Protein 9KYB (pdb70)

Solvent-accessible surface area: 28658 Å² total; per-residue (Å²): 90,69,45,0,30,3,3,2,13,10,62,15,116,24,0,19,104,50,1,4,40,40,44,12,172,33,66,9,0,31,56,0,4,6,0,44,0,2,28,31,37,67,45,53,0,58,4,0,3,0,0,32,51,54,31,5,0,10,3,1,0,23,8,1,21,28,66,66,115,15,160,48,95,0,34,15,0,32,0,1,0,31,96,47,3,16,24,2,72,35,0,2,77,98,1,59,104,100,71,9,66,7,6,16,0,18,56,0,1,17,66,5,2,48,7,32,0,1,17,103,47,4,98,12,59,14,0,46,50,0,9,16,3,81,54,43,85,100,53,24,6,2,52,73,30,102,62,55,110,8,131,69,43,82,74,105,100,31,87,5,25,115,27,55,3,56,163,25,47,142,26,132,90,54,105,33,97,86,0,2,0,0,25,15,0,0,0,0,1,3,2,2,24,3,3,35,6,67,10,195,68,134,90,30,153,22,58,123,10,66,31,10,14,0,4,2,0,0,16,4,6,2,18,7,60,76,17,0,4,48,103,149,87,6,15,46,84,19,35,4,27,3,35,6,0,0,0,0,0,5,80,31,0,5,0,0,0,1,31,0,36,56,44,93,58,115,160,75,112,52,11,27,0,0,3,3,23,87,62,4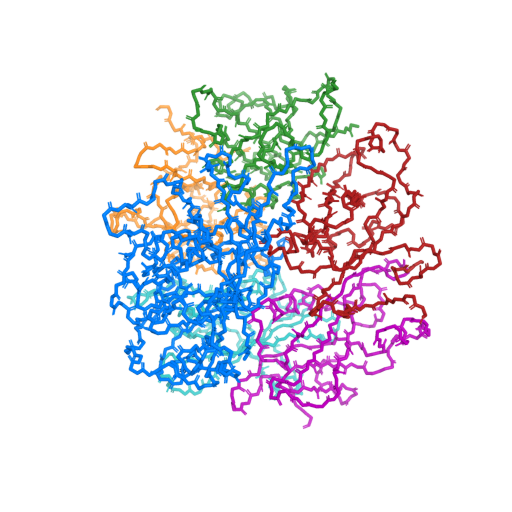7,78,10,23,69,0,3,111,4,0,7,31,2,0,24,9,3,35,2,32,80,42,29,0,25,0,2,33,26,101,109,30,8,111,52,106,74,3,28,110,44,11,17,28,16,0,0,0,0,0,0,0,6,45,77,100,111,82,27,8,16,6,34,125,139,76,20,1,8,58,106,148,102,7,22,46,86,19,32,6,23,1,32,8,0,0,0,0,0,5,80,32,1,2,0,0,0,0,52,0,56,53,45,79,64,63,228,57,121,51,15,27,0,0,2,3,39,86,65,45,80,9,23,72,0,3,92,15,1,1,19,1,0,3,4,0,29,15,9,86,43,24,0,20,0,2,33,25,103,104,30,9,112,52,108,73,3,26,116,44,10,16,29,16,0,0,0,0,0,0,0,1,32,7,59,112,94,11,9,17,5,33,142,152,80,16,1,5,41,83,130,101,6,25,33,56,23,40,0,0,0,20,9,0,0,0,1,0,9,94,29,1,3,0,0,0,0,46,0,10,42,8,47,16,76,75,61,86,48,8,24,0,0,2,6,40,83,78,38,77,7,21,47,0,13,104,8,0,6,16,1,0,8,1,0,11,2,1,16,44,13,0,27,0,2,30,25,105,108,29,11,105,60,108,69,3,27,123,42,12,17,26,16,0,0,0,0,0,0,4,8,52,73,93,132,83,18,12,14,3,35,123,143,30,13,1,22,57,84,66,3,62,62,75,24,60,5,26,3,35,9,0,0,0,0,0,17,76,122,3,2,0,0,0,0,49,0,56,85,110,99,68,134,60,113,50,21,26,0,0,3,4,14,123,56,36,102,7,69,40,1,5,83,6,0,5,46,2,0,3,6,0,8,0,9,15,52,17,0,19,0,2,1,28,46,127,36,13,99,68,126,62,2,39,121,33,10,14,21,29,0,1,0,0,0,0,0,4,45,152,95,80,16,6,9,5,98,162,60,13,1,14,50,104,63,3,63,56,68,25,67,0,24,4,42,8,0,0,0,0,0,22,68,139,2,6,0,0,0,0,35,0,46,60,98,107,59,106,43,111,67,23,27,0,0,5,5,13,116,67,33,106,7,74,56,1,11,90,7,0,4,61,0,0,12,4,1,34,1,7,7,38,14,0,15,0,1,0,31,38,127,33,13,108,60,141,44,2,40,117,34,8,15,24,29,0,2,0,0,0,0,0,1,46,134,112,88,12,9,11,3,88,143

Nearest PDB structures (foldseek):
  7ee6-assembly1_G  TM=9.850E-01  e=2.402E-37  Salmonella enterica subsp. enterica serovar Typhi str. CT18
  6vx4-assembly1_G  TM=9.833E-01  e=5.098E-36  Salmonella enterica subsp. enterica serovar Typhi str. CT18
  4z9c-assembly1_A  TM=9.598E-01  e=5.619E-28  Escherichia coli
  4z9d-assembly3_C  TM=9.283E-01  e=1.571E-20  Escherichia coli
  1bcp-assembly1_A  TM=7.762E-01  e=1.509E-15  Bordetella pertussis

Sequence (812 aa):
IDFVYRVDPNPPDVIFRDGFSLLGYNRDLQQLISGRSCAGGSSDSRYIVTTSDINKTYAIARAYYSHSKFKGNLYRYKIRADNNFYSLTPSVNYLESQGGHFNAYEKSMIRLQSEYVSTLSILPENIQKAVALVYDSSTGQIKDGTSTINTDYVSISSVSNPGVIPFLPEPQANTQQRIDAFGSLISSCCFSIYSVCQTHRGQKTEVYKMPFYDARPVIQFIISGNEWTGDYENIGYFSHEVISEFHVGQIDGGAYFCIKAVKADGSRSTPLIACSVSNESVWAPSFKVLLEQARYFYVTEQSVRIYYDHNVWTNQPFVNTFSTNALVGLSSCSAATDCFGPGKPEWTGDYENIGYFSHEVISEFHVGQIDGGAYFCIKAVKADGSRSTPLIACSVSNESVWAPSFKVLLEQARYFYVTEQSVRIYYDHNVWTNQPFVNTFSTNALVGLSSCSAATDCFGPGKPEWTGDYENIGYFSHEVISEFHVGQIDGGAYFCIKAVKADGSRSTPLIACSVSNESVWAPSFKVLLEQARYFYVTEQSVRIYYDHNVWTNQPFVNTFSTNALVGLSSCSAATDCFGPGKPEWTGDSSINYYSDEVISDFHVGQFNRSAYFCIKTVKKSGEGTPIIACALSHDSKWIPSFNIMLEQARNFYITGHSIRVYVQPNVWSNKSFIEALSSNALVGLSSCSTSECFGPVKEWTGDSSINYYSDEVISDFHVGQFNRSAYFCIKTVKKSGEGTPIIACALSHDSKWIPSFNIMLEQARNFYITGHSIRVYVQPNVWSNKSFIEALSSNALVGLSSCSTSECFGPVK

InterPro domains:
  IPR003898 Bordetella pertussis toxin A [PF02917] (20-179)

Foldseek 3Di:
DWFFKAKAQDDPVLCLVFNFFFQADDQALVCVLLVQCFPQHVRHYLKQKTARDVVLVQQQVLQQLPVVQWDGWMKMWTFTAAAQKEQSVQQVVVLVVLVADDDVLSVVLSVVANIIIGSGGRHSQGTAWIWIFDQDPPVRGTDTHDIGGRPNHDPPVHHYNHHHNPPHDRHDDDDPDFRWATRPSHGSCSDHSRIPQQRVNPRDDTDDTHTDGSVVVVVCVVDVD/DALQPVVQKDKDWQWFFDDKAWDDDPRWTKIKTWIARNPPNPDDIAIAMATCPFDPQNVCRVVVVVVNVVSNVVRATKMWIWGAQCDDPVVVCVPTHRIHGRDIWGQPDPDDTDDHDDD/DDLQPVVFKPKDFQKAFADKDWDDDPHWIKIKTWIDHNVPDDDHTAIAMATCPFDPLNVCRVVVVVVNVVSNVVRFGKMWIWGAQGDDPVVVCVVTHSIHTRDIWGDDDDRDTDDHDDD/DDLQPCVQKPKDWQKAQADKDWDDDPRWIKIKTWIGHPDCDPVDTAIAMATCPDFPLNVCRVVVVVVSVVSHVPRFTKMWIWGAQCDDPVVVCVVTHSIHGRDIWGDDDPPDTDDHDDD/DDLQDPLKDKDFQKWFADKDWDDDDHWTKIKTWIAHVVGDDHTDIAMATCPFDPLNVCRVVLVVVNVVRNVVRFGKMWIWRAQRDDDVVVPVVTHRIHGRDIWGADPVGIDDHDD/DALQDPLKDKDFQWFFDDKDWDDDPNWTKIKTWIAHPVGPDDIDIAMATCPFDPLNVCRVVLVVVNVVRNVVRATKMWIWRAQRDDDPVVPVVTHRIHGRDMWGQDVVGTDDHDD

B-factor: mean 41.01, std 17.2, range [4.61, 98.91]

Organism: Salmonella diarizonae (NCBI:txid59204)

Secondary structure (DSSP, 8-state):
---EEEEESS-HHHHHHH-B--S-SB--HHHHHHTTTSTTTT--BS-EEEES-HHHHHHHHHHHHHSSS--S-EEEEEE---TTEEEHHHHHHHHHHTT----HHHHHHHHHHTEEEESS-B-GGGEEEEEEEEEETTTTEEEEEEEEEPTT--------B-S--TTPPPPPPP-----EEETTTEEGGGSGGGS---STT----------EEHHHHHHHHHS--/-BTT-TTT-EEEEEEEEEEEEEEEETTEEEEEEEEEESSTT-SPPEEEEEESSSSTTGGGHHHHHHHHHHHHHH---EEEEEESS----HHHHHHT-S-EEEEEEE--SSS--SS----/-BTT-TTTEEEEEEEEEEEEEEEEETTEEEEEEEEEETT--S-PPEEEEEETTSSTTGGGHHHHHHHHHHHHHTT--EEEEEESS----HHHHHHT-S-EEEEEEEB-STT-BSS----/-BTT-TTT-EEEEEEEEEEEEEEEETTEEEEEEEEEESSSSS-S-EEEEEETTSSTTGGGHHHHHHHHHHHHHH---EEEEEESS----HHHHHHT-S-EEEEEEE--TTT--SS----/-BTTSTT-EEEEEEEEEEEEEEEETTEEEEEEEEEETTS-SPPEEEEEETTSSTT-TTHHHHHHHHHHHHHHT--EEEEEESS----HHHHHHT-S-EEEEEEEB-SS-B-S---/-BTTSTT-EEEEEEEEEEEEEEEETTEEEEEEEEEETT--S--EEEEEETTSSTT-TTHHHHHHHHHHHHHHT--EEEEEESS----HHHHHHT-S-EEEEEEE--TTS--S---

Structure (mmCIF, N/CA/C/O backbone):
data_9KYB
#
_entry.id   9KYB
#
_cell.length_a   1.00
_cell.length_b   1.00
_cell.length_c   1.00
_cell.angle_alpha   90.00
_cell.angle_beta   90.00
_cell.angle_gamma   90.00
#
_symmetry.space_group_name_H-M   'P 1'
#
loop_
_entity.id
_entity.type
_entity.pdbx_description
1 polymer 'Pertussis toxin-like subunit ArtA'
2 polymer 'Subtilase cytotoxin subunit B'
3 polymer 'Subtilase cytotoxin subunit B'
4 water water
#
loop_
_atom_site.group_PDB
_atom_site.id
_atom_site.type_symbol
_atom_site.label_atom_id
_atom_site.label_alt_id
_atom_site.label_comp_id
_atom_site.label_asym_id
_atom_site.label_entity_id
_atom_site.label_seq_id
_atom_site.pdbx_PDB_ins_code
_atom_site.Cartn_x
_atom_site.Cartn_y
_atom_site.Cartn_z
_atom_site.occupancy
_atom_site.B_iso_or_equiv
_atom_site.auth_seq_id
_atom_site.auth_comp_id
_atom_site.auth_asym_id
_atom_site.auth_atom_id
_atom_site.pdbx_PDB_model_num
ATOM 1 N N . ILE A 1 1 ? 87.958 75.399 115.151 1.00 58.99 6 ILE B N 1
ATOM 2 C CA . ILE A 1 1 ? 88.621 76.438 115.928 1.00 60.02 6 ILE B CA 1
ATOM 3 C C . ILE A 1 1 ? 87.915 76.627 117.263 1.00 60.51 6 ILE B C 1
ATOM 4 O O . ILE A 1 1 ? 86.805 76.140 117.466 1.00 62.70 6 ILE B O 1
ATOM 9 N N . ASP A 1 2 ? 88.574 77.331 118.177 1.00 64.56 7 ASP B N 1
ATOM 10 C CA . ASP A 1 2 ? 87.961 77.756 119.423 1.00 64.72 7 ASP B CA 1
ATOM 11 C C . ASP A 1 2 ? 88.314 79.213 119.691 1.00 65.98 7 ASP B C 1
ATOM 12 O O . ASP A 1 2 ? 89.322 79.731 119.202 1.00 66.90 7 ASP B O 1
ATOM 17 N N . PHE A 1 3 ? 87.450 79.876 120.460 1.00 60.32 8 PHE B N 1
ATOM 18 C CA . PHE A 1 3 ? 87.678 81.237 120.943 1.00 58.71 8 PHE B CA 1
ATOM 19 C C . PHE A 1 3 ? 87.842 82.226 119.783 1.00 59.29 8 PHE B C 1
ATOM 20 O O . PHE A 1 3 ? 88.903 82.806 119.552 1.00 64.88 8 PHE B O 1
ATOM 28 N N . VAL A 1 4 ? 86.743 82.390 119.052 1.00 47.60 9 VAL B N 1
ATOM 29 C CA . VAL A 1 4 ? 86.621 83.429 118.036 1.00 44.66 9 VAL B CA 1
ATOM 30 C C . VAL A 1 4 ? 86.534 84.789 118.719 1.00 46.46 9 VAL B C 1
ATOM 31 O O . VAL A 1 4 ? 86.406 84.873 119.944 1.00 47.02 9 VAL B O 1
ATOM 35 N N . TYR A 1 5 ? 86.622 85.863 117.938 1.00 45.72 10 TYR B N 1
ATOM 36 C CA . TYR A 1 5 ? 86.640 87.215 118.478 1.00 42.40 10 TYR B CA 1
ATOM 37 C C . TYR A 1 5 ? 85.573 88.062 117.802 1.00 42.24 10 TYR B C 1
ATOM 38 O O . TYR A 1 5 ? 85.208 87.823 116.648 1.00 47.38 10 TYR B O 1
ATOM 47 N N . ARG A 1 6 ? 85.073 89.056 118.533 1.00 39.38 11 ARG B N 1
ATOM 48 C CA . ARG A 1 6 ? 84.097 89.982 117.966 1.00 39.62 11 ARG B CA 1
ATOM 49 C C . ARG A 1 6 ? 84.324 91.376 118.532 1.00 40.43 11 ARG B C 1
ATOM 50 O O . ARG A 1 6 ? 84.514 91.528 119.738 1.00 42.78 11 ARG B O 1
ATOM 58 N N . VAL A 1 7 ? 84.292 92.390 117.672 1.00 40.75 12 VAL B N 1
ATOM 59 C CA . VAL A 1 7 ? 84.489 93.775 118.088 1.00 41.66 12 VAL B CA 1
ATOM 60 C C . VAL A 1 7 ? 83.128 94.432 118.264 1.00 44.75 12 VAL B C 1
ATOM 61 O O . VAL A 1 7 ? 82.305 94.430 117.341 1.00 49.97 12 VAL B O 1
ATOM 65 N N . ASP A 1 8 ? 82.891 94.996 119.449 1.00 51.34 13 ASP B N 1
ATOM 66 C CA . ASP A 1 8 ? 81.612 95.609 119.778 1.00 52.88 13 ASP B CA 1
ATOM 67 C C . ASP A 1 8 ? 81.841 96.926 120.509 1.00 57.36 13 ASP B C 1
ATOM 68 O O . ASP A 1 8 ? 82.775 97.034 121.315 1.00 59.47 13 ASP B O 1
ATOM 73 N N . PRO A 1 9 ? 81.019 97.947 120.245 1.00 59.12 14 PRO B N 1
ATOM 74 C CA . PRO A 1 9 ? 81.169 99.211 120.983 1.00 58.80 14 PRO B CA 1
ATOM 75 C C . PRO A 1 9 ? 80.567 99.191 122.376 1.00 58.79 14 PRO B C 1
ATOM 76 O O . PRO A 1 9 ? 80.956 100.024 123.205 1.00 60.43 14 PRO B O 1
ATOM 80 N N . ASN A 1 10 ? 79.637 98.283 122.661 1.00 62.01 15 ASN B N 1
ATOM 81 C CA . ASN A 1 10 ? 79.009 98.255 123.971 1.00 64.03 15 ASN B CA 1
ATOM 82 C C . ASN A 1 10 ? 80.011 97.821 125.040 1.00 64.57 15 ASN B C 1
ATOM 83 O O . ASN A 1 10 ? 80.883 96.986 124.786 1.00 64.25 15 ASN B O 1
ATOM 88 N N . PRO A 1 11 ? 79.904 98.375 126.245 1.00 64.32 16 PRO B N 1
ATOM 89 C CA . PRO A 1 11 ? 80.841 98.026 127.315 1.00 61.50 16 PRO B CA 1
ATOM 90 C C . PRO A 1 11 ? 80.653 96.587 127.757 1.00 62.49 16 PRO B C 1
ATOM 91 O O . PRO A 1 11 ? 79.615 95.972 127.469 1.00 63.47 16 PRO B O 1
ATOM 95 N N . PRO A 1 12 ? 81.643 96.010 128.444 1.00 62.35 17 PRO B N 1
ATOM 96 C CA . PRO A 1 12 ? 81.525 94.602 128.857 1.00 62.36 17 PRO B CA 1
ATOM 97 C C . PRO A 1 12 ? 80.297 94.306 129.696 1.00 63.50 17 PRO B C 1
ATOM 98 O O . PRO A 1 12 ? 79.820 93.168 129.677 1.00 66.12 17 PRO B O 1
ATOM 102 N N . ASP A 1 13 ? 79.770 95.280 130.439 1.00 68.81 18 ASP B N 1
ATOM 103 C CA . ASP A 1 13 ? 78.559 95.035 131.218 1.00 70.75 18 ASP B CA 1
ATOM 104 C C . ASP A 1 13 ? 77.390 94.659 130.313 1.00 72.50 18 ASP B C 1
ATOM 105 O O . ASP A 1 13 ? 76.720 93.641 130.530 1.00 73.69 18 ASP B O 1
ATOM 110 N N . VAL A 1 14 ? 77.150 95.461 129.274 1.00 69.82 19 VAL B N 1
ATOM 111 C CA . VAL A 1 14 ? 76.003 95.237 128.397 1.00 69.66 19 VAL B CA 1
ATOM 112 C C . VAL A 1 14 ? 76.123 93.892 127.691 1.00 70.46 19 VAL B C 1
ATOM 113 O O . VAL A 1 14 ? 75.163 93.116 127.627 1.00 72.08 19 VAL B O 1
ATOM 117 N N . ILE A 1 15 ? 77.305 93.597 127.148 1.00 62.06 20 ILE B N 1
ATOM 118 C CA . ILE A 1 15 ? 77.482 92.367 126.383 1.00 62.28 20 ILE B CA 1
ATOM 119 C C . ILE A 1 15 ? 77.457 91.150 127.301 1.00 62.35 20 ILE B C 1
ATOM 120 O O . ILE A 1 15 ? 76.871 90.115 126.963 1.00 63.90 20 ILE B O 1
ATOM 125 N N . PHE A 1 16 ? 78.084 91.248 128.474 1.00 65.84 21 PHE B N 1
ATOM 126 C CA . PHE A 1 16 ? 78.041 90.153 129.433 1.00 65.42 21 PHE B CA 1
ATOM 127 C C . PHE A 1 16 ? 76.639 89.928 129.977 1.00 66.20 21 PHE B C 1
ATOM 128 O O . PHE A 1 16 ? 76.352 88.839 130.485 1.00 67.62 21 PHE B O 1
ATOM 136 N N . ARG A 1 17 ? 75.766 90.934 129.897 1.00 72.52 22 ARG B N 1
ATOM 137 C CA . ARG A 1 17 ? 74.376 90.727 130.283 1.00 73.91 22 ARG B CA 1
ATOM 138 C C . ARG A 1 17 ? 73.549 90.148 129.139 1.00 74.65 22 ARG B C 1
ATOM 139 O O . ARG A 1 17 ? 72.664 89.317 129.370 1.00 75.37 22 ARG B O 1
ATOM 147 N N . ASP A 1 18 ? 73.826 90.564 127.902 1.00 72.62 23 ASP B N 1
ATOM 148 C CA . ASP A 1 18 ? 72.981 90.223 126.764 1.00 72.73 23 ASP B CA 1
ATOM 149 C C . ASP A 1 18 ? 73.665 89.381 125.699 1.00 73.18 23 ASP B C 1
ATOM 150 O O . ASP A 1 18 ? 72.982 88.636 124.994 1.00 72.32 23 ASP B O 1
ATOM 155 N N . GLY A 1 19 ? 74.986 89.474 125.558 1.00 64.45 24 GLY B N 1
ATOM 156 C CA . GLY A 1 19 ? 75.635 88.754 124.480 1.00 62.95 24 GLY B CA 1
ATOM 157 C C . GLY A 1 19 ? 75.369 89.404 123.132 1.00 61.95 24 GLY B C 1
ATOM 158 O O . GLY A 1 19 ? 75.158 90.615 123.021 1.00 64.54 24 GLY B O 1
ATOM 159 N N . PHE A 1 20 ? 75.380 88.580 122.090 1.00 55.94 25 PHE B N 1
ATOM 160 C CA . PHE A 1 20 ? 75.123 89.027 120.729 1.00 54.87 25 PHE B CA 1
ATOM 161 C C . PHE A 1 20 ? 73.890 88.317 120.189 1.00 56.99 25 PHE B C 1
ATOM 162 O O . PHE A 1 20 ? 73.725 87.109 120.382 1.00 60.37 25 PHE B O 1
ATOM 170 N N . SER A 1 21 ? 73.026 89.071 119.515 1.00 57.07 26 SER B N 1
ATOM 171 C CA . SER A 1 21 ? 71.770 88.553 118.996 1.00 58.34 26 SER B CA 1
ATOM 172 C C . SER A 1 21 ? 71.729 88.685 117.479 1.00 60.23 26 SER B C 1
ATOM 173 O O . SER A 1 21 ? 72.353 89.578 116.898 1.00 59.08 26 SER B O 1
ATOM 176 N N . LEU A 1 22 ? 70.986 87.780 116.847 1.00 57.51 27 LEU B N 1
ATOM 177 C CA . LEU A 1 22 ? 70.899 87.751 115.393 1.00 56.84 27 LEU B CA 1
ATOM 178 C C . LEU A 1 22 ? 70.150 88.968 114.864 1.00 56.79 27 LEU B C 1
ATOM 179 O O . LEU A 1 22 ? 69.145 89.400 115.435 1.00 57.11 27 LEU B O 1
ATOM 184 N N . LEU A 1 23 ? 70.654 89.523 113.759 1.00 57.93 28 LEU B N 1
ATOM 185 C CA . LEU A 1 23 ? 70.005 90.672 113.137 1.00 57.52 28 LEU B CA 1
ATOM 186 C C . LEU A 1 23 ? 68.626 90.311 112.596 1.00 59.21 28 LEU B C 1
ATOM 187 O O . LEU A 1 23 ? 67.667 91.072 112.769 1.00 60.40 28 LEU B O 1
ATOM 192 N N . GLY A 1 24 ? 68.506 89.160 111.942 1.00 55.62 29 GLY B N 1
ATOM 193 C CA . GLY A 1 24 ? 67.244 88.751 111.359 1.00 55.46 29 GLY B CA 1
ATOM 194 C C . GLY A 1 24 ? 67.162 87.261 111.101 1.00 55.38 29 GLY B C 1
ATOM 195 O O . GLY A 1 24 ? 67.690 86.463 111.880 1.00 56.45 29 GLY B O 1
ATOM 196 N N . TYR A 1 25 ? 66.503 86.873 110.009 1.00 58.01 30 TYR B N 1
ATOM 197 C CA . TYR A 1 25 ? 66.296 85.466 109.684 1.00 57.20 30 TYR B CA 1
ATOM 198 C C . TYR A 1 25 ? 66.857 85.078 108.321 1.00 56.66 30 TYR B C 1
ATOM 199 O O . TYR A 1 25 ? 66.600 83.963 107.854 1.00 60.58 30 TYR B O 1
ATOM 208 N N . ASN A 1 26 ? 67.620 85.956 107.676 1.00 53.74 31 ASN B N 1
ATOM 209 C CA . ASN A 1 26 ? 68.178 85.673 106.357 1.00 52.50 31 ASN B CA 1
ATOM 210 C C . ASN A 1 26 ? 69.314 84.668 106.503 1.00 54.17 31 ASN B C 1
ATOM 211 O O . ASN A 1 26 ? 70.400 85.010 106.983 1.00 57.97 31 ASN B O 1
ATOM 216 N N . ARG A 1 27 ? 69.068 83.428 106.089 1.00 54.31 32 ARG B N 1
ATOM 217 C CA . ARG A 1 27 ? 70.048 82.357 106.198 1.00 53.38 32 ARG B CA 1
ATOM 218 C C . ARG A 1 27 ? 70.949 82.229 104.976 1.00 55.49 32 ARG B C 1
ATOM 219 O O . ARG A 1 27 ? 71.881 81.420 105.004 1.00 55.74 32 ARG B O 1
ATOM 227 N N . ASP A 1 28 ? 70.699 82.991 103.912 1.00 57.05 33 ASP B N 1
ATOM 228 C CA . ASP A 1 28 ? 71.450 82.815 102.674 1.00 55.96 33 ASP B CA 1
ATOM 229 C C . ASP A 1 28 ? 72.923 83.128 102.897 1.00 55.02 33 ASP B C 1
ATOM 230 O O . ASP A 1 28 ? 73.272 84.195 103.412 1.00 55.95 33 ASP B O 1
ATOM 235 N N . LEU A 1 29 ? 73.788 82.191 102.508 1.00 51.07 34 LEU B N 1
ATOM 236 C CA . LEU A 1 29 ? 75.215 82.347 102.763 1.00 51.88 34 LEU B CA 1
ATOM 237 C C . LEU A 1 29 ? 75.861 83.336 101.803 1.00 51.21 34 LEU B C 1
ATOM 238 O O . LEU A 1 29 ? 76.801 84.042 102.182 1.00 55.69 34 LEU B O 1
ATOM 243 N N . GLN A 1 30 ? 75.392 83.388 100.554 1.00 50.67 35 GLN B N 1
ATOM 244 C CA . GLN A 1 30 ? 75.956 84.337 99.600 1.00 51.68 35 GLN B CA 1
ATOM 245 C C . GLN A 1 30 ? 75.695 85.776 100.026 1.00 52.03 35 GLN B C 1
ATOM 246 O O . GLN A 1 30 ? 76.587 86.628 99.939 1.00 52.57 35 GLN B O 1
ATOM 252 N N . GLN A 1 31 ? 74.476 86.069 100.486 1.00 53.41 36 GLN B N 1
ATOM 253 C CA . GLN A 1 31 ? 74.176 87.416 100.961 1.00 52.42 36 GLN B CA 1
ATOM 254 C C . GLN A 1 31 ? 74.981 87.760 102.206 1.00 50.40 36 GLN B C 1
ATOM 255 O O . GLN A 1 31 ? 75.303 88.931 102.432 1.00 56.21 36 GLN B O 1
ATOM 261 N N . LEU A 1 32 ? 75.306 86.760 103.025 1.00 43.41 37 LEU B N 1
ATOM 262 C CA . LEU A 1 32 ? 76.150 87.002 104.189 1.00 43.53 37 LEU B CA 1
ATOM 263 C C . LEU A 1 32 ? 77.583 87.315 103.774 1.00 45.82 37 LEU B C 1
ATOM 264 O O . LEU A 1 32 ? 78.180 88.286 104.249 1.00 50.00 37 LEU B O 1
ATOM 269 N N . ILE A 1 33 ? 78.147 86.500 102.881 1.00 42.81 38 ILE B N 1
ATOM 270 C CA . ILE A 1 33 ? 79.531 86.690 102.459 1.00 40.84 38 ILE B CA 1
ATOM 271 C C . ILE A 1 33 ? 79.693 88.011 101.718 1.00 43.36 38 ILE B C 1
ATOM 272 O O . ILE A 1 33 ? 80.653 88.756 101.951 1.00 48.63 38 ILE B O 1
ATOM 277 N N . SER A 1 34 ? 78.762 88.328 100.821 1.00 45.92 39 SER B N 1
ATOM 278 C CA . SER A 1 34 ? 78.809 89.591 100.097 1.00 44.75 39 SER B CA 1
ATOM 279 C C . SER A 1 34 ? 78.340 90.773 100.935 1.00 49.37 39 SER B C 1
ATOM 280 O O . SER A 1 34 ? 78.536 91.919 100.520 1.00 50.91 39 SER B O 1
ATOM 283 N N . GLY A 1 35 ? 77.737 90.526 102.093 1.00 48.13 40 GLY B N 1
ATOM 284 C CA . GLY A 1 35 ? 77.311 91.588 102.978 1.00 44.77 40 GLY B CA 1
ATOM 285 C C . GLY A 1 35 ? 75.944 92.170 102.700 1.00 49.35 40 GLY B C 1
ATOM 286 O O . GLY A 1 35 ? 75.575 93.161 103.341 1.00 53.75 40 GLY B O 1
ATOM 287 N N . ARG A 1 36 ? 75.180 91.594 101.768 1.00 50.90 41 ARG B N 1
ATOM 288 C CA . ARG A 1 36 ? 73.851 92.122 101.479 1.00 51.30 41 ARG B CA 1
ATOM 289 C C . ARG A 1 36 ? 72.887 91.897 102.637 1.00 52.05 41 ARG B C 1
ATOM 290 O O . ARG A 1 36 ? 72.020 92.740 102.890 1.00 55.51 41 ARG B O 1
ATOM 298 N N . SER A 1 37 ? 73.010 90.774 103.343 1.00 48.65 42 SER B N 1
ATOM 299 C CA . SER A 1 37 ? 72.141 90.505 104.481 1.00 50.50 42 SER B CA 1
ATOM 300 C C . SER A 1 37 ? 72.619 91.172 105.762 1.00 50.57 42 SER B C 1
ATOM 301 O O . SER A 1 37 ? 71.914 91.108 106.774 1.00 52.75 42 SER B O 1
ATOM 304 N N . CYS A 1 38 ? 73.787 91.801 105.745 1.00 53.25 43 CYS B N 1
ATOM 305 C CA . CYS A 1 38 ? 74.362 92.437 106.916 1.00 53.12 43 CYS B CA 1
ATOM 306 C C . CYS A 1 38 ? 74.057 93.935 106.901 1.00 53.09 43 CYS B C 1
ATOM 307 O O . CYS A 1 38 ? 73.244 94.418 106.107 1.00 54.32 43 CYS B O 1
ATOM 310 N N . ALA A 1 39 ? 74.716 94.680 107.794 1.00 54.28 44 ALA B N 1
ATOM 311 C CA . ALA A 1 39 ? 74.396 96.092 107.991 1.00 55.45 44 ALA B CA 1
ATOM 312 C C . ALA A 1 39 ? 74.526 96.902 106.708 1.00 56.63 44 ALA B C 1
ATOM 313 O O . ALA A 1 39 ? 73.845 97.921 106.549 1.00 56.12 44 ALA B O 1
ATOM 315 N N . GLY A 1 40 ? 75.396 96.478 105.791 1.00 56.57 45 GLY B N 1
ATOM 316 C CA . GLY A 1 40 ? 75.548 97.206 104.543 1.00 51.99 45 GLY B CA 1
ATOM 317 C C . GLY A 1 40 ? 74.304 97.164 103.677 1.00 54.42 45 GLY B C 1
ATOM 318 O O . GLY A 1 40 ? 73.977 98.138 102.995 1.00 54.63 45 GLY B O 1
ATOM 319 N N . GLY A 1 41 ? 73.595 96.039 103.690 1.00 53.46 46 GLY B N 1
ATOM 320 C CA . GLY A 1 41 ? 72.435 95.883 102.837 1.00 53.72 46 GLY B CA 1
ATOM 321 C C . GLY A 1 41 ? 71.124 95.716 103.576 1.00 54.71 46 GLY B C 1
ATOM 322 O O . GLY A 1 41 ? 70.636 96.652 104.216 1.00 57.40 46 GLY B O 1
ATOM 323 N N . SER A 1 42 ? 70.609 94.488 103.529 1.00 57.02 47 SER B N 1
ATOM 324 C CA . SER A 1 42 ? 69.265 94.120 104.051 1.00 58.54 47 SER B CA 1
ATOM 325 C C . SER A 1 42 ? 69.204 94.208 105.554 1.00 59.47 47 SER B C 1
ATOM 326 O O . SER A 1 42 ? 68.109 94.455 106.055 1.00 59.03 47 SER B O 1
ATOM 329 N N . SER A 1 43 ? 70.326 93.910 106.194 1.00 59.46 48 SER B N 1
ATOM 330 C CA . SER A 1 43 ? 70.469 93.983 107.650 1.00 58.38 48 SER B CA 1
ATOM 331 C C . SER A 1 43 ? 69.494 93.051 108.371 1.00 59.43 48 SER B C 1
ATOM 332 O O . SER A 1 43 ? 68.843 93.430 109.347 1.00 61.06 48 SER B O 1
ATOM 335 N N . ASP A 1 44 ? 69.396 91.810 107.883 1.00 58.59 49 ASP B N 1
ATOM 336 C CA . ASP A 1 44 ? 68.567 90.808 108.545 1.00 55.76 49 ASP B CA 1
ATOM 337 C C . ASP A 1 44 ? 69.249 89.445 108.566 1.00 56.19 49 ASP B C 1
ATOM 338 O O . ASP A 1 44 ? 68.575 88.411 108.498 1.00 57.80 49 ASP B O 1
ATOM 343 N N . SER A 1 45 ? 70.575 89.422 108.652 1.00 51.01 50 SER B N 1
ATOM 344 C CA . SER A 1 45 ? 71.304 88.163 108.632 1.00 51.69 50 SER B CA 1
ATOM 345 C C . SER A 1 45 ? 70.985 87.329 109.867 1.00 53.05 50 SER B C 1
ATOM 346 O O . SER A 1 45 ? 70.887 87.850 110.981 1.00 54.89 50 SER B O 1
ATOM 349 N N . ARG A 1 46 ? 70.823 86.020 109.661 1.00 48.39 51 ARG B N 1
ATOM 350 C CA . ARG A 1 46 ? 70.597 85.076 110.748 1.00 49.05 51 ARG B CA 1
ATOM 351 C C . ARG A 1 46 ? 71.892 84.466 111.262 1.00 50.90 51 ARG B C 1
ATOM 352 O O . ARG A 1 46 ? 71.890 83.338 111.772 1.00 53.29 51 ARG B O 1
ATOM 360 N N . TYR A 1 47 ? 73.002 85.185 111.132 1.00 47.99 52 TYR B N 1
ATOM 361 C CA . TYR A 1 47 ? 74.297 84.740 111.612 1.00 46.08 52 TYR B CA 1
ATOM 362 C C . TYR A 1 47 ? 74.942 85.860 112.409 1.00 46.11 52 TYR B C 1
ATOM 363 O O . TYR A 1 47 ? 74.721 87.042 112.137 1.00 49.35 52 TYR B O 1
ATOM 372 N N . ILE A 1 48 ? 75.742 85.482 113.400 1.00 45.95 53 ILE B N 1
ATOM 373 C CA . ILE A 1 48 ? 76.655 86.409 114.055 1.00 43.23 53 ILE B CA 1
ATOM 374 C C . ILE A 1 48 ? 78.053 86.079 113.563 1.00 41.35 53 ILE B C 1
ATOM 375 O O . ILE A 1 48 ? 78.553 84.972 113.789 1.00 47.18 53 ILE B O 1
ATOM 380 N N . VAL A 1 49 ? 78.672 87.027 112.882 1.00 38.54 54 VAL B N 1
ATOM 381 C CA . VAL A 1 49 ? 79.969 86.811 112.260 1.00 39.01 54 VAL B CA 1
ATOM 382 C C . VAL A 1 49 ? 81.065 87.170 113.251 1.00 37.72 54 VAL B C 1
ATOM 383 O O . VAL A 1 49 ? 81.047 88.250 113.853 1.00 43.19 54 VAL B O 1
ATOM 387 N N . THR A 1 50 ? 82.015 86.257 113.427 1.00 37.48 55 THR B N 1
ATOM 388 C CA . THR A 1 50 ? 83.168 86.435 114.288 1.00 38.00 55 THR B CA 1
ATOM 389 C C . THR A 1 50 ? 84.407 86.014 113.513 1.00 40.01 55 THR B C 1
ATOM 390 O O . THR A 1 50 ? 84.320 85.395 112.450 1.00 44.72 55 THR B O 1
ATOM 394 N N . THR A 1 51 ? 85.572 86.351 114.050 1.00 41.41 56 THR B N 1
ATOM 395 C CA . THR A 1 51 ? 86.831 85.959 113.439 1.00 36.98 56 THR B CA 1
ATOM 396 C C . THR A 1 51 ? 87.691 85.242 114.467 1.00 41.00 56 THR B C 1
ATOM 397 O O . THR A 1 51 ? 87.692 85.595 115.649 1.00 43.44 56 THR B O 1
ATOM 401 N N . SER A 1 52 ? 88.402 84.212 114.011 1.00 44.34 57 SER B N 1
ATOM 402 C CA . SER A 1 52 ? 89.370 83.523 114.850 1.00 44.67 57 SER B CA 1
ATOM 403 C C . SER A 1 52 ? 90.724 84.215 114.865 1.00 46.90 57 SER B C 1
ATOM 404 O O . SER A 1 52 ? 91.602 83.808 115.633 1.00 50.37 57 SER B O 1
ATOM 407 N N . ASP A 1 53 ? 90.908 85.246 114.046 1.00 44.55 58 ASP B N 1
ATOM 408 C CA . ASP A 1 53 ? 92.179 85.944 113.923 1.00 43.30 58 ASP B CA 1
ATOM 409 C C . ASP A 1 53 ? 92.135 87.220 114.754 1.00 49.53 58 ASP B C 1
ATOM 410 O O . ASP A 1 53 ? 91.247 88.059 114.567 1.00 46.70 58 ASP B O 1
ATOM 415 N N . ILE A 1 54 ? 93.092 87.359 115.674 1.00 50.47 59 ILE B N 1
ATOM 416 C CA . ILE A 1 54 ? 93.195 88.573 116.475 1.00 46.54 59 ILE B CA 1
ATOM 417 C C . ILE A 1 54 ? 93.559 89.763 115.591 1.00 46.76 59 ILE B C 1
ATOM 418 O O . ILE A 1 54 ? 93.146 90.903 115.857 1.00 51.55 59 ILE B O 1
ATOM 423 N N . ASN A 1 55 ? 94.314 89.514 114.517 1.00 43.48 60 ASN B N 1
ATOM 424 C CA . ASN A 1 55 ? 94.722 90.583 113.616 1.00 41.95 60 ASN B CA 1
ATOM 425 C C . ASN A 1 55 ? 93.526 91.205 112.910 1.00 45.37 60 ASN B C 1
ATOM 426 O O . ASN A 1 55 ? 93.525 92.411 112.643 1.00 47.61 60 ASN B O 1
ATOM 431 N N . LYS A 1 56 ? 92.507 90.404 112.594 1.00 39.82 61 LYS B N 1
ATOM 432 C CA . LYS A 1 56 ? 91.296 90.960 112.002 1.00 36.93 61 LYS B CA 1
ATOM 433 C C . LYS A 1 56 ? 90.585 91.887 112.979 1.00 37.22 61 LYS B C 1
ATOM 434 O O . LYS A 1 56 ? 90.039 92.921 112.578 1.00 43.56 61 LYS B O 1
ATOM 440 N N . THR A 1 57 ? 90.581 91.533 114.266 1.00 36.03 62 THR B N 1
ATOM 441 C CA . THR A 1 57 ? 90.042 92.433 115.280 1.00 38.11 62 THR B CA 1
ATOM 442 C C . THR A 1 57 ? 90.821 93.741 115.322 1.00 35.46 62 THR B C 1
ATOM 443 O O . THR A 1 57 ? 90.229 94.827 115.410 1.00 35.63 62 THR B O 1
ATOM 447 N N . TYR A 1 58 ? 92.152 93.657 115.257 1.00 45.84 63 TYR B N 1
ATOM 448 C CA . TYR A 1 58 ? 92.955 94.875 115.221 1.00 41.34 63 TYR B CA 1
ATOM 449 C C . TYR A 1 58 ? 92.629 95.713 113.991 1.00 39.44 63 TYR B C 1
ATOM 450 O O . TYR A 1 58 ? 92.569 96.943 114.070 1.00 42.81 63 TYR B O 1
ATOM 459 N N . ALA A 1 59 ? 92.412 95.064 112.845 1.00 37.58 64 ALA B N 1
ATOM 460 C CA . ALA A 1 59 ? 92.058 95.791 111.628 1.00 37.22 64 ALA B CA 1
ATOM 461 C C . ALA A 1 59 ? 90.702 96.478 111.756 1.00 36.51 64 ALA B C 1
ATOM 462 O O . ALA A 1 59 ? 90.530 97.614 111.298 1.00 40.21 64 ALA B O 1
ATOM 464 N N . ILE A 1 60 ? 89.723 95.799 112.361 1.00 33.94 65 ILE B N 1
ATOM 465 C CA . ILE A 1 60 ? 88.405 96.401 112.560 1.00 31.39 65 ILE B CA 1
ATOM 466 C C . ILE A 1 60 ? 88.516 97.627 113.457 1.00 35.52 65 ILE B C 1
ATOM 467 O O . ILE A 1 60 ? 87.945 98.691 113.171 1.00 38.55 65 ILE B O 1
ATOM 472 N N . ALA A 1 61 ? 89.251 97.489 114.564 1.00 44.25 66 ALA B N 1
ATOM 473 C CA . ALA A 1 61 ? 89.452 98.621 115.462 1.00 41.70 66 ALA B CA 1
ATOM 474 C C . ALA A 1 61 ? 90.172 99.757 114.752 1.00 41.80 66 ALA B C 1
ATOM 475 O O . ALA A 1 61 ? 89.832 100.930 114.938 1.00 46.40 66 ALA B O 1
ATOM 477 N N . ARG A 1 62 ? 91.170 99.424 113.931 1.00 41.50 67 ARG B N 1
ATOM 478 C CA . ARG A 1 62 ? 91.897 100.435 113.173 1.00 39.76 67 ARG B CA 1
ATOM 479 C C . ARG A 1 62 ? 90.961 101.204 112.255 1.00 41.59 67 ARG B C 1
ATOM 480 O O . ARG A 1 62 ? 90.996 102.437 112.206 1.00 48.69 67 ARG B O 1
ATOM 488 N N . ALA A 1 63 ? 90.105 100.488 111.524 1.00 43.30 68 ALA B N 1
ATOM 489 C CA . ALA A 1 63 ? 89.190 101.147 110.598 1.00 42.13 68 ALA B CA 1
ATOM 490 C C . ALA A 1 63 ? 88.229 102.069 111.337 1.00 44.66 68 ALA B C 1
ATOM 491 O O . ALA A 1 63 ? 88.038 103.231 110.951 1.00 47.08 68 ALA B O 1
ATOM 493 N N . TYR A 1 64 ? 87.623 101.571 112.419 1.00 43.67 69 TYR B N 1
ATOM 494 C CA . TYR A 1 64 ? 86.644 102.386 113.133 1.00 43.91 69 TYR B CA 1
ATOM 495 C C . TYR A 1 64 ? 87.293 103.593 113.799 1.00 48.23 69 TYR B C 1
ATOM 496 O O . TYR A 1 64 ? 86.728 104.692 113.781 1.00 49.77 69 TYR B O 1
ATOM 505 N N . TYR A 1 65 ? 88.479 103.421 114.382 1.00 51.43 70 TYR B N 1
ATOM 506 C CA . TYR A 1 65 ? 89.167 104.532 115.021 1.00 47.18 70 TYR B CA 1
ATOM 507 C C . TYR A 1 65 ? 89.836 105.469 114.025 1.00 52.12 70 TYR B C 1
ATOM 508 O O . TYR A 1 65 ? 90.223 106.57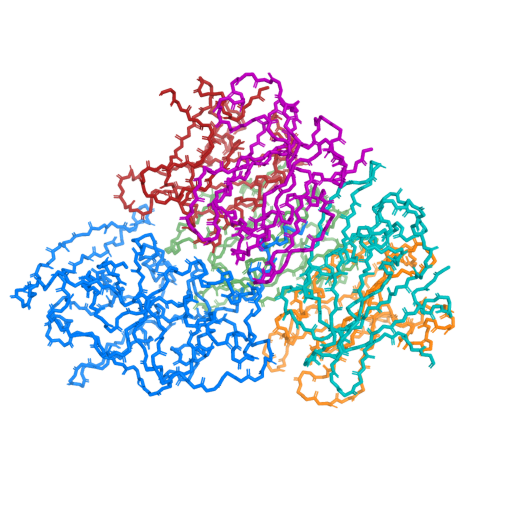7 114.409 1.00 57.46 70 TYR B O 1
ATOM 517 N N . SER A 1 66 ? 89.983 105.057 112.765 1.00 55.37 71 SER B N 1
ATOM 518 C CA . SER A 1 66 ? 90.581 105.906 111.747 1.00 55.69 71 SER B CA 1
ATOM 519 C C . SER A 1 66 ? 89.560 106.639 110.893 1.00 57.81 71 SER B C 1
ATOM 520 O O . SER A 1 66 ? 89.925 107.617 110.232 1.00 60.32 71 SER B O 1
ATOM 523 N N . HIS A 1 67 ? 88.302 106.194 110.873 1.00 64.45 72 HIS B N 1
ATOM 524 C CA . HIS A 1 67 ? 87.306 106.938 110.109 1.00 66.32 72 HIS B CA 1
ATOM 525 C C . HIS A 1 67 ? 87.034 108.318 110.697 1.00 67.71 72 HIS B C 1
ATOM 526 O O . HIS A 1 67 ? 86.519 109.187 109.984 1.00 67.81 72 HIS B O 1
ATOM 533 N N . SER A 1 68 ? 87.336 108.522 111.982 1.00 68.54 73 SER B N 1
ATOM 534 C CA . SER A 1 68 ? 87.386 109.833 112.627 1.00 69.84 73 SER B CA 1
ATOM 535 C C . SER A 1 68 ? 86.005 110.446 112.832 1.00 71.56 73 SER B C 1
ATOM 536 O O . SER A 1 68 ? 85.876 111.484 113.488 1.00 72.01 73 SER B O 1
ATOM 539 N N . LYS A 1 69 ? 84.969 109.817 112.281 1.00 73.56 74 LYS B N 1
ATOM 540 C CA . LYS A 1 69 ? 83.598 110.156 112.637 1.00 72.25 74 LYS B CA 1
ATOM 541 C C . LYS A 1 69 ? 83.059 109.256 113.736 1.00 73.18 74 LYS B C 1
ATOM 542 O O . LYS A 1 69 ? 81.984 109.532 114.280 1.00 72.71 74 LYS B O 1
ATOM 548 N N . PHE A 1 70 ? 83.786 108.193 114.065 1.00 62.72 75 PHE B N 1
ATOM 549 C CA . PHE A 1 70 ? 83.360 107.257 115.094 1.00 61.20 75 PHE B CA 1
ATOM 550 C C . PHE A 1 70 ? 83.830 107.729 116.463 1.00 62.04 75 PHE B C 1
ATOM 551 O O . PHE A 1 70 ? 85.017 108.004 116.665 1.00 61.54 75 PHE B O 1
ATOM 559 N N . LYS A 1 71 ? 82.896 107.825 117.403 1.00 65.75 76 LYS B N 1
ATOM 560 C CA . LYS A 1 71 ? 83.197 108.212 118.772 1.00 65.70 76 LYS B CA 1
ATOM 561 C C . LYS A 1 71 ? 82.731 107.114 119.714 1.00 67.24 76 LYS B C 1
ATOM 562 O O . LYS A 1 71 ? 81.671 106.517 119.510 1.00 67.27 76 LYS B O 1
ATOM 568 N N . GLY A 1 72 ? 83.529 106.850 120.737 1.00 66.41 77 GLY B N 1
ATOM 569 C CA . GLY A 1 72 ? 83.239 105.819 121.710 1.00 66.23 77 GLY B CA 1
ATOM 570 C C . GLY A 1 72 ? 84.363 104.806 121.807 1.00 63.67 77 GLY B C 1
ATOM 571 O O . GLY A 1 72 ? 85.385 104.897 121.129 1.00 62.89 77 GLY B O 1
ATOM 572 N N . ASN A 1 73 ? 84.148 103.826 122.676 1.00 60.45 78 ASN B N 1
ATOM 573 C CA . ASN A 1 73 ? 85.128 102.785 122.934 1.00 59.57 78 ASN B CA 1
ATOM 574 C C . ASN A 1 73 ? 84.756 101.507 122.195 1.00 58.96 78 ASN B C 1
ATOM 575 O O . ASN A 1 73 ? 83.583 101.241 121.923 1.00 60.85 78 ASN B O 1
ATOM 580 N N . LEU A 1 74 ? 85.774 100.718 121.871 1.00 50.37 79 LEU B N 1
ATOM 581 C CA . LEU A 1 74 ? 85.596 99.418 121.248 1.00 46.12 79 LEU B CA 1
ATOM 582 C C . LEU A 1 74 ? 86.167 98.343 122.160 1.00 48.06 79 LEU B C 1
ATOM 583 O O . LEU A 1 74 ? 87.154 98.566 122.869 1.00 50.73 79 LEU B O 1
ATOM 588 N N . TYR A 1 75 ? 85.535 97.176 122.146 1.00 50.25 80 TYR B N 1
ATOM 589 C CA . TYR A 1 75 ? 85.967 96.052 122.954 1.00 47.17 80 TYR B CA 1
ATOM 590 C C . TYR A 1 75 ? 86.021 94.807 122.087 1.00 49.70 80 TYR B C 1
ATOM 591 O O . TYR A 1 75 ? 85.106 94.544 121.301 1.00 52.08 80 TYR B O 1
ATOM 600 N N . ARG A 1 76 ? 87.102 94.051 122.231 1.00 44.56 81 ARG B N 1
ATOM 601 C CA . ARG A 1 76 ? 87.199 92.728 121.636 1.00 38.92 81 ARG B CA 1
ATOM 602 C C . ARG A 1 76 ? 86.694 91.706 122.644 1.00 45.08 81 ARG B C 1
ATOM 603 O O . ARG A 1 76 ? 87.275 91.551 123.723 1.00 47.69 81 ARG B O 1
ATOM 611 N N . TYR A 1 77 ? 85.610 91.026 122.297 1.00 49.42 82 TYR B N 1
ATOM 612 C CA . TYR A 1 77 ? 85.033 89.977 123.118 1.00 44.22 82 TYR B CA 1
ATOM 613 C C . TYR A 1 77 ? 85.526 88.632 122.609 1.00 45.59 82 TYR B C 1
ATOM 614 O O . TYR A 1 77 ? 85.482 88.362 121.401 1.00 50.73 82 TYR B O 1
ATOM 623 N N . LYS A 1 78 ? 86.014 87.811 123.535 1.00 52.81 83 LYS B N 1
ATOM 624 C CA . LYS A 1 78 ? 86.615 86.519 123.232 1.00 50.41 83 LYS B CA 1
ATOM 625 C C . LYS A 1 78 ? 85.567 85.449 123.516 1.00 52.51 83 LYS B C 1
ATOM 626 O O . LYS A 1 78 ? 85.286 85.141 124.678 1.00 52.57 83 LYS B O 1
ATOM 632 N N . ILE A 1 79 ? 84.985 84.890 122.459 1.00 54.38 84 ILE B N 1
ATOM 633 C CA . ILE A 1 79 ? 83.853 83.981 122.572 1.00 53.61 84 ILE B CA 1
ATOM 634 C C . ILE A 1 79 ? 84.336 82.556 122.359 1.00 52.46 84 ILE B C 1
ATOM 635 O O . ILE A 1 79 ? 85.037 82.269 121.381 1.00 50.53 84 ILE B O 1
ATOM 640 N N . ARG A 1 80 ? 83.969 81.665 123.275 1.00 60.16 85 ARG B N 1
ATOM 641 C CA . ARG A 1 80 ? 84.197 80.244 123.060 1.00 59.90 85 ARG B CA 1
ATOM 642 C C . ARG A 1 80 ? 83.303 79.752 121.930 1.00 61.14 85 ARG B C 1
ATOM 643 O O . ARG A 1 80 ? 82.107 80.053 121.895 1.00 62.46 85 ARG B O 1
ATOM 651 N N . ALA A 1 81 ? 83.884 79.000 121.000 1.00 59.85 86 ALA B N 1
ATOM 652 C CA . ALA A 1 81 ? 83.156 78.509 119.836 1.00 59.42 86 ALA B CA 1
ATOM 653 C C . ALA A 1 81 ? 82.553 77.150 120.170 1.00 59.60 86 ALA B C 1
ATOM 654 O O . ALA A 1 81 ? 83.280 76.171 120.368 1.00 62.91 86 ALA B O 1
ATOM 656 N N . ASP A 1 82 ? 81.228 77.094 120.241 1.00 59.66 87 ASP B N 1
ATOM 657 C CA . ASP A 1 82 ? 80.508 75.858 120.505 1.00 57.85 87 ASP B CA 1
ATOM 658 C C . ASP A 1 82 ? 80.128 75.183 119.185 1.00 60.10 87 ASP B C 1
ATOM 659 O O . ASP A 1 82 ? 80.630 75.533 118.114 1.00 60.29 87 ASP B O 1
ATOM 664 N N . ASN A 1 83 ? 79.234 74.195 119.255 1.00 62.18 88 ASN B N 1
ATOM 665 C CA . ASN A 1 83 ? 78.824 73.448 118.072 1.00 60.06 88 ASN B CA 1
ATOM 666 C C . ASN A 1 83 ? 77.971 74.268 117.112 1.00 59.70 88 ASN B C 1
ATOM 667 O O . ASN A 1 83 ? 77.699 73.799 116.003 1.00 60.45 88 ASN B O 1
ATOM 672 N N . ASN A 1 84 ? 77.536 75.461 117.504 1.00 56.80 89 ASN B N 1
ATOM 673 C CA . ASN A 1 84 ? 76.772 76.330 116.620 1.00 55.25 89 ASN B CA 1
ATOM 674 C C . ASN A 1 84 ? 77.654 77.280 115.821 1.00 54.95 89 ASN B C 1
ATOM 675 O O . ASN A 1 84 ? 77.127 78.116 115.080 1.00 58.50 89 ASN B O 1
ATOM 680 N N . PHE A 1 85 ? 78.974 77.176 115.953 1.00 48.45 90 PHE B N 1
ATOM 681 C CA . PHE A 1 85 ? 79.912 78.006 115.210 1.00 49.43 90 PHE B CA 1
ATOM 682 C C . PHE A 1 85 ? 80.445 77.202 114.030 1.00 51.43 90 PHE B C 1
ATOM 683 O O . PHE A 1 85 ? 81.009 76.119 114.216 1.00 56.08 90 PHE B O 1
ATOM 691 N N . TYR A 1 86 ? 80.272 77.735 112.825 1.00 46.77 91 TYR B N 1
ATOM 692 C CA . TYR A 1 86 ? 80.632 77.047 111.595 1.00 47.62 91 TYR B CA 1
ATOM 693 C C . TYR A 1 86 ? 81.623 77.882 110.800 1.00 46.52 91 TYR B C 1
ATOM 694 O O . TYR A 1 86 ? 81.486 79.105 110.709 1.00 47.87 91 TYR B O 1
ATOM 703 N N . SER A 1 87 ? 82.618 77.217 110.225 1.00 47.43 92 SER B N 1
ATOM 704 C CA . SER A 1 87 ? 83.482 77.859 109.249 1.00 44.38 92 SER B CA 1
ATOM 705 C C . SER A 1 87 ? 82.732 78.046 107.936 1.00 44.05 92 SER B C 1
ATOM 706 O O . SER A 1 87 ? 81.852 77.258 107.580 1.00 52.10 92 SER B O 1
ATOM 709 N N . LEU A 1 88 ? 83.083 79.112 107.216 1.00 43.67 93 LEU B N 1
ATOM 710 C CA . LEU A 1 88 ? 82.401 79.402 105.960 1.00 46.49 93 LEU B CA 1
ATOM 711 C C . LEU A 1 88 ? 82.767 78.395 104.877 1.00 47.67 93 LEU B C 1
ATOM 712 O O . LEU A 1 88 ? 81.927 78.053 104.038 1.00 50.11 93 LEU B O 1
ATOM 717 N N . THR A 1 89 ? 84.011 77.916 104.878 1.00 49.91 94 THR B N 1
ATOM 718 C CA . THR A 1 89 ? 84.512 77.119 103.759 1.00 51.98 94 THR B CA 1
ATOM 719 C C . THR A 1 89 ? 83.744 75.820 103.527 1.00 51.69 94 THR B C 1
ATOM 720 O O . THR A 1 89 ? 83.432 75.522 102.361 1.00 52.55 94 THR B O 1
ATOM 724 N N . PRO A 1 90 ? 83.450 74.987 104.538 1.00 51.50 95 PRO B N 1
ATOM 725 C CA . PRO A 1 90 ? 82.679 73.763 104.239 1.00 52.17 95 PRO B CA 1
ATOM 726 C C . PRO A 1 90 ? 81.306 74.048 103.656 1.00 52.84 95 PRO B C 1
ATOM 727 O O . PRO A 1 90 ? 80.871 73.357 102.726 1.00 56.68 95 PRO B O 1
ATOM 731 N N . SER A 1 91 ? 80.615 75.070 104.165 1.00 53.40 96 SER B N 1
ATOM 732 C CA . SER A 1 91 ? 79.299 75.405 103.636 1.00 52.06 96 SER B CA 1
ATOM 733 C C . SER A 1 91 ? 79.391 75.979 102.229 1.00 54.32 96 SER B C 1
ATOM 734 O O . SER A 1 91 ? 78.513 75.723 101.399 1.00 57.40 96 SER B O 1
ATOM 737 N N . VAL A 1 92 ? 80.441 76.748 101.942 1.00 52.09 97 VAL B N 1
ATOM 738 C CA . VAL A 1 92 ? 80.642 77.256 100.589 1.00 52.20 97 VAL B CA 1
ATOM 739 C C . VAL A 1 92 ? 80.909 76.108 99.624 1.00 52.20 97 VAL B C 1
ATOM 740 O O . VAL A 1 92 ? 80.389 76.088 98.503 1.00 54.23 97 VAL B O 1
ATOM 744 N N . ASN A 1 93 ? 81.718 75.132 100.044 1.00 54.16 98 ASN B N 1
ATOM 745 C CA . ASN A 1 93 ? 81.958 73.962 99.205 1.00 54.63 98 ASN B CA 1
ATOM 746 C C . ASN A 1 93 ? 80.671 73.180 98.971 1.00 56.84 98 ASN B C 1
ATOM 747 O O . ASN A 1 93 ? 80.413 72.713 97.855 1.00 59.19 98 ASN B O 1
ATOM 752 N N . TYR A 1 94 ? 79.851 73.029 100.014 1.00 58.79 99 TYR B N 1
ATOM 753 C CA . TYR A 1 94 ? 78.576 72.336 99.858 1.00 57.57 99 TYR B CA 1
ATOM 754 C C . TYR A 1 94 ? 77.658 73.074 98.890 1.00 57.35 99 TYR B C 1
ATOM 755 O O . TYR A 1 94 ? 77.014 72.452 98.039 1.00 62.11 99 TYR B O 1
ATOM 764 N N . LEU A 1 95 ? 77.582 74.402 99.009 1.00 55.70 100 LEU B N 1
ATOM 765 C CA . LEU A 1 95 ? 76.733 75.178 98.110 1.00 55.92 100 LEU B CA 1
ATOM 766 C C . LEU A 1 95 ? 77.237 75.105 96.675 1.00 57.17 100 LEU B C 1
ATOM 767 O O . LEU A 1 95 ? 76.441 75.052 95.731 1.00 56.86 100 LEU B O 1
ATOM 772 N N . GLU A 1 96 ? 78.559 75.111 96.490 1.00 59.32 101 GLU B N 1
ATOM 773 C CA . GLU A 1 96 ? 79.120 74.938 95.154 1.00 61.04 101 GLU B CA 1
ATOM 774 C C . GLU A 1 96 ? 78.765 73.570 94.586 1.00 61.34 101 GLU B C 1
ATOM 775 O O . GLU A 1 96 ? 78.441 73.447 93.399 1.00 61.73 101 GLU B O 1
ATOM 781 N N . SER A 1 97 ? 78.822 72.530 95.421 1.00 63.96 102 SER B N 1
ATOM 782 C CA . SER A 1 97 ? 78.418 71.200 94.978 1.00 62.82 102 SER B CA 1
ATOM 783 C C . SER A 1 97 ? 76.931 71.144 94.645 1.00 62.08 102 SER B C 1
ATOM 784 O O . SER A 1 97 ? 76.512 70.315 93.831 1.00 65.45 102 SER B O 1
ATOM 787 N N . GLN A 1 98 ? 76.124 72.012 95.259 1.00 61.24 103 GLN B N 1
ATOM 788 C CA . GLN A 1 98 ? 74.684 72.047 95.031 1.00 63.25 103 GLN B CA 1
ATOM 789 C C . GLN A 1 98 ? 74.289 72.995 93.905 1.00 64.47 103 GLN B C 1
ATOM 790 O O . GLN A 1 98 ? 73.144 73.467 93.869 1.00 63.07 103 GLN B O 1
ATOM 796 N N . GLY A 1 99 ? 75.205 73.289 92.984 1.00 62.43 104 GLY B N 1
ATOM 797 C CA . GLY A 1 99 ? 74.920 74.155 91.863 1.00 61.84 104 GLY B CA 1
ATOM 798 C C . GLY A 1 99 ? 75.231 75.620 92.079 1.00 62.39 104 GLY B C 1
ATOM 799 O O . GLY A 1 99 ? 75.142 76.402 91.123 1.00 62.83 104 GLY B O 1
ATOM 800 N N . GLY A 1 100 ? 75.590 76.022 93.297 1.00 61.89 105 GLY B N 1
ATOM 801 C CA . GLY A 1 100 ? 75.941 77.402 93.541 1.00 60.73 105 GLY B CA 1
ATOM 802 C C . GLY A 1 100 ? 77.295 77.769 92.967 1.00 61.43 105 GLY B C 1
ATOM 803 O O . GLY A 1 100 ? 78.159 76.925 92.738 1.00 62.66 105 GLY B O 1
ATOM 804 N N . HIS A 1 101 ? 77.476 79.065 92.727 1.00 55.76 106 HIS B N 1
ATOM 805 C CA . HIS A 1 101 ? 78.720 79.588 92.176 1.00 54.06 106 HIS B CA 1
ATOM 806 C C . HIS A 1 101 ? 79.248 80.682 93.090 1.00 55.48 106 HIS B C 1
ATOM 807 O O . HIS A 1 101 ? 78.544 81.658 93.367 1.00 56.36 106 HIS B O 1
ATOM 814 N N . PHE A 1 102 ? 80.482 80.516 93.552 1.00 50.64 107 PHE B N 1
ATOM 815 C CA . PHE A 1 102 ? 81.195 81.538 94.309 1.00 47.41 107 PHE B CA 1
ATOM 816 C C . PHE A 1 102 ? 82.395 81.963 93.477 1.00 49.42 107 PHE B C 1
ATOM 817 O O . PHE A 1 102 ? 83.328 81.178 93.280 1.00 54.82 107 PHE B O 1
ATOM 825 N N . ASN A 1 103 ? 82.371 83.199 92.987 1.00 43.69 108 ASN B N 1
ATOM 826 C CA . ASN A 1 103 ? 83.459 83.675 92.150 1.00 38.29 108 ASN B CA 1
ATOM 827 C C . ASN A 1 103 ? 84.723 83.878 92.987 1.00 35.91 108 ASN B C 1
ATOM 828 O O . ASN A 1 103 ? 84.721 83.741 94.213 1.00 39.26 108 ASN B O 1
ATOM 833 N N . ALA A 1 104 ? 85.821 84.200 92.301 1.00 37.84 109 ALA B N 1
ATOM 834 C CA . ALA A 1 104 ? 87.097 84.358 92.989 1.00 34.18 109 ALA B CA 1
ATOM 835 C C . ALA A 1 104 ? 87.080 85.539 93.950 1.00 37.83 109 ALA B C 1
ATOM 836 O O . ALA A 1 104 ? 87.849 85.559 94.916 1.00 40.64 109 ALA B O 1
ATOM 838 N N . TYR A 1 105 ? 86.220 86.529 93.704 1.00 36.11 110 TYR B N 1
ATOM 839 C CA . TYR A 1 105 ? 86.085 87.640 94.641 1.00 31.11 110 TYR B CA 1
ATOM 840 C C . TYR A 1 105 ? 85.613 87.147 96.003 1.00 35.82 110 TYR B C 1
ATOM 841 O O . TYR A 1 105 ? 86.201 87.482 97.039 1.00 42.89 110 TYR B O 1
ATOM 850 N N . GLU A 1 106 ? 84.556 86.331 96.016 1.00 40.48 111 GLU B N 1
ATOM 851 C CA . GLU A 1 106 ? 84.054 85.784 97.271 1.00 38.97 111 GLU B CA 1
ATOM 852 C C . GLU A 1 106 ? 85.071 84.856 97.920 1.00 36.99 111 GLU B C 1
ATOM 853 O O . GLU A 1 106 ? 85.229 84.866 99.144 1.00 43.54 111 GLU B O 1
ATOM 859 N N . LYS A 1 107 ? 85.765 84.043 97.120 1.00 36.62 112 LYS B N 1
ATOM 860 C CA . LYS A 1 107 ? 86.783 83.151 97.669 1.00 36.46 112 LYS B CA 1
ATOM 861 C C . LYS A 1 107 ? 87.885 83.942 98.361 1.00 33.99 112 LYS B C 1
ATOM 862 O O . LYS A 1 107 ? 88.283 83.625 99.489 1.00 38.99 112 LYS B O 1
ATOM 868 N N . SER A 1 108 ? 88.383 84.986 97.695 1.00 30.84 113 SER B N 1
ATOM 869 C CA . SER A 1 108 ? 89.432 85.815 98.275 1.00 29.84 113 SER B CA 1
ATOM 870 C C . SER A 1 108 ? 88.947 86.507 99.539 1.00 32.50 113 SER B C 1
ATOM 871 O O . SER A 1 108 ? 89.672 86.569 100.541 1.00 34.36 113 SER B O 1
ATOM 874 N N . MET A 1 109 ? 87.722 87.033 99.514 1.00 29.07 114 MET B N 1
ATOM 875 C CA . MET A 1 109 ? 87.204 87.727 100.685 1.00 30.47 114 MET B CA 1
ATOM 876 C C . MET A 1 109 ? 87.050 86.774 101.864 1.00 33.07 114 MET B C 1
ATOM 877 O O . MET A 1 109 ? 87.422 87.110 102.994 1.00 40.10 114 MET B O 1
ATOM 882 N N . ILE A 1 110 ? 86.528 85.571 101.613 1.00 27.81 115 ILE B N 1
ATOM 883 C CA . ILE A 1 110 ? 86.391 84.573 102.670 1.00 32.27 115 ILE B CA 1
ATOM 884 C C . ILE A 1 110 ? 87.754 84.209 103.238 1.00 32.71 115 ILE B C 1
ATOM 885 O O . ILE A 1 110 ? 87.927 84.106 104.459 1.00 40.72 115 ILE B O 1
ATOM 890 N N . ARG A 1 111 ? 88.743 84.007 102.364 1.00 30.61 116 ARG B N 1
ATOM 891 C CA . ARG A 1 111 ? 90.086 83.691 102.835 1.00 32.69 116 ARG B CA 1
ATOM 892 C C . ARG A 1 111 ? 90.646 84.816 103.696 1.00 31.19 116 ARG B C 1
ATOM 893 O O . ARG A 1 111 ? 91.355 84.565 104.678 1.00 34.73 116 ARG B O 1
ATOM 901 N N . LEU A 1 112 ? 90.331 86.065 103.350 1.00 28.86 117 LEU B N 1
ATOM 902 C CA . LEU A 1 112 ? 90.834 87.190 104.130 1.00 27.41 117 LEU B CA 1
ATOM 903 C C . LEU A 1 112 ? 90.131 87.322 105.477 1.00 31.36 117 LEU B C 1
ATOM 904 O O . LEU A 1 112 ? 90.752 87.753 106.454 1.00 34.67 117 LEU B O 1
ATOM 909 N N . GLN A 1 113 ? 88.845 86.967 105.554 1.00 37.93 118 GLN B N 1
ATOM 910 C CA . GLN A 1 113 ? 88.091 87.241 106.775 1.00 33.01 118 GLN B CA 1
ATOM 911 C C . GLN A 1 113 ? 88.462 86.304 107.919 1.00 33.25 118 GLN B C 1
ATOM 912 O O . GLN A 1 113 ? 88.422 86.720 109.083 1.00 37.74 118 GLN B O 1
ATOM 918 N N . SER A 1 114 ? 88.822 85.055 107.620 1.00 42.30 119 SER B N 1
ATOM 919 C CA . SER A 1 114 ? 88.973 84.012 108.639 1.00 43.13 119 SER B CA 1
ATOM 920 C C . SER A 1 114 ? 87.696 83.900 109.468 1.00 44.12 119 SER B C 1
ATOM 921 O O . SER A 1 114 ? 87.708 83.958 110.699 1.00 46.27 119 SER B O 1
ATOM 924 N N . GLU A 1 115 ? 86.580 83.728 108.766 1.00 41.97 120 GLU B N 1
ATOM 925 C CA . GLU A 1 115 ? 85.256 83.955 109.324 1.00 41.24 120 GLU B CA 1
ATOM 926 C C . GLU A 1 115 ? 84.677 82.693 109.951 1.00 44.60 120 GLU B C 1
ATOM 927 O O . GLU A 1 115 ? 84.845 81.587 109.430 1.00 48.43 120 GLU B O 1
ATOM 933 N N . TYR A 1 116 ? 83.991 82.874 111.077 1.00 39.72 121 TYR B N 1
ATOM 934 C CA . TYR A 1 116 ?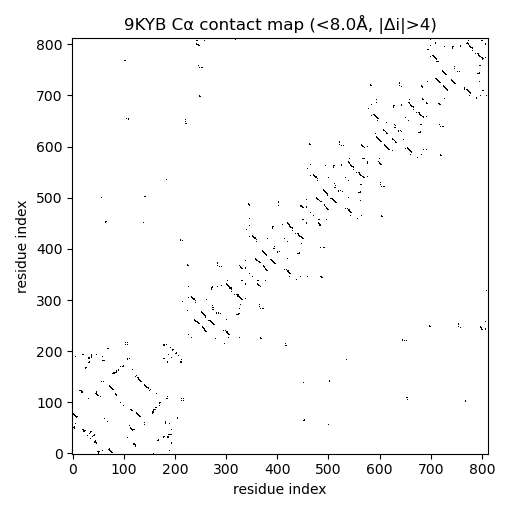 83.199 81.831 111.711 1.00 41.22 121 TYR B CA 1
ATOM 935 C C . TYR A 1 116 ? 81.843 82.423 112.059 1.00 41.68 121 TYR B C 1
ATOM 936 O O . TYR A 1 116 ? 81.767 83.484 112.683 1.00 46.92 121 TYR B O 1
ATOM 945 N N . VAL A 1 117 ? 80.775 81.744 111.661 1.00 41.18 122 VAL B N 1
ATOM 946 C CA . VAL A 1 117 ? 79.422 82.256 111.825 1.00 43.94 122 VAL B CA 1
ATOM 947 C C . VAL A 1 117 ? 78.713 81.441 112.895 1.00 42.33 122 VAL B C 1
ATOM 948 O O . VAL A 1 117 ? 78.789 80.207 112.902 1.00 46.22 122 VAL B O 1
ATOM 952 N N . SER A 1 118 ? 78.056 82.133 113.816 1.00 47.73 123 SER B N 1
ATOM 953 C CA . SER A 1 118 ? 77.179 81.508 114.793 1.00 48.76 123 SER B CA 1
ATOM 954 C C . SER A 1 118 ? 75.755 81.580 114.259 1.00 49.09 123 SER B C 1
ATOM 955 O O . SER A 1 118 ? 75.223 82.675 114.045 1.00 51.98 123 SER B O 1
ATOM 958 N N . THR A 1 119 ? 75.152 80.413 114.022 1.00 51.11 124 THR B N 1
ATOM 959 C CA . THR A 1 119 ? 73.775 80.366 113.549 1.00 51.59 124 THR B CA 1
ATOM 960 C C . THR A 1 119 ? 72.786 80.791 114.623 1.00 51.17 124 THR B C 1
ATOM 961 O O . THR A 1 119 ? 71.673 81.214 114.293 1.00 54.44 124 THR B O 1
ATOM 965 N N . LEU A 1 120 ? 73.163 80.684 115.890 1.00 55.38 125 LEU B N 1
ATOM 966 C CA . LEU A 1 120 ? 72.340 81.111 117.008 1.00 54.53 125 LEU B CA 1
ATOM 967 C C . LEU A 1 120 ? 72.911 82.385 117.612 1.00 56.11 125 LEU B C 1
ATOM 968 O O . LEU A 1 120 ? 74.026 82.810 117.296 1.00 57.14 125 LEU B O 1
ATOM 973 N N . SER A 1 121 ? 72.124 83.001 118.488 1.00 59.79 126 SER B N 1
ATOM 974 C CA . SER A 1 121 ? 72.610 84.147 119.239 1.00 57.96 126 SER B CA 1
ATOM 975 C C . SER A 1 121 ? 73.734 83.716 120.171 1.00 60.36 126 SER B C 1
ATOM 976 O O . SER A 1 121 ? 73.679 82.646 120.783 1.00 59.86 126 SER B O 1
ATOM 979 N N . ILE A 1 122 ? 74.764 84.550 120.273 1.00 57.07 127 ILE B N 1
ATOM 980 C CA . ILE A 1 122 ? 75.899 84.251 121.139 1.00 57.34 127 ILE B CA 1
ATOM 981 C C . ILE A 1 122 ? 75.492 84.567 122.573 1.00 57.51 127 ILE B C 1
ATOM 982 O O . ILE A 1 122 ? 75.304 85.730 122.937 1.00 59.82 127 ILE B O 1
ATOM 987 N N . LEU A 1 123 ? 75.345 83.527 123.385 1.00 64.23 128 LEU B N 1
ATOM 988 C CA . LEU A 1 123 ? 74.941 83.710 124.765 1.00 65.76 128 LEU B CA 1
ATOM 989 C C . LEU A 1 123 ? 76.094 84.288 125.585 1.00 66.89 128 LEU B C 1
ATOM 990 O O . LEU A 1 123 ? 77.265 84.092 125.247 1.00 69.09 128 LEU B O 1
ATOM 995 N N . PRO A 1 124 ? 75.789 85.012 126.665 1.00 66.04 129 PRO B N 1
ATOM 996 C CA . PRO A 1 124 ? 76.864 85.545 127.516 1.00 64.88 129 PRO B CA 1
ATOM 997 C C . PRO A 1 124 ? 77.738 84.469 128.133 1.00 65.30 129 PRO B C 1
ATOM 998 O O . PRO A 1 124 ? 78.889 84.753 128.488 1.00 66.99 129 PRO B O 1
ATOM 1002 N N . GLU A 1 125 ? 77.228 83.244 128.274 1.00 65.53 130 GLU B N 1
ATOM 1003 C CA . GLU A 1 125 ? 78.016 82.155 128.835 1.00 65.14 130 GLU B CA 1
ATOM 1004 C C . GLU A 1 125 ? 79.171 81.741 127.931 1.00 64.86 130 GLU B C 1
ATOM 1005 O O . GLU A 1 125 ? 80.102 81.082 128.404 1.00 65.99 130 GLU B O 1
ATOM 1011 N N . ASN A 1 126 ? 79.133 82.101 126.652 1.00 60.98 131 ASN B N 1
ATOM 1012 C CA . ASN A 1 126 ? 80.183 81.732 125.711 1.00 61.09 131 ASN B CA 1
ATOM 1013 C C . ASN A 1 126 ? 81.297 82.765 125.616 1.00 61.41 131 ASN B C 1
ATOM 1014 O O . ASN A 1 126 ? 82.294 82.514 124.933 1.00 60.17 131 ASN B O 1
ATOM 1019 N N . ILE A 1 127 ? 81.165 83.904 126.287 1.00 59.45 132 ILE B N 1
ATOM 1020 C CA . ILE A 1 127 ? 82.103 85.012 126.153 1.00 59.19 132 ILE B CA 1
ATOM 1021 C C . ILE A 1 127 ? 83.068 84.982 127.331 1.00 61.62 132 ILE B C 1
ATOM 1022 O O . ILE A 1 127 ? 82.659 85.160 128.484 1.00 62.02 132 ILE B O 1
ATOM 1027 N N . GLN A 1 128 ? 84.353 84.763 127.040 1.00 62.93 133 GLN B N 1
ATOM 1028 C CA . GLN A 1 128 ? 85.365 84.749 128.093 1.00 61.75 133 GLN B CA 1
ATOM 1029 C C . GLN A 1 128 ? 85.583 86.138 128.676 1.00 62.31 133 GLN B C 1
ATOM 1030 O O . GLN A 1 128 ? 85.335 86.374 129.864 1.00 62.74 133 GLN B O 1
ATOM 1036 N N . LYS A 1 129 ? 86.053 87.073 127.854 1.00 60.11 134 LYS B N 1
ATOM 1037 C CA . LYS A 1 129 ? 86.509 88.350 128.376 1.00 58.71 134 LYS B CA 1
ATOM 1038 C C . LYS A 1 129 ? 86.367 89.431 127.318 1.00 59.43 134 LYS B C 1
ATOM 1039 O O . LYS A 1 129 ? 86.236 89.158 126.121 1.00 58.26 134 LYS B O 1
ATOM 1045 N N . ALA A 1 130 ? 86.396 90.672 127.792 1.00 57.89 135 ALA B N 1
ATOM 1046 C CA . ALA A 1 130 ? 86.379 91.856 126.946 1.00 56.66 135 ALA B CA 1
ATOM 1047 C C . ALA A 1 130 ? 87.679 92.618 127.135 1.00 58.55 135 ALA B C 1
ATOM 1048 O O . ALA A 1 130 ? 88.029 92.985 128.259 1.00 61.60 135 ALA B O 1
ATOM 1050 N N . VAL A 1 131 ? 88.386 92.866 126.039 1.00 51.81 136 VAL B N 1
ATOM 1051 C CA . VAL A 1 131 ? 89.612 93.652 126.056 1.00 49.96 136 VAL B CA 1
ATOM 1052 C C . VAL A 1 131 ? 89.307 94.997 125.416 1.00 51.38 136 VAL B C 1
ATOM 1053 O O . VAL A 1 131 ? 88.912 95.058 124.245 1.00 54.38 136 VAL B O 1
ATOM 1057 N N . ALA A 1 132 ? 89.471 96.069 126.184 1.00 51.67 137 ALA B N 1
ATOM 1058 C CA . ALA A 1 132 ? 89.276 97.406 125.643 1.00 53.14 137 ALA B CA 1
ATOM 1059 C C . ALA A 1 132 ? 90.361 97.720 124.623 1.00 52.74 137 ALA B C 1
ATOM 1060 O O . ALA A 1 132 ? 91.526 97.352 124.798 1.00 56.99 137 ALA B O 1
ATOM 1062 N N . LEU A 1 133 ? 89.977 98.398 123.548 1.00 50.36 138 LEU B N 1
ATOM 1063 C CA . LEU A 1 133 ? 90.896 98.763 122.477 1.00 51.79 138 LEU B CA 1
ATOM 1064 C C . LEU A 1 133 ? 91.099 100.273 122.553 1.00 56.19 138 LEU B C 1
ATOM 1065 O O . LEU A 1 133 ? 90.329 101.049 121.986 1.00 59.21 138 LEU B O 1
ATOM 1070 N N . VAL A 1 134 ? 92.143 100.682 123.266 1.00 59.67 139 VAL B N 1
ATOM 1071 C CA . VAL A 1 134 ? 92.424 102.097 123.476 1.00 60.18 139 VAL B CA 1
ATOM 1072 C C . VAL A 1 134 ? 93.069 102.667 122.222 1.00 60.59 139 VAL B C 1
ATOM 1073 O O . VAL A 1 134 ? 94.021 102.093 121.681 1.00 61.13 139 VAL B O 1
ATOM 1077 N N . TYR A 1 135 ? 92.551 103.796 121.754 1.00 65.64 140 TYR B N 1
ATOM 1078 C CA . TYR A 1 135 ? 93.063 104.471 120.564 1.00 66.30 140 TYR B CA 1
ATOM 1079 C C . TYR A 1 135 ? 93.763 105.753 121.007 1.00 69.65 140 TYR B C 1
ATOM 1080 O O . TYR A 1 135 ? 93.149 106.818 121.088 1.00 70.25 140 TYR B O 1
ATOM 1089 N N . ASP A 1 136 ? 95.057 105.645 121.295 1.00 80.66 141 ASP B N 1
ATOM 1090 C CA . ASP A 1 136 ? 95.840 106.830 121.605 1.00 82.55 141 ASP B CA 1
ATOM 1091 C C . ASP A 1 136 ? 96.119 107.618 120.330 1.00 83.78 141 ASP B C 1
ATOM 1092 O O . ASP A 1 136 ? 96.446 107.048 119.285 1.00 82.81 141 ASP B O 1
ATOM 1097 N N . SER A 1 137 ? 95.962 108.938 120.414 1.00 89.17 142 SER B N 1
ATOM 1098 C CA . SER A 1 137 ? 96.160 109.798 119.256 1.00 90.39 142 SER B CA 1
ATOM 1099 C C . SER A 1 137 ? 97.621 110.158 119.025 1.00 90.86 142 SER B C 1
ATOM 1100 O O . SER A 1 137 ? 97.932 110.781 118.003 1.00 90.18 142 SER B O 1
ATOM 1103 N N . SER A 1 138 ? 98.517 109.792 119.943 1.00 92.04 143 SER B N 1
ATOM 1104 C CA . SER A 1 138 ? 99.932 110.109 119.778 1.00 92.20 143 SER B CA 1
ATOM 1105 C C . SER A 1 138 ? 100.510 109.416 118.549 1.00 92.94 143 SER B C 1
ATOM 1106 O O . SER A 1 138 ? 100.944 110.071 117.595 1.00 93.92 143 SER B O 1
ATOM 1109 N N . THR A 1 139 ? 100.522 108.084 118.554 1.00 90.20 144 THR B N 1
ATOM 1110 C CA . THR A 1 139 ? 101.027 107.308 117.430 1.00 90.85 144 THR B CA 1
ATOM 1111 C C . THR A 1 139 ? 99.917 106.714 116.573 1.00 90.39 144 THR B C 1
ATOM 1112 O O . THR A 1 139 ? 100.213 106.067 115.564 1.00 90.67 144 THR B O 1
ATOM 1116 N N . GLY A 1 140 ? 98.657 106.921 116.943 1.00 85.20 145 GLY B N 1
ATOM 1117 C CA . GLY A 1 140 ? 97.547 106.407 116.156 1.00 84.48 145 GLY B CA 1
ATOM 1118 C C . GLY A 1 140 ? 97.519 104.899 116.039 1.00 86.33 145 GLY B C 1
ATOM 1119 O O . GLY A 1 140 ? 97.238 104.367 114.958 1.00 86.73 145 GLY B O 1
ATOM 1120 N N . GLN A 1 141 ? 97.807 104.195 117.131 1.00 76.23 146 GLN B N 1
ATOM 1121 C CA . GLN A 1 141 ? 97.805 102.741 117.146 1.00 75.01 146 GLN B CA 1
ATOM 1122 C C . GLN A 1 141 ? 96.884 102.248 118.251 1.00 74.84 146 GLN B C 1
ATOM 1123 O O . GLN A 1 141 ? 96.725 102.899 119.287 1.00 73.65 146 GLN B O 1
ATOM 1129 N N . ILE A 1 142 ? 96.278 101.088 118.021 1.00 69.07 147 ILE B N 1
ATOM 1130 C CA . ILE A 1 142 ? 95.309 100.520 118.950 1.00 66.83 147 ILE B CA 1
ATOM 1131 C C . ILE A 1 142 ? 96.054 99.637 119.942 1.00 66.01 147 ILE B C 1
ATOM 1132 O O . ILE A 1 142 ? 96.783 98.720 119.548 1.00 65.84 147 ILE B O 1
ATOM 1137 N N . LYS A 1 143 ? 95.873 99.916 121.227 1.00 68.16 148 LYS B N 1
ATOM 1138 C CA . LYS A 1 143 ? 96.503 99.168 122.304 1.00 68.35 148 LYS B CA 1
ATOM 1139 C C . LYS A 1 143 ? 95.451 98.324 123.005 1.00 66.53 148 LYS B C 1
ATOM 1140 O O . LYS A 1 143 ? 94.350 98.808 123.288 1.00 64.65 148 LYS B O 1
ATOM 1146 N N . ASP A 1 144 ? 95.781 97.065 123.276 1.00 66.76 149 ASP B N 1
ATOM 1147 C CA . ASP A 1 144 ? 94.913 96.253 124.114 1.00 66.34 149 ASP B CA 1
ATOM 1148 C C . ASP A 1 144 ? 94.915 96.802 125.535 1.00 66.37 149 ASP B C 1
ATOM 1149 O O . ASP A 1 144 ? 95.970 97.002 126.143 1.00 69.06 149 ASP B O 1
ATOM 1154 N N . GLY A 1 145 ? 93.721 97.065 126.060 1.00 62.42 150 GLY B N 1
ATOM 1155 C CA . GLY A 1 145 ? 93.600 97.757 127.326 1.00 60.42 150 GLY B CA 1
ATOM 1156 C C . GLY A 1 145 ? 93.106 96.895 128.467 1.00 62.12 150 GLY B C 1
ATOM 1157 O O . GLY A 1 145 ? 93.590 95.776 128.663 1.00 60.91 150 GLY B O 1
ATOM 1158 N N . THR A 1 146 ? 92.148 97.414 129.232 1.00 66.86 151 THR B N 1
ATOM 1159 C CA . THR A 1 146 ? 91.629 96.688 130.383 1.00 68.47 151 THR B CA 1
ATOM 1160 C C . THR A 1 146 ? 90.947 95.401 129.941 1.00 68.20 151 THR B C 1
ATOM 1161 O O . THR A 1 146 ? 90.141 95.397 129.006 1.00 67.10 151 THR B O 1
ATOM 1165 N N . SER A 1 147 ? 91.274 94.305 130.619 1.00 68.48 152 SER B N 1
ATOM 1166 C CA . SER A 1 147 ? 90.694 92.998 130.335 1.00 65.60 152 SER B CA 1
ATOM 1167 C C . SER A 1 147 ? 89.692 92.670 131.436 1.00 66.84 152 SER B C 1
ATOM 1168 O O . SER A 1 147 ? 90.076 92.441 132.588 1.00 70.53 152 SER B O 1
ATOM 1171 N N . THR A 1 148 ? 88.413 92.652 131.080 1.00 65.68 153 THR B N 1
ATOM 1172 C CA . THR A 1 148 ? 87.332 92.343 132.004 1.00 66.27 153 THR B CA 1
ATOM 1173 C C . THR A 1 148 ? 86.923 90.891 131.802 1.00 66.64 153 THR B C 1
ATOM 1174 O O . THR A 1 148 ? 86.553 90.497 130.690 1.00 67.07 153 THR B O 1
ATOM 1178 N N . ILE A 1 149 ? 86.987 90.105 132.870 1.00 70.13 154 ILE B N 1
ATOM 1179 C CA . ILE A 1 149 ? 86.676 88.682 132.817 1.00 69.67 154 ILE B CA 1
ATOM 1180 C C . ILE A 1 149 ? 85.203 88.491 133.147 1.00 69.04 154 ILE B C 1
ATOM 1181 O O . ILE A 1 149 ? 84.721 88.969 134.180 1.00 70.72 154 ILE B O 1
ATOM 1186 N N . ASN A 1 150 ? 84.485 87.795 132.270 1.00 70.62 155 ASN B N 1
ATOM 1187 C CA . ASN A 1 150 ? 83.084 87.496 132.527 1.00 71.49 155 ASN B CA 1
ATOM 1188 C C . ASN A 1 150 ? 82.967 86.457 133.635 1.00 72.69 155 ASN B C 1
ATOM 1189 O O . ASN A 1 150 ? 83.630 85.417 133.599 1.00 72.62 155 ASN B O 1
ATOM 1194 N N . THR A 1 151 ? 82.121 86.741 134.622 1.00 76.97 156 THR B N 1
ATOM 1195 C CA . THR A 1 151 ? 81.878 85.805 135.711 1.00 76.59 156 THR B CA 1
ATOM 1196 C C . THR A 1 151 ? 80.817 84.769 135.373 1.00 76.39 156 THR B C 1
ATOM 1197 O O . THR A 1 151 ? 80.599 83.847 136.166 1.00 77.21 156 THR B O 1
ATOM 1201 N N . ASP A 1 152 ? 80.157 84.898 134.225 1.00 74.42 157 ASP B N 1
ATOM 1202 C CA . ASP A 1 152 ? 79.165 83.936 133.770 1.00 73.59 157 ASP B CA 1
ATOM 1203 C C . ASP A 1 152 ? 79.720 82.950 132.752 1.00 73.94 157 ASP B C 1
ATOM 1204 O O . ASP A 1 152 ? 78.956 82.147 132.208 1.00 74.82 157 ASP B O 1
ATOM 1209 N N . TYR A 1 153 ? 81.020 82.995 132.474 1.00 69.76 158 TYR B N 1
ATOM 1210 C CA . TYR A 1 153 ? 81.619 82.057 131.536 1.00 68.10 158 TYR B CA 1
ATOM 1211 C C . TYR A 1 153 ? 81.647 80.657 132.140 1.00 67.94 158 TYR B C 1
ATOM 1212 O O . TYR A 1 153 ? 81.838 80.488 133.347 1.00 67.74 158 TYR B O 1
ATOM 1221 N N . VAL A 1 154 ? 81.455 79.647 131.291 1.00 72.09 159 VAL B N 1
ATOM 1222 C CA . VAL A 1 154 ? 81.221 78.284 131.761 1.00 74.74 159 VAL B CA 1
ATOM 1223 C C . VAL A 1 154 ? 82.452 77.408 131.555 1.00 74.21 159 VAL B C 1
ATOM 1224 O O . VAL A 1 154 ? 82.711 76.495 132.348 1.00 76.27 159 VAL B O 1
ATOM 1228 N N . SER A 1 155 ? 83.218 77.682 130.498 1.00 69.76 160 SER B N 1
ATOM 1229 C CA . SER A 1 155 ? 84.375 76.870 130.112 1.00 71.82 160 SER B CA 1
ATOM 1230 C C . SER A 1 155 ? 83.947 75.440 129.775 1.00 71.69 160 SER B C 1
ATOM 1231 O O . SER A 1 155 ? 84.384 74.465 130.390 1.00 73.04 160 SER B O 1
ATOM 1234 N N . ILE A 1 156 ? 83.073 75.332 128.771 1.00 73.44 161 ILE B N 1
ATOM 1235 C CA . ILE A 1 156 ? 82.593 74.026 128.336 1.00 73.32 161 ILE B CA 1
ATOM 1236 C C . ILE A 1 156 ? 83.652 73.279 127.534 1.00 73.70 161 ILE B C 1
ATOM 1237 O O . ILE A 1 156 ? 83.510 72.072 127.298 1.00 73.28 161 ILE B O 1
ATOM 1242 N N . SER A 1 157 ? 84.717 73.965 127.115 1.00 72.76 162 SER B N 1
ATOM 1243 C CA . SER A 1 157 ? 85.804 73.396 126.322 1.00 73.50 162 SER B CA 1
ATOM 1244 C C . SER A 1 157 ? 85.336 72.879 124.967 1.00 74.53 162 SER B C 1
ATOM 1245 O O . SER A 1 157 ? 85.914 71.928 124.430 1.00 73.81 162 SER B O 1
ATOM 1248 N N . SER A 1 158 ? 84.301 73.488 124.396 1.00 67.66 163 SER B N 1
ATOM 1249 C CA . SER A 1 158 ? 83.783 73.070 123.105 1.00 63.76 163 SER B CA 1
ATOM 1250 C C . SER A 1 158 ? 84.668 73.590 121.974 1.00 65.21 163 SER B C 1
ATOM 1251 O O . SER A 1 158 ? 85.561 74.418 122.169 1.00 66.81 163 SER B O 1
ATOM 1254 N N . VAL A 1 159 ? 84.406 73.083 120.769 1.00 61.71 164 VAL B N 1
ATOM 1255 C CA . VAL A 1 159 ? 85.104 73.499 119.562 1.00 59.95 164 VAL B CA 1
ATOM 1256 C C . VAL A 1 159 ? 84.060 73.849 118.507 1.00 60.13 164 VAL B C 1
ATOM 1257 O O . VAL A 1 159 ? 82.906 73.425 118.578 1.00 60.17 164 VAL B O 1
ATOM 1261 N N . SER A 1 160 ? 84.478 74.649 117.530 1.00 55.92 165 SER B N 1
ATOM 1262 C CA . SER A 1 160 ? 83.574 75.058 116.465 1.00 54.19 165 SER B CA 1
ATOM 1263 C C . SER A 1 160 ? 83.186 73.864 115.601 1.00 55.96 165 SER B C 1
ATOM 1264 O O . SER A 1 160 ? 83.952 72.911 115.435 1.00 56.80 165 SER B O 1
ATOM 1267 N N . ASN A 1 161 ? 81.982 73.923 115.053 1.00 55.85 166 ASN B N 1
ATOM 1268 C CA . ASN A 1 161 ? 81.477 72.838 114.220 1.00 55.35 166 ASN B CA 1
ATOM 1269 C C . ASN A 1 161 ? 82.255 72.786 112.912 1.00 57.99 166 ASN B C 1
ATOM 1270 O O . ASN A 1 161 ? 82.274 73.779 112.173 1.00 56.23 166 ASN B O 1
ATOM 1275 N N . PRO A 1 162 ? 82.905 71.668 112.585 1.00 61.68 167 PRO B N 1
ATOM 1276 C CA . PRO A 1 162 ? 83.630 71.560 111.316 1.00 59.94 167 PRO B CA 1
ATOM 1277 C C . PRO A 1 162 ? 82.774 71.140 110.132 1.00 57.61 167 PRO B C 1
ATOM 1278 O O . PRO A 1 162 ? 83.326 70.849 109.068 1.00 60.04 167 PRO B O 1
ATOM 1282 N N . GLY A 1 163 ? 81.458 71.099 110.283 1.00 53.89 168 GLY B N 1
ATOM 1283 C CA . GLY A 1 163 ? 80.556 70.634 109.254 1.00 54.32 168 GLY B CA 1
ATOM 1284 C C . GLY A 1 163 ? 80.004 71.757 108.403 1.00 54.05 168 GLY B C 1
ATOM 1285 O O . GLY A 1 163 ? 80.634 72.805 108.224 1.00 57.77 168 GLY B O 1
ATOM 1286 N N . VAL A 1 164 ? 78.804 71.536 107.875 1.00 53.34 169 VAL B N 1
ATOM 1287 C CA . VAL A 1 164 ? 78.144 72.465 106.967 1.00 50.80 169 VAL B CA 1
ATOM 1288 C C . VAL A 1 164 ? 76.956 73.080 107.692 1.00 51.64 169 VAL B C 1
ATOM 1289 O O . VAL A 1 164 ? 76.248 72.390 108.435 1.00 55.33 169 VAL B O 1
ATOM 1293 N N . ILE A 1 165 ? 76.754 74.379 107.491 1.00 48.68 170 ILE B N 1
ATOM 1294 C CA . ILE A 1 165 ? 75.640 75.077 108.144 1.00 49.32 170 ILE B CA 1
ATOM 1295 C C . ILE A 1 165 ? 74.329 74.404 107.756 1.00 51.67 170 ILE B C 1
ATOM 1296 O O . ILE A 1 165 ? 74.042 74.250 106.552 1.00 56.52 170 ILE B O 1
ATOM 1301 N N . PRO A 1 166 ? 73.506 73.983 108.711 1.00 54.06 171 PRO B N 1
ATOM 1302 C CA . PRO A 1 166 ? 72.258 73.301 108.361 1.00 56.33 171 PRO B CA 1
ATOM 1303 C C . PRO A 1 166 ? 71.215 74.274 107.836 1.00 56.68 171 PRO B C 1
ATOM 1304 O O . PRO A 1 166 ? 71.243 75.476 108.111 1.00 57.31 171 PRO B O 1
ATOM 1308 N N . PHE A 1 167 ? 70.279 73.721 107.062 1.00 61.21 172 PHE B N 1
ATOM 1309 C CA . PHE A 1 167 ? 69.146 74.471 106.518 1.00 62.35 172 PHE B CA 1
ATOM 1310 C C . PHE A 1 167 ? 69.608 75.666 105.688 1.00 62.92 172 PHE B C 1
ATOM 1311 O O . PHE A 1 167 ? 69.006 76.740 105.724 1.00 64.11 172 PHE B O 1
ATOM 1319 N N . LEU A 1 168 ? 70.685 75.478 104.938 1.00 56.27 173 LEU B N 1
ATOM 1320 C CA . LEU A 1 168 ? 71.163 76.532 104.053 1.00 56.03 173 LEU B CA 1
ATOM 1321 C C . LEU A 1 168 ? 70.162 76.749 102.924 1.00 56.90 173 LEU B C 1
ATOM 1322 O O . LEU A 1 168 ? 69.700 75.775 102.317 1.00 59.70 173 LEU B O 1
ATOM 1327 N N . PRO A 1 169 ? 69.795 77.993 102.620 1.00 61.46 174 PRO B N 1
ATOM 1328 C CA . PRO A 1 169 ? 68.875 78.236 101.505 1.00 62.73 174 PRO B CA 1
ATOM 1329 C C . PRO A 1 169 ? 69.489 77.813 100.181 1.00 63.74 174 PRO B C 1
ATOM 1330 O O . PRO A 1 169 ? 70.710 77.725 100.036 1.00 64.32 174 PRO B O 1
ATOM 1334 N N . GLU A 1 170 ? 68.621 77.537 99.216 1.00 74.88 175 GLU B N 1
ATOM 1335 C CA . GLU A 1 170 ? 69.077 77.089 97.909 1.00 75.05 175 GLU B CA 1
ATOM 1336 C C . GLU A 1 170 ? 69.949 78.165 97.268 1.00 75.43 175 GLU B C 1
ATOM 1337 O O . GLU A 1 170 ? 69.560 79.341 97.249 1.00 76.11 175 GLU B O 1
ATOM 1343 N N . PRO A 1 171 ? 71.124 77.814 96.749 1.00 74.00 176 PRO B N 1
ATOM 1344 C CA . PRO A 1 171 ? 72.009 78.832 96.167 1.00 74.14 176 PRO B CA 1
ATOM 1345 C C . PRO A 1 171 ? 71.394 79.448 94.919 1.00 75.33 176 PRO B C 1
ATOM 1346 O O . PRO A 1 171 ? 71.002 78.744 93.987 1.00 75.29 176 PRO B O 1
ATOM 1350 N N . GLN A 1 172 ? 71.314 80.775 94.911 1.00 83.16 177 GLN B N 1
ATOM 1351 C CA . GLN A 1 172 ? 70.733 81.501 93.796 1.00 82.40 177 GLN B CA 1
ATOM 1352 C C . GLN A 1 172 ? 71.714 81.569 92.630 1.00 82.06 177 GLN B C 1
ATOM 1353 O O . GLN A 1 172 ? 72.929 81.425 92.794 1.00 80.86 177 GLN B O 1
ATOM 1359 N N . ALA A 1 173 ? 71.166 81.785 91.436 1.00 84.23 178 ALA B N 1
ATOM 1360 C CA . ALA A 1 173 ? 71.997 81.948 90.252 1.00 83.82 178 ALA B CA 1
ATOM 1361 C C . ALA A 1 173 ? 72.905 83.161 90.411 1.00 84.68 178 ALA B C 1
ATOM 1362 O O . ALA A 1 173 ? 72.484 84.213 90.901 1.00 83.62 178 ALA B O 1
ATOM 1364 N N . ASN A 1 174 ? 74.161 83.005 90.000 1.00 83.25 179 ASN B N 1
ATOM 1365 C CA . ASN A 1 174 ? 75.148 84.058 90.197 1.00 83.47 179 ASN B CA 1
ATOM 1366 C C . ASN A 1 174 ? 74.780 85.298 89.390 1.00 82.73 179 ASN B C 1
ATOM 1367 O O . ASN A 1 174 ? 74.311 85.200 88.252 1.00 83.21 179 ASN B O 1
ATOM 1372 N N . THR A 1 175 ? 74.977 86.470 89.996 1.00 75.67 180 THR B N 1
ATOM 1373 C CA . THR A 1 175 ? 74.712 87.740 89.334 1.00 77.85 180 THR B CA 1
ATOM 1374 C C . THR A 1 175 ? 75.887 88.703 89.443 1.00 76.77 180 THR B C 1
ATOM 1375 O O . THR A 1 175 ? 75.757 89.865 89.038 1.00 74.90 180 THR B O 1
ATOM 1379 N N . GLN A 1 176 ? 77.024 88.251 89.976 1.00 64.61 181 GLN B N 1
ATOM 1380 C CA . GLN A 1 176 ? 78.218 89.078 90.147 1.00 62.32 181 GLN B CA 1
ATOM 1381 C C . GLN A 1 176 ? 77.889 90.332 90.961 1.00 63.15 181 GLN B C 1
ATOM 1382 O O . GLN A 1 176 ? 78.036 91.467 90.502 1.00 63.71 181 GLN B O 1
ATOM 1388 N N . GLN A 1 177 ? 77.434 90.102 92.188 1.00 58.89 182 GLN B N 1
ATOM 1389 C CA . GLN A 1 177 ? 76.929 91.163 93.044 1.00 56.06 182 GLN B CA 1
ATOM 1390 C C . GLN A 1 177 ? 78.059 91.856 93.802 1.00 54.04 182 GLN B C 1
ATOM 1391 O O . GLN A 1 177 ? 79.178 91.353 93.916 1.00 51.55 182 GLN B O 1
ATOM 1397 N N . ARG A 1 178 ? 77.736 93.032 94.333 1.00 47.00 183 ARG B N 1
ATOM 1398 C CA . ARG A 1 178 ? 78.688 93.815 95.106 1.00 41.79 183 ARG B CA 1
ATOM 1399 C C . ARG A 1 178 ? 78.997 93.136 96.436 1.00 46.25 183 ARG B C 1
ATOM 1400 O O . ARG A 1 178 ? 78.106 92.603 97.102 1.00 48.15 183 ARG B O 1
ATOM 1408 N N . ILE A 1 179 ? 80.271 93.156 96.820 1.00 39.55 184 ILE B N 1
ATOM 1409 C CA . ILE A 1 179 ? 80.725 92.622 98.098 1.00 37.36 184 ILE B CA 1
ATOM 1410 C C . ILE A 1 179 ? 81.067 93.799 99.000 1.00 37.02 184 ILE B C 1
ATOM 1411 O O . ILE A 1 179 ? 81.996 94.564 98.712 1.00 44.13 184 ILE B O 1
ATOM 1416 N N . ASP A 1 180 ? 80.320 93.941 100.090 1.00 39.72 185 ASP B N 1
ATOM 1417 C CA . ASP A 1 180 ? 80.475 95.083 100.980 1.00 42.07 185 ASP B CA 1
ATOM 1418 C C . ASP A 1 180 ? 81.702 94.905 101.865 1.00 40.65 185 ASP B C 1
ATOM 1419 O O . ASP A 1 180 ? 81.841 93.891 102.555 1.00 44.90 185 ASP B O 1
ATOM 1424 N N . ALA A 1 181 ? 82.589 95.896 101.845 1.00 36.65 186 ALA B N 1
ATOM 1425 C CA . ALA A 1 181 ? 83.810 95.855 102.631 1.00 29.76 186 ALA B CA 1
ATOM 1426 C C . ALA A 1 181 ? 84.085 97.232 103.212 1.00 29.30 186 ALA B C 1
ATOM 1427 O O . ALA A 1 181 ? 83.683 98.256 102.658 1.00 34.33 186 ALA B O 1
ATOM 1429 N N . PHE A 1 182 ? 84.785 97.242 104.340 1.00 30.94 187 PHE B N 1
ATOM 1430 C CA . PHE A 1 182 ? 85.214 98.479 104.969 1.00 27.49 187 PHE B CA 1
ATOM 1431 C C . PHE A 1 182 ? 86.621 98.290 105.507 1.00 31.32 187 PHE B C 1
ATOM 1432 O O . PHE A 1 182 ? 87.107 97.165 105.647 1.00 32.66 187 PHE B O 1
ATOM 1440 N N . GLY A 1 183 ? 87.270 99.408 105.808 1.00 38.35 188 GLY B N 1
ATOM 1441 C CA . GLY A 1 183 ? 88.646 99.345 106.265 1.00 28.48 188 GLY B CA 1
ATOM 1442 C C . GLY A 1 183 ? 89.520 98.710 105.207 1.00 32.94 188 GLY B C 1
ATOM 1443 O O . GLY A 1 183 ? 89.469 99.071 104.026 1.00 43.98 188 GLY B O 1
ATOM 1444 N N . SER A 1 184 ? 90.337 97.747 105.625 1.00 29.46 189 SER B N 1
ATOM 1445 C CA . SER A 1 184 ? 91.218 97.031 104.709 1.00 30.46 189 SER B CA 1
ATOM 1446 C C . SER A 1 184 ? 90.605 95.671 104.389 1.00 28.57 189 SER B C 1
ATOM 1447 O O . SER A 1 184 ? 91.000 94.635 104.923 1.00 30.93 189 SER B O 1
ATOM 1450 N N . LEU A 1 185 ? 89.626 95.692 103.484 1.00 34.42 190 LEU B N 1
ATOM 1451 C CA . LEU A 1 185 ? 88.952 94.484 103.005 1.00 32.27 190 LEU B CA 1
ATOM 1452 C C . LEU A 1 185 ? 88.370 93.672 104.158 1.00 27.81 190 LEU B C 1
ATOM 1453 O O . LEU A 1 185 ? 88.406 92.440 104.162 1.00 34.43 190 LEU B O 1
ATOM 1458 N N . ILE A 1 186 ? 87.830 94.368 105.147 1.00 26.45 191 ILE B N 1
ATOM 1459 C CA . ILE A 1 186 ? 87.085 93.731 106.223 1.00 33.44 191 ILE B CA 1
ATOM 1460 C C . ILE A 1 186 ? 85.638 93.599 105.781 1.00 26.83 191 ILE B C 1
ATOM 1461 O O . ILE A 1 186 ? 85.017 94.582 105.361 1.00 37.05 191 ILE B O 1
ATOM 1466 N N . SER A 1 187 ? 85.103 92.386 105.865 1.00 29.95 192 SER B N 1
ATOM 1467 C CA . SER A 1 187 ? 83.728 92.155 105.452 1.00 32.02 192 SER B CA 1
ATOM 1468 C C . SER A 1 187 ? 82.774 92.986 106.299 1.00 29.68 192 SER B C 1
ATOM 1469 O O . SER A 1 187 ? 82.972 93.154 107.505 1.00 31.69 192 SER B O 1
ATOM 1472 N N . SER A 1 188 ? 81.728 93.509 105.654 1.00 34.40 193 SER B N 1
ATOM 1473 C CA . SER A 1 188 ? 80.785 94.391 106.332 1.00 34.32 193 SER B CA 1
ATOM 1474 C C . SER A 1 188 ? 80.073 93.702 107.487 1.00 36.27 193 SER B C 1
ATOM 1475 O O . SER A 1 188 ? 79.531 94.383 108.361 1.00 41.07 193 SER B O 1
ATOM 1478 N N A CYS A 1 189 ? 80.057 92.371 107.515 0.37 38.54 194 CYS B N 1
ATOM 1479 N N B CYS A 1 189 ? 80.063 92.366 107.501 0.63 37.92 194 CYS B N 1
ATOM 1480 C CA A CYS A 1 189 ? 79.430 91.675 108.628 0.37 37.76 194 CYS B CA 1
ATOM 1481 C CA B CYS A 1 189 ? 79.480 91.610 108.603 0.63 36.21 194 CYS B CA 1
ATOM 1482 C C A CYS A 1 189 ? 80.255 91.752 109.907 0.37 38.58 194 CYS B C 1
ATOM 1483 C C B CYS A 1 189 ? 80.244 91.791 109.906 0.63 37.84 194 CYS B C 1
ATOM 1484 O O A CYS A 1 189 ? 79.776 91.313 110.957 0.37 40.61 194 CYS B O 1
ATOM 1485 O O B CYS A 1 189 ? 79.716 91.456 110.971 0.63 41.42 194 CYS B O 1
ATOM 1490 N N . PHE A 1 190 ? 81.471 92.293 109.848 1.00 37.85 195 PHE B N 1
ATOM 1491 C CA . PHE A 1 190 ? 82.247 92.585 111.043 1.00 33.54 195 PHE B CA 1
ATOM 1492 C C . PHE A 1 190 ? 81.971 93.979 111.589 1.00 33.36 195 PHE B C 1
ATOM 1493 O O . PHE A 1 190 ? 82.546 94.352 112.615 1.00 38.38 195 PHE B O 1
ATOM 1501 N N . SER A 1 191 ? 81.110 94.750 110.931 1.00 43.13 196 SER B N 1
ATOM 1502 C CA . SER A 1 191 ? 80.805 96.097 111.380 1.00 42.80 196 SER B CA 1
ATOM 1503 C C . SER A 1 191 ? 79.938 96.059 112.637 1.00 42.06 196 SER B C 1
ATOM 1504 O O . SER A 1 191 ? 79.425 95.014 113.047 1.00 45.77 196 SER B O 1
ATOM 1507 N N . ILE A 1 192 ? 79.784 97.232 113.252 1.00 51.02 197 ILE B N 1
ATOM 1508 C CA . ILE A 1 192 ? 79.084 97.330 114.531 1.00 52.70 197 ILE B CA 1
ATOM 1509 C C . ILE A 1 192 ? 77.625 96.917 114.381 1.00 54.19 197 ILE B C 1
ATOM 1510 O O . ILE A 1 192 ? 77.091 96.149 115.190 1.00 54.64 197 ILE B O 1
ATOM 1515 N N . TYR A 1 193 ? 76.963 97.409 113.339 1.00 61.24 198 TYR B N 1
ATOM 1516 C CA . TYR A 1 193 ? 75.527 97.232 113.179 1.00 63.20 198 TYR B CA 1
ATOM 1517 C C . TYR A 1 193 ? 75.161 95.964 112.420 1.00 63.24 198 TYR B C 1
ATOM 1518 O O . TYR A 1 193 ? 73.982 95.759 112.113 1.00 65.89 198 TYR B O 1
ATOM 1527 N N . SER A 1 194 ? 76.138 95.116 112.105 1.00 56.71 199 SER B N 1
ATOM 1528 C CA . SER A 1 194 ? 75.835 93.810 111.538 1.00 54.40 199 SER B CA 1
ATOM 1529 C C . SER A 1 194 ? 75.286 92.845 112.578 1.00 54.95 199 SER B C 1
ATOM 1530 O O . SER A 1 194 ? 74.724 91.808 112.210 1.00 57.76 199 SER B O 1
ATOM 1533 N N . VAL A 1 195 ? 75.447 93.155 113.857 1.00 58.23 200 VAL B N 1
ATOM 1534 C CA . VAL A 1 195 ? 74.774 92.443 114.919 1.00 58.25 200 VAL B CA 1
ATOM 1535 C C . VAL A 1 195 ? 73.685 93.347 115.484 1.00 60.28 200 VAL B C 1
ATOM 1536 O O . VAL A 1 195 ? 73.631 94.542 115.203 1.00 61.38 200 VAL B O 1
ATOM 1540 N N . CYS A 1 196 ? 72.796 92.771 116.289 1.00 69.92 201 CYS B N 1
ATOM 1541 C CA . CYS A 1 196 ? 71.715 93.552 116.873 1.00 70.54 201 CYS B CA 1
ATOM 1542 C C . CYS A 1 196 ? 72.262 94.495 117.936 1.00 72.15 201 CYS B C 1
ATOM 1543 O O . CYS A 1 196 ? 72.807 94.055 118.953 1.00 71.96 201 CYS B O 1
ATOM 1546 N N . GLN A 1 197 ? 72.117 95.797 117.699 1.00 75.65 202 GLN B N 1
ATOM 1547 C CA . GLN A 1 197 ? 72.614 96.814 118.615 1.00 75.83 202 GLN B CA 1
ATOM 1548 C C . GLN A 1 197 ? 71.560 97.288 119.606 1.00 76.76 202 GLN B C 1
ATOM 1549 O O . GLN A 1 197 ? 71.866 98.127 120.459 1.00 78.32 202 GLN B O 1
ATOM 1555 N N . THR A 1 198 ? 70.335 96.780 119.515 1.00 84.96 203 THR B N 1
ATOM 1556 C CA . THR A 1 198 ? 69.309 97.121 120.490 1.00 86.68 203 THR B CA 1
ATOM 1557 C C . THR A 1 198 ? 69.506 96.298 121.757 1.00 86.66 203 THR B C 1
ATOM 1558 O O . THR A 1 198 ? 69.661 95.074 121.697 1.00 86.19 203 THR B O 1
ATOM 1562 N N . HIS A 1 199 ? 69.501 96.971 122.907 1.00 88.48 204 HIS B N 1
ATOM 1563 C CA . HIS A 1 199 ? 69.704 96.329 124.207 1.00 88.90 204 HIS B CA 1
ATOM 1564 C C . HIS A 1 199 ? 68.626 96.841 125.159 1.00 89.82 204 HIS B C 1
ATOM 1565 O O . HIS A 1 199 ? 68.821 97.853 125.839 1.00 89.54 204 HIS B O 1
ATOM 1572 N N . ARG A 1 200 ? 67.495 96.131 125.205 1.00 95.30 205 ARG B N 1
ATOM 1573 C CA . ARG A 1 200 ? 66.362 96.489 126.063 1.00 95.67 205 ARG B CA 1
ATOM 1574 C C . ARG A 1 200 ? 65.892 97.917 125.796 1.00 95.59 205 ARG B C 1
ATOM 1575 O O . ARG A 1 200 ? 65.561 98.666 126.718 1.00 94.97 205 ARG B O 1
ATOM 1583 N N . GLY A 1 201 ? 65.863 98.298 124.520 1.00 98.53 206 GLY B N 1
ATOM 1584 C CA . GLY A 1 201 ? 65.493 99.634 124.120 1.00 98.32 206 GLY B CA 1
ATOM 1585 C C . GLY A 1 201 ? 66.638 100.622 124.082 1.00 98.48 206 GLY B C 1
ATOM 1586 O O . GLY A 1 201 ? 66.491 101.699 123.493 1.00 98.70 206 GLY B O 1
ATOM 1587 N N . GLN A 1 202 ? 67.776 100.286 124.690 1.00 97.90 207 GLN B N 1
ATOM 1588 C CA . GLN A 1 202 ? 68.956 101.148 124.677 1.00 98.22 207 GLN B CA 1
ATOM 1589 C C . GLN A 1 202 ? 69.799 100.753 123.467 1.00 98.40 207 GLN B C 1
ATOM 1590 O O . GLN A 1 202 ? 70.728 99.948 123.545 1.00 98.26 207 GLN B O 1
ATOM 1596 N N . LYS A 1 203 ? 69.436 101.317 122.319 1.00 94.79 208 LYS B N 1
ATOM 1597 C CA . LYS A 1 203 ? 70.193 101.073 121.100 1.00 94.88 208 LYS B CA 1
ATOM 1598 C C . LYS A 1 203 ? 71.383 102.019 121.036 1.00 94.85 208 LYS B C 1
ATOM 1599 O O . LYS A 1 203 ? 71.220 103.241 121.097 1.00 95.46 208 LYS B O 1
ATOM 1605 N N . THR A 1 204 ? 72.582 101.453 120.920 1.00 87.86 209 THR B N 1
ATOM 1606 C CA . THR A 1 204 ? 73.777 102.278 120.829 1.00 88.65 209 THR B CA 1
ATOM 1607 C C . THR A 1 204 ? 73.743 103.101 119.546 1.00 88.97 209 THR B C 1
ATOM 1608 O O . THR A 1 204 ? 73.293 102.629 118.496 1.00 87.53 209 THR B O 1
ATOM 1612 N N . GLU A 1 205 ? 74.169 104.353 119.647 1.00 88.69 210 GLU B N 1
ATOM 1613 C CA . GLU A 1 205 ? 74.178 105.280 118.519 1.00 88.74 210 GLU B CA 1
ATOM 1614 C C . GLU A 1 205 ? 75.632 105.606 118.205 1.00 88.41 210 GLU B C 1
ATOM 1615 O O . GLU A 1 205 ? 76.239 106.467 118.847 1.00 88.64 210 GLU B O 1
ATOM 1621 N N . VAL A 1 206 ? 76.188 104.909 117.215 1.00 76.41 211 VAL B N 1
ATOM 1622 C CA . VAL A 1 206 ? 77.566 105.103 116.795 1.00 75.30 211 VAL B CA 1
ATOM 1623 C C . VAL A 1 206 ? 77.581 105.378 115.297 1.00 74.85 211 VAL B C 1
ATOM 1624 O O . VAL A 1 206 ? 76.545 105.391 114.631 1.00 73.59 211 VAL B O 1
ATOM 1628 N N . TYR A 1 207 ? 78.782 105.603 114.776 1.00 70.20 212 TYR B N 1
ATOM 1629 C CA . TYR A 1 207 ? 78.939 106.013 113.389 1.00 67.84 212 TYR B CA 1
ATOM 1630 C C . TYR A 1 207 ? 78.621 104.854 112.450 1.00 68.70 212 TYR B C 1
ATOM 1631 O O . TYR A 1 207 ? 79.142 103.747 112.615 1.00 70.62 212 TYR B O 1
ATOM 1640 N N . LYS A 1 208 ? 77.760 105.110 111.467 1.00 63.43 213 LYS B N 1
ATOM 1641 C CA . LYS A 1 208 ? 77.492 104.125 110.426 1.00 61.17 213 LYS B CA 1
ATOM 1642 C C . LYS A 1 208 ? 78.713 104.002 109.525 1.00 62.55 213 LYS B C 1
ATOM 1643 O O . LYS A 1 208 ? 79.069 104.950 108.818 1.00 63.87 213 LYS B O 1
ATOM 1649 N N . MET A 1 209 ? 79.349 102.843 109.546 1.00 49.54 214 MET B N 1
ATOM 1650 C CA . MET A 1 209 ? 80.550 102.637 108.748 1.00 46.55 214 MET B CA 1
ATOM 1651 C C . MET A 1 209 ? 80.193 102.556 107.270 1.00 49.43 214 MET B C 1
ATOM 1652 O O . MET A 1 209 ? 79.384 101.704 106.883 1.00 48.41 214 MET B O 1
ATOM 1657 N N . PRO A 1 210 ? 80.756 103.410 106.417 1.00 50.05 215 PRO B N 1
ATOM 1658 C CA . PRO A 1 210 ? 80.493 103.298 104.979 1.00 44.50 215 PRO B CA 1
ATOM 1659 C C . PRO A 1 210 ? 81.277 102.148 104.370 1.00 43.68 215 PRO B C 1
ATOM 1660 O O . PRO A 1 210 ? 82.443 101.917 104.700 1.00 47.81 215 PRO B O 1
ATOM 1664 N N . PHE A 1 211 ? 80.624 101.425 103.469 1.00 41.20 216 PHE B N 1
ATOM 1665 C CA . PHE A 1 211 ? 81.191 100.231 102.862 1.00 35.71 216 PHE B CA 1
ATOM 1666 C C . PHE A 1 211 ? 81.462 100.478 101.386 1.00 37.06 216 PHE B C 1
ATOM 1667 O O . PHE A 1 211 ? 80.596 100.986 100.666 1.00 42.67 216 PHE B O 1
ATOM 1675 N N . TYR A 1 212 ? 82.660 100.121 100.944 1.00 31.36 217 TYR B N 1
ATOM 1676 C CA . TYR A 1 212 ? 83.008 100.138 99.534 1.00 29.62 217 TYR B CA 1
ATOM 1677 C C . TYR A 1 212 ? 82.840 98.743 98.946 1.00 32.08 217 TYR B C 1
ATOM 1678 O O . TYR A 1 212 ? 82.764 97.745 99.665 1.00 35.53 217 TYR B O 1
ATOM 1687 N N . ASP A 1 213 ? 82.777 98.685 97.621 1.00 35.42 218 ASP B N 1
ATOM 1688 C CA . ASP A 1 213 ? 82.674 97.408 96.932 1.00 34.46 218 ASP B CA 1
ATOM 1689 C C . ASP A 1 213 ? 84.036 96.724 96.940 1.00 30.63 218 ASP B C 1
ATOM 1690 O O . ASP A 1 213 ? 85.035 97.303 96.504 1.00 35.72 218 ASP B O 1
ATOM 1695 N N . ALA A 1 214 ? 84.075 95.494 97.453 1.00 31.33 219 ALA B N 1
ATOM 1696 C CA . ALA A 1 214 ? 85.336 94.778 97.597 1.00 32.71 219 ALA B CA 1
ATOM 1697 C C . ALA A 1 214 ? 85.853 94.208 96.284 1.00 34.37 219 ALA B C 1
ATOM 1698 O O . ALA A 1 214 ? 87.051 93.922 96.185 1.00 35.89 219 ALA B O 1
ATOM 1700 N N . ARG A 1 215 ? 84.985 94.027 95.288 1.00 36.19 220 ARG B N 1
ATOM 1701 C CA . ARG A 1 215 ? 85.418 93.432 94.025 1.00 32.64 220 ARG B CA 1
ATOM 1702 C C . ARG A 1 215 ? 86.511 94.235 93.333 1.00 32.91 220 ARG B C 1
ATOM 1703 O O . ARG A 1 215 ? 87.492 93.623 92.875 1.00 37.31 220 ARG B O 1
ATOM 1711 N N . PRO A 1 216 ? 86.410 95.562 93.180 1.00 31.64 221 PRO B N 1
ATOM 1712 C CA . PRO A 1 216 ? 87.537 96.298 92.585 1.00 22.38 221 PRO B CA 1
ATOM 1713 C C . PRO A 1 216 ? 88.823 96.198 93.386 1.00 29.03 221 PRO B C 1
ATOM 1714 O O . PRO A 1 216 ? 89.898 96.142 92.785 1.00 33.20 221 PRO B O 1
ATOM 1718 N N . VAL A 1 217 ? 88.755 96.154 94.720 1.00 32.38 222 VAL B N 1
ATOM 1719 C CA . VAL A 1 217 ? 89.971 96.016 95.521 1.00 25.39 222 VAL B CA 1
ATOM 1720 C C . VAL A 1 217 ? 90.613 94.656 95.280 1.00 28.35 222 VAL B C 1
ATOM 1721 O O . VAL A 1 217 ? 91.835 94.542 95.114 1.00 37.38 222 VAL B O 1
ATOM 1725 N N . ILE A 1 218 ? 89.794 93.601 95.280 1.00 26.80 223 ILE B N 1
ATOM 1726 C CA . ILE A 1 218 ? 90.311 92.254 95.069 1.00 29.92 223 ILE B CA 1
ATOM 1727 C C . ILE A 1 218 ? 90.900 92.129 93.671 1.00 29.17 223 ILE B C 1
ATOM 1728 O O . ILE A 1 218 ? 91.947 91.505 93.479 1.00 40.40 223 ILE B O 1
ATOM 1733 N N . GLN A 1 219 ? 90.242 92.727 92.676 1.00 26.22 224 GLN B N 1
ATOM 1734 C CA . GLN A 1 219 ? 90.798 92.750 91.328 1.00 31.42 224 GLN B CA 1
ATOM 1735 C C . GLN A 1 219 ? 92.112 93.521 91.287 1.00 32.20 224 GLN B C 1
ATOM 1736 O O . GLN A 1 219 ? 93.060 93.117 90.604 1.00 40.75 224 GLN B O 1
ATOM 1742 N N . PHE A 1 220 ? 92.184 94.634 92.019 1.00 35.37 225 PHE B N 1
ATOM 1743 C CA . PHE A 1 220 ? 93.383 95.463 92.035 1.00 35.13 225 PHE B CA 1
ATOM 1744 C C . PHE A 1 220 ? 94.573 94.709 92.612 1.00 38.06 225 PHE B C 1
ATOM 1745 O O . PHE A 1 220 ? 95.699 94.840 92.118 1.00 45.64 225 PHE B O 1
ATOM 1753 N N . ILE A 1 221 ? 94.352 93.924 93.662 1.00 34.59 226 ILE B N 1
ATOM 1754 C CA . ILE A 1 221 ? 95.469 93.198 94.259 1.00 37.93 226 ILE B CA 1
ATOM 1755 C C . ILE A 1 221 ? 95.752 91.874 93.554 1.00 38.51 226 ILE B C 1
ATOM 1756 O O . ILE A 1 221 ? 96.888 91.392 93.585 1.00 45.51 226 ILE B O 1
ATOM 1761 N N . ILE A 1 222 ? 94.746 91.268 92.923 1.00 39.46 227 ILE B N 1
ATOM 1762 C CA . ILE A 1 222 ? 94.977 90.048 92.157 1.00 39.49 227 ILE B CA 1
ATOM 1763 C C . ILE A 1 222 ? 95.868 90.339 90.957 1.00 43.78 227 ILE B C 1
ATOM 1764 O O . ILE A 1 222 ? 96.823 89.604 90.677 1.00 47.46 227 ILE B O 1
ATOM 1769 N N . SER A 1 223 ? 95.576 91.418 90.238 1.00 49.60 228 SER B N 1
ATOM 1770 C CA . SER A 1 223 ? 96.346 91.841 89.074 1.00 51.63 228 SER B CA 1
ATOM 1771 C C . SER A 1 223 ? 96.991 93.180 89.403 1.00 52.31 228 SER B C 1
ATOM 1772 O O . SER A 1 223 ? 96.296 94.194 89.521 1.00 58.87 228 SER B O 1
ATOM 1775 N N . GLY A 1 224 ? 98.319 93.186 89.531 1.00 57.30 229 GLY B N 1
ATOM 1776 C CA . GLY A 1 224 ? 99.024 94.381 89.959 1.00 55.43 229 GLY B CA 1
ATOM 1777 C C . GLY A 1 224 ? 98.930 95.542 88.991 1.00 57.37 229 GLY B C 1
ATOM 1778 O O . GLY A 1 224 ? 99.301 96.665 89.351 1.00 58.20 229 GLY B O 1
ATOM 1779 N N . ASN A 1 225 ? 98.454 95.295 87.772 1.00 64.00 230 ASN B N 1
ATOM 1780 C CA . ASN A 1 225 ? 98.281 96.332 86.756 1.00 62.14 230 ASN B CA 1
ATOM 1781 C C . ASN A 1 225 ? 99.603 97.021 86.432 1.00 63.29 230 ASN B C 1
ATOM 1782 O O . ASN A 1 225 ? 100.510 96.407 85.870 1.00 62.12 230 ASN B O 1
ATOM 1787 N N . GLU B 2 1 ? 95.714 116.398 69.875 1.00 40.91 1 GLU C N 1
ATOM 1788 C CA . GLU B 2 1 ? 94.406 115.814 70.146 1.00 39.29 1 GLU C CA 1
ATOM 1789 C C . GLU B 2 1 ? 94.180 115.663 71.647 1.00 39.08 1 GLU C C 1
ATOM 1790 O O . GLU B 2 1 ? 95.125 115.482 72.414 1.00 42.86 1 GLU C O 1
ATOM 1796 N N . TRP B 2 2 ? 92.921 115.757 72.066 1.00 30.92 2 TRP C N 1
ATOM 1797 C CA . TRP B 2 2 ? 92.570 115.675 73.474 1.00 24.54 2 TRP C CA 1
ATOM 1798 C C . TRP B 2 2 ? 91.224 114.985 73.619 1.00 29.50 2 TRP C C 1
ATOM 1799 O O . TRP B 2 2 ? 90.327 115.176 72.794 1.00 34.23 2 TRP C O 1
ATOM 1810 N N . THR B 2 3 ? 91.097 114.174 74.673 1.00 25.36 3 THR C N 1
ATOM 1811 C CA . THR B 2 3 ? 89.818 113.554 74.998 1.00 20.79 3 THR C CA 1
ATOM 1812 C C . THR B 2 3 ? 88.728 114.600 75.194 1.00 25.95 3 THR C C 1
ATOM 1813 O O . THR B 2 3 ? 87.568 114.365 74.836 1.00 31.83 3 THR C O 1
ATOM 1817 N N . GLY B 2 4 ? 89.084 115.764 75.720 1.00 32.41 4 GLY C N 1
ATOM 1818 C CA . GLY B 2 4 ? 88.141 116.816 76.021 1.00 27.47 4 GLY C CA 1
ATOM 1819 C C . GLY B 2 4 ? 87.810 117.765 74.896 1.00 33.00 4 GLY C C 1
ATOM 1820 O O . GLY B 2 4 ? 87.081 118.735 75.123 1.00 40.90 4 GLY C O 1
ATOM 1821 N N . ASP B 2 5 ? 88.315 117.527 73.688 1.00 38.95 5 ASP C N 1
ATOM 1822 C CA . ASP B 2 5 ? 87.967 118.392 72.572 1.00 42.05 5 ASP C CA 1
ATOM 1823 C C . ASP B 2 5 ? 86.540 118.087 72.136 1.00 46.29 5 ASP C C 1
ATOM 1824 O O . ASP B 2 5 ? 86.320 117.289 71.220 1.00 48.80 5 ASP C O 1
ATOM 1829 N N . TYR B 2 6 ? 85.567 118.724 72.792 1.00 55.38 6 TYR C N 1
ATOM 1830 C CA . TYR B 2 6 ? 84.161 118.429 72.540 1.00 57.08 6 TYR C CA 1
ATOM 1831 C C . TYR B 2 6 ? 83.740 118.768 71.117 1.00 59.93 6 TYR C C 1
ATOM 1832 O O . TYR B 2 6 ? 82.683 118.308 70.671 1.00 60.09 6 TYR C O 1
ATOM 1841 N N . GLU B 2 7 ? 84.533 119.567 70.400 1.00 60.32 7 GLU C N 1
ATOM 1842 C CA . GLU B 2 7 ? 84.227 119.849 69.002 1.00 60.06 7 GLU C CA 1
ATOM 1843 C C . GLU B 2 7 ? 84.283 118.581 68.159 1.00 60.92 7 GLU C C 1
ATOM 1844 O O . GLU B 2 7 ? 83.442 118.378 67.275 1.00 62.24 7 GLU C O 1
AT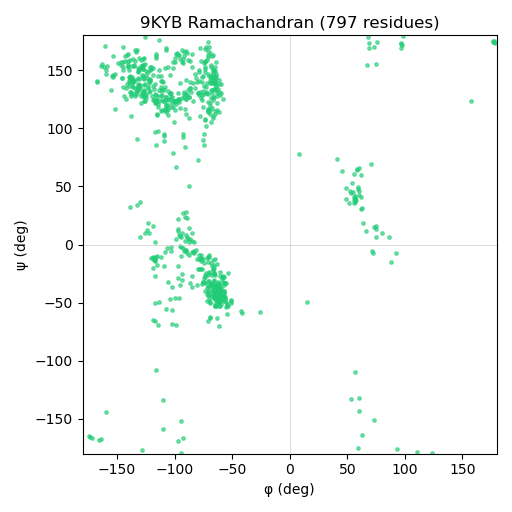OM 1850 N N . ASN B 2 8 ? 85.264 117.714 68.415 1.00 50.58 8 ASN C N 1
ATOM 1851 C CA . ASN B 2 8 ? 85.429 116.491 67.646 1.00 50.86 8 ASN C CA 1
ATOM 1852 C C . ASN B 2 8 ? 85.220 115.214 68.447 1.00 48.81 8 ASN C C 1
ATOM 1853 O O . ASN B 2 8 ? 85.146 114.138 67.844 1.00 52.58 8 ASN C O 1
ATOM 1858 N N . ILE B 2 9 ? 85.120 115.292 69.770 1.00 35.66 9 ILE C N 1
ATOM 1859 C CA . ILE B 2 9 ? 84.948 114.120 70.620 1.00 31.54 9 ILE C CA 1
ATOM 1860 C C . ILE B 2 9 ? 83.544 114.158 71.202 1.00 30.45 9 ILE C C 1
ATOM 1861 O O . ILE B 2 9 ? 83.154 115.146 71.835 1.00 36.86 9 ILE C O 1
ATOM 1866 N N . GLY B 2 10 ? 82.784 113.084 70.990 1.00 30.52 10 GLY C N 1
ATOM 1867 C CA . GLY B 2 10 ? 81.489 112.963 71.620 1.00 29.56 10 GLY C CA 1
ATOM 1868 C C . GLY B 2 10 ? 81.589 112.237 72.942 1.00 29.62 10 GLY C C 1
ATOM 1869 O O . GLY B 2 10 ? 82.595 111.611 73.257 1.00 33.94 10 GLY C O 1
ATOM 1870 N N . TYR B 2 11 ? 80.524 112.328 73.731 1.00 31.83 11 TYR C N 1
ATOM 1871 C CA . TYR B 2 11 ? 80.489 111.583 74.978 1.00 32.87 11 TYR C CA 1
ATOM 1872 C C . TYR B 2 11 ? 79.050 111.292 75.364 1.00 32.42 11 TYR C C 1
ATOM 1873 O O . TYR B 2 11 ? 78.148 112.099 75.130 1.00 39.92 11 TYR C O 1
ATOM 1882 N N . PHE B 2 12 ? 78.851 110.118 75.952 1.00 38.21 12 PHE C N 1
ATOM 1883 C CA . PHE B 2 12 ? 77.604 109.774 76.623 1.00 35.65 12 PHE C CA 1
ATOM 1884 C C . PHE B 2 12 ? 77.862 109.604 78.111 1.00 36.40 12 PHE C C 1
ATOM 1885 O O . PHE B 2 12 ? 78.754 108.851 78.509 1.00 38.97 12 PHE C O 1
ATOM 1893 N N . SER B 2 13 ? 77.076 110.298 78.923 1.00 37.59 13 SER C N 1
ATOM 1894 C CA . SER B 2 13 ? 77.208 110.261 80.370 1.00 37.30 13 SER C CA 1
ATOM 1895 C C . SER B 2 13 ? 76.228 109.263 80.974 1.00 38.74 13 SER C C 1
ATOM 1896 O O . SER B 2 13 ? 75.260 108.840 80.338 1.00 42.44 13 SER C O 1
ATOM 1899 N N . HIS B 2 14 ? 76.503 108.890 82.224 1.00 44.09 14 HIS C N 1
ATOM 1900 C CA . HIS B 2 14 ? 75.639 108.004 83.004 1.00 41.18 14 HIS C CA 1
ATOM 1901 C C . HIS B 2 14 ? 75.409 106.670 82.298 1.00 44.76 14 HIS C C 1
ATOM 1902 O O . HIS B 2 14 ? 74.306 106.123 82.305 1.00 48.85 14 HIS C O 1
ATOM 1909 N N . GLU B 2 15 ? 76.460 106.147 81.681 1.00 41.39 15 GLU C N 1
ATOM 1910 C CA . GLU B 2 15 ? 76.440 104.819 81.092 1.00 36.52 15 GLU C CA 1
ATOM 1911 C C . GLU B 2 15 ? 77.132 103.819 82.007 1.00 38.47 15 GLU C C 1
ATOM 1912 O O . GLU B 2 15 ? 77.947 104.176 82.860 1.00 45.11 15 GLU C O 1
ATOM 1918 N N . VAL B 2 16 ? 76.778 102.553 81.826 1.00 34.49 16 VAL C N 1
ATOM 1919 C CA . VAL B 2 16 ? 77.425 101.443 82.509 1.00 39.06 16 VAL C CA 1
ATOM 1920 C C . VAL B 2 16 ? 77.904 100.469 81.445 1.00 35.76 16 VAL C C 1
ATOM 1921 O O . VAL B 2 16 ? 77.130 100.081 80.563 1.00 41.54 16 VAL C O 1
ATOM 1925 N N . ILE B 2 17 ? 79.179 100.095 81.511 1.00 30.83 17 ILE C N 1
ATOM 1926 C CA . ILE B 2 17 ? 79.739 99.155 80.546 1.00 29.22 17 ILE C CA 1
ATOM 1927 C C . ILE B 2 17 ? 79.040 97.813 80.738 1.00 30.13 17 ILE C C 1
ATOM 1928 O O . ILE B 2 17 ? 79.202 97.157 81.770 1.00 36.92 17 ILE C O 1
ATOM 1933 N N . SER B 2 18 ? 78.252 97.407 79.745 1.00 31.11 18 SER C N 1
ATOM 1934 C CA . SER B 2 18 ? 77.487 96.173 79.839 1.00 28.66 18 SER C CA 1
ATOM 1935 C C . SER B 2 18 ? 78.196 94.991 79.199 1.00 33.55 18 SER C C 1
ATOM 1936 O O . SER B 2 18 ? 78.074 93.865 79.693 1.00 42.19 18 SER C O 1
ATOM 1939 N N . GLU B 2 19 ? 78.935 95.216 78.117 1.00 35.11 19 GLU C N 1
ATOM 1940 C CA . GLU B 2 19 ? 79.609 94.141 77.404 1.00 31.58 19 GLU C CA 1
ATOM 1941 C C . GLU B 2 19 ? 81.065 94.505 77.164 1.00 30.54 19 GLU C C 1
ATOM 1942 O O . GLU B 2 19 ? 81.387 95.660 76.873 1.00 33.74 19 GLU C O 1
ATOM 1948 N N . PHE B 2 20 ? 81.936 93.507 77.272 1.00 26.87 20 PHE C N 1
ATOM 1949 C CA . PHE B 2 20 ? 83.368 93.671 77.070 1.00 23.11 20 PHE C CA 1
ATOM 1950 C C . PHE B 2 20 ? 83.838 92.655 76.043 1.00 16.74 20 PHE C C 1
ATOM 1951 O O . PHE B 2 20 ? 83.427 91.493 76.086 1.00 24.80 20 PHE C O 1
ATOM 1959 N N . HIS B 2 21 ? 84.690 93.092 75.120 1.00 16.62 21 HIS C N 1
ATOM 1960 C CA . HIS B 2 21 ? 85.282 92.204 74.134 1.00 13.07 21 HIS C CA 1
ATOM 1961 C C . HIS B 2 21 ? 86.741 92.581 73.949 1.00 16.45 21 HIS C C 1
ATOM 1962 O O . HIS B 2 21 ? 87.078 93.764 73.931 1.00 28.51 21 HIS C O 1
ATOM 1969 N N . VAL B 2 22 ? 87.605 91.579 73.823 1.00 16.76 22 VAL C N 1
ATOM 1970 C CA . VAL B 2 22 ? 89.009 91.809 73.511 1.00 13.16 22 VAL C CA 1
ATOM 1971 C C . VAL B 2 22 ? 89.398 90.918 72.343 1.00 22.01 22 VAL C C 1
ATOM 1972 O O . VAL B 2 22 ? 88.820 89.849 72.128 1.00 19.85 22 VAL C O 1
ATOM 1976 N N . GLY B 2 23 ? 90.384 91.370 71.583 1.00 28.68 23 GLY C N 1
ATOM 1977 C CA . GLY B 2 23 ? 90.863 90.584 70.468 1.00 11.71 23 GLY C CA 1
ATOM 1978 C C . GLY B 2 23 ? 92.074 91.225 69.834 1.00 21.34 23 GLY C C 1
ATOM 1979 O O . GLY B 2 23 ? 92.699 92.118 70.404 1.00 30.03 23 GLY C O 1
ATOM 1980 N N . GLN B 2 24 ? 92.394 90.755 68.634 1.00 22.45 24 GLN C N 1
ATOM 1981 C CA . GLN B 2 24 ? 93.505 91.284 67.858 1.00 23.41 24 GLN C CA 1
ATOM 1982 C C . GLN B 2 24 ? 93.033 91.563 66.441 1.00 27.47 24 GLN C C 1
ATOM 1983 O O . GLN B 2 24 ? 92.337 90.737 65.844 1.00 31.37 24 GLN C O 1
ATOM 1989 N N . ILE B 2 25 ? 93.399 92.726 65.911 1.00 26.92 25 ILE C N 1
ATOM 1990 C CA . ILE B 2 25 ? 93.135 93.069 64.520 1.00 28.78 25 ILE C CA 1
ATOM 1991 C C . ILE B 2 25 ? 94.397 93.678 63.922 1.00 32.42 25 ILE C C 1
ATOM 1992 O O . ILE B 2 25 ? 94.976 94.607 64.495 1.00 34.66 25 ILE C O 1
ATOM 1997 N N . ASP B 2 26 ? 94.830 93.133 62.785 1.00 37.00 26 ASP C N 1
ATOM 1998 C CA . ASP B 2 26 ? 95.932 93.685 61.995 1.00 35.97 26 ASP C CA 1
ATOM 1999 C C . ASP B 2 26 ? 97.181 93.908 62.844 1.00 42.48 26 ASP C C 1
ATOM 2000 O O . ASP B 2 26 ? 97.823 94.959 62.791 1.00 45.27 26 ASP C O 1
ATOM 2005 N N . GLY B 2 27 ? 97.522 92.900 63.644 1.00 31.12 27 GLY C N 1
ATOM 2006 C CA . GLY B 2 27 ? 98.716 92.978 64.458 1.00 25.94 27 GLY C CA 1
ATOM 2007 C C . GLY B 2 27 ? 98.613 93.873 65.669 1.00 31.37 27 GLY C C 1
ATOM 2008 O O . GLY B 2 27 ? 99.641 94.205 66.264 1.00 39.23 27 GLY C O 1
ATOM 2009 N N . GLY B 2 28 ? 97.409 94.285 66.049 1.00 30.06 28 GLY C N 1
ATOM 2010 C CA . GLY B 2 28 ? 97.243 95.125 67.215 1.00 26.69 28 GLY C CA 1
ATOM 2011 C C . GLY B 2 28 ? 96.158 94.635 68.148 1.00 31.19 28 GLY C C 1
ATOM 2012 O O . GLY B 2 28 ? 95.062 94.284 67.703 1.00 34.57 28 GLY C O 1
ATOM 2013 N N . ALA B 2 29 ? 96.456 94.592 69.442 1.00 21.45 29 ALA C N 1
ATOM 2014 C CA . ALA B 2 29 ? 95.438 94.259 70.426 1.00 22.53 29 ALA C CA 1
ATOM 2015 C C . ALA B 2 29 ? 94.389 95.359 70.483 1.00 24.86 29 ALA C C 1
ATOM 2016 O O . ALA B 2 29 ? 94.707 96.549 70.417 1.00 32.80 29 ALA C O 1
ATOM 2018 N N . TYR B 2 30 ? 93.129 94.958 70.595 1.00 16.79 30 TYR C N 1
ATOM 2019 C CA . TYR B 2 30 ? 92.032 95.904 70.681 1.00 14.45 30 TYR C CA 1
ATOM 2020 C C . TYR B 2 30 ? 91.020 95.398 71.693 1.00 15.02 30 TYR C C 1
ATOM 2021 O O . TYR B 2 30 ? 90.938 94.202 71.983 1.00 16.93 30 TYR C O 1
ATOM 2030 N N . PHE B 2 31 ? 90.266 96.295 72.252 1.00 21.19 31 PHE C N 1
ATOM 2031 C CA . PHE B 2 31 ? 89.125 95.943 73.091 1.00 10.77 31 PHE C CA 1
ATOM 2032 C C . PHE B 2 31 ? 87.977 96.847 72.674 1.00 17.03 31 PHE C C 1
ATOM 2033 O O . PHE B 2 31 ? 88.151 97.855 72.169 1.00 21.59 31 PHE C O 1
ATOM 2041 N N . CYS B 2 32 ? 86.754 96.361 72.895 1.00 22.64 32 CYS C N 1
ATOM 2042 C CA . CYS B 2 32 ? 85.531 97.130 72.538 1.00 23.40 32 CYS C CA 1
ATOM 2043 C C . CYS B 2 32 ? 84.510 96.977 73.668 1.00 20.95 32 CYS C C 1
ATOM 2044 O O . CYS B 2 32 ? 84.219 95.823 74.043 1.00 30.30 32 CYS C O 1
ATOM 2047 N N . ILE B 2 33 ? 83.988 98.093 74.187 1.00 26.52 33 ILE C N 1
ATOM 2048 C CA . ILE B 2 33 ? 83.023 97.998 75.297 1.00 23.05 33 ILE C CA 1
ATOM 2049 C C . ILE B 2 33 ? 81.656 98.297 74.729 1.00 28.26 33 ILE C C 1
ATOM 2050 O O . ILE B 2 33 ? 81.541 98.908 73.744 1.00 33.14 33 ILE C O 1
ATOM 2055 N N . LYS B 2 34 ? 80.648 97.752 75.342 1.00 30.98 34 LYS C N 1
ATOM 2056 C CA . LYS B 2 34 ? 79.305 98.162 74.932 1.00 33.52 34 LYS C CA 1
ATOM 2057 C C . LYS B 2 34 ? 78.728 98.858 76.152 1.00 35.57 34 LYS C C 1
ATOM 2058 O O . LYS B 2 34 ? 78.820 98.320 77.156 1.00 38.97 34 LYS C O 1
ATOM 2064 N N . ALA B 2 35 ? 78.284 100.084 76.049 1.00 34.08 35 ALA C N 1
ATOM 2065 C CA . ALA B 2 35 ? 77.730 100.740 77.243 1.00 37.55 35 ALA C CA 1
ATOM 2066 C C . ALA B 2 35 ? 76.264 101.049 77.006 1.00 41.96 35 ALA C C 1
ATOM 2067 O O . ALA B 2 35 ? 75.933 101.428 75.936 1.00 46.72 35 ALA C O 1
ATOM 2069 N N . VAL B 2 36 ? 75.439 100.825 78.005 1.00 45.35 36 VAL C N 1
ATOM 2070 C CA . VAL B 2 36 ? 74.003 101.217 77.937 1.00 45.54 36 VAL C CA 1
ATOM 2071 C C . VAL B 2 36 ? 73.754 102.276 79.004 1.00 46.02 36 VAL C C 1
ATOM 2072 O O . VAL B 2 36 ? 74.509 102.360 79.918 1.00 47.25 36 VAL C O 1
ATOM 2076 N N . LYS B 2 37 ? 72.640 102.987 78.911 1.00 55.53 37 LYS C N 1
ATOM 2077 C CA . LYS B 2 37 ? 72.261 104.043 79.879 1.00 53.27 37 LYS C CA 1
ATOM 2078 C C . LYS B 2 37 ? 72.133 103.422 81.245 1.00 56.80 37 LYS C C 1
ATOM 2079 O O . LYS B 2 37 ? 71.426 102.460 81.378 1.00 60.93 37 LYS C O 1
ATOM 2085 N N . ALA B 2 38 ? 72.789 103.999 82.231 1.00 63.46 38 ALA C N 1
ATOM 2086 C CA . ALA B 2 38 ? 72.824 103.358 83.572 1.00 62.70 38 ALA C CA 1
ATOM 2087 C C . ALA B 2 38 ? 71.446 103.015 84.162 1.00 66.40 38 ALA C C 1
ATOM 2088 O O . ALA B 2 38 ? 71.412 102.230 85.081 1.00 68.44 38 ALA C O 1
ATOM 2090 N N . ASP B 2 39 ? 70.373 103.694 83.752 1.00 76.18 39 ASP C N 1
ATOM 2091 C CA . ASP B 2 39 ? 68.984 103.343 84.115 1.00 75.38 39 ASP C CA 1
ATOM 2092 C C . ASP B 2 39 ? 68.412 102.423 83.022 1.00 77.11 39 ASP C C 1
ATOM 2093 O O . ASP B 2 39 ? 67.944 102.934 82.006 1.00 77.48 39 ASP C O 1
ATOM 2098 N N . GLY B 2 40 ? 68.536 101.105 83.203 1.00 80.17 40 GLY C N 1
ATOM 2099 C CA . GLY B 2 40 ? 67.965 100.060 82.320 1.00 81.47 40 GLY C CA 1
ATOM 2100 C C . GLY B 2 40 ? 68.416 100.029 80.861 1.00 83.31 40 GLY C C 1
ATOM 2101 O O . GLY B 2 40 ? 69.626 100.233 80.599 1.00 81.99 40 GLY C O 1
ATOM 2102 N N . SER B 2 41 ? 67.480 99.693 79.946 1.00 93.05 41 SER C N 1
ATOM 2103 C CA . SER B 2 41 ? 67.721 99.592 78.472 1.00 94.12 41 SER C CA 1
ATOM 2104 C C . SER B 2 41 ? 67.470 100.932 77.754 1.00 93.98 41 SER C C 1
ATOM 2105 O O . SER B 2 41 ? 67.136 100.904 76.552 1.00 93.16 41 SER C O 1
ATOM 2108 N N . ARG B 2 42 ? 67.645 102.060 78.451 1.00 89.51 42 ARG C N 1
ATOM 2109 C CA . ARG B 2 42 ? 67.427 103.396 77.839 1.00 88.71 42 ARG C CA 1
ATOM 2110 C C . ARG B 2 42 ? 68.460 103.675 76.734 1.00 88.91 42 ARG C C 1
ATOM 2111 O O . ARG B 2 42 ? 69.600 103.130 76.789 1.00 87.60 42 ARG C O 1
ATOM 2119 N N . SER B 2 43 ? 68.039 104.460 75.740 1.00 81.15 43 SER C N 1
ATOM 2120 C CA . SER B 2 43 ? 68.826 104.899 74.554 1.00 80.18 43 SER C CA 1
ATOM 2121 C C . SER B 2 43 ? 69.251 103.725 73.664 1.00 80.03 43 SER C C 1
ATOM 2122 O O . SER B 2 43 ? 68.634 102.659 73.719 1.00 79.88 43 SER C O 1
ATOM 2125 N N . THR B 2 44 ? 70.219 103.972 72.789 1.00 70.80 44 THR C N 1
ATOM 2126 C CA . THR B 2 44 ? 70.856 102.901 71.976 1.00 70.57 44 THR C CA 1
ATOM 2127 C C . THR B 2 44 ? 72.216 102.629 72.608 1.00 69.66 44 THR C C 1
ATOM 2128 O O . THR B 2 44 ? 72.794 103.595 73.131 1.00 69.82 44 THR C O 1
ATOM 2132 N N . PRO B 2 45 ? 72.749 101.394 72.628 1.00 57.32 45 PRO C N 1
ATOM 2133 C CA . PRO B 2 45 ? 74.052 101.147 73.234 1.00 53.29 45 PRO C CA 1
ATOM 2134 C C . PRO B 2 45 ? 75.192 101.855 72.507 1.00 49.71 45 PRO C C 1
ATOM 2135 O O . PRO B 2 45 ? 75.225 101.814 71.359 1.00 53.75 45 PRO C O 1
ATOM 2139 N N . LEU B 2 46 ? 76.080 102.504 73.225 1.00 36.68 46 LEU C N 1
ATOM 2140 C CA . LEU B 2 46 ? 77.243 103.053 72.515 1.00 34.83 46 LEU C CA 1
ATOM 2141 C C . LEU B 2 46 ? 78.293 101.945 72.461 1.00 35.38 46 LEU C C 1
ATOM 2142 O O . LEU B 2 46 ? 78.419 101.262 73.381 1.00 45.56 46 LEU C O 1
ATOM 2147 N N . ILE B 2 47 ? 78.911 101.731 71.324 1.00 32.84 47 ILE C N 1
ATOM 2148 C CA . ILE B 2 47 ? 80.024 100.768 71.206 1.00 32.97 47 ILE C CA 1
ATOM 2149 C C . ILE B 2 47 ? 81.266 101.601 70.958 1.00 31.41 47 ILE C C 1
ATOM 2150 O O . ILE B 2 47 ? 81.223 102.424 70.123 1.00 36.35 47 ILE C O 1
ATOM 2155 N N . ALA B 2 48 ? 82.325 101.417 71.710 1.00 26.74 48 ALA C N 1
ATOM 2156 C CA . ALA B 2 48 ? 83.545 102.208 71.470 1.00 27.87 48 ALA C CA 1
ATOM 2157 C C . ALA B 2 48 ? 84.706 101.247 71.574 1.00 25.44 48 ALA C C 1
ATOM 2158 O O . ALA B 2 48 ? 84.678 100.419 72.379 1.00 31.82 48 ALA C O 1
ATOM 2160 N N . CYS B 2 49 ? 85.667 101.378 70.707 1.00 28.45 49 CYS C N 1
ATOM 2161 C CA . CYS B 2 49 ? 86.806 100.462 70.677 1.00 24.02 49 CYS C CA 1
ATOM 2162 C C . CYS B 2 49 ? 88.082 101.236 70.722 1.00 26.41 49 CYS C C 1
ATOM 2163 O O . CYS B 2 49 ? 88.123 102.323 70.377 1.00 29.95 49 CYS C O 1
ATOM 2166 N N . SER B 2 50 ? 89.100 100.550 71.109 1.00 31.41 50 SER C N 1
ATOM 2167 C CA . SER B 2 50 ? 90.433 101.102 71.247 1.00 20.02 50 SER C CA 1
ATOM 2168 C C . SER B 2 50 ? 91.354 100.046 70.676 1.00 21.99 50 SER C C 1
ATOM 2169 O O . SER B 2 50 ? 91.189 98.957 70.975 1.00 27.79 50 SER C O 1
ATOM 2172 N N . VAL B 2 51 ? 92.230 100.413 69.781 1.00 21.14 51 VAL C N 1
ATOM 2173 C CA . VAL B 2 51 ? 93.232 99.551 69.165 1.00 24.32 51 VAL C CA 1
ATOM 2174 C C . VAL B 2 51 ? 94.603 100.005 69.645 1.00 28.03 51 VAL C C 1
ATOM 2175 O O . VAL B 2 51 ? 94.889 101.207 69.680 1.00 41.93 51 VAL C O 1
ATOM 2179 N N . SER B 2 52 ? 95.448 99.042 70.022 1.00 24.63 52 SER C N 1
ATOM 2180 C CA . SER B 2 52 ? 96.723 99.374 70.648 1.00 24.12 52 SER C CA 1
ATOM 2181 C C . SER B 2 52 ? 97.729 99.953 69.658 1.00 31.74 52 SER C C 1
ATOM 2182 O O . SER B 2 52 ? 98.646 100.673 70.068 1.00 34.11 52 SER C O 1
ATOM 2185 N N . ASN B 2 53 ? 97.588 99.657 68.365 1.00 35.88 53 ASN C N 1
ATOM 2186 C CA . ASN B 2 53 ? 98.610 100.028 67.393 1.00 35.12 53 ASN C CA 1
ATOM 2187 C C . ASN B 2 53 ? 98.076 100.846 66.222 1.00 33.21 53 ASN C C 1
ATOM 2188 O O . ASN B 2 53 ? 98.812 101.064 65.253 1.00 38.03 53 ASN C O 1
ATOM 2193 N N . GLU B 2 54 ? 96.831 101.308 66.278 1.00 38.60 54 GLU C N 1
ATOM 2194 C CA . GLU B 2 54 ? 96.236 102.043 65.173 1.00 38.50 54 GLU C CA 1
ATOM 2195 C C . GLU B 2 54 ? 95.567 103.306 65.700 1.00 40.00 54 GLU C C 1
ATOM 2196 O O . GLU B 2 54 ? 95.098 103.346 66.841 1.00 43.67 54 GLU C O 1
ATOM 2202 N N . SER B 2 55 ? 95.575 104.348 64.861 1.00 38.78 55 SER C N 1
ATOM 2203 C CA . SER B 2 55 ? 94.947 105.644 65.113 1.00 37.63 55 SER C CA 1
ATOM 2204 C C . SER B 2 55 ? 95.754 106.484 66.094 1.00 36.23 55 SER C C 1
ATOM 2205 O O . SER B 2 55 ? 96.754 106.021 66.651 1.00 35.25 55 SER C O 1
ATOM 2208 N N . VAL B 2 56 ? 95.322 107.731 66.304 1.00 33.86 56 VAL C N 1
ATOM 2209 C CA . VAL B 2 56 ? 96.048 108.660 67.166 1.00 30.05 56 VAL C CA 1
ATOM 2210 C C . VAL B 2 56 ? 95.830 108.372 68.643 1.00 29.35 56 VAL C C 1
ATOM 2211 O O . VAL B 2 56 ? 96.576 108.885 69.486 1.00 37.70 56 VAL C O 1
ATOM 2215 N N . TRP B 2 57 ? 94.853 107.534 68.978 1.00 32.63 57 TRP C N 1
ATOM 2216 C CA . TRP B 2 57 ? 94.499 107.239 70.358 1.00 27.32 57 TRP C CA 1
ATOM 2217 C C . TRP B 2 57 ? 95.206 106.004 70.902 1.00 32.83 57 TRP C C 1
ATOM 2218 O O . TRP B 2 57 ? 94.862 105.536 71.992 1.00 38.65 57 TRP C O 1
ATOM 2229 N N . ALA B 2 58 ? 96.177 105.468 70.165 1.00 36.25 58 ALA C N 1
ATOM 2230 C CA . ALA B 2 58 ? 96.959 104.339 70.661 1.00 34.75 58 ALA C CA 1
ATOM 2231 C C . ALA B 2 58 ? 97.673 104.599 71.987 1.00 40.50 58 ALA C C 1
ATOM 2232 O O . ALA B 2 58 ? 97.721 103.670 72.812 1.00 41.80 58 ALA C O 1
ATOM 2234 N N . PRO B 2 59 ? 98.263 105.774 72.253 1.00 31.48 59 PRO C N 1
ATOM 2235 C CA . PRO B 2 59 ? 99.003 105.938 73.519 1.00 29.67 59 PRO C CA 1
ATOM 2236 C C . PRO B 2 59 ? 98.172 105.714 74.773 1.00 30.87 59 PRO C C 1
ATOM 2237 O O . PRO B 2 59 ? 98.731 105.322 75.804 1.00 35.24 59 PRO C O 1
ATOM 2241 N N . SER B 2 60 ? 96.865 105.958 74.730 1.00 24.47 60 SER C N 1
ATOM 2242 C CA . SER B 2 60 ? 96.022 105.772 75.904 1.00 26.25 60 SER C CA 1
ATOM 2243 C C . SER B 2 60 ? 95.433 104.371 76.006 1.00 28.25 60 SER C C 1
ATOM 2244 O O . SER B 2 60 ? 94.813 104.053 77.030 1.00 31.10 60 SER C O 1
ATOM 2247 N N . PHE B 2 61 ? 95.664 103.521 74.999 1.00 19.56 61 PHE C N 1
ATOM 2248 C CA . PHE B 2 61 ? 94.971 102.239 74.891 1.00 19.39 61 PHE C CA 1
ATOM 2249 C C . PHE B 2 61 ? 95.046 101.441 76.184 1.00 20.08 61 PHE C C 1
ATOM 2250 O O . PHE B 2 61 ? 94.034 100.924 76.667 1.00 27.22 61 PHE C O 1
ATOM 2258 N N . LYS B 2 62 ? 96.246 101.316 76.751 1.00 25.91 62 LYS C N 1
ATOM 2259 C CA . LYS B 2 62 ? 96.396 100.547 77.979 1.00 24.37 62 LYS C CA 1
ATOM 2260 C C . LYS B 2 62 ? 95.582 101.161 79.108 1.00 28.18 62 LYS C C 1
ATOM 2261 O O . LYS B 2 62 ? 94.743 100.486 79.719 1.00 35.66 62 LYS C O 1
ATOM 2267 N N . VAL B 2 63 ? 95.770 102.460 79.357 1.00 27.56 63 VAL C N 1
ATOM 2268 C CA . VAL B 2 63 ? 95.154 103.078 80.527 1.00 21.39 63 VAL C CA 1
ATOM 2269 C C . VAL B 2 63 ? 93.642 102.951 80.445 1.00 23.36 63 VAL C C 1
ATOM 2270 O O . VAL B 2 63 ? 92.996 102.401 81.348 1.00 28.41 63 VAL C O 1
ATOM 2274 N N . LEU B 2 64 ? 93.070 103.379 79.317 1.00 27.12 64 LEU C N 1
ATOM 2275 C CA . LEU B 2 64 ? 91.638 103.228 79.094 1.00 18.46 64 LEU C CA 1
ATOM 2276 C C . LEU B 2 64 ? 91.208 101.792 79.340 1.00 16.73 64 LEU C C 1
ATOM 2277 O O . LEU B 2 64 ? 90.262 101.536 80.095 1.00 28.61 64 LEU C O 1
ATOM 2282 N N . LEU B 2 65 ? 91.946 100.836 78.764 1.00 17.76 65 LEU C N 1
ATOM 2283 C CA . LEU B 2 65 ? 91.603 99.433 78.949 1.00 15.04 65 LEU C CA 1
ATOM 2284 C C . LEU B 2 65 ? 91.501 99.105 80.427 1.00 24.92 65 LEU C C 1
ATOM 2285 O O . LEU B 2 65 ? 90.457 98.637 80.900 1.00 26.47 65 LEU C O 1
ATOM 2290 N N . GLU B 2 66 ? 92.548 99.436 81.188 1.00 20.40 66 GLU C N 1
ATOM 2291 C CA . GLU B 2 66 ? 92.511 99.184 82.622 1.00 25.67 66 GLU C CA 1
ATOM 2292 C C . GLU B 2 66 ? 91.281 99.831 83.232 1.00 26.48 66 GLU C C 1
ATOM 2293 O O . GLU B 2 66 ? 90.462 99.158 83.873 1.00 37.14 66 GLU C O 1
ATOM 2299 N N . GLN B 2 67 ? 91.080 101.120 82.946 1.00 20.89 67 GLN C N 1
ATOM 2300 C CA . GLN B 2 67 ? 89.934 101.815 83.509 1.00 18.61 67 GLN C CA 1
ATOM 2301 C C . GLN B 2 67 ? 88.645 101.130 83.094 1.00 24.10 67 GLN C C 1
ATOM 2302 O O . GLN B 2 67 ? 87.779 100.859 83.937 1.00 26.70 67 GLN C O 1
ATOM 2308 N N . ALA B 2 68 ? 88.539 100.767 81.812 1.00 25.79 68 ALA C N 1
ATOM 2309 C CA . ALA B 2 68 ? 87.334 100.099 81.341 1.00 19.19 68 ALA C CA 1
ATOM 2310 C C . ALA B 2 68 ? 87.073 98.850 82.162 1.00 21.94 68 ALA C C 1
ATOM 2311 O O . ALA B 2 68 ? 85.968 98.656 82.685 1.00 33.30 68 ALA C O 1
ATOM 2313 N N . ARG B 2 69 ? 88.115 98.038 82.368 1.00 21.85 69 ARG C N 1
ATOM 2314 C CA . ARG B 2 69 ? 87.940 96.815 83.137 1.00 20.40 69 ARG C CA 1
ATOM 2315 C C . ARG B 2 69 ? 87.423 97.130 84.529 1.00 24.79 69 ARG C C 1
ATOM 2316 O O . ARG B 2 69 ? 86.469 96.500 85.002 1.00 27.47 69 ARG C O 1
ATOM 2324 N N . TYR B 2 70 ? 88.000 98.143 85.178 1.00 27.19 70 TYR C N 1
ATOM 2325 C CA . TYR B 2 70 ? 87.521 98.507 86.503 1.00 29.59 70 TYR C CA 1
ATOM 2326 C C . TYR B 2 70 ? 86.083 98.990 86.435 1.00 25.25 70 TYR C C 1
ATOM 2327 O O . TYR B 2 70 ? 85.241 98.574 87.241 1.00 31.86 70 TYR C O 1
ATOM 2336 N N . PHE B 2 71 ? 85.765 99.817 85.436 1.00 29.81 71 PHE C N 1
ATOM 2337 C CA . PHE B 2 71 ? 84.387 100.250 85.271 1.00 29.95 71 PHE C CA 1
ATOM 2338 C C . PHE B 2 71 ? 83.478 99.089 84.905 1.00 31.67 71 PHE C C 1
ATOM 2339 O O . PHE B 2 71 ? 82.273 99.153 85.164 1.00 36.87 71 PHE C O 1
ATOM 2347 N N . TYR B 2 72 ? 84.033 98.029 84.315 1.00 30.60 72 TYR C N 1
ATOM 2348 C CA . TYR B 2 72 ? 83.249 96.827 84.077 1.00 27.66 72 TYR C CA 1
ATOM 2349 C C . TYR B 2 72 ? 83.043 96.032 85.358 1.00 30.40 72 TYR C C 1
ATOM 2350 O O . TYR B 2 72 ? 82.001 95.389 85.521 1.00 42.05 72 TYR C O 1
ATOM 2359 N N . VAL B 2 73 ? 84.013 96.067 86.274 1.00 31.83 73 VAL C N 1
ATOM 2360 C CA . VAL B 2 73 ? 83.897 95.286 87.501 1.00 32.46 73 VAL C CA 1
ATOM 2361 C C . VAL B 2 73 ? 82.855 95.901 88.425 1.00 37.18 73 VAL C C 1
ATOM 2362 O O . VAL B 2 73 ? 81.963 95.211 88.931 1.00 38.02 73 VAL C O 1
ATOM 2366 N N . THR B 2 74 ? 82.945 97.212 88.647 1.00 39.64 74 THR C N 1
ATOM 2367 C CA . THR B 2 74 ? 82.044 97.893 89.566 1.00 38.69 74 THR C CA 1
ATOM 2368 C C . THR B 2 74 ? 80.655 98.111 88.985 1.00 41.45 74 THR C C 1
ATOM 2369 O O . THR B 2 74 ? 79.706 98.309 89.751 1.00 47.40 74 THR C O 1
ATOM 2373 N N . GLU B 2 75 ? 80.518 98.080 87.657 1.00 41.57 75 GLU C N 1
ATOM 2374 C CA . GLU B 2 75 ? 79.254 98.365 86.977 1.00 40.73 75 GLU C CA 1
ATOM 2375 C C . GLU B 2 75 ? 78.704 99.735 87.362 1.00 37.61 75 GLU C C 1
ATOM 2376 O O . GLU B 2 75 ? 77.491 99.918 87.478 1.00 44.85 75 GLU C O 1
ATOM 2382 N N . GLN B 2 76 ? 79.587 100.708 87.560 1.00 36.97 76 GLN C N 1
ATOM 2383 C CA . GLN B 2 76 ? 79.174 102.018 88.034 1.00 38.98 76 GLN C CA 1
ATOM 2384 C C . GLN B 2 76 ? 78.882 102.954 86.866 1.00 37.60 76 GLN C C 1
ATOM 2385 O O . GLN B 2 76 ? 79.292 102.721 85.727 1.00 35.11 76 GLN C O 1
ATOM 2391 N N . SER B 2 77 ? 78.153 104.023 87.171 1.00 41.67 77 SER C N 1
ATOM 2392 C CA . SER B 2 77 ? 77.794 105.011 86.165 1.00 34.67 77 SER C CA 1
ATOM 2393 C C . SER B 2 77 ? 79.031 105.777 85.714 1.00 37.73 77 SER C C 1
ATOM 2394 O O . SER B 2 77 ? 79.758 106.341 86.536 1.00 46.84 77 SER C O 1
ATOM 2397 N N . VAL B 2 78 ? 79.272 105.798 84.402 1.00 29.06 78 VAL C N 1
ATOM 2398 C CA . VAL B 2 78 ? 80.460 106.426 83.840 1.00 30.32 78 VAL C CA 1
ATOM 2399 C C . VAL B 2 78 ? 80.080 107.252 82.620 1.00 28.22 78 VAL C C 1
ATOM 2400 O O . VAL B 2 78 ? 79.033 107.055 82.002 1.00 34.74 78 VAL C O 1
ATOM 2404 N N . ARG B 2 79 ? 80.958 108.189 82.284 1.00 25.27 79 ARG C N 1
ATOM 2405 C CA . ARG B 2 79 ? 80.886 108.934 81.037 1.00 28.23 79 ARG C CA 1
ATOM 2406 C C . ARG B 2 79 ? 81.934 108.391 80.078 1.00 26.99 79 ARG C C 1
ATOM 2407 O O . ARG B 2 79 ? 83.105 108.239 80.447 1.00 31.88 79 ARG C O 1
ATOM 2415 N N . ILE B 2 80 ? 81.506 108.104 78.853 1.00 27.99 80 ILE C N 1
ATOM 2416 C CA . ILE B 2 80 ? 82.344 107.521 77.814 1.00 26.14 80 ILE C CA 1
ATOM 2417 C C . ILE B 2 80 ? 82.583 108.586 76.754 1.00 23.05 80 ILE C C 1
ATOM 2418 O O . ILE B 2 80 ? 81.627 109.132 76.188 1.00 30.59 80 ILE C O 1
ATOM 2423 N N . TYR B 2 81 ? 83.857 108.879 76.492 1.00 21.69 81 TYR C N 1
ATOM 2424 C CA . TYR B 2 81 ? 84.282 109.793 75.442 1.00 23.88 81 TYR C CA 1
ATOM 2425 C C . TYR B 2 81 ? 84.762 108.973 74.255 1.00 23.77 81 TYR C C 1
ATOM 2426 O O . TYR B 2 81 ? 85.701 108.179 74.390 1.00 28.08 81 TYR C O 1
ATOM 2435 N N . TYR B 2 82 ? 84.159 109.210 73.096 1.00 22.44 82 TYR C N 1
ATOM 2436 C CA . TYR B 2 82 ? 84.456 108.475 71.880 1.00 31.29 82 TYR C CA 1
ATOM 2437 C C . TYR B 2 82 ? 84.773 109.444 70.749 1.00 28.32 82 TYR C C 1
ATOM 2438 O O . TYR B 2 82 ? 84.352 110.606 70.758 1.00 29.58 82 TYR C O 1
ATOM 2447 N N . ASP B 2 83 ? 85.540 108.952 69.782 1.00 30.50 83 ASP C N 1
ATOM 2448 C CA . ASP B 2 83 ? 85.811 109.664 68.541 1.00 33.46 83 ASP C CA 1
ATOM 2449 C C . ASP B 2 83 ? 85.179 108.882 67.398 1.00 31.71 83 ASP C C 1
ATOM 2450 O O . ASP B 2 83 ? 85.509 107.710 67.187 1.00 38.49 83 ASP C O 1
ATOM 2455 N N . HIS B 2 84 ? 84.276 109.528 66.670 1.00 42.90 84 HIS C N 1
ATOM 2456 C CA . HIS B 2 84 ? 83.526 108.866 65.615 1.00 42.22 84 HIS C CA 1
ATOM 2457 C C . HIS B 2 84 ? 84.331 108.866 64.317 1.00 42.29 84 HIS C C 1
ATOM 2458 O O . HIS B 2 84 ? 85.176 109.736 64.087 1.00 47.85 84 HIS C O 1
ATOM 2465 N N . ASN B 2 85 ? 84.070 107.863 63.473 1.00 38.99 85 ASN C N 1
ATOM 2466 C CA . ASN B 2 85 ? 84.759 107.681 62.188 1.00 44.50 85 ASN C CA 1
ATOM 2467 C C . ASN B 2 85 ? 86.265 107.501 62.351 1.00 42.70 85 ASN C C 1
ATOM 2468 O O . ASN B 2 85 ? 87.052 108.067 61.588 1.00 47.68 85 ASN C O 1
ATOM 2473 N N . VAL B 2 86 ? 86.687 106.716 63.335 1.00 37.17 86 VAL C N 1
ATOM 2474 C CA . VAL B 2 86 ? 88.106 106.428 63.509 1.00 36.71 86 VAL C CA 1
ATOM 2475 C C . VAL B 2 86 ? 88.487 105.110 62.852 1.00 37.32 86 VAL C C 1
ATOM 2476 O O . VAL B 2 86 ? 89.495 105.022 62.148 1.00 41.74 86 VAL C O 1
ATOM 2480 N N . TRP B 2 87 ? 87.687 104.071 63.065 1.00 31.50 87 TRP C N 1
ATOM 2481 C CA . TRP B 2 87 ? 87.978 102.765 62.495 1.00 30.38 87 TRP C CA 1
ATOM 2482 C C . TRP B 2 87 ? 87.394 102.669 61.093 1.00 39.25 87 TRP C C 1
ATOM 2483 O O . TRP B 2 87 ? 86.246 103.059 60.859 1.00 42.00 87 TRP C O 1
ATOM 2494 N N . THR B 2 88 ? 88.195 102.158 60.158 1.00 49.59 88 THR C N 1
ATOM 2495 C CA . THR B 2 88 ? 87.802 102.066 58.762 1.00 45.67 88 THR C CA 1
ATOM 2496 C C . THR B 2 88 ? 87.701 100.640 58.246 1.00 49.19 88 THR C C 1
ATOM 2497 O O . THR B 2 88 ? 87.195 100.441 57.136 1.00 54.45 88 THR C O 1
ATOM 2501 N N . ASN B 2 89 ? 88.170 99.650 59.002 1.00 49.37 89 ASN C N 1
ATOM 2502 C CA . ASN B 2 89 ? 88.020 98.260 58.594 1.00 48.49 89 ASN C CA 1
ATOM 2503 C C . ASN B 2 89 ? 86.540 97.906 58.538 1.00 50.62 89 ASN C C 1
ATOM 2504 O O . ASN B 2 89 ? 85.849 97.933 59.560 1.00 50.88 89 ASN C O 1
ATOM 2509 N N . GLN B 2 90 ? 86.054 97.590 57.337 1.00 50.27 90 GLN C N 1
ATOM 2510 C CA . GLN B 2 90 ? 84.613 97.434 57.143 1.00 47.68 90 GLN C CA 1
ATOM 2511 C C . GLN B 2 90 ? 84.013 96.296 57.961 1.00 47.24 90 GLN C C 1
ATOM 2512 O O . GLN B 2 90 ? 82.976 96.520 58.607 1.00 46.81 90 GLN C O 1
ATOM 2518 N N . PRO B 2 91 ? 84.566 95.074 57.973 1.00 45.49 91 PRO C N 1
ATOM 2519 C CA . PRO B 2 91 ? 84.012 94.056 58.885 1.00 43.71 91 PRO C CA 1
ATOM 2520 C C . PRO B 2 91 ? 84.069 94.469 60.345 1.00 39.60 91 PRO C C 1
ATOM 2521 O O . PRO B 2 91 ? 83.125 94.206 61.102 1.00 42.12 91 PRO C O 1
ATOM 2525 N N . PHE B 2 92 ? 85.156 95.127 60.758 1.00 34.71 92 PHE C N 1
ATOM 2526 C CA . PHE B 2 92 ? 85.265 95.599 62.134 1.00 36.30 92 PHE C CA 1
ATOM 2527 C C . PHE B 2 92 ? 84.198 96.642 62.439 1.00 37.53 92 PHE C C 1
ATOM 2528 O O . PHE B 2 92 ? 83.592 96.626 63.517 1.00 39.26 92 PHE C O 1
ATOM 2536 N N . VAL B 2 93 ? 83.959 97.560 61.501 1.00 40.76 93 VAL C N 1
ATOM 2537 C CA . VAL B 2 93 ? 82.946 98.593 61.698 1.00 41.93 93 VAL C CA 1
ATOM 2538 C C . VAL B 2 93 ? 81.558 97.969 61.779 1.00 43.21 93 VAL C C 1
ATOM 2539 O O . VAL B 2 93 ? 80.759 98.302 62.663 1.00 47.38 93 VAL C O 1
ATOM 2543 N N . ASN B 2 94 ? 81.253 97.051 60.858 1.00 42.24 94 ASN C N 1
ATOM 2544 C CA . ASN B 2 94 ? 79.956 96.383 60.878 1.00 44.22 94 ASN C CA 1
ATOM 2545 C C . ASN B 2 94 ? 79.757 95.591 62.161 1.00 44.20 94 ASN C C 1
ATOM 2546 O O . ASN B 2 94 ? 78.628 95.475 62.649 1.00 44.54 94 ASN C O 1
ATOM 2551 N N . THR B 2 95 ? 80.832 95.037 62.717 1.00 41.45 95 THR C N 1
ATOM 2552 C CA . THR B 2 95 ? 80.722 94.341 63.990 1.00 36.84 95 THR C CA 1
ATOM 2553 C C . THR B 2 95 ? 80.486 95.301 65.147 1.00 40.37 95 THR C C 1
ATOM 2554 O O . THR B 2 95 ? 79.423 95.272 65.774 1.00 45.75 95 THR C O 1
ATOM 2558 N N . PHE B 2 96 ? 81.467 96.150 65.449 1.00 37.89 96 PHE C N 1
ATOM 2559 C CA . PHE B 2 96 ? 81.337 96.988 66.632 1.00 37.63 96 PHE C CA 1
ATOM 2560 C C . PHE B 2 96 ? 80.866 98.404 66.328 1.00 36.01 96 PHE C C 1
ATOM 2561 O O . PHE B 2 96 ? 79.724 98.761 66.633 1.00 42.94 96 PHE C O 1
ATOM 2569 N N . SER B 2 97 ? 81.729 99.193 65.684 1.00 37.59 97 SER C N 1
ATOM 2570 C CA . SER B 2 97 ? 81.473 100.605 65.418 1.00 39.72 97 SER C CA 1
ATOM 2571 C C . SER B 2 97 ? 82.671 101.241 64.727 1.00 38.23 97 SER C C 1
ATOM 2572 O O . SER B 2 97 ? 83.712 100.599 64.558 1.00 40.71 97 SER C O 1
ATOM 2575 N N . THR B 2 98 ? 82.532 102.503 64.329 1.00 37.39 98 THR C N 1
ATOM 2576 C CA . THR B 2 98 ? 83.680 103.333 63.995 1.00 33.81 98 THR C CA 1
ATOM 2577 C C . THR B 2 98 ? 84.226 104.080 65.203 1.00 31.75 98 THR C C 1
ATOM 2578 O O . THR B 2 98 ? 85.281 104.713 65.097 1.00 31.78 98 THR C O 1
ATOM 2582 N N . ASN B 2 99 ? 83.540 104.013 66.341 1.00 31.17 99 ASN C N 1
ATOM 2583 C CA . ASN B 2 99 ? 83.884 104.841 67.489 1.00 28.01 99 ASN C CA 1
ATOM 2584 C C . ASN B 2 99 ? 85.168 104.361 68.147 1.00 31.27 99 ASN C C 1
ATOM 2585 O O . ASN B 2 99 ? 85.330 103.171 68.431 1.00 34.63 99 ASN C O 1
ATOM 2590 N N . ALA B 2 100 ? 86.077 105.295 68.396 1.00 28.21 100 ALA C N 1
ATOM 2591 C CA . ALA B 2 100 ? 87.285 105.030 69.161 1.00 23.25 100 ALA C CA 1
ATOM 2592 C C . ALA B 2 100 ? 87.048 105.464 70.600 1.00 23.91 100 ALA C C 1
ATOM 2593 O O . ALA B 2 100 ? 86.676 106.613 70.847 1.00 23.74 100 ALA C O 1
ATOM 2595 N N . LEU B 2 101 ? 87.250 104.548 71.542 1.00 20.78 101 LEU C N 1
ATOM 2596 C CA . LEU B 2 101 ? 87.171 104.909 72.950 1.00 15.84 101 LEU C CA 1
ATOM 2597 C C . LEU B 2 101 ? 88.372 105.772 73.310 1.00 23.18 101 LEU C C 1
ATOM 2598 O O . LEU B 2 101 ? 89.516 105.310 73.253 1.00 35.58 101 LEU C O 1
ATOM 2603 N N . VAL B 2 102 ? 88.117 107.028 73.664 1.00 20.68 102 VAL C N 1
ATOM 2604 C CA . VAL B 2 102 ? 89.185 107.981 73.942 1.00 18.87 102 VAL C CA 1
ATOM 2605 C C . VAL B 2 102 ? 89.165 108.500 75.369 1.00 13.45 102 VAL C C 1
ATOM 2606 O O . VAL B 2 102 ? 90.153 109.117 75.795 1.00 25.05 102 VAL C O 1
ATOM 2610 N N . GLY B 2 103 ? 88.096 108.286 76.126 1.00 17.67 103 GLY C N 1
ATOM 2611 C CA . GLY B 2 103 ? 88.068 108.777 77.490 1.00 15.95 103 GLY C CA 1
ATOM 2612 C C . GLY B 2 103 ? 87.056 108.052 78.341 1.00 13.15 103 GLY C C 1
ATOM 2613 O O . GLY B 2 103 ? 86.019 107.597 77.852 1.00 19.22 103 GLY C O 1
ATOM 2614 N N . LEU B 2 104 ? 87.352 107.967 79.634 1.00 20.32 104 LEU C N 1
ATOM 2615 C CA . LEU B 2 104 ? 86.433 107.405 80.612 1.00 16.73 104 LEU C CA 1
ATOM 2616 C C . LEU B 2 104 ? 86.472 108.267 81.860 1.00 15.45 104 LEU C C 1
ATOM 2617 O O . LEU B 2 104 ? 87.555 108.584 82.359 1.00 33.42 104 LEU C O 1
ATOM 2622 N N . SER B 2 105 ? 85.303 108.649 82.360 1.00 14.47 105 SER C N 1
ATOM 2623 C CA . SER B 2 105 ? 85.222 109.378 83.616 1.00 23.49 105 SER C CA 1
ATOM 2624 C C . SER B 2 105 ? 84.177 108.734 84.509 1.00 23.32 105 SER C C 1
ATOM 2625 O O . SER B 2 105 ? 83.215 108.134 84.032 1.00 33.96 105 SER C O 1
ATOM 2628 N N . SER B 2 106 ? 84.379 108.857 85.814 1.00 34.96 106 SER C N 1
ATOM 2629 C CA . SER B 2 106 ? 83.389 108.390 86.770 1.00 33.03 106 SER C CA 1
ATOM 2630 C C . SER B 2 106 ? 82.255 109.399 86.874 1.00 35.97 106 SER C C 1
ATOM 2631 O O . SER B 2 106 ? 82.478 110.611 86.842 1.00 42.09 106 SER C O 1
ATOM 2634 N N . CYS B 2 107 ? 81.031 108.893 86.986 1.00 46.20 107 CYS C N 1
ATOM 2635 C CA . CYS B 2 107 ? 79.842 109.729 87.137 1.00 47.23 107 CYS C CA 1
ATOM 2636 C C . CYS B 2 107 ? 79.207 109.413 88.487 1.00 48.76 107 CYS C C 1
ATOM 2637 O O . CYS B 2 107 ? 78.472 108.431 88.623 1.00 52.91 107 CYS C O 1
ATOM 2640 N N . SER B 2 108 ? 79.539 110.243 89.455 1.00 58.16 108 SER C N 1
ATOM 2641 C CA . SER B 2 108 ? 78.995 110.110 90.822 1.00 60.26 108 SER C CA 1
ATOM 2642 C C . SER B 2 108 ? 77.750 110.961 90.934 1.00 61.82 108 SER C C 1
ATOM 2643 O O . SER B 2 108 ? 77.752 112.059 90.399 1.00 63.22 108 SER C O 1
ATOM 2646 N N . ALA B 2 109 ? 76.698 110.343 91.467 1.00 67.01 109 ALA C N 1
ATOM 2647 C CA . ALA B 2 109 ? 75.350 110.905 91.720 1.00 67.76 109 ALA C CA 1
ATOM 2648 C C . ALA B 2 109 ? 74.498 111.063 90.456 1.00 67.94 109 ALA C C 1
ATOM 2649 O O . ALA B 2 109 ? 75.031 111.221 89.336 1.00 66.33 109 ALA C O 1
ATOM 2651 N N . ALA B 2 110 ? 73.183 111.063 90.696 1.00 73.67 110 ALA C N 1
ATOM 2652 C CA . ALA B 2 110 ? 72.061 111.196 89.739 1.00 75.22 110 ALA C CA 1
ATOM 2653 C C . ALA B 2 110 ? 72.455 111.958 88.466 1.00 74.93 110 ALA C C 1
ATOM 2654 O O . ALA B 2 110 ? 72.331 111.395 87.358 1.00 72.21 110 ALA C O 1
ATOM 2656 N N . THR B 2 111 ? 72.923 113.193 88.626 1.00 75.30 111 THR C N 1
ATOM 2657 C CA . THR B 2 111 ? 73.337 113.972 87.446 1.00 76.56 111 THR C CA 1
ATOM 2658 C C . THR B 2 111 ? 74.420 114.952 87.876 1.00 76.23 111 THR C C 1
ATOM 2659 O O . THR B 2 111 ? 74.102 115.768 88.740 1.00 75.08 111 THR C O 1
ATOM 2663 N N . ASP B 2 112 ? 75.624 114.767 87.309 1.00 73.13 112 ASP C N 1
ATOM 2664 C CA . ASP B 2 112 ? 76.918 115.512 87.385 1.00 71.75 112 ASP C CA 1
ATOM 2665 C C . ASP B 2 112 ? 78.039 114.548 86.992 1.00 71.66 112 ASP C C 1
ATOM 2666 O O . ASP B 2 112 ? 78.156 113.484 87.587 1.00 70.92 112 ASP C O 1
ATOM 2671 N N . CYS B 2 113 ? 78.823 114.900 85.993 1.00 57.59 113 CYS C N 1
ATOM 2672 C CA . CYS B 2 113 ? 79.880 113.951 85.646 1.00 53.45 113 CYS C CA 1
ATOM 2673 C C . CYS B 2 113 ? 81.201 114.660 85.697 1.00 54.65 113 CYS C C 1
ATOM 2674 O O . CYS B 2 113 ? 81.310 115.855 85.362 1.00 53.92 113 CYS C O 1
ATOM 2677 N N . PHE B 2 114 ? 82.173 113.886 86.112 1.00 42.85 114 PHE C N 1
ATOM 2678 C CA . PHE B 2 114 ? 83.535 114.389 86.055 1.00 34.39 114 PHE C CA 1
ATOM 2679 C C . PHE B 2 114 ? 84.036 114.410 84.615 1.00 37.63 114 PHE C C 1
ATOM 2680 O O . PHE B 2 114 ? 83.528 113.708 83.738 1.00 43.52 114 PHE C O 1
ATOM 2688 N N . GLY B 2 115 ? 85.042 115.243 84.375 1.00 34.51 115 GLY C N 1
ATOM 2689 C CA . GLY B 2 115 ? 85.671 115.314 83.082 1.00 26.55 115 GLY C CA 1
ATOM 2690 C C . GLY B 2 115 ? 85.131 116.434 82.220 1.00 29.15 115 GLY C C 1
ATOM 2691 O O . GLY B 2 115 ? 84.162 117.116 82.569 1.00 40.31 115 GLY C O 1
ATOM 2692 N N . PRO B 2 116 ? 85.768 116.647 81.071 1.00 34.00 116 PRO C N 1
ATOM 2693 C CA . PRO B 2 116 ? 85.336 117.719 80.163 1.00 29.30 116 PRO C CA 1
ATOM 2694 C C . PRO B 2 116 ? 83.936 117.466 79.623 1.00 34.79 116 PRO C C 1
ATOM 2695 O O . PRO B 2 116 ? 83.556 116.326 79.348 1.00 40.16 116 PRO C O 1
ATOM 2699 N N . GLY B 2 117 ? 83.169 118.547 79.472 1.00 45.83 117 GLY C N 1
ATOM 2700 C CA . GLY B 2 117 ? 81.832 118.461 78.933 1.00 46.93 117 GLY C CA 1
ATOM 2701 C C . GLY B 2 117 ? 81.592 119.546 77.899 1.00 50.85 117 GLY C C 1
ATOM 2702 O O . GLY B 2 117 ? 82.372 120.491 77.762 1.00 52.08 117 GLY C O 1
ATOM 2703 N N . LYS B 2 118 ? 80.499 119.382 77.162 1.00 61.80 118 LYS C N 1
ATOM 2704 C CA . LYS B 2 118 ? 80.079 120.411 76.226 1.00 62.92 118 LYS C CA 1
ATOM 2705 C C . LYS B 2 118 ? 79.466 121.585 76.987 1.00 64.05 118 LYS C C 1
ATOM 2706 O O . LYS B 2 118 ? 78.603 121.383 77.848 1.00 64.60 118 LYS C O 1
ATOM 2712 N N . PRO B 2 119 ? 79.905 122.824 76.708 1.00 71.34 119 PRO C N 1
ATOM 2713 C CA . PRO B 2 119 ? 79.409 124.067 77.313 1.00 69.95 119 PRO C CA 1
ATOM 2714 C C . PRO B 2 119 ? 77.887 124.127 77.431 1.00 69.15 119 PRO C C 1
ATOM 2715 O O . PRO B 2 119 ? 77.195 123.668 76.522 1.00 70.96 119 PRO C O 1
ATOM 2719 N N . GLU C 2 1 ? 113.708 117.100 91.715 1.00 38.19 1 GLU D N 1
ATOM 2720 C CA . GLU C 2 1 ? 112.369 117.357 92.231 1.00 33.30 1 GLU D CA 1
ATOM 2721 C C . GLU C 2 1 ? 111.911 116.228 93.148 1.00 33.87 1 GLU D C 1
ATOM 2722 O O . GLU C 2 1 ? 112.335 115.082 93.001 1.00 37.40 1 GLU D O 1
ATOM 2728 N N . TRP C 2 2 ? 111.053 116.560 94.109 1.00 27.63 2 TRP D N 1
ATOM 2729 C CA . TRP C 2 2 ? 110.563 115.588 95.072 1.00 23.03 2 TRP D CA 1
ATOM 2730 C C . TRP C 2 2 ? 109.123 115.914 95.435 1.00 26.66 2 TRP D C 1
ATOM 2731 O O . TRP C 2 2 ? 108.746 117.086 95.529 1.00 37.34 2 TRP D O 1
ATOM 2742 N N . THR C 2 3 ? 108.324 114.863 95.629 1.00 26.25 3 THR D N 1
ATOM 2743 C CA . THR C 2 3 ? 106.957 115.027 96.111 1.00 22.00 3 THR D CA 1
ATOM 2744 C C . THR C 2 3 ? 106.916 115.788 97.430 1.00 24.05 3 THR D C 1
ATOM 2745 O O . THR C 2 3 ? 105.976 116.551 97.680 1.00 31.12 3 THR D O 1
ATOM 2749 N N . GLY C 2 4 ? 107.928 115.616 98.271 1.00 31.48 4 GLY D N 1
ATOM 2750 C CA . GLY C 2 4 ? 107.953 116.216 99.584 1.00 24.83 4 GLY D CA 1
ATOM 2751 C C . GLY C 2 4 ? 108.533 117.601 99.690 1.00 31.28 4 GLY D C 1
ATOM 2752 O O . GLY C 2 4 ? 108.659 118.117 100.804 1.00 37.91 4 GLY D O 1
ATOM 2753 N N . ASP C 2 5 ? 108.895 118.231 98.576 1.00 41.67 5 ASP D N 1
ATOM 2754 C CA . ASP C 2 5 ? 109.410 119.591 98.635 1.00 43.22 5 ASP D CA 1
ATOM 2755 C C . ASP C 2 5 ? 108.258 120.555 98.884 1.00 45.13 5 ASP D C 1
ATOM 2756 O O . ASP C 2 5 ? 107.642 121.057 97.938 1.00 51.87 5 ASP D O 1
ATOM 2761 N N . TYR C 2 6 ? 107.963 120.819 100.159 1.00 54.24 6 TYR D N 1
ATOM 2762 C CA . TYR C 2 6 ? 106.799 121.620 100.521 1.00 55.67 6 TYR D CA 1
ATOM 2763 C C . TYR C 2 6 ? 106.920 123.073 100.080 1.00 56.28 6 TYR D C 1
ATOM 2764 O O . TYR C 2 6 ? 105.921 123.798 100.109 1.00 57.13 6 TYR D O 1
ATOM 2773 N N . GLU C 2 7 ? 108.114 123.518 99.681 1.00 58.63 7 GLU D N 1
ATOM 2774 C CA . GLU C 2 7 ? 108.259 124.884 99.192 1.00 60.77 7 GLU D CA 1
ATOM 2775 C C . GLU C 2 7 ? 107.595 125.070 97.833 1.00 61.69 7 GLU D C 1
ATOM 2776 O O . GLU C 2 7 ? 107.117 126.167 97.526 1.00 63.31 7 GLU D O 1
ATOM 2782 N N . ASN C 2 8 ? 107.559 124.021 97.009 1.00 48.18 8 ASN D N 1
ATOM 2783 C CA . ASN C 2 8 ? 106.928 124.091 95.699 1.00 46.79 8 ASN D CA 1
ATOM 2784 C C . ASN C 2 8 ? 105.766 123.126 95.520 1.00 46.14 8 ASN D C 1
ATOM 2785 O O . ASN C 2 8 ? 104.943 123.343 94.626 1.00 51.22 8 ASN D O 1
ATOM 2790 N N . ILE C 2 9 ? 105.676 122.079 96.332 1.00 34.11 9 ILE D N 1
ATOM 2791 C CA . ILE C 2 9 ? 104.610 121.091 96.224 1.00 33.20 9 ILE D CA 1
ATOM 2792 C C . ILE C 2 9 ? 103.600 121.356 97.329 1.00 31.95 9 ILE D C 1
ATOM 2793 O O . ILE C 2 9 ? 103.961 121.417 98.510 1.00 36.42 9 ILE D O 1
ATOM 2798 N N . GLY C 2 10 ? 102.331 121.514 96.951 1.00 27.07 10 GLY D N 1
ATOM 2799 C CA . GLY C 2 10 ? 101.279 121.638 97.935 1.00 19.68 10 GLY D CA 1
ATOM 2800 C C . GLY C 2 10 ? 100.648 120.299 98.240 1.00 28.65 10 GLY D C 1
ATOM 2801 O O . GLY C 2 10 ? 100.862 119.313 97.543 1.00 35.61 10 GLY D O 1
ATOM 2802 N N . TYR C 2 11 ? 99.858 120.264 99.307 1.00 32.57 11 TYR D N 1
ATOM 2803 C CA . TYR C 2 11 ? 99.148 119.035 99.624 1.00 27.78 11 TYR D CA 1
ATOM 2804 C C . TYR C 2 11 ? 97.894 119.360 100.415 1.00 28.81 11 TYR D C 1
ATOM 2805 O O . TYR C 2 11 ? 97.870 120.298 101.216 1.00 35.01 11 TYR D O 1
ATOM 2814 N N . PHE C 2 12 ? 96.850 118.576 100.169 1.00 33.67 12 PHE D N 1
ATOM 2815 C CA . PHE C 2 12 ? 95.660 118.566 101.010 1.00 31.33 12 PHE D CA 1
ATOM 2816 C C . PHE C 2 12 ? 95.511 117.205 101.666 1.00 31.46 12 PHE D C 1
ATOM 2817 O O . PHE C 2 12 ? 95.544 116.176 100.987 1.00 37.67 12 PHE D O 1
ATOM 2825 N N . SER C 2 13 ? 95.338 117.210 102.981 1.00 32.24 13 SER D N 1
ATOM 2826 C CA . SER C 2 13 ? 95.227 116.001 103.777 1.00 32.11 13 SER D CA 1
ATOM 2827 C C . SER C 2 13 ? 93.765 115.638 104.005 1.00 36.54 13 SER D C 1
ATOM 2828 O O . SER C 2 13 ? 92.866 116.474 103.889 1.00 35.00 13 SER D O 1
ATOM 2831 N N . HIS C 2 14 ? 93.545 114.365 104.335 1.00 38.70 14 HIS D N 1
ATOM 2832 C CA . HIS C 2 14 ? 92.218 113.842 104.656 1.00 36.26 14 HIS D CA 1
ATOM 2833 C C . HIS C 2 14 ? 91.224 114.119 103.533 1.00 38.64 14 HIS D C 1
ATOM 2834 O O . HIS C 2 14 ? 90.096 114.560 103.762 1.00 46.54 14 HIS D O 1
ATOM 2841 N N . GLU C 2 15 ? 91.656 113.871 102.306 1.00 38.44 15 GLU D N 1
ATOM 2842 C CA . GLU C 2 15 ? 90.792 113.957 101.141 1.00 34.76 15 GLU D CA 1
ATOM 2843 C C . GLU C 2 15 ? 90.325 112.567 100.736 1.00 35.30 15 GLU D C 1
ATOM 2844 O O . GLU C 2 15 ? 90.917 111.552 101.109 1.00 38.52 15 GLU D O 1
ATOM 2850 N N . VAL C 2 16 ? 89.241 112.533 99.972 1.00 32.48 16 VAL D N 1
ATOM 2851 C CA . VAL C 2 16 ? 88.742 111.307 99.366 1.00 33.46 16 VAL D CA 1
ATOM 2852 C C . VAL C 2 16 ? 88.628 111.542 97.871 1.00 32.54 16 VAL D C 1
ATOM 2853 O O . VAL C 2 16 ? 87.987 112.506 97.440 1.00 38.22 16 VAL D O 1
ATOM 2857 N N . ILE C 2 17 ? 89.248 110.669 97.082 1.00 29.64 17 ILE D N 1
ATOM 2858 C CA . ILE C 2 17 ? 89.123 110.763 95.632 1.00 26.40 17 ILE D CA 1
ATOM 2859 C C . ILE C 2 17 ? 87.686 110.406 95.272 1.00 26.24 17 ILE D C 1
ATOM 2860 O O . ILE C 2 17 ? 87.292 109.238 95.327 1.00 37.50 17 ILE D O 1
ATOM 2865 N N . SER C 2 18 ? 86.897 111.414 94.916 1.00 26.68 18 SER D N 1
ATOM 2866 C CA . SER C 2 18 ? 85.489 111.216 94.615 1.00 25.94 18 SER D CA 1
ATOM 2867 C C . SER C 2 18 ? 85.219 110.993 93.138 1.00 31.23 18 SER D C 1
ATOM 2868 O O . SER C 2 18 ? 84.268 110.284 92.796 1.00 39.99 18 SER D O 1
ATOM 2871 N N . GLU C 2 19 ? 86.031 111.568 92.256 1.00 34.13 19 GLU D N 1
ATOM 2872 C CA . GLU C 2 19 ? 85.797 111.484 90.822 1.00 29.74 19 GLU D CA 1
ATOM 2873 C C . GLU C 2 19 ? 87.087 111.088 90.122 1.00 30.75 19 GLU D C 1
ATOM 2874 O O . GLU C 2 19 ? 88.155 111.618 90.441 1.00 32.78 19 GLU D O 1
ATOM 2880 N N . PHE C 2 20 ? 86.984 110.171 89.164 1.00 25.66 20 PHE D N 1
ATOM 2881 C CA . PHE C 2 20 ? 88.132 109.667 88.424 1.00 19.52 20 PHE D CA 1
ATOM 2882 C C . PHE C 2 20 ? 87.871 109.817 86.933 1.00 18.23 20 PHE D C 1
ATOM 2883 O O . PHE C 2 20 ? 86.800 109.439 86.450 1.00 32.74 20 PHE D O 1
ATOM 2891 N N . HIS C 2 21 ? 88.841 110.367 86.208 1.00 18.62 21 HIS D N 1
ATOM 2892 C CA . HIS C 2 21 ? 88.746 110.513 84.764 1.00 21.38 21 HIS D CA 1
ATOM 2893 C C . HIS C 2 21 ? 90.054 110.074 84.129 1.00 15.80 21 HIS D C 1
ATOM 2894 O O . HIS C 2 21 ? 91.128 110.331 84.673 1.00 29.03 21 HIS D O 1
ATOM 2901 N N . VAL C 2 22 ? 89.965 109.407 82.982 1.00 16.00 22 VAL D N 1
ATOM 2902 C CA . VAL C 2 22 ? 91.142 109.063 82.196 1.00 21.28 22 VAL D CA 1
ATOM 2903 C C . VAL C 2 22 ? 90.911 109.510 80.762 1.00 20.68 22 VAL D C 1
ATOM 2904 O O . VAL C 2 22 ? 89.773 109.607 80.295 1.00 28.84 22 VAL D O 1
ATOM 2908 N N . GLY C 2 23 ? 92.001 109.787 80.066 1.00 12.23 23 GLY D N 1
ATOM 2909 C CA . GLY C 2 23 ? 91.899 110.209 78.689 1.00 11.05 23 GLY D CA 1
ATOM 2910 C C . GLY C 2 23 ? 93.258 110.324 78.048 1.00 20.14 23 GLY D C 1
ATOM 2911 O O . GLY C 2 23 ? 94.256 109.834 78.575 1.00 23.72 23 GLY D O 1
ATOM 2912 N N . GLN C 2 24 ? 93.287 110.986 76.898 1.00 21.50 24 GLN D N 1
ATOM 2913 C CA . GLN C 2 24 ? 94.525 111.243 76.181 1.00 21.80 24 GLN D CA 1
ATOM 2914 C C . GLN C 2 24 ? 94.588 112.711 75.795 1.00 27.26 24 GLN D C 1
ATOM 2915 O O . GLN C 2 24 ? 93.589 113.290 75.361 1.00 30.69 24 GLN D O 1
ATOM 2921 N N . ILE C 2 25 ? 95.761 113.314 75.970 1.00 27.16 25 ILE D N 1
ATOM 2922 C CA . ILE C 2 25 ? 96.018 114.671 75.503 1.00 27.74 25 ILE D CA 1
ATOM 2923 C C . ILE C 2 25 ? 97.404 114.717 74.874 1.00 32.32 25 ILE D C 1
ATOM 2924 O O . ILE C 2 25 ? 98.373 114.217 75.455 1.00 36.60 25 ILE D O 1
ATOM 2929 N N . ASP C 2 26 ? 97.487 115.292 73.673 1.00 35.58 26 ASP D N 1
ATOM 2930 C CA . ASP C 2 26 ? 98.758 115.558 72.995 1.00 31.60 26 ASP D CA 1
ATOM 2931 C C . ASP C 2 26 ? 99.629 114.308 72.904 1.00 37.82 26 ASP D C 1
ATOM 2932 O O . ASP C 2 26 ? 100.833 114.342 73.165 1.00 42.89 26 ASP D O 1
ATOM 2937 N N . GLY C 2 27 ? 99.013 113.189 72.535 1.00 33.66 27 GLY D N 1
ATOM 2938 C CA . GLY C 2 27 ? 99.744 111.950 72.379 1.00 32.43 27 GLY D CA 1
ATOM 2939 C C . GLY C 2 27 ? 100.144 111.269 73.665 1.00 35.86 27 GLY D C 1
ATOM 2940 O O . GLY C 2 27 ? 101.007 110.386 73.636 1.00 42.44 27 GLY D O 1
ATOM 2941 N N . GLY C 2 28 ? 99.553 111.649 74.794 1.00 28.85 28 GLY D N 1
ATOM 2942 C CA . GLY C 2 28 ? 99.891 111.026 76.056 1.00 27.36 28 GLY D CA 1
ATOM 2943 C C . GLY C 2 28 ? 98.693 110.708 76.923 1.00 28.99 28 GLY D C 1
ATOM 2944 O O . GLY C 2 28 ? 97.775 111.524 77.051 1.00 27.04 28 GLY D O 1
ATOM 2945 N N . ALA C 2 29 ? 98.687 109.517 77.513 1.00 23.32 29 ALA D N 1
ATOM 2946 C CA . ALA C 2 29 ? 97.639 109.153 78.451 1.00 17.85 29 ALA D CA 1
ATOM 2947 C C . ALA C 2 29 ? 97.718 110.024 79.699 1.00 20.21 29 ALA D C 1
ATOM 2948 O O . ALA C 2 29 ? 98.799 110.389 80.164 1.00 29.59 29 ALA D O 1
ATOM 2950 N N . TYR C 2 30 ? 96.552 110.367 80.235 1.00 18.67 30 TYR D N 1
ATOM 2951 C CA . TYR C 2 30 ? 96.483 111.180 81.436 1.00 18.27 30 TYR D CA 1
ATOM 2952 C C . TYR C 2 30 ? 95.297 110.722 82.267 1.00 18.68 30 TYR D C 1
ATOM 2953 O O . TYR C 2 30 ? 94.348 110.121 81.759 1.00 23.75 30 TYR D O 1
ATOM 2962 N N . PHE C 2 31 ? 95.368 111.015 83.560 1.00 24.21 31 PHE D N 1
ATOM 2963 C CA . PHE C 2 31 ? 94.237 110.796 84.447 1.00 18.26 31 PHE D CA 1
ATOM 2964 C C . PHE C 2 31 ? 94.124 111.963 85.414 1.00 19.78 31 PHE D C 1
ATOM 2965 O O . PHE C 2 31 ? 95.126 112.522 85.862 1.00 32.23 31 PHE D O 1
ATOM 2973 N N . CYS C 2 32 ? 92.888 112.311 85.740 1.00 25.38 32 CYS D N 1
ATOM 2974 C CA . CYS C 2 32 ? 92.586 113.385 86.670 1.00 22.61 32 CYS D CA 1
ATOM 2975 C C . CYS C 2 32 ? 91.710 112.851 87.791 1.00 20.54 32 CYS D C 1
ATOM 2976 O O . CYS C 2 32 ? 90.843 112.000 87.571 1.00 28.92 32 CYS D O 1
ATOM 2979 N N . ILE C 2 33 ? 91.951 113.351 88.997 1.00 26.73 33 ILE D N 1
ATOM 2980 C CA . ILE C 2 33 ? 91.185 112.979 90.176 1.00 23.09 33 ILE D CA 1
ATOM 2981 C C . ILE C 2 33 ? 90.590 114.242 90.777 1.00 27.56 33 ILE D C 1
ATOM 2982 O O . ILE C 2 33 ? 91.287 115.251 90.942 1.00 31.07 33 ILE D O 1
ATOM 2987 N N . LYS C 2 34 ? 89.297 114.190 91.071 1.00 28.15 34 LYS D N 1
ATOM 2988 C CA . LYS C 2 34 ? 88.619 115.204 91.860 1.00 29.17 34 LYS D CA 1
ATOM 2989 C C . LYS C 2 34 ? 88.422 114.660 93.266 1.00 30.51 34 LYS D C 1
ATOM 2990 O O . LYS C 2 34 ? 87.798 113.608 93.447 1.00 37.70 34 LYS D O 1
ATOM 2996 N N . ALA C 2 35 ? 88.955 115.378 94.250 1.00 33.64 35 ALA D N 1
ATOM 2997 C CA . ALA C 2 35 ? 88.961 114.948 95.638 1.00 32.97 35 ALA D CA 1
ATOM 2998 C C . ALA C 2 35 ? 88.281 115.998 96.501 1.00 35.24 35 ALA D C 1
ATOM 2999 O O . ALA C 2 35 ? 88.540 117.198 96.350 1.00 40.05 35 ALA D O 1
ATOM 3001 N N . VAL C 2 36 ? 87.416 115.540 97.398 1.00 43.40 36 VAL D N 1
ATOM 3002 C CA . VAL C 2 36 ? 86.751 116.401 98.361 1.00 44.90 36 VAL D CA 1
ATOM 3003 C C . VAL C 2 36 ? 87.246 116.033 99.755 1.00 39.11 36 VAL D C 1
ATOM 3004 O O . VAL C 2 36 ? 88.017 115.092 99.939 1.00 43.08 36 VAL D O 1
ATOM 3008 N N . LYS C 2 37 ? 86.796 116.796 100.747 1.00 51.29 37 LYS D N 1
ATOM 3009 C CA . LYS C 2 37 ? 87.157 116.507 102.128 1.00 52.90 37 LYS D CA 1
ATOM 3010 C C . LYS C 2 37 ? 86.525 115.197 102.578 1.00 55.19 37 LYS D C 1
ATOM 3011 O O . LYS C 2 37 ? 85.370 114.907 102.255 1.00 58.00 37 LYS D O 1
ATOM 3017 N N . ALA C 2 38 ? 87.293 114.400 103.324 1.00 58.41 38 ALA D N 1
ATOM 3018 C CA . ALA C 2 38 ? 86.769 113.151 103.862 1.00 58.25 38 ALA D CA 1
ATOM 3019 C C . ALA C 2 38 ? 85.622 113.380 104.835 1.00 60.73 38 ALA D C 1
ATOM 3020 O O . ALA C 2 38 ? 84.700 112.560 104.893 1.00 62.11 38 ALA D O 1
ATOM 3022 N N . ASP C 2 39 ? 85.659 114.474 105.598 1.00 71.93 39 ASP D N 1
ATOM 3023 C CA . ASP C 2 39 ? 84.594 114.766 106.547 1.00 72.52 39 ASP D CA 1
ATOM 3024 C C . ASP C 2 39 ? 83.302 115.181 105.858 1.00 72.90 39 ASP D C 1
ATOM 3025 O O . ASP C 2 39 ? 82.246 115.181 106.499 1.00 74.35 39 ASP D O 1
ATOM 3030 N N . GLY C 2 40 ? 83.359 115.528 104.575 1.00 76.06 40 GLY D N 1
ATOM 3031 C CA . GLY C 2 40 ? 82.210 116.087 103.899 1.00 75.68 40 GLY D CA 1
ATOM 3032 C C . GLY C 2 40 ? 81.987 117.558 104.157 1.00 76.64 40 GLY D C 1
ATOM 3033 O O . GLY C 2 40 ? 80.936 118.086 103.777 1.00 78.30 40 GLY D O 1
ATOM 3034 N N . SER C 2 41 ? 82.941 118.234 104.792 1.00 80.69 41 SER D N 1
ATOM 3035 C CA . SER C 2 41 ? 82.788 119.637 105.136 1.00 81.66 41 SER D CA 1
ATOM 3036 C C . SER C 2 41 ? 82.851 120.509 103.883 1.00 82.41 41 SER D C 1
ATOM 3037 O O . SER C 2 41 ? 83.313 120.091 102.816 1.00 81.53 41 SER D O 1
ATOM 3040 N N . ARG C 2 42 ? 82.376 121.743 104.027 1.00 89.04 42 ARG D N 1
ATOM 3041 C CA . ARG C 2 42 ? 82.306 122.679 102.912 1.00 89.31 42 ARG D CA 1
ATOM 3042 C C . ARG C 2 42 ? 83.715 123.068 102.483 1.00 89.47 42 ARG D C 1
ATOM 3043 O O . ARG C 2 42 ? 84.467 123.661 103.264 1.00 88.04 42 ARG D O 1
ATOM 3051 N N . SER C 2 43 ? 84.066 122.738 101.242 1.00 77.84 43 SER D N 1
ATOM 3052 C CA . SER C 2 43 ? 85.366 123.080 100.683 1.00 76.31 43 SER D CA 1
ATOM 3053 C C . SER C 2 43 ? 85.330 122.839 99.184 1.00 76.13 43 SER D C 1
ATOM 3054 O O . SER C 2 43 ? 84.748 121.854 98.726 1.00 75.09 43 SER D O 1
ATOM 3057 N N . THR C 2 44 ? 85.947 123.743 98.433 1.00 68.02 44 THR D N 1
ATOM 3058 C CA . THR C 2 44 ? 86.082 123.548 96.998 1.00 64.86 44 THR D CA 1
ATOM 3059 C C . THR C 2 44 ? 86.955 122.324 96.737 1.00 63.49 44 THR D C 1
ATOM 3060 O O . THR C 2 44 ? 87.989 122.155 97.398 1.00 62.55 44 THR D O 1
ATOM 3064 N N . PRO C 2 45 ? 86.577 121.447 95.809 1.00 54.02 45 PRO D N 1
ATOM 3065 C CA . PRO C 2 45 ? 87.339 120.213 95.622 1.00 47.89 45 PRO D CA 1
ATOM 3066 C C . PRO C 2 45 ? 88.611 120.431 94.820 1.00 46.88 45 PRO D C 1
ATOM 3067 O O . PRO C 2 45 ? 88.688 121.302 93.950 1.00 51.51 45 PRO D O 1
ATOM 3071 N N . LEU C 2 46 ? 89.624 119.628 95.128 1.00 35.68 46 LEU D N 1
ATOM 3072 C CA . LEU C 2 46 ? 90.903 119.717 94.440 1.00 32.65 46 LEU D CA 1
ATOM 3073 C C . LEU C 2 46 ? 90.926 118.766 93.252 1.00 29.53 46 LEU D C 1
ATOM 3074 O O . LEU C 2 46 ? 90.601 117.583 93.387 1.00 32.20 46 LEU D O 1
ATOM 3079 N N . ILE C 2 47 ? 91.310 119.287 92.093 1.00 32.84 47 ILE D N 1
ATOM 3080 C CA . ILE C 2 47 ? 91.479 118.492 90.886 1.00 31.57 47 ILE D CA 1
ATOM 3081 C C . ILE C 2 47 ? 92.970 118.395 90.607 1.00 28.79 47 ILE D C 1
ATOM 3082 O O . ILE C 2 47 ? 93.653 119.418 90.471 1.00 36.99 47 ILE D O 1
ATOM 3087 N N . ALA C 2 48 ? 93.476 117.169 90.536 1.00 22.53 48 ALA D N 1
ATOM 3088 C CA . ALA C 2 48 ? 94.886 116.925 90.270 1.00 19.40 48 ALA D CA 1
ATOM 3089 C C . ALA C 2 48 ? 95.005 115.973 89.093 1.00 27.46 48 ALA D C 1
ATOM 3090 O O . ALA C 2 48 ? 94.351 114.928 89.070 1.00 30.57 48 ALA D O 1
ATOM 3092 N N . CYS C 2 49 ? 95.842 116.328 88.125 1.00 31.67 49 CYS D N 1
ATOM 3093 C CA . CYS C 2 49 ? 95.996 115.548 86.910 1.00 20.74 49 CYS D CA 1
ATOM 3094 C C . CYS C 2 49 ? 97.438 115.092 86.753 1.00 25.11 49 CYS D C 1
ATOM 3095 O O . CYS C 2 49 ? 98.370 115.746 87.221 1.00 29.11 49 CYS D O 1
ATOM 3098 N N . SER C 2 50 ? 97.608 113.952 86.097 1.00 28.88 50 SER D N 1
ATOM 3099 C CA . SER C 2 50 ? 98.920 113.424 85.764 1.00 22.74 50 SER D CA 1
ATOM 3100 C C . SER C 2 50 ? 98.905 112.994 84.307 1.00 19.22 50 SER D C 1
ATOM 3101 O O . SER C 2 50 ? 97.986 112.292 83.874 1.00 25.47 50 SER D O 1
ATOM 3104 N N . VAL C 2 51 ? 99.916 113.424 83.557 1.00 22.10 51 VAL D N 1
ATOM 3105 C CA . VAL C 2 51 ? 100.047 113.121 82.136 1.00 26.93 51 VAL D CA 1
ATOM 3106 C C . VAL C 2 51 ? 101.263 112.225 81.954 1.00 22.53 51 VAL D C 1
ATOM 3107 O O . VAL C 2 51 ? 102.336 112.505 82.502 1.00 35.83 51 VAL D O 1
ATOM 3111 N N . SER C 2 52 ? 101.094 111.148 81.185 1.00 20.31 52 SER D N 1
ATOM 3112 C CA . SER C 2 52 ? 102.128 110.122 81.098 1.00 23.98 52 SER D CA 1
ATOM 3113 C C . SER C 2 52 ? 103.372 110.600 80.357 1.00 30.38 52 SER D C 1
ATOM 3114 O O . SER C 2 52 ? 104.459 110.054 80.573 1.00 38.70 52 SER D O 1
ATOM 3117 N N . ASN C 2 53 ? 103.247 111.599 79.483 1.00 27.88 53 ASN D N 1
ATOM 3118 C CA . ASN C 2 53 ? 104.368 112.018 78.648 1.00 32.47 53 ASN D CA 1
ATOM 3119 C C . ASN C 2 53 ? 104.699 113.498 78.790 1.00 33.71 53 ASN D C 1
ATOM 3120 O O . ASN C 2 53 ? 105.467 114.027 77.979 1.00 39.14 53 ASN D O 1
ATOM 3125 N N . GLU C 2 54 ? 104.149 114.180 79.789 1.00 37.92 54 GLU D N 1
ATOM 3126 C CA . GLU C 2 54 ? 104.358 115.609 79.951 1.00 37.37 54 GLU D CA 1
ATOM 3127 C C . GLU C 2 54 ? 104.818 115.908 81.370 1.00 39.09 54 GLU D C 1
ATOM 3128 O O . GLU C 2 54 ? 104.540 115.149 82.303 1.00 42.68 54 GLU D O 1
ATOM 3134 N N . SER C 2 55 ? 105.550 117.016 81.507 1.00 36.04 55 SER D N 1
ATOM 3135 C CA . SER C 2 55 ? 106.045 117.523 82.784 1.00 33.29 55 SER D CA 1
ATOM 3136 C C . SER C 2 55 ? 107.112 116.612 83.379 1.00 31.56 55 SER D C 1
ATOM 3137 O O . SER C 2 55 ? 107.387 115.530 82.852 1.00 35.00 55 SER D O 1
ATOM 3140 N N . VAL C 2 56 ? 107.723 117.053 84.482 1.00 30.68 56 VAL D N 1
ATOM 3141 C CA . VAL C 2 56 ? 108.765 116.269 85.142 1.00 31.46 56 VAL D CA 1
ATOM 3142 C C . VAL C 2 56 ? 108.197 115.144 85.991 1.00 30.03 56 VAL D C 1
ATOM 3143 O O . VAL C 2 56 ? 108.958 114.293 86.467 1.00 33.77 56 VAL D O 1
ATOM 3147 N N . TRP C 2 57 ? 106.882 115.106 86.182 1.00 29.74 57 TRP D N 1
ATOM 3148 C CA . TRP C 2 57 ? 106.233 114.107 87.017 1.00 23.29 57 TRP D CA 1
ATOM 3149 C C . TRP C 2 57 ? 105.736 112.908 86.221 1.00 29.03 57 TRP D C 1
ATOM 3150 O O . TRP C 2 57 ? 105.050 112.047 86.779 1.00 33.02 57 TRP D O 1
ATOM 3161 N N . ALA C 2 58 ? 106.063 112.841 84.932 1.00 35.97 58 ALA D N 1
ATOM 3162 C CA . ALA C 2 58 ? 105.717 111.670 84.131 1.00 32.61 58 ALA D CA 1
ATOM 3163 C C . ALA C 2 58 ? 106.260 110.352 84.682 1.00 31.60 58 ALA D C 1
ATOM 3164 O O . ALA C 2 58 ? 105.530 109.347 84.607 1.00 34.64 58 ALA D O 1
ATOM 3166 N N . PRO C 2 59 ? 107.490 110.260 85.209 1.00 31.23 59 PRO D N 1
ATOM 3167 C CA . PRO C 2 59 ? 107.976 108.949 85.680 1.00 29.90 59 PRO D CA 1
ATOM 3168 C C . PRO C 2 59 ? 107.105 108.304 86.745 1.00 28.69 59 PRO D C 1
ATOM 3169 O O . PRO C 2 59 ? 107.098 107.073 86.858 1.00 33.58 59 PRO D O 1
ATOM 3173 N N . SER C 2 60 ? 106.375 109.088 87.533 1.00 26.49 60 SER D N 1
ATOM 3174 C CA . SER C 2 60 ? 105.499 108.551 88.564 1.00 28.36 60 SER D CA 1
ATOM 3175 C C . SER C 2 60 ? 104.051 108.437 88.103 1.00 24.14 60 SER D C 1
ATOM 3176 O O . SER C 2 60 ? 103.163 108.231 88.935 1.00 30.31 60 SER D O 1
ATOM 3179 N N . PHE C 2 61 ? 103.796 108.565 86.799 1.00 22.45 61 PHE D N 1
ATOM 3180 C CA . PHE C 2 61 ? 102.426 108.530 86.294 1.00 18.68 61 PHE D CA 1
ATOM 3181 C C . PHE C 2 61 ? 101.758 107.192 86.583 1.00 19.89 61 PHE D C 1
ATOM 3182 O O . PHE C 2 61 ? 100.627 107.146 87.080 1.00 26.48 61 PHE D O 1
ATOM 3190 N N . LYS C 2 62 ? 102.438 106.089 86.263 1.00 23.47 62 LYS D N 1
ATOM 3191 C CA . LYS C 2 62 ? 101.833 104.771 86.430 1.00 21.16 62 LYS D CA 1
ATOM 3192 C C . LYS C 2 62 ? 101.560 104.471 87.898 1.00 26.09 62 LYS D C 1
ATOM 3193 O O . LYS C 2 62 ? 100.425 104.162 88.281 1.00 34.01 62 LYS D O 1
ATOM 3199 N N . VAL C 2 63 ? 102.587 104.604 88.742 1.00 25.25 63 VAL D N 1
ATOM 3200 C CA . VAL C 2 63 ? 102.460 104.239 90.150 1.00 23.77 63 VAL D CA 1
ATOM 3201 C C . VAL C 2 63 ? 101.376 105.069 90.820 1.00 24.83 63 VAL D C 1
ATOM 3202 O O . VAL C 2 63 ? 100.584 104.556 91.619 1.00 29.21 63 VAL D O 1
ATOM 3206 N N . LEU C 2 64 ? 101.320 106.363 90.505 1.00 24.31 64 LEU D N 1
ATOM 3207 C CA . LEU C 2 64 ? 100.249 107.200 91.030 1.00 18.47 64 LEU D CA 1
ATOM 3208 C C . LEU C 2 64 ? 98.893 106.716 90.535 1.00 24.81 64 LEU D C 1
ATOM 3209 O O . LEU C 2 64 ? 97.958 106.542 91.327 1.00 33.92 64 LEU D O 1
ATOM 3214 N N . LEU C 2 65 ? 98.789 106.438 89.231 1.00 20.33 65 LEU D N 1
ATOM 3215 C CA . LEU C 2 65 ? 97.508 106.069 88.637 1.00 14.85 65 LEU D CA 1
ATOM 3216 C C . LEU C 2 65 ? 96.887 104.896 89.381 1.00 22.55 65 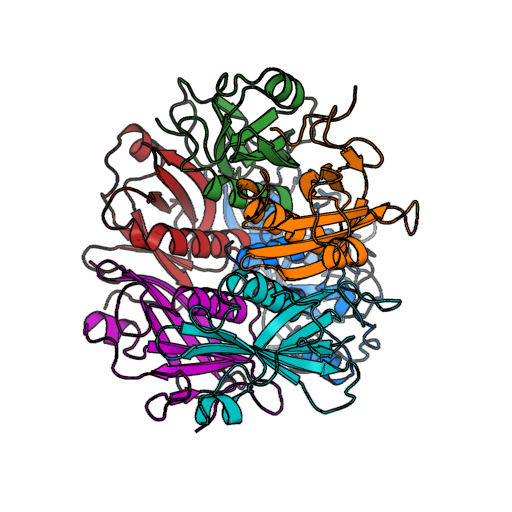LEU D C 1
ATOM 3217 O O . LEU C 2 65 ? 95.807 105.017 89.973 1.00 24.99 65 LEU D O 1
ATOM 3222 N N . GLU C 2 66 ? 97.603 103.770 89.413 1.00 25.33 66 GLU D N 1
ATOM 3223 C CA . GLU C 2 66 ? 97.143 102.613 90.169 1.00 26.53 66 GLU D CA 1
ATOM 3224 C C . GLU C 2 66 ? 96.780 103.016 91.589 1.00 27.97 66 GLU D C 1
ATOM 3225 O O . GLU C 2 66 ? 95.662 102.760 92.054 1.00 35.72 66 GLU D O 1
ATOM 3231 N N . GLN C 2 67 ? 97.690 103.726 92.263 1.00 19.50 67 GLN D N 1
ATOM 3232 C CA . GLN C 2 67 ? 97.423 104.146 93.631 1.00 17.23 67 GLN D CA 1
ATOM 3233 C C . GLN C 2 67 ? 96.148 104.970 93.694 1.00 21.22 67 GLN D C 1
ATOM 3234 O O . GLN C 2 67 ? 95.244 104.677 94.488 1.00 31.04 67 GLN D O 1
ATOM 3240 N N . ALA C 2 68 ? 96.028 105.960 92.806 1.00 25.48 68 ALA D N 1
ATOM 3241 C CA . ALA C 2 68 ? 94.827 106.783 92.792 1.00 24.24 68 ALA D CA 1
ATOM 3242 C C . ALA C 2 68 ? 93.598 105.910 92.616 1.00 25.62 68 ALA D C 1
ATOM 3243 O O . ALA C 2 68 ? 92.619 106.035 93.363 1.00 31.33 68 ALA D O 1
ATOM 3245 N N . ARG C 2 69 ? 93.672 104.958 91.681 1.00 25.91 69 ARG D N 1
ATOM 3246 C CA . ARG C 2 69 ? 92.552 104.054 91.461 1.00 25.93 69 ARG D CA 1
ATOM 3247 C C . ARG C 2 69 ? 92.167 103.361 92.756 1.00 29.28 69 ARG D C 1
ATOM 3248 O O . ARG C 2 69 ? 90.998 103.384 93.161 1.00 27.29 69 ARG D O 1
ATOM 3256 N N . TYR C 2 70 ? 93.153 102.802 93.461 1.00 26.71 70 TYR D N 1
ATOM 3257 C CA . TYR C 2 70 ? 92.838 102.132 94.714 1.00 23.09 70 TYR D CA 1
ATOM 3258 C C . TYR C 2 70 ? 92.234 103.112 95.706 1.00 31.01 70 TYR D C 1
ATOM 3259 O O . TYR C 2 70 ? 91.226 102.807 96.356 1.00 38.09 70 TYR D O 1
ATOM 3268 N N . PHE C 2 71 ? 92.808 104.312 95.804 1.00 29.53 71 PHE D N 1
ATOM 3269 C CA . PHE C 2 71 ? 92.265 105.293 96.732 1.00 21.28 71 PHE D CA 1
ATOM 3270 C C . PHE C 2 71 ? 90.889 105.758 96.288 1.00 27.12 71 PHE D C 1
ATOM 3271 O O . PHE C 2 71 ? 90.075 106.170 97.121 1.00 32.12 71 PHE D O 1
ATOM 3279 N N . TYR C 2 72 ? 90.610 105.695 94.985 1.00 27.75 72 TYR D N 1
ATOM 3280 C CA . TYR C 2 72 ? 89.259 105.970 94.522 1.00 24.98 72 TYR D CA 1
ATOM 3281 C C . TYR C 2 72 ? 88.333 104.800 94.818 1.00 28.20 72 TYR D C 1
ATOM 3282 O O . TYR C 2 72 ? 87.145 105.000 95.091 1.00 36.94 72 TYR D O 1
ATOM 3291 N N . VAL C 2 73 ? 88.866 103.580 94.785 1.00 29.92 73 VAL D N 1
ATOM 3292 C CA . VAL C 2 73 ? 88.026 102.394 94.894 1.00 27.44 73 VAL D CA 1
ATOM 3293 C C . VAL C 2 73 ? 87.530 102.205 96.324 1.00 32.75 73 VAL D C 1
ATOM 3294 O O . VAL C 2 73 ? 86.373 101.832 96.547 1.00 38.33 73 VAL D O 1
ATOM 3298 N N . THR C 2 74 ? 88.388 102.453 97.312 1.00 26.99 74 THR D N 1
ATOM 3299 C CA . THR C 2 74 ? 88.041 102.227 98.710 1.00 28.70 74 THR D CA 1
ATOM 3300 C C . THR C 2 74 ? 87.536 103.475 99.424 1.00 31.97 74 THR D C 1
ATOM 3301 O O . THR C 2 74 ? 87.184 103.386 100.605 1.00 36.21 74 THR D O 1
ATOM 3305 N N . GLU C 2 75 ? 87.482 104.623 98.744 1.00 36.77 75 GLU D N 1
ATOM 3306 C CA . GLU C 2 75 ? 87.152 105.906 99.373 1.00 36.20 75 GLU D CA 1
ATOM 3307 C C . GLU C 2 75 ? 88.020 106.169 100.599 1.00 36.17 75 GLU D C 1
ATOM 3308 O O . GLU C 2 75 ? 87.564 106.745 101.589 1.00 41.91 75 GLU D O 1
ATOM 3314 N N . GLN C 2 76 ? 89.279 105.746 100.543 1.00 35.84 76 GLN D N 1
ATOM 3315 C CA . GLN C 2 76 ? 90.173 105.910 101.678 1.00 33.22 76 GLN D CA 1
ATOM 3316 C C . GLN C 2 76 ? 90.563 107.374 101.842 1.00 35.18 76 GLN D C 1
ATOM 3317 O O . GLN C 2 76 ? 90.812 108.081 100.861 1.00 36.70 76 GLN D O 1
ATOM 3323 N N . SER C 2 77 ? 90.606 107.831 103.091 1.00 34.73 77 SER D N 1
ATOM 3324 C CA . SER C 2 77 ? 91.060 109.184 103.374 1.00 33.82 77 SER D CA 1
ATOM 3325 C C . SER C 2 77 ? 92.541 109.306 103.044 1.00 33.53 77 SER D C 1
ATOM 3326 O O . SER C 2 77 ? 93.367 108.548 103.560 1.00 38.36 77 SER D O 1
ATOM 3329 N N . VAL C 2 78 ? 92.882 110.263 102.181 1.00 24.26 78 VAL D N 1
ATOM 3330 C CA . VAL C 2 78 ? 94.234 110.371 101.655 1.00 26.66 78 VAL D CA 1
ATOM 3331 C C . VAL C 2 78 ? 94.703 111.817 101.695 1.00 28.80 78 VAL D C 1
ATOM 3332 O O . VAL C 2 78 ? 93.910 112.759 101.742 1.00 34.48 78 VAL D O 1
ATOM 3336 N N . ARG C 2 79 ? 96.020 111.972 101.678 1.00 24.23 79 ARG D N 1
ATOM 3337 C CA . ARG C 2 79 ? 96.663 113.248 101.417 1.00 24.17 79 ARG D CA 1
ATOM 3338 C C . ARG C 2 79 ? 97.169 113.247 99.982 1.00 22.41 79 ARG D C 1
ATOM 3339 O O . ARG C 2 79 ? 97.879 112.324 99.566 1.00 25.29 79 ARG D O 1
ATOM 3347 N N . ILE C 2 80 ? 96.786 114.272 99.233 1.00 22.64 80 ILE D N 1
ATOM 3348 C CA . ILE C 2 80 ? 97.180 114.434 97.842 1.00 22.62 80 ILE D CA 1
ATOM 3349 C C . ILE C 2 80 ? 98.228 115.530 97.758 1.00 21.31 80 ILE D C 1
ATOM 3350 O O . ILE C 2 80 ? 98.006 116.653 98.233 1.00 26.82 80 ILE D O 1
ATOM 3355 N N . TYR C 2 81 ? 99.374 115.195 97.169 1.00 23.54 81 TYR D N 1
ATOM 3356 C CA . TYR C 2 81 ? 100.448 116.134 96.886 1.00 25.04 81 TYR D CA 1
ATOM 3357 C C . TYR C 2 81 ? 100.351 116.528 95.421 1.00 18.80 81 TYR D C 1
ATOM 3358 O O . TYR C 2 81 ? 100.413 115.663 94.540 1.00 27.47 81 TYR D O 1
ATOM 3367 N N . TYR C 2 82 ? 100.240 117.827 95.169 1.00 22.97 82 TYR D N 1
ATOM 3368 C CA . TYR C 2 82 ? 100.091 118.364 93.828 1.00 25.00 82 TYR D CA 1
ATOM 3369 C C . TYR C 2 82 ? 101.162 119.413 93.566 1.00 28.72 82 TYR D C 1
ATOM 3370 O O . TYR C 2 82 ? 101.709 120.021 94.492 1.00 31.69 82 TYR D O 1
ATOM 3379 N N . ASP C 2 83 ? 101.460 119.608 92.286 1.00 29.43 83 ASP D N 1
ATOM 3380 C CA . ASP C 2 83 ? 102.333 120.679 91.822 1.00 26.84 83 ASP D CA 1
ATOM 3381 C C . ASP C 2 83 ? 101.468 121.680 91.069 1.00 28.91 83 ASP D C 1
ATOM 3382 O O . ASP C 2 83 ? 100.897 121.353 90.024 1.00 34.61 83 ASP D O 1
ATOM 3387 N N . HIS C 2 84 ? 101.372 122.892 91.602 1.00 38.92 84 HIS D N 1
ATOM 3388 C CA . HIS C 2 84 ? 100.521 123.917 91.021 1.00 37.69 84 HIS D CA 1
ATOM 3389 C C . HIS C 2 84 ? 101.237 124.607 89.863 1.00 43.71 84 HIS D C 1
ATOM 3390 O O . HIS C 2 84 ? 102.461 124.763 89.868 1.00 51.51 84 HIS D O 1
ATOM 3397 N N . ASN C 2 85 ? 100.454 125.010 88.859 1.00 37.73 85 ASN D N 1
ATOM 3398 C CA . ASN C 2 85 ? 100.964 125.624 87.628 1.00 39.09 85 ASN D CA 1
ATOM 3399 C C . ASN C 2 85 ? 101.945 124.700 86.906 1.00 38.21 85 ASN D C 1
ATOM 3400 O O . ASN C 2 85 ? 103.130 125.002 86.748 1.00 46.94 85 ASN D O 1
ATOM 3405 N N . VAL C 2 86 ? 101.428 123.561 86.463 1.00 37.33 86 VAL D N 1
ATOM 3406 C CA . VAL C 2 86 ? 102.179 122.611 85.653 1.00 34.36 86 VAL D CA 1
ATOM 3407 C C . VAL C 2 86 ? 101.603 122.507 84.246 1.00 38.44 86 VAL D C 1
ATOM 3408 O O . VAL C 2 86 ? 102.332 122.605 83.259 1.00 42.23 86 VAL D O 1
ATOM 3412 N N . TRP C 2 87 ? 100.293 122.316 84.138 1.00 30.93 87 TRP D N 1
ATOM 3413 C CA . TRP C 2 87 ? 99.653 122.199 82.838 1.00 30.82 87 TRP D CA 1
ATOM 3414 C C . TRP C 2 87 ? 99.349 123.578 82.274 1.00 33.14 87 TRP D C 1
ATOM 3415 O O . TRP C 2 87 ? 98.923 124.483 82.996 1.00 40.27 87 TRP D O 1
ATOM 3426 N N . THR C 2 88 ? 99.585 123.738 80.973 1.00 45.36 88 THR D N 1
ATOM 3427 C CA . THR C 2 88 ? 99.398 125.013 80.303 1.00 44.21 88 THR D CA 1
ATOM 3428 C C . THR C 2 88 ? 98.344 124.984 79.208 1.00 46.64 88 THR D C 1
ATOM 3429 O O . THR C 2 88 ? 97.947 126.054 78.732 1.00 49.12 88 THR D O 1
ATOM 3433 N N . ASN C 2 89 ? 97.887 123.804 78.789 1.00 46.09 89 ASN D N 1
ATOM 3434 C CA . ASN C 2 89 ? 96.828 123.700 77.793 1.00 44.81 89 ASN D CA 1
ATOM 3435 C C . ASN C 2 89 ? 95.562 124.355 78.329 1.00 47.02 89 ASN D C 1
ATOM 3436 O O . ASN C 2 89 ? 94.980 123.879 79.309 1.00 53.43 89 ASN D O 1
ATOM 3441 N N . GLN C 2 90 ? 95.136 125.451 77.701 1.00 45.67 90 GLN D N 1
ATOM 3442 C CA . GLN C 2 90 ? 94.057 126.259 78.269 1.00 44.55 90 GLN D CA 1
ATOM 3443 C C . GLN C 2 90 ? 92.734 125.510 78.379 1.00 45.96 90 GLN D C 1
ATOM 3444 O O . GLN C 2 90 ? 92.105 125.582 79.448 1.00 45.59 90 GLN D O 1
ATOM 3450 N N . PRO C 2 91 ? 92.236 124.813 77.347 1.00 46.76 91 PRO D N 1
ATOM 3451 C CA . PRO C 2 91 ? 91.026 124.000 77.568 1.00 41.64 91 PRO D CA 1
ATOM 3452 C C . PRO C 2 91 ? 91.208 122.934 78.635 1.00 37.97 91 PRO D C 1
ATOM 3453 O O . PRO C 2 91 ? 90.282 122.682 79.415 1.00 36.58 91 PRO D O 1
ATOM 3457 N N . PHE C 2 92 ? 92.388 122.311 78.702 1.00 30.68 92 PHE D N 1
ATOM 3458 C CA . PHE C 2 92 ? 92.644 121.318 79.740 1.00 33.73 92 PHE D CA 1
ATOM 3459 C C . PHE C 2 92 ? 92.626 121.950 81.125 1.00 33.11 92 PHE D C 1
ATOM 3460 O O . PHE C 2 92 ? 92.041 121.395 82.062 1.00 37.99 92 PHE D O 1
ATOM 3468 N N . VAL C 2 93 ? 93.268 123.110 81.272 1.00 39.56 93 VAL D N 1
ATOM 3469 C CA . VAL C 2 93 ? 93.319 123.783 82.566 1.00 37.08 93 VAL D CA 1
ATOM 3470 C C . VAL C 2 93 ? 91.927 124.226 82.994 1.00 39.87 93 VAL D C 1
ATOM 3471 O O . VAL C 2 93 ? 91.529 124.045 84.152 1.00 42.13 93 VAL D O 1
ATOM 3475 N N . ASN C 2 94 ? 91.165 124.811 82.069 1.00 41.42 94 ASN D N 1
ATOM 3476 C CA . ASN C 2 94 ? 89.804 125.229 82.387 1.00 41.16 94 ASN D CA 1
ATOM 3477 C C . ASN C 2 94 ? 88.937 124.031 82.747 1.00 42.75 94 ASN D C 1
ATOM 3478 O O . ASN C 2 94 ? 88.068 124.123 83.622 1.00 46.30 94 ASN D O 1
ATOM 3483 N N . THR C 2 95 ? 89.156 122.898 82.081 1.00 38.83 95 THR D N 1
ATOM 3484 C CA . THR C 2 95 ? 88.383 121.701 82.387 1.00 35.34 95 THR D CA 1
ATOM 3485 C C . THR C 2 95 ? 88.734 121.145 83.763 1.00 37.32 95 THR D C 1
ATOM 3486 O O . THR C 2 95 ? 87.842 120.866 84.572 1.00 40.03 95 THR D O 1
ATOM 3490 N N . PHE C 2 96 ? 90.025 120.974 84.055 1.00 34.89 96 PHE D N 1
ATOM 3491 C CA . PHE C 2 96 ? 90.433 120.312 85.289 1.00 34.21 96 PHE D CA 1
ATOM 3492 C C . PHE C 2 96 ? 91.175 121.243 86.241 1.00 35.51 96 PHE D C 1
ATOM 3493 O O . PHE C 2 96 ? 90.622 121.632 87.273 1.00 42.50 96 PHE D O 1
ATOM 3501 N N . SER C 2 97 ? 92.393 121.660 85.892 1.00 35.71 97 SER D N 1
ATOM 3502 C CA . SER C 2 97 ? 93.256 122.416 86.793 1.00 36.12 97 SER D CA 1
ATOM 3503 C C . SER C 2 97 ? 94.611 122.671 86.149 1.00 36.60 97 SER D C 1
ATOM 3504 O O . SER C 2 97 ? 94.896 122.160 85.062 1.00 42.75 97 SER D O 1
ATOM 3507 N N . THR C 2 98 ? 95.453 123.450 86.819 1.00 37.43 98 THR D N 1
ATOM 3508 C CA . THR C 2 98 ? 96.878 123.483 86.528 1.00 34.39 98 THR D CA 1
ATOM 3509 C C . THR C 2 98 ? 97.665 122.495 87.379 1.00 33.50 98 THR D C 1
ATOM 3510 O O . THR C 2 98 ? 98.869 122.332 87.164 1.00 35.28 98 THR D O 1
ATOM 3514 N N . ASN C 2 99 ? 97.011 121.830 88.328 1.00 31.48 99 ASN D N 1
ATOM 3515 C CA . ASN C 2 99 ? 97.707 121.030 89.326 1.00 28.28 99 ASN D CA 1
ATOM 3516 C C . ASN C 2 99 ? 98.117 119.679 88.760 1.00 27.64 99 ASN D C 1
ATOM 3517 O O . ASN C 2 99 ? 97.300 118.967 88.167 1.00 31.91 99 ASN D O 1
ATOM 3522 N N . ALA C 2 100 ? 99.381 119.326 88.953 1.00 27.77 100 ALA D N 1
ATOM 3523 C CA . ALA C 2 100 ? 99.893 118.009 88.607 1.00 21.27 100 ALA D CA 1
ATOM 3524 C C . ALA C 2 100 ? 99.867 117.137 89.854 1.00 20.40 100 ALA D C 1
ATOM 3525 O O . ALA C 2 100 ? 100.426 117.514 90.886 1.00 24.41 100 ALA D O 1
ATOM 3527 N N . LEU C 2 101 ? 99.215 115.982 89.763 1.00 26.09 101 LEU D N 1
ATOM 3528 C CA . LEU C 2 101 ? 99.234 115.034 90.868 1.00 18.30 101 LEU D CA 1
ATOM 3529 C C . LEU C 2 101 ? 100.624 114.425 90.976 1.00 24.82 101 LEU D C 1
ATOM 3530 O O . LEU C 2 101 ? 101.082 113.741 90.055 1.00 33.75 101 LEU D O 1
ATOM 3535 N N . VAL C 2 102 ? 101.304 114.686 92.089 1.00 20.74 102 VAL D N 1
ATOM 3536 C CA . VAL C 2 102 ? 102.681 114.242 92.270 1.00 22.23 102 VAL D CA 1
ATOM 3537 C C . VAL C 2 102 ? 102.844 113.256 93.414 1.00 17.07 102 VAL D C 1
ATOM 3538 O O . VAL C 2 102 ? 103.905 112.622 93.510 1.00 25.65 102 VAL D O 1
ATOM 3542 N N . GLY C 2 103 ? 101.851 113.094 94.282 1.00 13.07 103 GLY D N 1
ATOM 3543 C CA . GLY C 2 103 ? 101.989 112.144 95.368 1.00 11.97 103 GLY D CA 1
ATOM 3544 C C . GLY C 2 103 ? 100.666 111.807 96.010 1.00 12.40 103 GLY D C 1
ATOM 3545 O O . GLY C 2 103 ? 99.727 112.605 95.997 1.00 20.12 103 GLY D O 1
ATOM 3546 N N . LEU C 2 104 ? 100.604 110.615 96.597 1.00 13.86 104 LEU D N 1
ATOM 3547 C CA . LEU C 2 104 ? 99.452 110.174 97.366 1.00 19.23 104 LEU D CA 1
ATOM 3548 C C . LEU C 2 104 ? 99.944 109.492 98.631 1.00 17.98 104 LEU D C 1
ATOM 3549 O O . LEU C 2 104 ? 100.933 108.757 98.600 1.00 31.07 104 LEU D O 1
ATOM 3554 N N . SER C 2 105 ? 99.255 109.736 99.740 1.00 16.97 105 SER D N 1
ATOM 3555 C CA . SER C 2 105 ? 99.583 109.062 100.987 1.00 18.46 105 SER D CA 1
ATOM 3556 C C . SER C 2 105 ? 98.303 108.762 101.749 1.00 23.76 105 SER D C 1
ATOM 3557 O O . SER C 2 105 ? 97.270 109.398 101.541 1.00 32.36 105 SER D O 1
ATOM 3560 N N . SER C 2 106 ? 98.385 107.781 102.639 1.00 34.44 106 SER D N 1
ATOM 3561 C CA . SER C 2 106 ? 97.258 107.429 103.488 1.00 29.80 106 SER D CA 1
ATOM 3562 C C . SER C 2 106 ? 97.178 108.366 104.687 1.00 32.86 106 SER D C 1
ATOM 3563 O O . SER C 2 106 ? 98.201 108.779 105.240 1.00 39.08 106 SER D O 1
ATOM 3566 N N . CYS C 2 107 ? 95.954 108.701 105.085 1.00 39.87 107 CYS D N 1
ATOM 3567 C CA . CYS C 2 107 ? 95.700 109.527 106.259 1.00 42.81 107 CYS D CA 1
ATOM 3568 C C . CYS C 2 107 ? 94.968 108.691 107.299 1.00 45.59 107 CYS D C 1
ATOM 3569 O O . CYS C 2 107 ? 93.856 108.217 107.048 1.00 49.70 107 CYS D O 1
ATOM 3572 N N . SER C 2 108 ? 95.593 108.510 108.458 1.00 57.76 108 SER D N 1
ATOM 3573 C CA . SER C 2 108 ? 95.012 107.724 109.547 1.00 58.27 108 SER D CA 1
ATOM 3574 C C . SER C 2 108 ? 94.362 108.636 110.588 1.00 59.27 108 SER D C 1
ATOM 3575 O O . SER C 2 108 ? 94.815 108.747 111.728 1.00 59.68 108 SER D O 1
ATOM 3578 N N . ALA C 2 109 ? 93.285 109.301 110.163 1.00 64.33 109 ALA D N 1
ATOM 3579 C CA . ALA C 2 109 ? 92.467 110.151 111.026 1.00 66.10 109 ALA D CA 1
ATOM 3580 C C . ALA C 2 109 ? 93.258 111.291 111.656 1.00 66.73 109 ALA D C 1
ATOM 3581 O O . ALA C 2 109 ? 94.442 111.479 111.356 1.00 68.36 109 ALA D O 1
ATOM 3583 N N . ALA C 2 110 ? 92.600 112.051 112.533 1.00 69.54 110 ALA D N 1
ATOM 3584 C CA . ALA C 2 110 ? 93.192 113.186 113.255 1.00 71.34 110 ALA D CA 1
ATOM 3585 C C . ALA C 2 110 ? 93.824 114.119 112.223 1.00 71.38 110 ALA D C 1
ATOM 3586 O O . ALA C 2 110 ? 93.172 114.440 111.219 1.00 69.08 110 ALA D O 1
ATOM 3588 N N . THR C 2 111 ? 95.058 114.577 112.423 1.00 71.03 111 THR D N 1
ATOM 3589 C CA . THR C 2 111 ? 95.778 115.353 111.425 1.00 71.87 111 THR D CA 1
ATOM 3590 C C . THR C 2 111 ? 97.037 114.650 110.939 1.00 72.35 111 THR D C 1
ATOM 3591 O O . THR C 2 111 ? 97.765 115.211 110.113 1.00 72.09 111 THR D O 1
ATOM 3595 N N . ASP C 2 112 ? 97.309 113.441 111.424 1.00 70.50 112 ASP D N 1
ATOM 3596 C CA . ASP C 2 112 ? 98.532 112.720 111.092 1.00 71.85 112 ASP D CA 1
ATOM 3597 C C . ASP C 2 112 ? 98.316 111.919 109.814 1.00 68.93 112 ASP D C 1
ATOM 3598 O O . ASP C 2 112 ? 97.591 110.918 109.813 1.00 67.58 112 ASP D O 1
ATOM 3603 N N . CYS C 2 113 ? 98.945 112.358 108.731 1.00 54.39 113 CYS D N 1
ATOM 3604 C CA . CYS C 2 113 ? 99.006 111.600 107.492 1.00 50.17 113 CYS D CA 1
ATOM 3605 C C . CYS C 2 113 ? 100.438 111.147 107.255 1.00 50.70 113 CYS D C 1
ATOM 3606 O O . CYS C 2 113 ? 101.389 111.853 107.604 1.00 49.21 113 CYS D O 1
ATOM 3609 N N . PHE C 2 114 ? 100.584 109.961 106.677 1.00 39.34 114 PHE D N 1
ATOM 3610 C CA . PHE C 2 114 ? 101.903 109.473 106.311 1.00 32.13 114 PHE D CA 1
ATOM 3611 C C . PHE C 2 114 ? 102.505 110.359 105.229 1.00 35.01 114 PHE D C 1
ATOM 3612 O O . PHE C 2 114 ? 101.795 111.005 104.456 1.00 42.04 114 PHE D O 1
ATOM 3620 N N . GLY C 2 115 ? 103.829 110.407 105.193 1.00 32.52 115 GLY D N 1
ATOM 3621 C CA . GLY C 2 115 ? 104.517 111.127 104.154 1.00 27.83 115 GLY D CA 1
ATOM 3622 C C . GLY C 2 115 ? 104.973 112.508 104.571 1.00 32.51 115 GLY D C 1
ATOM 3623 O O . GLY C 2 115 ? 104.757 112.957 105.700 1.00 39.40 115 GLY D O 1
ATOM 3624 N N . PRO C 2 116 ? 105.620 113.206 103.645 1.00 32.50 116 PRO D N 1
ATOM 3625 C CA . PRO C 2 116 ? 106.184 114.521 103.962 1.00 33.51 116 PRO D CA 1
ATOM 3626 C C . PRO C 2 116 ? 105.111 115.567 104.206 1.00 32.92 116 PRO D C 1
ATOM 3627 O O . PRO C 2 116 ? 103.994 115.485 103.692 1.00 41.16 116 PRO D O 1
ATOM 3631 N N . GLY C 2 117 ? 105.471 116.565 105.010 1.00 35.92 117 GLY D N 1
ATOM 3632 C CA . GLY C 2 117 ? 104.571 117.661 105.300 1.00 41.82 117 GLY D CA 1
ATOM 3633 C C . GLY C 2 117 ? 105.337 118.861 105.809 1.00 45.18 117 GLY D C 1
ATOM 3634 O O . GLY C 2 117 ? 106.536 118.793 106.085 1.00 48.71 117 GLY D O 1
ATOM 3635 N N . LYS C 2 118 ? 104.621 119.973 105.921 1.00 56.84 118 LYS D N 1
ATOM 3636 C CA . LYS C 2 118 ? 105.206 121.172 106.498 1.00 57.29 118 LYS D CA 1
ATOM 3637 C C . LYS C 2 118 ? 105.451 120.961 107.991 1.00 59.64 118 LYS D C 1
ATOM 3638 O O . LYS C 2 118 ? 104.636 120.331 108.672 1.00 58.60 118 LYS D O 1
ATOM 3644 N N . PRO C 2 119 ? 106.567 121.473 108.532 1.00 67.56 119 PRO D N 1
ATOM 3645 C CA . PRO C 2 119 ? 106.875 121.338 109.960 1.00 65.74 119 PRO D CA 1
ATOM 3646 C C . PRO C 2 119 ? 105.872 122.070 110.849 1.00 65.63 119 PRO D C 1
ATOM 3647 O O . PRO C 2 119 ? 106.226 122.455 111.963 1.00 66.84 119 PRO D O 1
ATOM 3651 N N . GLU D 2 1 ? 123.662 91.086 95.687 1.00 37.36 1 GLU E N 1
ATOM 3652 C CA . GLU D 2 1 ? 123.116 91.160 97.037 1.00 33.55 1 GLU E CA 1
ATOM 3653 C C . GLU D 2 1 ? 121.749 90.483 97.099 1.00 37.52 1 GLU E C 1
ATOM 3654 O O . GLU D 2 1 ? 121.124 90.235 96.070 1.00 42.69 1 GLU E O 1
ATOM 3660 N N . TRP D 2 2 ? 121.289 90.177 98.308 1.00 29.40 2 TRP E N 1
ATOM 3661 C CA . TRP D 2 2 ? 120.107 89.350 98.484 1.00 20.17 2 TRP E CA 1
ATOM 3662 C C . TRP D 2 2 ? 119.243 89.904 99.608 1.00 20.92 2 TRP E C 1
ATOM 3663 O O . TRP D 2 2 ? 119.747 90.441 100.596 1.00 33.20 2 TRP E O 1
ATOM 3674 N N . THR D 2 3 ? 117.926 89.766 99.435 1.00 26.22 3 THR E N 1
ATOM 3675 C CA . THR D 2 3 ? 116.984 90.142 100.483 1.00 23.68 3 THR E CA 1
ATOM 3676 C C . THR D 2 3 ? 117.211 89.319 101.746 1.00 26.84 3 THR E C 1
ATOM 3677 O O . THR D 2 3 ? 117.084 89.831 102.865 1.00 33.07 3 THR E O 1
ATOM 3681 N N . GLY D 2 4 ? 117.567 88.050 101.587 1.00 24.55 4 GLY E N 1
ATOM 3682 C CA . GLY D 2 4 ? 117.751 87.158 102.709 1.00 17.79 4 GLY E CA 1
ATOM 3683 C C . GLY D 2 4 ? 119.102 87.183 103.375 1.00 26.77 4 GLY E C 1
ATOM 3684 O O . GLY D 2 4 ? 119.330 86.405 104.304 1.00 31.90 4 GLY E O 1
ATOM 3685 N N . ASP D 2 5 ? 120.013 88.047 102.934 1.00 33.29 5 ASP E N 1
ATOM 3686 C CA . ASP D 2 5 ? 121.313 88.144 103.583 1.00 33.43 5 ASP E CA 1
ATOM 3687 C C . ASP D 2 5 ? 121.108 88.866 104.909 1.00 41.26 5 ASP E C 1
ATOM 3688 O O . ASP D 2 5 ? 121.091 90.100 104.960 1.00 41.95 5 ASP E O 1
ATOM 3693 N N . TYR D 2 6 ? 120.938 88.098 105.986 1.00 47.01 6 TYR E N 1
ATOM 3694 C CA . TYR D 2 6 ? 120.554 88.652 107.278 1.00 46.48 6 TYR E CA 1
ATOM 3695 C C . TYR D 2 6 ? 121.644 89.503 107.917 1.00 51.51 6 TYR E C 1
ATOM 3696 O O . TYR D 2 6 ? 121.346 90.246 108.857 1.00 52.23 6 TYR E O 1
ATOM 3705 N N . GLU D 2 7 ? 122.888 89.410 107.445 1.00 53.72 7 GLU E N 1
ATOM 3706 C CA . GLU D 2 7 ? 123.959 90.212 108.027 1.00 54.46 7 GLU E CA 1
ATOM 3707 C C . GLU D 2 7 ? 123.751 91.695 107.750 1.00 57.72 7 GLU E C 1
ATOM 3708 O O . GLU D 2 7 ? 123.929 92.534 108.641 1.00 60.27 7 GLU E O 1
ATOM 3714 N N . ASN D 2 8 ? 123.372 92.041 106.520 1.00 46.80 8 ASN E N 1
ATOM 3715 C CA . ASN D 2 8 ? 123.168 93.430 106.142 1.00 44.67 8 ASN E CA 1
ATOM 3716 C C . ASN D 2 8 ? 121.708 93.810 105.949 1.00 42.30 8 ASN E C 1
ATOM 3717 O O . ASN D 2 8 ? 121.420 94.993 105.743 1.00 50.24 8 ASN E O 1
ATOM 3722 N N . ILE D 2 9 ? 120.784 92.857 106.011 1.00 27.45 9 ILE E N 1
ATOM 3723 C CA . ILE D 2 9 ? 119.365 93.124 105.810 1.00 24.59 9 ILE E CA 1
ATOM 3724 C C . ILE D 2 9 ? 118.631 92.796 107.100 1.00 26.39 9 ILE E C 1
ATOM 3725 O O . ILE D 2 9 ? 118.684 91.658 107.580 1.00 30.12 9 ILE E O 1
ATOM 3730 N N . GLY D 2 10 ? 117.943 93.787 107.657 1.00 27.92 10 GLY E N 1
ATOM 3731 C CA . GLY D 2 10 ? 117.104 93.537 108.804 1.00 20.99 10 GLY E CA 1
ATOM 3732 C C . GLY D 2 10 ? 115.704 93.157 108.384 1.00 22.00 10 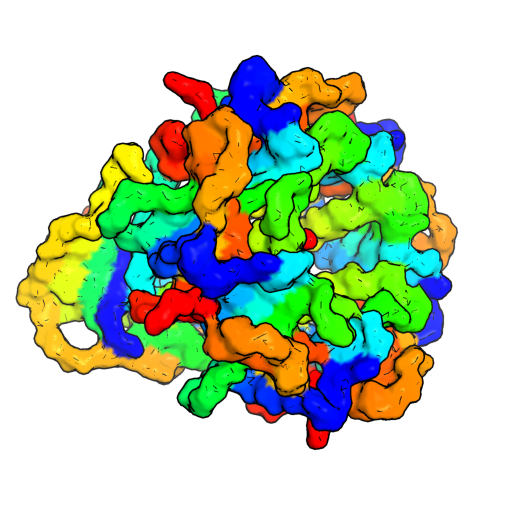GLY E C 1
ATOM 3733 O O . GLY D 2 10 ? 115.313 93.339 107.238 1.00 22.25 10 GLY E O 1
ATOM 3734 N N . TYR D 2 11 ? 114.939 92.608 109.320 1.00 28.98 11 TYR E N 1
ATOM 3735 C CA . TYR D 2 11 ? 113.547 92.317 109.025 1.00 29.50 11 TYR E CA 1
ATOM 3736 C C . TYR D 2 11 ? 112.736 92.374 110.306 1.00 27.91 11 TYR E C 1
ATOM 3737 O O . TYR D 2 11 ? 113.224 92.046 111.390 1.00 33.16 11 TYR E O 1
ATOM 3746 N N . PHE D 2 12 ? 111.493 92.814 110.164 1.00 32.52 12 PHE E N 1
ATOM 3747 C CA . PHE D 2 12 ? 110.520 92.789 111.245 1.00 30.34 12 PHE E CA 1
ATOM 3748 C C . PHE D 2 12 ? 109.378 91.870 110.847 1.00 31.77 12 PHE E C 1
ATOM 3749 O O . PHE D 2 12 ? 108.760 92.063 109.796 1.00 36.86 12 PHE E O 1
ATOM 3757 N N . SER D 2 13 ? 109.114 90.869 111.675 1.00 35.27 13 SER E N 1
ATOM 3758 C CA . SER D 2 13 ? 108.099 89.868 111.395 1.00 30.74 13 SER E CA 1
ATOM 3759 C C . SER D 2 13 ? 106.771 90.256 112.031 1.00 34.10 13 SER E C 1
ATOM 3760 O O . SER D 2 13 ? 106.715 91.028 112.992 1.00 38.52 13 SER E O 1
ATOM 3763 N N . HIS D 2 14 ? 105.695 89.701 111.472 1.00 35.00 14 HIS E N 1
ATOM 3764 C CA . HIS D 2 14 ? 104.339 89.904 111.982 1.00 35.99 14 HIS E CA 1
ATOM 3765 C C . HIS D 2 14 ? 103.982 91.386 112.045 1.00 35.11 14 HIS E C 1
ATOM 3766 O O . HIS D 2 14 ? 103.375 91.861 113.007 1.00 36.23 14 HIS E O 1
ATOM 3773 N N . GLU D 2 15 ? 104.367 92.123 111.011 1.00 33.58 15 GLU E N 1
ATOM 3774 C CA . GLU D 2 15 ? 103.998 93.521 110.882 1.00 30.65 15 GLU E CA 1
ATOM 3775 C C . GLU D 2 15 ? 102.683 93.651 110.124 1.00 32.40 15 GLU E C 1
ATOM 3776 O O . GLU D 2 15 ? 102.188 92.706 109.508 1.00 33.21 15 GLU E O 1
ATOM 3782 N N . VAL D 2 16 ? 102.113 94.848 110.184 1.00 29.64 16 VAL E N 1
ATOM 3783 C CA . VAL D 2 16 ? 100.984 95.227 109.348 1.00 29.30 16 VAL E CA 1
ATOM 3784 C C . VAL D 2 16 ? 101.329 96.557 108.698 1.00 27.30 16 VAL E C 1
ATOM 3785 O O . VAL D 2 16 ? 101.719 97.505 109.389 1.00 33.04 16 VAL E O 1
ATOM 3789 N N . ILE D 2 17 ? 101.203 96.626 107.376 1.00 28.41 17 ILE E N 1
ATOM 3790 C CA . ILE D 2 17 ? 101.445 97.878 106.672 1.00 25.33 17 ILE E CA 1
ATOM 3791 C C . ILE D 2 17 ? 100.281 98.808 106.977 1.00 22.89 17 ILE E C 1
ATOM 3792 O O . ILE D 2 17 ? 99.190 98.665 106.416 1.00 33.29 17 ILE E O 1
ATOM 3797 N N . SER D 2 18 ? 100.505 99.758 107.882 1.00 32.68 18 SER E N 1
ATOM 3798 C CA . SER D 2 18 ? 99.447 100.660 108.310 1.00 27.35 18 SER E CA 1
ATOM 3799 C C . SER D 2 18 ? 99.314 101.879 107.413 1.00 27.15 18 SER E C 1
ATOM 3800 O O . SER D 2 18 ? 98.200 102.380 107.226 1.00 37.86 18 SER E O 1
ATOM 3803 N N . GLU D 2 19 ? 100.415 102.368 106.850 1.00 29.84 19 GLU E N 1
ATOM 3804 C CA . GLU D 2 19 ? 100.379 103.572 106.034 1.00 27.11 19 GLU E CA 1
ATOM 3805 C C . GLU D 2 19 ? 101.117 103.339 104.726 1.00 26.42 19 GLU E C 1
ATOM 3806 O O . GLU D 2 19 ? 102.148 102.663 104.697 1.00 32.15 19 GLU E O 1
ATOM 3812 N N . PHE D 2 20 ? 100.592 103.920 103.652 1.00 22.96 20 PHE E N 1
ATOM 3813 C CA . PHE D 2 20 ? 101.166 103.794 102.320 1.00 16.52 20 PHE E CA 1
ATOM 3814 C C . PHE D 2 20 ? 101.307 105.178 101.711 1.00 15.17 20 PHE E C 1
ATOM 3815 O O . PHE D 2 20 ? 100.381 105.990 101.790 1.00 32.91 20 PHE E O 1
ATOM 3823 N N . HIS D 2 21 ? 102.460 105.448 101.106 1.00 16.89 21 HIS E N 1
ATOM 3824 C CA . HIS D 2 21 ? 102.700 106.705 100.416 1.00 17.71 21 HIS E CA 1
ATOM 3825 C C . HIS D 2 21 ? 103.375 106.418 99.085 1.00 16.32 21 HIS E C 1
ATOM 3826 O O . HIS D 2 21 ? 104.231 105.537 98.997 1.00 22.67 21 HIS E O 1
ATOM 3833 N N . VAL D 2 22 ? 102.986 107.156 98.051 1.00 21.41 22 VAL E N 1
ATOM 3834 C CA . VAL D 2 22 ? 103.635 107.084 96.749 1.00 16.88 22 VAL E CA 1
ATOM 3835 C C . VAL D 2 22 ? 104.008 108.495 96.325 1.00 14.40 22 VAL E C 1
ATOM 3836 O O . VAL D 2 22 ? 103.301 109.457 96.640 1.00 25.57 22 VAL E O 1
ATOM 3840 N N . GLY D 2 23 ? 105.128 108.619 95.627 1.00 13.45 23 GLY E N 1
ATOM 3841 C CA . GLY D 2 23 ? 105.559 109.909 95.148 1.00 4.61 23 GLY E CA 1
ATOM 3842 C C . GLY D 2 23 ? 106.644 109.765 94.108 1.00 16.61 23 GLY E C 1
ATOM 3843 O O . GLY D 2 23 ? 106.907 108.674 93.601 1.00 22.59 23 GLY E O 1
ATOM 3844 N N . GLN D 2 24 ? 107.278 110.890 93.795 1.00 24.39 24 GLN E N 1
ATOM 3845 C CA . GLN D 2 24 ? 108.405 110.919 92.876 1.00 20.20 24 GLN E CA 1
ATOM 3846 C C . GLN D 2 24 ? 109.536 111.711 93.509 1.00 26.43 24 GLN E C 1
ATOM 3847 O O . GLN D 2 24 ? 109.303 112.775 94.090 1.00 28.27 24 GLN E O 1
ATOM 3853 N N . ILE D 2 25 ? 110.754 111.187 93.411 1.00 24.54 25 ILE E N 1
ATOM 3854 C CA . ILE D 2 25 ? 111.947 111.890 93.862 1.00 29.28 25 ILE E CA 1
ATOM 3855 C C . ILE D 2 25 ? 113.027 111.746 92.798 1.00 29.46 25 ILE E C 1
ATOM 3856 O O . ILE D 2 25 ? 113.297 110.636 92.325 1.00 34.80 25 ILE E O 1
ATOM 3861 N N . ASP D 2 26 ? 113.618 112.876 92.404 1.00 34.16 26 ASP E N 1
ATOM 3862 C CA . ASP D 2 26 ? 114.724 112.925 91.444 1.00 32.19 26 ASP E CA 1
ATOM 3863 C C . ASP D 2 26 ? 114.424 112.109 90.188 1.00 36.78 26 ASP E C 1
ATOM 3864 O O . ASP D 2 26 ? 115.233 111.300 89.730 1.00 42.14 26 ASP E O 1
ATOM 3869 N N . GLY D 2 27 ? 113.237 112.327 89.628 1.00 34.87 27 GLY E N 1
ATOM 3870 C CA . GLY D 2 27 ? 112.867 111.657 88.399 1.00 33.29 27 GLY E CA 1
ATOM 3871 C C . GLY D 2 27 ? 112.551 110.187 88.534 1.00 35.11 27 GLY E C 1
ATOM 3872 O O . GLY D 2 27 ? 112.513 109.483 87.521 1.00 39.64 27 GLY E O 1
ATOM 3873 N N . GLY D 2 28 ? 112.327 109.697 89.748 1.00 31.24 28 GLY E N 1
ATOM 3874 C CA . GLY D 2 28 ? 112.003 108.299 89.937 1.00 28.57 28 GLY E CA 1
ATOM 3875 C C . GLY D 2 28 ? 110.821 108.081 90.856 1.00 25.95 28 GLY E C 1
ATOM 3876 O O . GLY D 2 28 ? 110.735 108.695 91.922 1.00 34.05 28 GLY E O 1
ATOM 3877 N N . ALA D 2 29 ? 109.898 107.219 90.443 1.00 18.27 29 ALA E N 1
ATOM 3878 C CA . ALA D 2 29 ? 108.775 106.866 91.297 1.00 16.95 29 ALA E CA 1
ATOM 3879 C C . ALA D 2 29 ? 109.268 106.114 92.525 1.00 19.63 29 ALA E C 1
ATOM 3880 O O . ALA D 2 29 ? 110.222 105.335 92.458 1.00 28.60 29 ALA E O 1
ATOM 3882 N N . TYR D 2 30 ? 108.617 106.359 93.656 1.00 20.31 30 TYR E N 1
ATOM 3883 C CA . TYR D 2 30 ? 108.976 105.693 94.895 1.00 17.73 30 TYR E CA 1
ATOM 3884 C C . TYR D 2 30 ? 107.717 105.483 95.717 1.00 17.39 30 TYR E C 1
ATOM 3885 O O . TYR D 2 30 ? 106.714 106.179 95.548 1.00 22.27 30 TYR E O 1
ATOM 3894 N N . PHE D 2 31 ? 107.785 104.508 96.614 1.00 19.03 31 PHE E N 1
ATOM 3895 C CA . PHE D 2 31 ? 106.721 104.299 97.581 1.00 9.32 31 PHE E CA 1
ATOM 3896 C C . PHE D 2 31 ? 107.330 103.970 98.933 1.00 18.47 31 PHE E C 1
ATOM 3897 O O . PHE D 2 31 ? 108.342 103.273 99.019 1.00 27.49 31 PHE E O 1
ATOM 3905 N N . CYS D 2 32 ? 106.697 104.470 99.985 1.00 20.46 32 CYS E N 1
ATOM 3906 C CA . CYS D 2 32 ? 107.109 104.213 101.354 1.00 21.23 32 CYS E CA 1
ATOM 3907 C C . CYS D 2 32 ? 105.964 103.565 102.116 1.00 23.59 32 CYS E C 1
ATOM 3908 O O . CYS D 2 32 ? 104.795 103.919 101.931 1.00 31.26 32 CYS E O 1
ATOM 3911 N N . ILE D 2 33 ? 106.306 102.601 102.963 1.00 21.29 33 ILE E N 1
ATOM 3912 C CA . ILE D 2 33 ? 105.344 101.900 103.799 1.00 20.09 33 ILE E CA 1
ATOM 3913 C C . ILE D 2 33 ? 105.701 102.157 105.255 1.00 24.28 33 ILE E C 1
ATOM 3914 O O . ILE D 2 33 ? 106.877 102.099 105.637 1.00 29.65 33 ILE E O 1
ATOM 3919 N N . LYS D 2 34 ? 104.688 102.478 106.049 1.00 27.65 34 LYS E N 1
ATOM 3920 C CA . LYS D 2 34 ? 104.804 102.566 107.494 1.00 28.06 34 LYS E CA 1
ATOM 3921 C C . LYS D 2 34 ? 104.111 101.347 108.081 1.00 33.38 34 LYS E C 1
ATOM 3922 O O . LYS D 2 34 ? 102.908 101.152 107.867 1.00 32.89 34 LYS E O 1
ATOM 3928 N N . ALA D 2 35 ? 104.866 100.538 108.815 1.00 34.11 35 ALA E N 1
ATOM 3929 C CA . ALA D 2 35 ? 104.401 99.258 109.318 1.00 34.25 35 ALA E CA 1
ATOM 3930 C C . ALA D 2 35 ? 104.500 99.222 110.833 1.00 37.09 35 ALA E C 1
ATOM 3931 O O . ALA D 2 35 ? 105.461 99.731 111.419 1.00 45.23 35 ALA E O 1
ATOM 3933 N N . VAL D 2 36 ? 103.497 98.612 111.458 1.00 38.21 36 VAL E N 1
ATOM 3934 C CA . VAL D 2 36 ? 103.439 98.439 112.900 1.00 34.23 36 VAL E CA 1
ATOM 3935 C C . VAL D 2 36 ? 103.046 96.998 113.189 1.00 36.45 36 VAL E C 1
ATOM 3936 O O . VAL D 2 36 ? 102.594 96.263 112.309 1.00 44.10 36 VAL E O 1
ATOM 3940 N N . LYS D 2 37 ? 103.236 96.594 114.442 1.00 46.18 37 LYS E N 1
ATOM 3941 C CA . LYS D 2 37 ? 102.646 95.348 114.903 1.00 46.48 37 LYS E CA 1
ATOM 3942 C C . LYS D 2 37 ? 101.129 95.469 114.881 1.00 49.31 37 LYS E C 1
ATOM 3943 O O . LYS D 2 37 ? 100.578 96.560 115.051 1.00 50.23 37 LYS E O 1
ATOM 3949 N N . ALA D 2 38 ? 100.450 94.343 114.655 1.00 52.30 38 ALA E N 1
ATOM 3950 C CA . ALA D 2 38 ? 98.992 94.350 114.698 1.00 55.65 38 ALA E CA 1
ATOM 3951 C C . ALA D 2 38 ? 98.496 94.822 116.060 1.00 56.38 38 ALA E C 1
ATOM 3952 O O . ALA D 2 38 ? 97.594 95.662 116.151 1.00 55.75 38 ALA E O 1
ATOM 3954 N N . ASP D 2 39 ? 99.084 94.296 117.129 1.00 59.02 39 ASP E N 1
ATOM 3955 C CA . ASP D 2 39 ? 98.841 94.809 118.466 1.00 59.94 39 ASP E CA 1
ATOM 3956 C C . ASP D 2 39 ? 99.786 95.967 118.762 1.00 65.40 39 ASP E C 1
ATOM 3957 O O . ASP D 2 39 ? 100.843 96.107 118.143 1.00 67.20 39 ASP E O 1
ATOM 3962 N N . GLY D 2 40 ? 99.397 96.803 119.719 1.00 71.01 40 GLY E N 1
ATOM 3963 C CA . GLY D 2 40 ? 100.231 97.925 120.100 1.00 70.40 40 GLY E CA 1
ATOM 3964 C C . GLY D 2 40 ? 101.359 97.531 121.031 1.00 71.10 40 GLY E C 1
ATOM 3965 O O . GLY D 2 40 ? 101.319 97.836 122.226 1.00 73.83 40 GLY E O 1
ATOM 3966 N N . SER D 2 41 ? 102.369 96.843 120.501 1.00 63.33 41 SER E N 1
ATOM 3967 C CA . SER D 2 41 ? 103.478 96.357 121.313 1.00 66.10 41 SER E CA 1
ATOM 3968 C C . SER D 2 41 ? 104.771 97.132 121.086 1.00 68.60 41 SER E C 1
ATOM 3969 O O . SER D 2 41 ? 105.351 97.657 122.040 1.00 68.14 41 SER E O 1
ATOM 3972 N N . ARG D 2 42 ? 105.234 97.217 119.837 1.00 65.81 42 ARG E N 1
ATOM 3973 C CA . ARG D 2 42 ? 106.541 97.811 119.572 1.00 64.90 42 ARG E CA 1
ATOM 3974 C C . ARG D 2 42 ? 106.523 99.324 119.759 1.00 66.48 42 ARG E C 1
ATOM 3975 O O . ARG D 2 42 ? 107.508 99.902 120.232 1.00 68.15 42 ARG E O 1
ATOM 3983 N N . SER D 2 43 ? 105.427 99.976 119.372 1.00 66.85 43 SER E N 1
ATOM 3984 C CA . SER D 2 43 ? 105.140 101.394 119.585 1.00 67.81 43 SER E CA 1
ATOM 3985 C C . SER D 2 43 ? 105.990 102.320 118.724 1.00 69.02 43 SER E C 1
ATOM 3986 O O . SER D 2 43 ? 105.755 103.535 118.736 1.00 68.35 43 SER E O 1
ATOM 3989 N N . THR D 2 44 ? 106.961 101.804 117.979 1.00 64.95 44 THR E N 1
ATOM 3990 C CA . THR D 2 44 ? 107.737 102.614 117.041 1.00 61.49 44 THR E CA 1
ATOM 3991 C C . THR D 2 44 ? 107.528 102.052 115.640 1.00 60.20 44 THR E C 1
ATOM 3992 O O . THR D 2 44 ? 107.688 100.832 115.427 1.00 61.64 44 THR E O 1
ATOM 3996 N N . PRO D 2 45 ? 107.084 102.864 114.686 1.00 51.47 45 PRO E N 1
ATOM 3997 C CA . PRO D 2 45 ? 106.819 102.341 113.344 1.00 45.60 45 PRO E CA 1
ATOM 3998 C C . PRO D 2 45 ? 108.103 102.055 112.586 1.00 43.99 45 PRO E C 1
ATOM 3999 O O . PRO D 2 45 ? 109.136 102.694 112.796 1.00 48.40 45 PRO E O 1
ATOM 4003 N N . LEU D 2 46 ? 108.026 101.075 111.692 1.00 34.25 46 LEU E N 1
ATOM 4004 C CA . LEU D 2 46 ? 109.097 100.818 110.740 1.00 30.46 46 LEU E CA 1
ATOM 4005 C C . LEU D 2 46 ? 108.723 101.458 109.411 1.00 32.15 46 LEU E C 1
ATOM 4006 O O . LEU D 2 46 ? 107.683 101.132 108.830 1.00 34.18 46 LEU E O 1
ATOM 4011 N N . ILE D 2 47 ? 109.559 102.373 108.936 1.00 33.43 47 ILE E N 1
ATOM 4012 C CA . ILE D 2 47 ? 109.337 103.060 107.672 1.00 25.34 47 ILE E CA 1
ATOM 4013 C C . ILE D 2 47 ? 110.335 102.510 106.668 1.00 23.65 47 ILE E C 1
ATOM 4014 O O . ILE D 2 47 ? 111.551 102.600 106.878 1.00 32.99 47 ILE E O 1
ATOM 4019 N N . ALA D 2 48 ? 109.828 101.933 105.583 1.00 21.09 48 ALA E N 1
ATOM 4020 C CA . ALA D 2 48 ? 110.679 101.367 104.546 1.00 21.65 48 ALA E CA 1
ATOM 4021 C C . ALA D 2 48 ? 110.251 101.917 103.198 1.00 22.35 48 ALA E C 1
ATOM 4022 O O . ALA D 2 48 ? 109.068 101.873 102.855 1.00 34.09 48 ALA E O 1
ATOM 4024 N N . CYS D 2 49 ? 111.209 102.421 102.431 1.00 25.47 49 CYS E N 1
ATOM 4025 C CA . CYS D 2 49 ? 110.922 103.017 101.139 1.00 14.42 49 CYS E CA 1
ATOM 4026 C C . CYS D 2 49 ? 111.586 102.217 100.030 1.00 24.53 49 CYS E C 1
ATOM 4027 O O . CYS D 2 49 ? 112.509 101.434 100.259 1.00 29.46 49 CYS E O 1
ATOM 4030 N N . SER D 2 50 ? 111.076 102.409 98.821 1.00 28.42 50 SER E N 1
ATOM 4031 C CA . SER D 2 50 ? 111.626 101.799 97.622 1.00 21.10 50 SER E CA 1
ATOM 4032 C C . SER D 2 50 ? 111.534 102.809 96.493 1.00 24.22 50 SER E C 1
ATOM 4033 O O . SER D 2 50 ? 110.452 103.338 96.216 1.00 28.52 50 SER E O 1
ATOM 4036 N N . VAL D 2 51 ? 112.671 103.079 95.857 1.00 22.11 51 VAL E N 1
ATOM 4037 C CA . VAL D 2 51 ? 112.777 104.040 94.767 1.00 21.56 51 VAL E CA 1
ATOM 4038 C C . VAL D 2 51 ? 113.048 103.268 93.485 1.00 24.10 51 VAL E C 1
ATOM 4039 O O . VAL D 2 51 ? 113.897 102.369 93.461 1.00 33.22 51 VAL E O 1
ATOM 4043 N N . SER D 2 52 ? 112.321 103.614 92.421 1.00 22.91 52 SER E N 1
ATOM 4044 C CA . SER D 2 52 ? 112.364 102.817 91.201 1.00 20.86 52 SER E CA 1
ATOM 4045 C C . SER D 2 52 ? 113.665 102.998 90.428 1.00 31.69 52 SER E C 1
ATOM 4046 O O . SER D 2 52 ? 114.066 102.095 89.686 1.00 39.94 52 SER E O 1
ATOM 4049 N N . ASN D 2 53 ? 114.338 104.141 90.574 1.00 27.64 53 ASN E N 1
ATOM 4050 C CA . ASN D 2 53 ? 115.471 104.470 89.715 1.00 29.84 53 ASN E CA 1
ATOM 4051 C C . ASN D 2 53 ? 116.757 104.736 90.489 1.00 33.15 53 ASN E C 1
ATOM 4052 O O . ASN D 2 53 ? 117.685 105.340 89.942 1.00 39.02 53 ASN E O 1
ATOM 4057 N N . GLU D 2 54 ? 116.850 104.301 91.743 1.00 34.74 54 GLU E N 1
ATOM 4058 C CA . GLU D 2 54 ? 118.055 104.573 92.510 1.00 34.22 54 GLU E CA 1
ATOM 4059 C C . GLU D 2 54 ? 118.274 103.438 93.501 1.00 35.23 54 GLU E C 1
ATOM 4060 O O . GLU D 2 54 ? 117.340 102.719 93.865 1.00 38.23 54 GLU E O 1
ATOM 4066 N N . SER D 2 55 ? 119.539 103.274 93.904 1.00 37.75 55 SER E N 1
ATOM 4067 C CA . SER D 2 55 ? 120.018 102.227 94.806 1.00 32.98 55 SER E CA 1
ATOM 4068 C C . SER D 2 55 ? 120.053 100.873 94.108 1.00 34.07 55 SER E C 1
ATOM 4069 O O . SER D 2 55 ? 119.544 100.725 92.993 1.00 35.88 55 SER E O 1
ATOM 4072 N N . VAL D 2 56 ? 120.664 99.877 94.757 1.00 30.14 56 VAL E N 1
ATOM 4073 C CA . VAL D 2 56 ? 120.777 98.546 94.164 1.00 30.08 56 VAL E CA 1
ATOM 4074 C C . VAL D 2 56 ? 119.484 97.756 94.238 1.00 31.59 56 VAL E C 1
ATOM 4075 O O . VAL D 2 56 ? 119.387 96.690 93.619 1.00 34.78 56 VAL E O 1
ATOM 4079 N N . TRP D 2 57 ? 118.488 98.246 94.970 1.00 26.22 57 TRP E N 1
ATOM 4080 C CA . TRP D 2 57 ? 117.227 97.546 95.159 1.00 21.70 57 TRP E CA 1
ATOM 4081 C C . TRP D 2 57 ? 116.151 97.990 94.178 1.00 25.35 57 TRP E C 1
ATOM 4082 O O . TRP D 2 57 ? 114.995 97.579 94.317 1.00 33.29 57 TRP E O 1
ATOM 4093 N N . ALA D 2 58 ? 116.507 98.820 93.201 1.00 30.64 58 ALA E N 1
ATOM 4094 C CA . ALA D 2 58 ? 115.549 99.227 92.177 1.00 26.67 58 ALA E CA 1
ATOM 4095 C C . ALA D 2 58 ? 114.919 98.065 91.409 1.00 30.32 58 ALA E C 1
ATOM 4096 O O . ALA D 2 58 ? 113.703 98.130 91.156 1.00 34.86 58 ALA E O 1
ATOM 4098 N N . PRO D 2 59 ? 115.645 97.012 91.001 1.00 30.43 59 PRO E N 1
ATOM 4099 C CA . PRO D 2 59 ? 115.002 95.966 90.182 1.00 29.31 59 PRO E CA 1
ATOM 4100 C C . PRO D 2 59 ? 113.782 95.325 90.821 1.00 28.81 59 PRO E C 1
ATOM 4101 O O . PRO D 2 59 ? 112.840 94.968 90.103 1.00 35.32 59 PRO E O 1
ATOM 4105 N N . SER D 2 60 ? 113.764 95.159 92.142 1.00 23.29 60 SER E N 1
ATOM 4106 C CA . SER D 2 60 ? 112.616 94.551 92.799 1.00 28.73 60 SER E CA 1
ATOM 4107 C C . SER D 2 60 ? 111.462 95.524 93.007 1.00 27.46 60 SER E C 1
ATOM 4108 O O . SER D 2 60 ? 110.349 95.074 93.310 1.00 33.50 60 SER E O 1
ATOM 4111 N N . PHE D 2 61 ? 111.697 96.827 92.821 1.00 22.77 61 PHE E N 1
ATOM 4112 C CA . PHE D 2 61 ? 110.703 97.861 93.090 1.00 24.40 61 PHE E CA 1
ATOM 4113 C C . PHE D 2 61 ? 109.310 97.462 92.619 1.00 20.41 61 PHE E C 1
ATOM 4114 O O . PHE D 2 61 ? 108.376 97.344 93.421 1.00 31.40 61 PHE E O 1
ATOM 4122 N N . LYS D 2 62 ? 109.182 97.189 91.318 1.00 30.59 62 LYS E N 1
ATOM 4123 C CA . LYS D 2 62 ? 107.869 96.953 90.730 1.00 21.28 62 LYS E CA 1
ATOM 4124 C C . LYS D 2 62 ? 107.148 95.804 91.421 1.00 25.38 62 LYS E C 1
ATOM 4125 O O . LYS D 2 62 ? 105.945 95.896 91.690 1.00 31.15 62 LYS E O 1
ATOM 4131 N N . VAL D 2 63 ? 107.855 94.711 91.718 1.00 26.27 63 VAL E N 1
ATOM 4132 C CA . VAL D 2 63 ? 107.173 93.614 92.396 1.00 23.09 63 VAL E CA 1
ATOM 4133 C C . VAL D 2 63 ? 106.874 93.995 93.841 1.00 21.81 63 VAL E C 1
ATOM 4134 O O . VAL D 2 63 ? 105.756 93.785 94.329 1.00 28.94 63 VAL E O 1
ATOM 4138 N N . LEU D 2 64 ? 107.834 94.633 94.520 1.00 21.58 64 LEU E N 1
ATOM 4139 C CA . LEU D 2 64 ? 107.650 94.946 95.933 1.00 16.93 64 LEU E CA 1
ATOM 4140 C C . LEU D 2 64 ? 106.431 95.830 96.127 1.00 15.11 64 LEU E C 1
ATOM 4141 O O . LEU D 2 64 ? 105.539 95.512 96.925 1.00 24.88 64 LEU E O 1
ATOM 4146 N N . LEU D 2 65 ? 106.359 96.922 95.362 1.00 16.35 65 LEU E N 1
ATOM 4147 C CA . LEU D 2 65 ? 105.177 97.770 95.318 1.00 18.47 65 LEU E CA 1
ATOM 4148 C C . LEU D 2 65 ? 103.913 96.929 95.269 1.00 21.79 65 LEU E C 1
ATOM 4149 O O . LEU D 2 65 ? 103.065 97.007 96.167 1.00 28.66 65 LEU E O 1
ATOM 4154 N N . GLU D 2 66 ? 103.818 96.059 94.259 1.00 23.65 66 GLU E N 1
ATOM 4155 C CA . GLU D 2 66 ? 102.624 95.238 94.113 1.00 29.63 66 GLU E CA 1
ATOM 4156 C C . GLU D 2 66 ? 102.352 94.475 95.398 1.00 28.93 66 GLU E C 1
ATOM 4157 O O . GLU D 2 66 ? 101.281 94.614 96.003 1.00 35.66 66 GLU E O 1
ATOM 4163 N N . GLN D 2 67 ? 103.360 93.751 95.887 1.00 24.61 67 GLN E N 1
ATOM 4164 C CA . GLN D 2 67 ? 103.171 92.990 97.112 1.00 20.26 67 GLN E CA 1
ATOM 4165 C C . GLN D 2 67 ? 102.818 93.914 98.262 1.00 13.08 67 GLN E C 1
ATOM 4166 O O . GLN D 2 67 ? 101.864 93.652 99.007 1.00 26.74 67 GLN E O 1
ATOM 4172 N N . ALA D 2 68 ? 103.527 95.040 98.373 1.00 22.61 68 ALA E N 1
ATOM 4173 C CA . ALA D 2 68 ? 103.224 95.989 99.434 1.00 18.00 68 ALA E CA 1
ATOM 4174 C C . ALA D 2 68 ? 101.768 96.404 99.360 1.00 16.32 68 ALA E C 1
ATOM 4175 O O . ALA D 2 68 ? 101.044 96.359 100.363 1.00 27.82 68 ALA E O 1
ATOM 4177 N N . ARG D 2 69 ? 101.297 96.718 98.149 1.00 17.88 69 ARG E N 1
ATOM 4178 C CA . ARG D 2 69 ? 99.913 97.137 98.001 1.00 18.29 69 ARG E CA 1
ATOM 4179 C C . ARG D 2 69 ? 98.974 96.061 98.517 1.00 21.59 69 ARG E C 1
ATOM 4180 O O . ARG D 2 69 ? 98.061 96.353 99.297 1.00 22.06 69 ARG E O 1
ATOM 4188 N N . TYR D 2 70 ? 99.235 94.799 98.163 1.00 21.97 70 TYR E N 1
ATOM 4189 C CA . TYR D 2 70 ? 98.413 93.720 98.694 1.00 19.28 70 TYR E CA 1
ATOM 4190 C C . TYR D 2 70 ? 98.407 93.764 100.214 1.00 21.25 70 TYR E C 1
ATOM 4191 O O . TYR D 2 70 ? 97.347 93.889 100.842 1.00 33.53 70 TYR E O 1
ATOM 4200 N N . PHE D 2 71 ? 99.598 93.775 100.817 1.00 21.45 71 PHE E N 1
ATOM 4201 C CA . PHE D 2 71 ? 99.681 93.757 102.268 1.00 19.66 71 PHE E CA 1
ATOM 4202 C C . PHE D 2 71 ? 99.113 95.024 102.879 1.00 20.38 71 PHE E C 1
ATOM 4203 O O . PHE D 2 71 ? 98.763 95.023 104.063 1.00 30.92 71 PHE E O 1
ATOM 4211 N N . TYR D 2 72 ? 99.007 96.101 102.099 1.00 22.43 72 TYR E N 1
ATOM 4212 C CA . TYR D 2 72 ? 98.404 97.309 102.640 1.00 19.43 72 TYR E CA 1
ATOM 4213 C C . TYR D 2 72 ? 96.883 97.229 102.631 1.00 28.88 72 TYR E C 1
ATOM 4214 O O . TYR D 2 72 ? 96.232 97.742 103.547 1.00 37.33 72 TYR E O 1
ATOM 4223 N N . VAL D 2 73 ? 96.290 96.588 101.620 1.00 18.49 73 VAL E N 1
ATOM 4224 C CA . VAL D 2 73 ? 94.835 96.626 101.513 1.00 28.28 73 VAL E CA 1
ATOM 4225 C C . VAL D 2 73 ? 94.164 95.515 102.307 1.00 25.81 73 VAL E C 1
ATOM 4226 O O . VAL D 2 73 ? 92.934 95.519 102.440 1.00 34.80 73 VAL E O 1
ATOM 4230 N N . THR D 2 74 ? 94.931 94.560 102.825 1.00 25.05 74 THR E N 1
ATOM 4231 C CA . THR D 2 74 ? 94.376 93.462 103.598 1.00 28.15 74 THR E CA 1
ATOM 4232 C C . THR D 2 74 ? 94.827 93.463 105.051 1.00 32.85 74 THR E C 1
ATOM 4233 O O . THR D 2 74 ? 94.181 92.813 105.880 1.00 39.80 74 THR E O 1
ATOM 4237 N N . GLU D 2 75 ? 95.901 94.188 105.374 1.00 30.78 75 GLU E N 1
ATOM 4238 C CA . GLU D 2 75 ? 96.562 94.108 106.680 1.00 28.91 75 GLU E CA 1
ATOM 4239 C C . GLU D 2 75 ? 96.825 92.663 107.081 1.00 28.77 75 GLU E C 1
ATOM 4240 O O . GLU D 2 75 ? 96.684 92.280 108.243 1.00 40.86 75 GLU E O 1
ATOM 4246 N N . GLN D 2 76 ? 97.209 91.849 106.105 1.00 23.81 76 GLN E N 1
ATOM 4247 C CA . GLN D 2 76 ? 97.730 90.533 106.420 1.00 23.39 76 GLN E CA 1
ATOM 4248 C C . GLN D 2 76 ? 99.075 90.679 107.117 1.00 27.68 76 GLN E C 1
ATOM 4249 O O . GLN D 2 76 ? 99.852 91.591 106.826 1.00 30.53 76 GLN E O 1
ATOM 4255 N N . SER D 2 77 ? 99.332 89.788 108.069 1.00 33.70 77 SER E N 1
ATOM 4256 C CA . SER D 2 77 ? 100.605 89.809 108.771 1.00 29.45 77 SER E CA 1
ATOM 4257 C C . SER D 2 77 ? 101.742 89.616 107.777 1.00 28.49 77 SER E C 1
ATOM 4258 O O . SER D 2 77 ? 101.710 88.704 106.947 1.00 38.19 77 SER E O 1
ATOM 4261 N N . VAL D 2 78 ? 102.742 90.486 107.855 1.00 24.39 78 VAL E N 1
ATOM 4262 C CA . VAL D 2 78 ? 103.818 90.515 106.875 1.00 27.57 78 VAL E CA 1
ATOM 4263 C C . VAL D 2 78 ? 105.149 90.669 107.596 1.00 26.51 78 VAL E C 1
ATOM 4264 O O . VAL D 2 78 ? 105.274 91.458 108.538 1.00 30.48 78 VAL E O 1
ATOM 4268 N N . ARG D 2 79 ? 106.134 89.888 107.170 1.00 21.39 79 ARG E N 1
ATOM 4269 C CA . ARG D 2 79 ? 107.522 90.140 107.515 1.00 21.89 79 ARG E CA 1
ATOM 4270 C C . ARG D 2 79 ? 108.118 91.058 106.459 1.00 25.00 79 ARG E C 1
ATOM 4271 O O . ARG D 2 79 ? 108.008 90.791 105.258 1.00 25.92 79 ARG E O 1
ATOM 4279 N N . ILE D 2 80 ? 108.739 92.139 106.913 1.00 24.83 80 ILE E N 1
ATOM 4280 C CA . ILE D 2 80 ? 109.282 93.171 106.042 1.00 22.43 80 ILE E CA 1
ATOM 4281 C C . ILE D 2 80 ? 110.796 93.156 106.172 1.00 20.95 80 ILE E C 1
ATOM 4282 O O . ILE D 2 80 ? 111.333 93.290 107.279 1.00 26.09 80 ILE E O 1
ATOM 4287 N N . TYR D 2 81 ? 111.475 92.978 105.042 1.00 20.56 81 TYR E N 1
ATOM 4288 C CA . TYR D 2 81 ? 112.927 92.995 104.956 1.00 19.33 81 TYR E CA 1
ATOM 4289 C C . TYR D 2 81 ? 113.356 94.362 104.447 1.00 14.29 81 TYR E C 1
ATOM 4290 O O . TYR D 2 81 ? 112.947 94.773 103.356 1.00 28.09 81 TYR E O 1
ATOM 4299 N N . TYR D 2 82 ? 114.207 95.034 105.214 1.00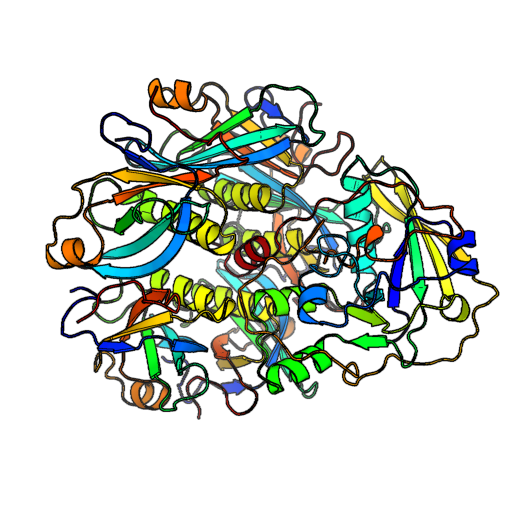 18.99 82 TYR E N 1
ATOM 4300 C CA . TYR D 2 82 ? 114.678 96.367 104.885 1.00 23.48 82 TYR E CA 1
ATOM 4301 C C . TYR D 2 82 ? 116.199 96.410 104.926 1.00 23.59 82 TYR E C 1
ATOM 4302 O O . TYR D 2 82 ? 116.847 95.658 105.662 1.00 25.76 82 TYR E O 1
ATOM 4311 N N . ASP D 2 83 ? 116.760 97.297 104.112 1.00 22.70 83 ASP E N 1
ATOM 4312 C CA . ASP D 2 83 ? 118.186 97.589 104.112 1.00 23.40 83 ASP E CA 1
ATOM 4313 C C . ASP D 2 83 ? 118.381 98.967 104.726 1.00 27.25 83 ASP E C 1
ATOM 4314 O O . ASP D 2 83 ? 117.935 99.971 104.161 1.00 30.55 83 ASP E O 1
ATOM 4319 N N . HIS D 2 84 ? 119.033 99.011 105.882 1.00 35.82 84 HIS E N 1
ATOM 4320 C CA . HIS D 2 84 ? 119.249 100.262 106.590 1.00 31.85 84 HIS E CA 1
ATOM 4321 C C . HIS D 2 84 ? 120.405 101.027 105.953 1.00 36.68 84 HIS E C 1
ATOM 4322 O O . HIS D 2 84 ? 121.329 100.436 105.386 1.00 43.84 84 HIS E O 1
ATOM 4329 N N . ASN D 2 85 ? 120.338 102.357 106.040 1.00 36.50 85 ASN E N 1
ATOM 4330 C CA . ASN D 2 85 ? 121.335 103.259 105.455 1.00 38.18 85 ASN E CA 1
ATOM 4331 C C . ASN D 2 85 ? 121.462 103.049 103.945 1.00 39.85 85 ASN E C 1
ATOM 4332 O O . ASN D 2 85 ? 122.500 102.631 103.430 1.00 48.45 85 ASN E O 1
ATOM 4337 N N . VAL D 2 86 ? 120.379 103.347 103.238 1.00 31.71 86 VAL E N 1
ATOM 4338 C CA . VAL D 2 86 ? 120.351 103.303 101.783 1.00 29.98 86 VAL E CA 1
ATOM 4339 C C . VAL D 2 86 ? 120.077 104.681 101.192 1.00 31.10 86 VAL E C 1
ATOM 4340 O O . VAL D 2 86 ? 120.798 105.141 100.307 1.00 36.65 86 VAL E O 1
ATOM 4344 N N . TRP D 2 87 ? 119.039 105.356 101.677 1.00 32.85 87 TRP E N 1
ATOM 4345 C CA . TRP D 2 87 ? 118.704 106.681 101.178 1.00 28.09 87 TRP E CA 1
ATOM 4346 C C . TRP D 2 87 ? 119.601 107.729 101.819 1.00 34.43 87 TRP E C 1
ATOM 4347 O O . TRP D 2 87 ? 119.899 107.668 103.015 1.00 38.88 87 TRP E O 1
ATOM 4358 N N . THR D 2 88 ? 120.036 108.693 101.010 1.00 44.04 88 THR E N 1
ATOM 4359 C CA . THR D 2 88 ? 120.936 109.737 101.470 1.00 43.42 88 THR E CA 1
ATOM 4360 C C . THR D 2 88 ? 120.373 111.142 101.325 1.00 45.69 88 THR E C 1
ATOM 4361 O O . THR D 2 88 ? 120.957 112.078 101.882 1.00 50.26 88 THR E O 1
ATOM 4365 N N . ASN D 2 89 ? 119.272 111.321 100.599 1.00 45.31 89 ASN E N 1
ATOM 4366 C CA . ASN D 2 89 ? 118.647 112.634 100.494 1.00 42.65 89 ASN E CA 1
ATOM 4367 C C . ASN D 2 89 ? 118.140 113.056 101.866 1.00 46.45 89 ASN E C 1
ATOM 4368 O O . ASN D 2 89 ? 117.242 112.420 102.427 1.00 52.15 89 ASN E O 1
ATOM 4373 N N . GLN D 2 90 ? 118.726 114.123 102.410 1.00 47.24 90 GLN E N 1
ATOM 4374 C CA . GLN D 2 90 ? 118.438 114.505 103.791 1.00 43.95 90 GLN E CA 1
ATOM 4375 C C . GLN D 2 90 ? 116.973 114.846 104.034 1.00 45.76 90 GLN E C 1
ATOM 4376 O O . GLN D 2 90 ? 116.418 114.372 105.040 1.00 47.76 90 GLN E O 1
ATOM 4382 N N . PRO D 2 91 ? 116.296 115.661 103.212 1.00 39.48 91 PRO E N 1
ATOM 4383 C CA . PRO D 2 91 ? 114.853 115.856 103.449 1.00 38.27 91 PRO E CA 1
ATOM 4384 C C . PRO D 2 91 ? 114.052 114.569 103.340 1.00 35.73 91 PRO E C 1
ATOM 4385 O O . PRO D 2 91 ? 113.137 114.341 104.141 1.00 32.70 91 PRO E O 1
ATOM 4389 N N . PHE D 2 92 ? 114.391 113.708 102.377 1.00 31.76 92 PHE E N 1
ATOM 4390 C CA . PHE D 2 92 ? 113.703 112.427 102.244 1.00 30.83 92 PHE E CA 1
ATOM 4391 C C . PHE D 2 92 ? 113.937 111.547 103.465 1.00 30.14 92 PHE E C 1
ATOM 4392 O O . PHE D 2 92 ? 113.001 110.927 103.982 1.00 32.76 92 PHE E O 1
ATOM 4400 N N . VAL D 2 93 ? 115.183 111.481 103.937 1.00 37.93 93 VAL E N 1
ATOM 4401 C CA . VAL D 2 93 ? 115.507 110.655 105.096 1.00 35.10 93 VAL E CA 1
ATOM 4402 C C . VAL D 2 93 ? 114.812 111.182 106.344 1.00 34.25 93 VAL E C 1
ATOM 4403 O O . VAL D 2 93 ? 114.237 110.412 107.122 1.00 39.73 93 VAL E O 1
ATOM 4407 N N . ASN D 2 94 ? 114.851 112.499 106.555 1.00 39.76 94 ASN E N 1
ATOM 4408 C CA . ASN D 2 94 ? 114.169 113.089 107.700 1.00 40.22 94 ASN E CA 1
ATOM 4409 C C . ASN D 2 94 ? 112.668 112.864 107.625 1.00 44.64 94 ASN E C 1
ATOM 4410 O O . ASN D 2 94 ? 112.007 112.733 108.660 1.00 50.73 94 ASN E O 1
ATOM 4415 N N . THR D 2 95 ? 112.114 112.818 106.413 1.00 41.02 95 THR E N 1
ATOM 4416 C CA . THR D 2 95 ? 110.705 112.484 106.260 1.00 31.89 95 THR E CA 1
ATOM 4417 C C . THR D 2 95 ? 110.444 111.021 106.597 1.00 36.72 95 THR E C 1
ATOM 4418 O O . THR D 2 95 ? 109.700 110.712 107.535 1.00 41.47 95 THR E O 1
ATOM 4422 N N . PHE D 2 96 ? 111.039 110.100 105.839 1.00 34.34 96 PHE E N 1
ATOM 4423 C CA . PHE D 2 96 ? 110.672 108.702 106.015 1.00 34.20 96 PHE E CA 1
ATOM 4424 C C . PHE D 2 96 ? 111.680 107.895 106.820 1.00 33.85 96 PHE E C 1
ATOM 4425 O O . PHE D 2 96 ? 111.409 107.516 107.964 1.00 41.02 96 PHE E O 1
ATOM 4433 N N . SER D 2 97 ? 112.861 107.672 106.241 1.00 32.77 97 SER E N 1
ATOM 4434 C CA . SER D 2 97 ? 113.873 106.792 106.814 1.00 31.47 97 SER E CA 1
ATOM 4435 C C . SER D 2 97 ? 115.072 106.687 105.884 1.00 31.43 97 SER E C 1
ATOM 4436 O O . SER D 2 97 ? 115.055 107.226 104.774 1.00 36.45 97 SER E O 1
ATOM 4439 N N . THR D 2 98 ? 116.114 105.992 106.328 1.00 30.28 98 THR E N 1
ATOM 4440 C CA . THR D 2 98 ? 117.146 105.492 105.433 1.00 31.93 98 THR E CA 1
ATOM 4441 C C . THR D 2 98 ? 116.863 104.071 104.965 1.00 24.31 98 THR E C 1
ATOM 4442 O O . THR D 2 98 ? 117.624 103.536 104.154 1.00 28.27 98 THR E O 1
ATOM 4446 N N . ASN D 2 99 ? 115.788 103.457 105.452 1.00 25.66 99 ASN E N 1
ATOM 4447 C CA . ASN D 2 99 ? 115.515 102.053 105.182 1.00 24.30 99 ASN E CA 1
ATOM 4448 C C . ASN D 2 99 ? 114.981 101.867 103.770 1.00 27.69 99 ASN E C 1
ATOM 4449 O O . ASN D 2 99 ? 114.023 102.530 103.363 1.00 26.07 99 ASN E O 1
ATOM 4454 N N . ALA D 2 100 ? 115.601 100.957 103.030 1.00 27.46 100 ALA E N 1
ATOM 4455 C CA . ALA D 2 100 ? 115.111 100.543 101.725 1.00 21.44 100 ALA E CA 1
ATOM 4456 C C . ALA D 2 100 ? 114.287 99.277 101.905 1.00 18.00 100 ALA E C 1
ATOM 4457 O O . ALA D 2 100 ? 114.774 98.296 102.470 1.00 17.68 100 ALA E O 1
ATOM 4459 N N . LEU D 2 101 ? 113.043 99.303 101.440 1.00 23.67 101 LEU E N 1
ATOM 4460 C CA . LEU D 2 101 ? 112.236 98.092 101.431 1.00 18.00 101 LEU E CA 1
ATOM 4461 C C . LEU D 2 101 ? 112.801 97.130 100.396 1.00 21.95 101 LEU E C 1
ATOM 4462 O O . LEU D 2 101 ? 112.807 97.430 99.198 1.00 35.63 101 LEU E O 1
ATOM 4467 N N . VAL D 2 102 ? 113.296 95.984 100.855 1.00 15.44 102 VAL E N 1
ATOM 4468 C CA . VAL D 2 102 ? 113.947 95.020 99.977 1.00 16.88 102 VAL E CA 1
ATOM 4469 C C . VAL D 2 102 ? 113.219 93.689 99.912 1.00 10.58 102 VAL E C 1
ATOM 4470 O O . VAL D 2 102 ? 113.516 92.886 99.015 1.00 18.33 102 VAL E O 1
ATOM 4474 N N . GLY D 2 103 ? 112.285 93.416 100.816 1.00 11.07 103 GLY E N 1
ATOM 4475 C CA . GLY D 2 103 ? 111.586 92.148 100.751 1.00 9.27 103 GLY E CA 1
ATOM 4476 C C . GLY D 2 103 ? 110.307 92.151 101.551 1.00 8.90 103 GLY E C 1
ATOM 4477 O O . GLY D 2 103 ? 110.150 92.906 102.513 1.00 17.25 103 GLY E O 1
ATOM 4478 N N . LEU D 2 104 ? 109.392 91.276 101.146 1.00 13.89 104 LEU E N 1
ATOM 4479 C CA . LEU D 2 104 ? 108.135 91.080 101.848 1.00 14.10 104 LEU E CA 1
ATOM 4480 C C . LEU D 2 104 ? 107.793 89.600 101.837 1.00 14.14 104 LEU E C 1
ATOM 4481 O O . LEU D 2 104 ? 107.966 88.924 100.821 1.00 26.25 104 LEU E O 1
ATOM 4486 N N . SER D 2 105 ? 107.316 89.099 102.971 1.00 12.14 105 SER E N 1
ATOM 4487 C CA . SER D 2 105 ? 106.838 87.729 103.045 1.00 19.35 105 SER E CA 1
ATOM 4488 C C . SER D 2 105 ? 105.574 87.688 103.886 1.00 19.45 105 SER E C 1
ATOM 4489 O O . SER D 2 105 ? 105.383 88.507 104.784 1.00 29.65 105 SER E O 1
ATOM 4492 N N . SER D 2 106 ? 104.706 86.735 103.579 1.00 29.20 106 SER E N 1
ATOM 4493 C CA . SER D 2 106 ? 103.506 86.542 104.374 1.00 26.50 106 SER E CA 1
ATOM 4494 C C . SER D 2 106 ? 103.846 85.854 105.689 1.00 31.66 106 SER E C 1
ATOM 4495 O O . SER D 2 106 ? 104.741 85.007 105.759 1.00 39.03 106 SER E O 1
ATOM 4498 N N . CYS D 2 107 ? 103.126 86.232 106.740 1.00 39.02 107 CYS E N 1
ATOM 4499 C CA . CYS D 2 107 ? 103.304 85.655 108.070 1.00 41.53 107 CYS E CA 1
ATOM 4500 C C . CYS D 2 107 ? 102.014 84.935 108.450 1.00 43.59 107 CYS E C 1
ATOM 4501 O O . CYS D 2 107 ? 101.141 85.505 109.107 1.00 50.49 107 CYS E O 1
ATOM 4504 N N . SER D 2 108 ? 101.899 83.678 108.032 1.00 55.47 108 SER E N 1
ATOM 4505 C CA . SER D 2 108 ? 100.788 82.839 108.452 1.00 55.65 108 SER E CA 1
ATOM 4506 C C . SER D 2 108 ? 101.058 82.327 109.860 1.00 58.04 108 SER E C 1
ATOM 4507 O O . SER D 2 108 ? 102.136 81.790 110.133 1.00 61.41 108 SER E O 1
ATOM 4510 N N . ALA D 2 109 ? 100.082 82.517 110.752 1.00 61.29 109 ALA E N 1
ATOM 4511 C CA . ALA D 2 109 ? 100.203 82.224 112.178 1.00 62.23 109 ALA E CA 1
ATOM 4512 C C . ALA D 2 109 ? 101.202 83.166 112.841 1.00 61.79 109 ALA E C 1
ATOM 4513 O O . ALA D 2 109 ? 102.109 83.689 112.186 1.00 60.21 109 ALA E O 1
ATOM 4515 N N . ALA D 2 110 ? 101.044 83.388 114.144 1.00 61.89 110 ALA E N 1
ATOM 4516 C CA . ALA D 2 110 ? 101.845 84.375 114.857 1.00 60.57 110 ALA E CA 1
ATOM 4517 C C . ALA D 2 110 ? 103.204 83.846 115.296 1.00 62.74 110 ALA E C 1
ATOM 4518 O O . ALA D 2 110 ? 103.953 84.583 115.946 1.00 62.04 110 ALA E O 1
ATOM 4520 N N . THR D 2 111 ? 103.543 82.603 114.963 1.00 68.04 111 THR E N 1
ATOM 4521 C CA . THR D 2 111 ? 104.802 82.013 115.399 1.00 68.54 111 THR E CA 1
ATOM 4522 C C . THR D 2 111 ? 105.869 81.982 114.314 1.00 67.40 111 THR E C 1
ATOM 4523 O O . THR D 2 111 ? 107.049 82.184 114.621 1.00 69.64 111 THR E O 1
ATOM 4527 N N . ASP D 2 112 ? 105.494 81.747 113.059 1.00 64.31 112 ASP E N 1
ATOM 4528 C CA . ASP D 2 112 ? 106.458 81.583 111.982 1.00 65.12 112 ASP E CA 1
ATOM 4529 C C . ASP D 2 112 ? 106.087 82.461 110.795 1.00 62.06 112 ASP E C 1
ATOM 4530 O O . ASP D 2 112 ? 104.911 82.743 110.550 1.00 61.60 112 ASP E O 1
ATOM 4535 N N . CYS D 2 113 ? 107.110 82.889 110.062 1.00 48.78 113 CYS E N 1
ATOM 4536 C CA . CYS D 2 113 ? 106.945 83.644 108.831 1.00 44.57 113 CYS E CA 1
ATOM 4537 C C . CYS D 2 113 ? 107.725 82.976 107.710 1.00 44.47 113 CYS E C 1
ATOM 4538 O O . CYS D 2 113 ? 108.800 82.410 107.928 1.00 47.41 113 CYS E O 1
ATOM 4541 N N . PHE D 2 114 ? 107.169 83.044 106.505 1.00 37.59 114 PHE E N 1
ATOM 4542 C CA . PHE D 2 114 ? 107.837 82.510 105.332 1.00 32.18 114 PHE E CA 1
ATOM 4543 C C . PHE D 2 114 ? 109.038 83.379 104.970 1.00 34.44 114 PHE E C 1
ATOM 4544 O O . PHE D 2 114 ? 109.166 84.525 105.407 1.00 38.53 114 PHE E O 1
ATOM 4552 N N . GLY D 2 115 ? 109.936 82.811 104.176 1.00 28.72 115 GLY E N 1
ATOM 4553 C CA . GLY D 2 115 ? 111.068 83.546 103.674 1.00 23.63 115 GLY E CA 1
ATOM 4554 C C . GLY D 2 115 ? 112.322 83.338 104.494 1.00 27.48 115 GLY E C 1
ATOM 4555 O O . GLY D 2 115 ? 112.313 82.698 105.549 1.00 35.42 115 GLY E O 1
ATOM 4556 N N . PRO D 2 116 ? 113.435 83.878 104.006 1.00 28.55 116 PRO E N 1
ATOM 4557 C CA . PRO D 2 116 ? 114.710 83.721 104.716 1.00 30.87 116 PRO E CA 1
ATOM 4558 C C . PRO D 2 116 ? 114.685 84.406 106.074 1.00 30.30 116 PRO E C 1
ATOM 4559 O O . PRO D 2 116 ? 114.047 85.443 106.259 1.00 37.51 116 PRO E O 1
ATOM 4563 N N . GLY D 2 117 ? 115.396 83.810 107.033 1.00 40.54 117 GLY E N 1
ATOM 4564 C CA . GLY D 2 117 ? 115.457 84.349 108.373 1.00 37.03 117 GLY E CA 1
ATOM 4565 C C . GLY D 2 117 ? 116.823 84.128 108.989 1.00 43.10 117 GLY E C 1
ATOM 4566 O O . GLY D 2 117 ? 117.663 83.404 108.450 1.00 50.05 117 GLY E O 1
ATOM 4567 N N . LYS D 2 118 ? 117.032 84.776 110.130 1.00 50.86 118 LYS E N 1
ATOM 4568 C CA . LYS D 2 118 ? 118.274 84.612 110.865 1.00 53.25 118 LYS E CA 1
ATOM 4569 C C . LYS D 2 118 ? 118.381 83.188 111.412 1.00 54.26 118 LYS E C 1
ATOM 4570 O O . LYS D 2 118 ? 117.372 82.577 111.773 1.00 54.51 118 LYS E O 1
ATOM 4576 N N . PRO D 2 119 ? 119.602 82.630 111.467 1.00 64.20 119 PRO E N 1
ATOM 4577 C CA . PRO D 2 119 ? 119.899 81.294 111.997 1.00 63.33 119 PRO E CA 1
ATOM 4578 C C . PRO D 2 119 ? 119.217 81.001 113.331 1.00 61.89 119 PRO E C 1
ATOM 4579 O O . PRO D 2 119 ? 118.575 79.958 113.455 1.00 62.24 119 PRO E O 1
ATOM 4583 N N . GLU E 3 1 ? 112.498 74.522 76.054 1.00 41.15 1 GLU F N 1
ATOM 4584 C CA . GLU E 3 1 ? 111.979 74.020 77.320 1.00 39.29 1 GLU F CA 1
ATOM 4585 C C . GLU E 3 1 ? 110.466 74.173 77.396 1.00 38.36 1 GLU F C 1
ATOM 4586 O O . GLU E 3 1 ? 109.875 74.962 76.660 1.00 41.12 1 GLU F O 1
ATOM 4592 N N . TRP E 3 2 ? 109.838 73.410 78.287 1.00 27.97 2 TRP F N 1
ATOM 4593 C CA . TRP E 3 2 ? 108.392 73.451 78.426 1.00 22.90 2 TRP F CA 1
ATOM 4594 C C . TRP E 3 2 ? 108.007 73.037 79.838 1.00 29.53 2 TRP F C 1
ATOM 4595 O O . TRP E 3 2 ? 108.658 72.190 80.455 1.00 29.52 2 TRP F O 1
ATOM 4606 N N . THR E 3 3 ? 106.936 73.656 80.342 1.00 27.00 3 THR F N 1
ATOM 4607 C CA . THR E 3 3 ? 106.387 73.290 81.642 1.00 23.18 3 THR F CA 1
ATOM 4608 C C . THR E 3 3 ? 105.993 71.818 81.692 1.00 24.17 3 THR F C 1
ATOM 4609 O O . THR E 3 3 ? 106.103 71.180 82.745 1.00 31.83 3 THR F O 1
ATOM 4613 N N . GLY E 3 4 ? 105.557 71.256 80.572 1.00 22.50 4 GLY F N 1
ATOM 4614 C CA . GLY E 3 4 ? 105.171 69.865 80.497 1.00 20.45 4 GLY F CA 1
ATOM 4615 C C . GLY E 3 4 ? 106.289 68.894 80.191 1.00 26.72 4 GLY F C 1
ATOM 4616 O O . GLY E 3 4 ? 106.009 67.743 79.844 1.00 36.23 4 GLY F O 1
ATOM 4617 N N . ASP E 3 5 ? 107.545 69.317 80.308 1.00 35.17 5 ASP F N 1
ATOM 4618 C CA . ASP E 3 5 ? 108.671 68.449 80.008 1.00 35.23 5 ASP F CA 1
ATOM 4619 C C . ASP E 3 5 ? 108.795 67.341 81.055 1.00 41.33 5 ASP F C 1
ATOM 4620 O O . ASP E 3 5 ? 108.207 67.396 82.138 1.00 40.59 5 ASP F O 1
ATOM 4625 N N . SER E 3 6 ? 109.578 66.316 80.708 1.00 51.03 6 SER F N 1
ATOM 4626 C CA . SER E 3 6 ? 109.792 65.198 81.623 1.00 49.34 6 SER F CA 1
ATOM 4627 C C . SER E 3 6 ? 110.584 65.629 82.851 1.00 49.38 6 SER F C 1
ATOM 4628 O O . SER E 3 6 ? 110.366 65.109 83.951 1.00 50.43 6 SER F O 1
ATOM 4631 N N . SER E 3 7 ? 111.508 66.576 82.683 1.00 45.52 7 SER F N 1
ATOM 4632 C CA . SER E 3 7 ? 112.315 67.058 83.796 1.00 42.20 7 SER F CA 1
ATOM 4633 C C . SER E 3 7 ? 111.516 67.888 84.792 1.00 42.89 7 SER F C 1
ATOM 4634 O O . SER E 3 7 ? 112.032 68.186 85.874 1.00 46.40 7 SER F O 1
ATOM 4637 N N . ILE E 3 8 ? 110.287 68.264 84.461 1.00 34.03 8 ILE F N 1
ATOM 4638 C CA . ILE E 3 8 ? 109.459 69.080 85.338 1.00 28.35 8 ILE F CA 1
ATOM 4639 C C . ILE E 3 8 ? 108.643 68.167 86.240 1.00 28.36 8 ILE F C 1
ATOM 4640 O O . ILE E 3 8 ? 107.922 67.285 85.759 1.00 35.56 8 ILE F O 1
ATOM 4645 N N . ASN E 3 9 ? 108.750 68.378 87.545 1.00 31.19 9 ASN F N 1
ATOM 4646 C CA . ASN E 3 9 ? 107.864 67.716 88.487 1.00 27.42 9 ASN F CA 1
ATOM 4647 C C . ASN E 3 9 ? 106.663 68.610 88.765 1.00 27.56 9 ASN F C 1
ATOM 4648 O O . ASN E 3 9 ? 106.693 69.817 88.531 1.00 31.23 9 ASN F O 1
ATOM 4653 N N . TYR E 3 10 ? 105.586 68.002 89.252 1.00 29.30 10 TYR F N 1
ATOM 4654 C CA . TYR E 3 10 ? 104.424 68.795 89.616 1.00 24.96 10 TYR F CA 1
ATOM 4655 C C . TYR E 3 10 ? 103.749 68.182 90.831 1.00 27.83 10 TYR F C 1
ATOM 4656 O O . TYR E 3 10 ? 103.841 66.977 91.077 1.00 32.58 10 TYR F O 1
ATOM 4665 N N . TYR E 3 11 ? 103.074 69.040 91.589 1.00 35.86 11 TYR F N 1
ATOM 4666 C CA . TYR E 3 11 ? 102.326 68.645 92.774 1.00 31.48 11 TYR F CA 1
ATOM 4667 C C . TYR E 3 11 ? 100.925 69.219 92.656 1.00 31.65 11 TYR F C 1
ATOM 4668 O O . TYR E 3 11 ? 100.763 70.436 92.529 1.00 39.06 11 TYR F O 1
ATOM 4677 N N . SER E 3 12 ? 99.923 68.350 92.689 1.00 37.19 12 SER F N 1
ATOM 4678 C CA . SER E 3 12 ? 98.541 68.733 92.446 1.00 36.44 12 SER F CA 1
ATOM 4679 C C . SER E 3 12 ? 97.785 68.915 93.756 1.00 39.54 12 SER F C 1
ATOM 4680 O O . SER E 3 12 ? 98.222 68.477 94.822 1.00 41.34 12 SER F O 1
ATOM 4683 N N . ASP E 3 13 ? 96.630 69.575 93.652 1.00 40.93 13 ASP F N 1
ATOM 4684 C CA . ASP E 3 13 ? 95.741 69.818 94.789 1.00 39.49 13 ASP F CA 1
ATOM 4685 C C . ASP E 3 13 ? 96.462 70.556 95.913 1.00 43.01 13 ASP F C 1
ATOM 4686 O O . ASP E 3 13 ? 96.261 70.276 97.096 1.00 46.50 13 ASP F O 1
ATOM 4691 N N . GLU E 3 14 ? 97.309 71.506 95.540 1.00 37.93 14 GLU F N 1
ATOM 4692 C CA . GLU E 3 14 ? 98.027 72.336 96.491 1.00 34.30 14 GLU F CA 1
ATOM 4693 C C . GLU E 3 14 ? 97.342 73.689 96.630 1.00 32.63 14 GLU F C 1
ATOM 4694 O O . GLU E 3 14 ? 96.599 74.132 95.753 1.00 37.92 14 GLU F O 1
ATOM 4700 N N . VAL E 3 15 ? 97.593 74.337 97.762 1.00 29.69 15 VAL F N 1
ATOM 4701 C CA . VAL E 3 15 ? 97.141 75.698 98.011 1.00 32.73 15 VAL F CA 1
ATOM 4702 C C . VAL E 3 15 ? 98.350 76.518 98.427 1.00 33.18 15 VAL F C 1
ATOM 4703 O O . VAL E 3 15 ? 99.083 76.124 99.340 1.00 39.69 15 VAL F O 1
ATOM 4707 N N . ILE E 3 16 ? 98.559 77.651 97.763 1.00 29.44 16 ILE F N 1
ATOM 4708 C CA . ILE E 3 16 ? 99.655 78.541 98.135 1.00 29.35 16 ILE F CA 1
ATOM 4709 C C . ILE E 3 16 ? 99.342 79.114 99.512 1.00 23.86 16 ILE F C 1
ATOM 4710 O O . ILE E 3 16 ? 98.440 79.942 99.662 1.00 27.91 16 ILE F O 1
ATOM 4715 N N . SER E 3 17 ? 100.084 78.669 100.522 1.00 25.73 17 SER F N 1
ATOM 4716 C CA . SER E 3 17 ? 99.880 79.144 101.881 1.00 24.11 17 SER F CA 1
ATOM 4717 C C . SER E 3 17 ? 100.772 80.320 102.239 1.00 30.76 17 SER F C 1
ATOM 4718 O O . SER E 3 17 ? 100.412 81.105 103.123 1.00 38.09 17 SER F O 1
ATOM 4721 N N . ASP E 3 18 ? 101.920 80.465 101.581 1.00 30.55 18 ASP F N 1
ATOM 4722 C CA . ASP E 3 18 ? 102.864 81.515 101.929 1.00 23.55 18 ASP F CA 1
ATOM 4723 C C . ASP E 3 18 ? 103.452 82.132 100.670 1.00 25.01 18 ASP F C 1
ATOM 4724 O O . ASP E 3 18 ? 103.768 81.423 99.712 1.00 31.92 18 ASP F O 1
ATOM 4729 N N . PHE E 3 19 ? 103.617 83.451 100.693 1.00 20.88 19 PHE F N 1
ATOM 4730 C CA . PHE E 3 19 ? 104.156 84.206 99.571 1.00 19.67 19 PHE F CA 1
ATOM 4731 C C . PHE E 3 19 ? 105.302 85.076 100.062 1.00 14.49 19 PHE F C 1
ATOM 4732 O O . PHE E 3 19 ? 105.159 85.786 101.061 1.00 26.55 19 PHE F O 1
ATOM 4740 N N . HIS E 3 20 ? 106.432 85.026 99.363 1.00 11.42 20 HIS F N 1
ATOM 4741 C CA . HIS E 3 20 ? 107.581 85.859 99.684 1.00 9.14 20 HIS F CA 1
ATOM 4742 C C . HIS E 3 20 ? 108.089 86.519 98.413 1.00 14.79 20 HIS F C 1
ATOM 4743 O O . HIS E 3 20 ? 108.157 85.880 97.363 1.00 24.38 20 HIS F O 1
ATOM 4750 N N . VAL E 3 21 ? 108.435 87.799 98.504 1.00 20.48 21 VAL F N 1
ATOM 4751 C CA . VAL E 3 21 ? 109.038 88.525 97.394 1.00 14.29 21 VAL F CA 1
ATOM 4752 C C . VAL E 3 21 ? 110.316 89.183 97.887 1.00 13.15 21 VAL F C 1
ATOM 4753 O O . VAL E 3 21 ? 110.396 89.626 99.038 1.00 21.76 21 VAL F O 1
ATOM 4757 N N . GLY E 3 22 ? 111.321 89.226 97.025 1.00 14.14 22 GLY F N 1
ATOM 4758 C CA . GLY E 3 22 ? 112.562 89.874 97.373 1.00 11.55 22 GLY F CA 1
ATOM 4759 C C . GLY E 3 22 ? 113.396 90.136 96.143 1.00 10.99 22 GLY F C 1
ATOM 4760 O O . GLY E 3 22 ? 112.921 90.030 95.012 1.00 25.15 22 GLY F O 1
ATOM 4761 N N . GLN E 3 23 ? 114.655 90.484 96.378 1.00 23.34 23 GLN F N 1
ATOM 4762 C CA . GLN E 3 23 ? 115.622 90.651 95.305 1.00 24.79 23 GLN F CA 1
ATOM 4763 C C . GLN E 3 23 ? 116.832 89.779 95.589 1.00 24.97 23 GLN F C 1
ATOM 4764 O O . GLN E 3 23 ? 117.395 89.830 96.687 1.00 30.88 23 GLN F O 1
ATOM 4770 N N . PHE E 3 24 ? 117.223 88.977 94.605 1.00 20.76 24 PHE F N 1
ATOM 4771 C CA . PHE E 3 24 ? 118.437 88.181 94.669 1.00 26.62 24 PHE F CA 1
ATOM 4772 C C . PHE E 3 24 ? 119.351 88.607 93.533 1.00 30.38 24 PHE F C 1
ATOM 4773 O O . PHE E 3 24 ? 118.924 88.643 92.374 1.00 28.20 24 PHE F O 1
ATOM 4781 N N . ASN E 3 25 ? 120.603 88.923 93.868 1.00 31.74 25 ASN F N 1
ATOM 4782 C CA . ASN E 3 25 ? 121.561 89.465 92.911 1.00 34.01 25 ASN F CA 1
ATOM 4783 C C . ASN E 3 25 ? 121.003 90.733 92.280 1.00 42.14 25 ASN F C 1
ATOM 4784 O O . ASN E 3 25 ? 120.897 91.767 92.945 1.00 48.29 25 ASN F O 1
ATOM 4789 N N . ARG E 3 26 ? 120.638 90.671 91.001 1.00 35.45 26 ARG F N 1
ATOM 4790 C CA . ARG E 3 26 ? 120.048 91.814 90.315 1.00 32.77 26 ARG F CA 1
ATOM 4791 C C . ARG E 3 26 ? 118.639 91.515 89.816 1.00 35.61 26 ARG F C 1
ATOM 4792 O O . ARG E 3 26 ? 118.112 92.251 88.978 1.00 42.14 26 ARG F O 1
ATOM 4800 N N . SER E 3 27 ? 118.016 90.453 90.316 1.00 30.30 27 SER F N 1
ATOM 4801 C CA . SER E 3 27 ? 116.722 90.006 89.829 1.00 28.01 27 SER F CA 1
ATOM 4802 C C . SER E 3 27 ? 115.697 89.987 90.952 1.00 22.05 27 SER F C 1
ATOM 4803 O O . SER E 3 27 ? 115.950 89.466 92.042 1.00 31.72 27 SER F O 1
ATOM 4806 N N . ALA E 3 28 ? 114.533 90.562 90.672 1.00 27.09 28 ALA F N 1
ATOM 4807 C CA . ALA E 3 28 ? 113.384 90.370 91.542 1.00 17.76 28 ALA F CA 1
ATOM 4808 C C . ALA E 3 28 ? 112.982 88.903 91.519 1.00 17.97 28 ALA F C 1
ATOM 4809 O O . ALA E 3 28 ? 113.030 88.251 90.472 1.00 26.47 28 ALA F O 1
ATOM 4811 N N . TYR E 3 29 ? 112.601 88.373 92.675 1.00 9.60 29 TYR F N 1
ATOM 4812 C CA . TYR E 3 29 ? 112.209 86.979 92.769 1.00 14.44 29 TYR F CA 1
ATOM 4813 C C . TYR E 3 29 ? 111.024 86.855 93.709 1.00 14.47 29 TYR F C 1
ATOM 4814 O O . TYR E 3 29 ? 110.805 87.691 94.589 1.00 18.43 29 TYR F O 1
ATOM 4823 N N . PHE E 3 30 ? 110.273 85.761 93.543 1.00 22.45 30 PHE F N 1
ATOM 4824 C CA . PHE E 3 30 ? 109.085 85.473 94.391 1.00 13.95 30 PHE F CA 1
ATOM 4825 C C . PHE E 3 30 ? 108.995 83.962 94.637 1.00 14.65 30 PHE F C 1
ATOM 4826 O O . PHE E 3 30 ? 109.033 83.195 93.655 1.00 27.22 30 PHE F O 1
ATOM 4834 N N . CYS E 3 31 ? 108.880 83.553 95.906 1.00 13.48 31 CYS F N 1
ATOM 4835 C CA . CYS E 3 31 ? 108.787 82.132 96.238 1.00 22.97 31 CYS F CA 1
ATOM 4836 C C . CYS E 3 31 ? 107.410 81.899 96.798 1.00 18.99 31 CYS F C 1
ATOM 4837 O O . CYS E 3 31 ? 106.841 82.729 97.332 1.00 25.87 31 CYS F O 1
ATOM 4840 N N . ILE E 3 32 ? 106.928 80.718 96.599 1.00 23.80 32 ILE F N 1
ATOM 4841 C CA . ILE E 3 32 ? 105.610 80.338 97.147 1.00 22.29 32 ILE F CA 1
ATOM 4842 C C . ILE E 3 32 ? 105.828 79.126 98.005 1.00 21.68 32 ILE F C 1
ATOM 4843 O O . ILE E 3 32 ? 106.708 78.421 97.804 1.00 32.86 32 ILE F O 1
ATOM 4848 N N . LYS E 3 33 ? 105.033 79.005 99.016 1.00 23.47 33 LYS F N 1
ATOM 4849 C CA . LYS E 3 33 ? 105.088 77.785 99.815 1.00 24.63 33 LYS F CA 1
ATOM 4850 C C . LYS E 3 33 ? 103.710 77.205 99.648 1.00 28.01 33 LYS F C 1
ATOM 4851 O O . LYS E 3 33 ? 102.819 77.878 99.851 1.00 32.19 33 LYS F O 1
ATOM 4857 N N . THR E 3 34 ? 103.601 75.979 99.213 1.00 33.25 34 THR F N 1
ATOM 4858 C CA . THR E 3 34 ? 102.253 75.450 98.998 1.00 34.77 34 THR F CA 1
ATOM 4859 C C . THR E 3 34 ? 102.085 74.220 99.841 1.00 38.99 34 THR F C 1
ATOM 4860 O O . THR E 3 34 ? 103.018 73.508 99.938 1.00 42.35 34 THR F O 1
ATOM 4864 N N . VAL E 3 35 ? 100.905 74.047 100.411 1.00 46.38 35 VAL F N 1
ATOM 4865 C CA . VAL E 3 35 ? 100.554 72.832 101.203 1.00 45.29 35 VAL F CA 1
ATOM 4866 C C . VAL E 3 35 ? 99.428 72.102 100.501 1.00 44.11 35 VAL F C 1
ATOM 4867 O O . VAL E 3 35 ? 98.727 72.700 99.768 1.00 47.74 35 VAL F O 1
ATOM 4871 N N . LYS E 3 36 ? 99.219 70.841 100.832 1.00 54.34 36 LYS F N 1
ATOM 4872 C CA . LYS E 3 36 ? 98.115 70.060 100.232 1.00 52.99 36 LYS F CA 1
ATOM 4873 C C . LYS E 3 36 ? 96.784 70.619 100.711 1.00 53.93 36 LYS F C 1
ATOM 4874 O O . LYS E 3 36 ? 96.658 70.798 101.893 1.00 56.01 36 LYS F O 1
ATOM 4880 N N . LYS E 3 37 ? 95.855 70.889 99.790 1.00 62.26 37 LYS F N 1
ATOM 4881 C CA . LYS E 3 37 ? 94.501 71.429 100.115 1.00 63.41 37 LYS F CA 1
ATOM 4882 C C . LYS E 3 37 ? 93.795 70.503 101.123 1.00 65.17 37 LYS F C 1
ATOM 4883 O O . LYS E 3 37 ? 93.057 71.046 101.953 1.00 66.68 37 LYS F O 1
ATOM 4889 N N . SER E 3 38 ? 94.056 69.182 101.052 1.00 69.57 38 SER F N 1
ATOM 4890 C CA . SER E 3 38 ? 93.668 68.086 101.981 1.00 70.75 38 SER F CA 1
ATOM 4891 C C . SER E 3 38 ? 94.743 67.967 103.081 1.00 72.21 38 SER F C 1
ATOM 4892 O O . SER E 3 38 ? 95.220 66.828 103.309 1.00 72.85 38 SER F O 1
ATOM 4895 N N . GLY E 3 39 ? 95.102 69.089 103.722 1.00 76.94 39 GLY F N 1
ATOM 4896 C CA . GLY E 3 39 ? 96.127 69.256 104.783 1.00 76.21 39 GLY F CA 1
ATOM 4897 C C . GLY E 3 39 ? 97.023 68.061 105.087 1.00 76.41 39 GLY F C 1
ATOM 4898 O O . GLY E 3 39 ? 96.785 67.451 106.127 1.00 77.37 39 GLY F O 1
ATOM 4899 N N . GLU E 3 40 ? 98.052 67.770 104.270 1.00 74.29 40 GLU F N 1
ATOM 4900 C CA . GLU E 3 40 ? 98.946 66.600 104.525 1.00 75.30 40 GLU F CA 1
ATOM 4901 C C . GLU E 3 40 ? 100.231 66.613 103.671 1.00 75.18 40 GLU F C 1
ATOM 4902 O O . GLU E 3 40 ? 100.158 66.978 102.507 1.00 76.03 40 GLU F O 1
ATOM 4908 N N . GLY E 3 41 ? 101.388 66.230 104.215 1.00 67.63 41 GLY F N 1
ATOM 4909 C CA . GLY E 3 41 ? 102.597 66.143 103.370 1.00 66.37 41 GLY F CA 1
ATOM 4910 C C . GLY E 3 41 ? 103.625 67.213 103.690 1.00 66.20 41 GLY F C 1
ATOM 4911 O O . GLY E 3 41 ? 103.426 67.950 104.638 1.00 66.70 41 GLY F O 1
ATOM 4912 N N . THR E 3 42 ? 104.734 67.250 102.964 1.00 56.74 42 THR F N 1
ATOM 4913 C CA . THR E 3 42 ? 105.698 68.342 103.237 1.00 54.99 42 THR F CA 1
ATOM 4914 C C . THR E 3 42 ? 105.419 69.477 102.264 1.00 54.24 42 THR F C 1
ATOM 4915 O O . THR E 3 42 ? 105.158 69.174 101.108 1.00 52.04 42 THR F O 1
ATOM 4919 N N . PRO E 3 43 ? 105.458 70.749 102.709 1.00 47.94 43 PRO F N 1
ATOM 4920 C CA . PRO E 3 43 ? 105.208 71.888 101.840 1.00 42.84 43 PRO F CA 1
ATOM 4921 C C . PRO E 3 43 ? 106.178 71.984 100.669 1.00 40.27 43 PRO F C 1
ATOM 4922 O O . PRO E 3 43 ? 107.290 71.728 100.826 1.00 46.20 43 PRO F O 1
ATOM 4926 N N . ILE E 3 44 ? 105.665 72.305 99.506 1.00 35.22 44 ILE F N 1
ATOM 4927 C CA . ILE E 3 44 ? 106.495 72.540 98.302 1.00 31.90 44 ILE F CA 1
ATOM 4928 C C . ILE E 3 44 ? 106.873 74.014 98.300 1.00 33.30 44 ILE F C 1
ATOM 4929 O O . ILE E 3 44 ? 106.058 74.819 98.577 1.00 35.86 44 ILE F O 1
ATOM 4934 N N . ILE E 3 45 ? 108.130 74.307 98.068 1.00 31.14 45 ILE F N 1
ATOM 4935 C CA . ILE E 3 45 ? 108.605 75.701 97.919 1.00 23.64 45 ILE F CA 1
ATOM 4936 C C . ILE E 3 45 ? 109.126 75.811 96.507 1.00 23.33 45 ILE F C 1
ATOM 4937 O O . ILE E 3 45 ? 109.766 74.951 96.102 1.00 35.25 45 ILE F O 1
ATOM 4942 N N . ALA E 3 46 ? 108.707 76.802 95.763 1.00 25.92 46 ALA F N 1
ATOM 4943 C CA . ALA E 3 46 ? 109.226 77.008 94.401 1.00 23.47 46 ALA F CA 1
ATOM 4944 C C . ALA E 3 46 ? 109.425 78.494 94.249 1.00 25.35 46 ALA F C 1
ATOM 4945 O O . ALA E 3 46 ? 108.705 79.234 94.793 1.00 30.75 46 ALA F O 1
ATOM 4947 N N . CYS E 3 47 ? 110.460 78.879 93.563 1.00 23.67 47 CYS F N 1
ATOM 4948 C CA . CYS E 3 47 ? 110.789 80.292 93.401 1.00 16.76 47 CYS F CA 1
ATOM 4949 C C . CYS E 3 47 ? 110.954 80.587 91.936 1.00 22.18 47 CYS F C 1
ATOM 4950 O O . CYS E 3 47 ? 111.234 79.754 91.218 1.00 27.15 47 CYS F O 1
ATOM 4953 N N . ALA E 3 48 ? 110.744 81.812 91.569 1.00 23.17 48 ALA F N 1
ATOM 4954 C CA . ALA E 3 48 ? 111.012 82.273 90.213 1.00 18.48 48 ALA F CA 1
ATOM 4955 C C . ALA E 3 48 ? 111.849 83.534 90.360 1.00 20.34 48 ALA F C 1
ATOM 4956 O O . ALA E 3 48 ? 111.561 84.278 91.170 1.00 26.36 48 ALA F O 1
ATOM 4958 N N . LEU E 3 49 ? 112.877 83.704 89.562 1.00 24.79 49 LEU F N 1
ATOM 4959 C CA . LEU E 3 49 ? 113.709 84.896 89.505 1.00 19.01 49 LEU F CA 1
ATOM 4960 C C . LEU E 3 49 ? 113.492 85.607 88.176 1.00 21.60 49 LEU F C 1
ATOM 4961 O O . LEU E 3 49 ? 113.360 84.963 87.131 1.00 31.41 49 LEU F O 1
ATOM 4966 N N . SER E 3 50 ? 113.460 86.941 88.222 1.00 28.56 50 SER F N 1
ATOM 4967 C CA . SER E 3 50 ? 113.110 87.718 87.037 1.00 19.77 50 SER F CA 1
ATOM 4968 C C . SER E 3 50 ? 114.230 87.738 86.003 1.00 28.66 50 SER F C 1
ATOM 4969 O O . SER E 3 50 ? 113.957 87.871 84.806 1.00 34.69 50 SER F O 1
ATOM 4972 N N . HIS E 3 51 ? 115.485 87.614 86.433 1.00 30.65 51 HIS F N 1
ATOM 4973 C CA . HIS E 3 51 ? 116.623 87.735 85.529 1.00 33.49 51 HIS F CA 1
ATOM 4974 C C . HIS E 3 51 ? 117.626 86.608 85.738 1.00 32.76 51 HIS F C 1
ATOM 4975 O O . HIS E 3 51 ? 118.833 86.809 85.586 1.00 40.97 51 HIS F O 1
ATOM 4982 N N . ASP E 3 52 ? 117.145 85.418 86.083 1.00 35.50 52 ASP F N 1
ATOM 4983 C CA . ASP E 3 52 ? 118.006 84.261 86.257 1.00 31.51 52 ASP F CA 1
ATOM 4984 C C . ASP E 3 52 ? 117.312 83.030 85.698 1.00 35.62 52 ASP F C 1
ATOM 4985 O O . ASP E 3 52 ? 116.082 82.975 85.619 1.00 40.85 52 ASP F O 1
ATOM 4990 N N . SER E 3 53 ? 118.125 82.052 85.293 1.00 34.07 53 SER F N 1
ATOM 4991 C CA . SER E 3 53 ? 117.669 80.764 84.782 1.00 30.59 53 SER F CA 1
ATOM 4992 C C . SER E 3 53 ? 116.971 80.900 83.435 1.00 30.65 53 SER F C 1
ATOM 4993 O O . SER E 3 53 ? 116.819 82.005 82.905 1.00 37.79 53 SER F O 1
ATOM 4996 N N . LYS E 3 54 ? 116.549 79.768 82.876 1.00 33.03 54 LYS F N 1
ATOM 4997 C CA . LYS E 3 54 ? 115.881 79.726 81.583 1.00 32.05 54 LYS F CA 1
ATOM 4998 C C . LYS E 3 54 ? 114.398 80.060 81.665 1.00 28.39 54 LYS F C 1
ATOM 4999 O O . LYS E 3 54 ? 113.741 80.146 80.623 1.00 38.84 54 LYS F O 1
ATOM 5005 N N . TRP E 3 55 ? 113.859 80.250 82.868 1.00 28.41 55 TRP F N 1
ATOM 5006 C CA . TRP E 3 55 ? 112.450 80.551 83.065 1.00 25.47 55 TRP F CA 1
ATOM 5007 C C . TRP E 3 55 ? 112.193 82.044 83.233 1.00 27.05 55 TRP F C 1
ATOM 5008 O O . TRP E 3 55 ? 111.172 82.433 83.810 1.00 31.85 55 TRP F O 1
ATOM 5019 N N . ILE E 3 56 ? 113.109 82.882 82.745 1.00 30.39 56 ILE F N 1
ATOM 5020 C CA . ILE E 3 56 ? 112.880 84.329 82.749 1.00 28.98 56 ILE F CA 1
ATOM 5021 C C . ILE E 3 56 ? 111.616 84.726 81.990 1.00 31.96 56 ILE F C 1
ATOM 5022 O O . ILE E 3 56 ? 110.847 85.550 82.511 1.00 32.76 56 ILE F O 1
ATOM 5027 N N . PRO E 3 57 ? 111.343 84.209 80.782 1.00 30.12 57 PRO F N 1
ATOM 5028 C CA . PRO E 3 57 ? 110.173 84.707 80.034 1.00 28.49 57 PRO F CA 1
ATOM 5029 C C . PRO E 3 57 ? 108.850 84.543 80.760 1.00 27.70 57 PRO F C 1
ATOM 5030 O O . PRO E 3 57 ? 107.936 85.348 80.544 1.00 30.21 57 PRO F O 1
ATOM 5034 N N . SER E 3 58 ? 108.711 83.531 81.610 1.00 22.33 58 SER F N 1
ATOM 5035 C CA . SER E 3 58 ? 107.447 83.292 82.289 1.00 27.46 58 SER F CA 1
ATOM 5036 C C . SER E 3 58 ? 107.390 83.888 83.688 1.00 24.41 58 SER F C 1
ATOM 5037 O O . SER E 3 58 ? 106.427 83.617 84.410 1.00 26.29 58 SER F O 1
ATOM 5040 N N . PHE E 3 59 ? 108.379 84.690 84.087 1.00 24.79 59 PHE F N 1
ATOM 5041 C CA . PHE E 3 59 ? 108.424 85.193 85.456 1.00 17.36 59 PHE F CA 1
ATOM 5042 C C . PHE E 3 59 ? 107.219 86.069 85.777 1.00 17.26 59 PHE F C 1
ATOM 5043 O O . PHE E 3 59 ? 106.602 85.931 86.835 1.00 23.93 59 PHE F O 1
ATOM 5051 N N . ASN E 3 60 ? 106.879 86.994 84.878 1.00 25.35 60 ASN F N 1
ATOM 5052 C CA . ASN E 3 60 ? 105.800 87.934 85.166 1.00 21.81 60 ASN F CA 1
ATOM 5053 C C . ASN E 3 60 ? 104.449 87.232 85.210 1.00 22.35 60 ASN F C 1
ATOM 5054 O O . ASN E 3 60 ? 103.640 87.467 86.116 1.00 30.58 60 ASN F O 1
ATOM 5059 N N . ILE E 3 61 ? 104.192 86.357 84.236 1.00 26.07 61 ILE F N 1
ATOM 5060 C CA . ILE E 3 61 ? 102.928 85.627 84.211 1.00 17.12 61 ILE F CA 1
ATOM 5061 C C . ILE E 3 61 ? 102.834 84.699 85.417 1.00 20.43 61 ILE F C 1
ATOM 5062 O O . ILE E 3 61 ? 101.765 84.541 86.018 1.00 20.41 61 ILE F O 1
ATOM 5067 N N . MET E 3 62 ? 103.963 84.112 85.821 1.00 27.47 62 MET F N 1
ATOM 5068 C CA . MET E 3 62 ? 103.963 83.215 86.967 1.00 18.65 62 MET F CA 1
ATOM 5069 C C . MET E 3 62 ? 103.733 83.980 88.261 1.00 14.68 62 MET F C 1
ATOM 5070 O O . MET E 3 62 ? 103.010 83.516 89.144 1.00 28.21 62 MET F O 1
ATOM 5075 N N . LEU E 3 63 ? 104.342 85.160 88.391 1.00 13.99 63 LEU F N 1
ATOM 5076 C CA . LEU E 3 63 ? 104.117 85.991 89.567 1.00 13.58 63 LEU F CA 1
ATOM 5077 C C . LEU E 3 63 ? 102.662 86.422 89.656 1.00 18.87 63 LEU F C 1
ATOM 5078 O O . LEU E 3 63 ? 102.047 86.358 90.726 1.00 29.99 63 LEU F O 1
ATOM 5083 N N . GLU E 3 64 ? 102.088 86.848 88.530 1.00 25.70 64 GLU F N 1
ATOM 5084 C CA . GLU E 3 64 ? 100.691 87.268 88.527 1.00 19.11 64 GLU F CA 1
ATOM 5085 C C . GLU E 3 64 ? 99.769 86.111 88.895 1.00 20.35 64 GLU F C 1
ATOM 5086 O O . GLU E 3 64 ? 98.850 86.269 89.707 1.00 28.93 64 GLU F O 1
ATOM 5092 N N . GLN E 3 65 ? 100.010 84.930 88.320 1.00 22.33 65 GLN F N 1
ATOM 5093 C CA . GLN E 3 65 ? 99.135 83.796 88.591 1.00 18.09 65 GLN F CA 1
ATOM 5094 C C . GLN E 3 65 ? 99.313 83.277 90.010 1.00 12.43 65 GLN F C 1
ATOM 5095 O O . GLN E 3 65 ? 98.345 82.846 90.642 1.00 24.61 65 GLN F O 1
ATOM 5101 N N . ALA E 3 66 ? 100.543 83.295 90.526 1.00 19.45 66 ALA F N 1
ATOM 5102 C CA . ALA E 3 66 ? 100.774 82.891 91.906 1.00 17.28 66 ALA F CA 1
ATOM 5103 C C . ALA E 3 66 ? 100.095 83.852 92.867 1.00 15.20 66 ALA F C 1
ATOM 5104 O O . ALA E 3 66 ? 99.511 83.433 93.869 1.00 28.07 66 ALA F O 1
ATOM 5106 N N . ARG E 3 67 ? 100.156 85.151 92.573 1.00 25.45 67 ARG F N 1
ATOM 5107 C CA . ARG E 3 67 ? 99.448 86.133 93.384 1.00 25.13 67 ARG F CA 1
ATOM 5108 C C . ARG E 3 67 ? 97.944 85.884 93.350 1.00 27.07 67 ARG F C 1
ATOM 5109 O O . ARG E 3 67 ? 97.273 85.909 94.388 1.00 34.04 67 ARG F O 1
ATOM 5117 N N . ASN E 3 68 ? 97.402 85.625 92.156 1.00 22.77 68 ASN F N 1
ATOM 5118 C CA . ASN E 3 68 ? 95.975 85.350 92.024 1.00 19.22 68 ASN F CA 1
ATOM 5119 C C . ASN E 3 68 ? 95.569 84.111 92.813 1.00 22.17 68 ASN F C 1
ATOM 5120 O O . ASN E 3 68 ? 94.593 84.140 93.571 1.00 28.31 68 ASN F O 1
ATOM 5125 N N . PHE E 3 69 ? 96.312 83.016 92.655 1.00 22.93 69 PHE F N 1
ATOM 5126 C CA . PHE E 3 69 ? 96.015 81.772 93.351 1.00 20.86 69 PHE F CA 1
ATOM 5127 C C . PHE E 3 69 ? 96.199 81.885 94.856 1.00 24.64 69 PHE F C 1
ATOM 5128 O O . PHE E 3 69 ? 95.460 81.242 95.609 1.00 32.43 69 PHE F O 1
ATOM 5136 N N . TYR E 3 70 ? 97.174 82.674 95.306 1.00 20.86 70 TYR F N 1
ATOM 5137 C CA . TYR E 3 70 ? 97.378 82.915 96.726 1.00 20.68 70 TYR F CA 1
ATOM 5138 C C . TYR E 3 70 ? 96.235 83.722 97.325 1.00 24.04 70 TYR F C 1
ATOM 5139 O O . TYR E 3 70 ? 95.762 83.411 98.423 1.00 34.73 70 TYR F O 1
ATOM 5148 N N . ILE E 3 71 ? 95.779 84.758 96.619 1.00 18.78 71 ILE F N 1
ATOM 5149 C CA . ILE E 3 71 ? 94.702 85.590 97.142 1.00 24.57 71 ILE F CA 1
ATOM 5150 C C . ILE E 3 71 ? 93.384 84.826 97.144 1.00 31.34 71 ILE F C 1
ATOM 5151 O O . ILE E 3 71 ? 92.624 84.878 98.118 1.00 34.53 71 ILE F O 1
ATOM 5156 N N . THR E 3 72 ? 93.093 84.095 96.068 1.00 26.93 72 THR F N 1
ATOM 5157 C CA . THR E 3 72 ? 91.843 83.348 95.993 1.00 25.11 72 THR F CA 1
ATOM 5158 C C . THR E 3 72 ? 91.878 82.040 96.772 1.00 29.62 72 THR F C 1
ATOM 5159 O O . THR E 3 72 ? 90.819 81.439 96.979 1.00 36.11 72 THR F O 1
ATOM 5163 N N . GLY E 3 73 ? 93.051 81.592 97.210 1.00 30.05 73 GLY F N 1
ATOM 5164 C CA . GLY E 3 73 ? 93.148 80.318 97.903 1.00 26.82 73 GLY F CA 1
ATOM 5165 C C . GLY E 3 73 ? 92.744 79.137 97.052 1.00 26.62 73 GLY F C 1
ATOM 5166 O O . GLY E 3 73 ? 92.233 78.143 97.579 1.00 39.24 73 GLY F O 1
ATOM 5167 N N . HIS E 3 74 ? 92.963 79.221 95.745 1.00 28.53 74 HIS F N 1
ATOM 5168 C CA . HIS E 3 74 ? 92.533 78.180 94.826 1.00 27.09 74 HIS F CA 1
ATOM 5169 C C . HIS E 3 74 ? 93.380 76.924 94.987 1.00 30.59 74 HIS F C 1
ATOM 5170 O O . HIS E 3 74 ? 94.569 76.984 95.308 1.00 31.99 74 HIS F O 1
ATOM 5177 N N . SER E 3 75 ? 92.748 75.773 94.773 1.00 32.17 75 SER F N 1
ATOM 5178 C CA . SER E 3 75 ? 93.470 74.510 94.690 1.00 29.60 75 SER F CA 1
ATOM 5179 C C . SER E 3 75 ? 94.164 74.437 93.338 1.00 31.41 75 SER F C 1
ATOM 5180 O O . SER E 3 75 ? 93.504 74.463 92.294 1.00 36.09 75 SER F O 1
ATOM 5183 N N . ILE E 3 76 ? 95.494 74.364 93.349 1.00 27.45 76 ILE F N 1
ATOM 5184 C CA . ILE E 3 76 ? 96.273 74.459 92.125 1.00 27.79 76 ILE F CA 1
ATOM 5185 C C . ILE E 3 76 ? 97.281 73.322 92.060 1.00 26.43 76 ILE F C 1
ATOM 5186 O O . ILE E 3 76 ? 97.614 72.686 93.062 1.00 35.88 76 ILE F O 1
ATOM 5191 N N . ARG E 3 77 ? 97.751 73.068 90.846 1.00 23.56 77 ARG F N 1
ATOM 5192 C CA . ARG E 3 77 ? 98.899 72.214 90.595 1.00 23.84 77 ARG F CA 1
ATOM 5193 C C . ARG E 3 77 ? 100.100 73.097 90.288 1.00 24.31 77 ARG F C 1
ATOM 5194 O O . ARG E 3 77 ? 100.016 74.005 89.452 1.00 25.39 77 ARG F O 1
ATOM 5202 N N . VAL E 3 78 ? 101.207 72.826 90.970 1.00 26.20 78 VAL F N 1
ATOM 5203 C CA . VAL E 3 78 ? 102.431 73.609 90.865 1.00 19.50 78 VAL F CA 1
ATOM 5204 C C . VAL E 3 78 ? 103.457 72.776 90.110 1.00 20.18 78 VAL F C 1
ATOM 5205 O O . VAL E 3 78 ? 103.761 71.646 90.509 1.00 25.58 78 VAL F O 1
ATOM 5209 N N . TYR E 3 79 ? 103.981 73.329 89.018 1.00 16.35 79 TYR F N 1
ATOM 5210 C CA . TYR E 3 79 ? 105.029 72.703 88.226 1.00 14.74 79 TYR F CA 1
ATOM 5211 C C . TYR E 3 79 ? 106.354 73.357 88.585 1.00 16.17 79 TYR F C 1
ATOM 5212 O O . TYR E 3 79 ? 106.532 74.559 88.358 1.00 29.31 79 TYR F O 1
ATOM 5221 N N . VAL E 3 80 ? 107.282 72.559 89.104 1.00 22.93 80 VAL F N 1
ATOM 5222 C CA . VAL E 3 80 ? 108.598 73.025 89.509 1.00 26.89 80 VAL F CA 1
ATOM 5223 C C . VAL E 3 80 ? 109.661 72.254 88.740 1.00 27.17 80 VAL F C 1
ATOM 5224 O O . VAL E 3 80 ? 109.464 71.102 88.338 1.00 30.64 80 VAL F O 1
ATOM 5228 N N . GLN E 3 81 ? 110.791 72.918 88.513 1.00 28.71 81 GLN F N 1
ATOM 5229 C CA . GLN E 3 81 ? 112.004 72.253 88.058 1.00 27.62 81 GLN F CA 1
ATOM 5230 C C . GLN E 3 81 ? 113.006 72.232 89.201 1.00 29.87 81 GLN F C 1
ATOM 5231 O O . GLN E 3 81 ? 113.437 73.302 89.658 1.00 35.57 81 GLN F O 1
ATOM 5237 N N . PRO E 3 82 ? 113.381 71.064 89.712 1.00 35.76 82 PRO F N 1
ATOM 5238 C CA . PRO E 3 82 ? 114.342 71.021 90.818 1.00 32.78 82 PRO F CA 1
ATOM 5239 C C . PRO E 3 82 ? 115.748 71.373 90.363 1.00 36.61 82 PRO F C 1
ATOM 5240 O O . PRO E 3 82 ? 116.086 71.286 89.181 1.00 39.86 82 PRO F O 1
ATOM 5244 N N . ASN E 3 83 ? 116.567 71.785 91.333 1.00 35.19 83 ASN F N 1
ATOM 5245 C CA . ASN E 3 83 ? 117.997 72.026 91.129 1.00 34.01 83 ASN F CA 1
ATOM 5246 C C . ASN E 3 83 ? 118.243 73.093 90.063 1.00 37.85 83 ASN F C 1
ATOM 5247 O O . ASN E 3 83 ? 119.033 72.910 89.135 1.00 42.61 83 ASN F O 1
ATOM 5252 N N . VAL E 3 84 ? 117.553 74.220 90.204 1.00 33.94 84 VAL F N 1
ATOM 5253 C CA . VAL E 3 84 ? 117.741 75.361 89.321 1.00 30.22 84 VAL F CA 1
ATOM 5254 C C . VAL E 3 84 ? 118.551 76.460 89.994 1.00 31.55 84 VAL F C 1
ATOM 5255 O O . VAL E 3 84 ? 119.485 76.999 89.400 1.00 42.20 84 VAL F O 1
ATOM 5259 N N . TRP E 3 85 ? 118.208 76.796 91.231 1.00 24.04 85 TRP F N 1
ATOM 5260 C CA . TRP E 3 85 ? 118.937 77.797 91.992 1.00 28.50 85 TRP F CA 1
ATOM 5261 C C . TRP E 3 85 ? 120.116 77.134 92.689 1.00 32.95 85 TRP F C 1
ATOM 5262 O O . TRP E 3 85 ? 119.962 76.088 93.326 1.00 36.36 85 TRP F O 1
ATOM 5273 N N . SER E 3 86 ? 121.295 77.743 92.554 1.00 41.54 86 SER F N 1
ATOM 5274 C CA . SER E 3 86 ? 122.531 77.152 93.039 1.00 39.66 86 SER F CA 1
ATOM 5275 C C . SER E 3 86 ? 123.114 77.855 94.253 1.00 43.71 86 SER F C 1
ATOM 5276 O O . SER E 3 86 ? 123.956 77.265 94.936 1.00 48.66 86 SER F O 1
ATOM 5279 N N . ASN E 3 87 ? 122.706 79.090 94.532 1.00 39.33 87 ASN F N 1
ATOM 5280 C CA . ASN E 3 87 ? 123.195 79.781 95.718 1.00 38.03 87 ASN F CA 1
ATOM 5281 C C . ASN E 3 87 ? 122.747 79.044 96.971 1.00 43.15 87 ASN F C 1
ATOM 5282 O O . ASN E 3 87 ? 121.547 78.870 97.201 1.00 46.21 87 ASN F O 1
ATOM 5287 N N . LYS E 3 88 ? 123.715 78.620 97.787 1.00 45.63 88 LYS F N 1
ATOM 5288 C CA . LYS E 3 88 ? 123.401 77.699 98.873 1.00 44.43 88 LYS F CA 1
ATOM 5289 C C . LYS E 3 88 ? 122.493 78.354 99.909 1.00 46.05 88 LYS F C 1
ATOM 5290 O O . LYS E 3 88 ? 121.479 77.770 100.308 1.00 46.21 88 LYS F O 1
ATOM 5296 N N . SER E 3 89 ? 122.815 79.589 100.320 1.00 41.82 89 SER F N 1
ATOM 5297 C CA . SER E 3 89 ? 121.999 80.283 101.316 1.00 41.35 89 SER F CA 1
ATOM 5298 C C . SER E 3 89 ? 120.561 80.434 100.843 1.00 40.52 89 SER F C 1
ATOM 5299 O O . SER E 3 89 ? 119.618 80.262 101.624 1.00 39.51 89 SER F O 1
ATOM 5302 N N . PHE E 3 90 ? 120.376 80.745 99.560 1.00 33.68 90 PHE F N 1
ATOM 5303 C CA . PHE E 3 90 ? 119.037 80.780 98.983 1.00 30.13 90 PHE F CA 1
ATOM 5304 C C . PHE E 3 90 ? 118.378 79.407 99.049 1.00 34.28 90 PHE F C 1
ATOM 5305 O O . PHE E 3 90 ? 117.161 79.304 99.246 1.00 35.63 90 PHE F O 1
ATOM 5313 N N . ILE E 3 91 ? 119.166 78.341 98.882 1.00 38.94 91 ILE F N 1
ATOM 5314 C CA . ILE E 3 91 ? 118.605 76.992 98.855 1.00 36.96 91 ILE F CA 1
ATOM 5315 C C . ILE E 3 91 ? 118.087 76.591 100.232 1.00 42.21 91 ILE F C 1
ATOM 5316 O O . ILE E 3 91 ? 116.952 76.123 100.365 1.00 45.88 91 ILE F O 1
ATOM 5321 N N . GLU E 3 92 ? 118.903 76.758 101.279 1.00 42.95 92 GLU F N 1
ATOM 5322 C CA . GLU E 3 92 ? 118.392 76.474 102.621 1.00 45.51 92 GLU F CA 1
ATOM 5323 C C . GLU E 3 92 ? 117.271 77.431 103.008 1.00 46.03 92 GLU F C 1
ATOM 5324 O O . GLU E 3 92 ? 116.301 77.025 103.660 1.00 51.41 92 GLU F O 1
ATOM 5330 N N . ALA E 3 93 ? 117.379 78.703 102.621 1.00 39.28 93 ALA F N 1
ATOM 5331 C CA . ALA E 3 93 ? 116.351 79.667 102.994 1.00 36.88 93 ALA F CA 1
ATOM 5332 C C . ALA E 3 93 ? 115.006 79.316 102.371 1.00 40.19 93 ALA F C 1
ATOM 5333 O O . ALA E 3 93 ? 113.992 79.226 103.073 1.00 41.29 93 ALA F O 1
ATOM 5335 N N . LEU E 3 94 ? 114.968 79.124 101.052 1.00 41.71 94 LEU F N 1
ATOM 5336 C CA . LEU E 3 94 ? 113.683 78.818 100.438 1.00 37.72 94 LEU F CA 1
ATOM 5337 C C . LEU E 3 94 ? 113.638 77.459 99.749 1.00 38.85 94 LEU F C 1
ATOM 5338 O O . LEU E 3 94 ? 112.934 76.558 100.216 1.00 48.44 94 LEU F O 1
ATOM 5343 N N . SER E 3 95 ? 114.422 77.281 98.685 1.00 29.00 95 SER F N 1
ATOM 5344 C CA . SER E 3 95 ? 114.411 76.049 97.903 1.00 31.15 95 SER F CA 1
ATOM 5345 C C . SER E 3 95 ? 115.390 76.183 96.745 1.00 33.03 95 SER F C 1
ATOM 5346 O O . SER E 3 95 ? 115.956 77.251 96.500 1.00 38.38 95 SER F O 1
ATOM 5349 N N . SER E 3 96 ? 115.577 75.080 96.023 1.00 32.30 96 SER F N 1
ATOM 5350 C CA . SER E 3 96 ? 116.224 75.091 94.720 1.00 28.39 96 SER F CA 1
ATOM 5351 C C . SER E 3 96 ? 115.233 74.887 93.583 1.00 22.78 96 SER F C 1
ATOM 5352 O O . SER E 3 96 ? 115.630 74.928 92.415 1.00 30.53 96 SER F O 1
ATOM 5355 N N . ASN E 3 97 ? 113.957 74.672 93.896 1.00 27.83 97 ASN F N 1
ATOM 5356 C CA . ASN E 3 97 ? 112.941 74.440 92.880 1.00 24.29 97 ASN F CA 1
ATOM 5357 C C . ASN E 3 97 ? 112.579 75.742 92.183 1.00 26.88 97 ASN F C 1
ATOM 5358 O O . ASN E 3 97 ? 112.319 76.756 92.837 1.00 32.46 97 ASN F O 1
ATOM 5363 N N . ALA E 3 98 ? 112.555 75.712 90.855 1.00 18.56 98 ALA F N 1
ATOM 5364 C CA . ALA E 3 98 ? 112.088 76.843 90.072 1.00 14.24 98 ALA F CA 1
ATOM 5365 C C . ALA E 3 98 ? 110.610 76.661 89.760 1.00 19.79 98 ALA F C 1
ATOM 5366 O O . ALA E 3 98 ? 110.210 75.627 89.221 1.00 19.61 98 ALA F O 1
ATOM 5368 N N . LEU E 3 99 ? 109.804 77.660 90.106 1.00 17.39 99 LEU F N 1
ATOM 5369 C CA . LEU E 3 99 ? 108.383 77.626 89.781 1.00 12.29 99 LEU F CA 1
ATOM 5370 C C . LEU E 3 99 ? 108.214 77.880 88.290 1.00 21.07 99 LEU F C 1
ATOM 5371 O O . LEU E 3 99 ? 108.403 79.005 87.818 1.00 32.71 99 LEU F O 1
ATOM 5376 N N . VAL E 3 100 ? 107.861 76.837 87.542 1.00 17.19 100 VAL F N 1
ATOM 5377 C CA . VAL E 3 100 ? 107.795 76.922 86.088 1.00 18.44 100 VAL F CA 1
ATOM 5378 C C . VAL E 3 100 ? 106.380 76.816 85.549 1.00 12.44 100 VAL F C 1
ATOM 5379 O O . VAL E 3 100 ? 106.175 77.071 84.352 1.00 24.39 100 VAL F O 1
ATOM 5383 N N . GLY E 3 101 ? 105.402 76.451 86.370 1.00 12.18 101 GLY F N 1
ATOM 5384 C CA . GLY E 3 101 ? 104.040 76.370 85.878 1.00 6.74 101 GLY F CA 1
ATOM 5385 C C . GLY E 3 101 ? 103.025 76.378 86.995 1.00 16.18 101 GLY F C 1
ATOM 5386 O O . GLY E 3 101 ? 103.306 75.950 88.116 1.00 20.09 101 GLY F O 1
ATOM 5387 N N . LEU E 3 102 ? 101.828 76.857 86.675 1.00 16.28 102 LEU F N 1
ATOM 5388 C CA . LEU E 3 102 ? 100.698 76.811 87.589 1.00 12.33 102 LEU F CA 1
ATOM 5389 C C . LEU E 3 102 ? 99.450 76.450 86.803 1.00 15.13 102 LEU F C 1
ATOM 5390 O O . LEU E 3 102 ? 99.229 76.970 85.707 1.00 25.88 102 LEU F O 1
ATOM 5395 N N . SER E 3 103 ? 98.638 75.557 87.362 1.00 19.82 103 SER F N 1
ATOM 5396 C CA . SER E 3 103 ? 97.368 75.205 86.745 1.00 20.19 103 SER F CA 1
ATOM 5397 C C . SER E 3 103 ? 96.306 75.090 87.826 1.00 18.23 103 SER F C 1
ATOM 5398 O O . SER E 3 103 ? 96.612 74.906 89.001 1.00 21.70 103 SER F O 1
ATOM 5401 N N . SER E 3 104 ? 95.048 75.206 87.418 1.00 34.44 104 SER F N 1
ATOM 5402 C CA . SER E 3 104 ? 93.942 75.064 88.353 1.00 27.88 104 SER F CA 1
ATOM 5403 C C . SER E 3 104 ? 93.620 73.593 88.584 1.00 30.51 104 SER F C 1
ATOM 5404 O O . SER E 3 104 ? 93.551 72.801 87.640 1.00 38.34 104 SER F O 1
ATOM 5407 N N . CYS E 3 105 ? 93.430 73.230 89.850 1.00 39.56 105 CYS F N 1
ATOM 5408 C CA . CYS E 3 105 ? 93.021 71.887 90.238 1.00 39.32 105 CYS F CA 1
ATOM 5409 C C . CYS E 3 105 ? 91.554 71.914 90.639 1.00 41.71 105 CYS F C 1
ATOM 5410 O O . CYS E 3 105 ? 91.160 72.691 91.514 1.00 45.23 105 CYS F O 1
ATOM 5413 N N . SER E 3 106 ? 90.751 71.070 90.000 1.00 56.50 106 SER F N 1
ATOM 5414 C CA . SER E 3 106 ? 89.351 70.932 90.363 1.00 57.94 106 SER F CA 1
ATOM 5415 C C . SER E 3 106 ? 89.187 69.768 91.337 1.00 58.88 106 SER F C 1
ATOM 5416 O O . SER E 3 106 ? 90.151 69.096 91.714 1.00 60.52 106 SER F O 1
ATOM 5419 N N . THR E 3 107 ? 87.944 69.522 91.754 1.00 67.09 107 THR F N 1
ATOM 5420 C CA . THR E 3 107 ? 87.690 68.442 92.702 1.00 68.36 107 THR F CA 1
ATOM 5421 C C . THR E 3 107 ? 87.991 67.075 92.099 1.00 69.15 107 THR F C 1
ATOM 5422 O O . THR E 3 107 ? 88.279 66.126 92.838 1.00 69.02 107 THR F O 1
ATOM 5426 N N . SER E 3 108 ? 87.939 66.952 90.772 1.00 66.81 108 SER F N 1
ATOM 5427 C CA . SER E 3 108 ? 88.195 65.684 90.097 1.00 67.62 108 SER F CA 1
ATOM 5428 C C . SER E 3 108 ? 89.594 65.629 89.492 1.00 67.39 108 SER F C 1
ATOM 5429 O O . SER E 3 108 ? 90.374 64.724 89.803 1.00 65.58 108 SER F O 1
ATOM 5432 N N . GLU E 3 109 ? 89.929 66.588 88.632 1.00 65.46 109 GLU F N 1
ATOM 5433 C CA . GLU E 3 109 ? 91.205 66.612 87.935 1.00 63.98 109 GLU F CA 1
ATOM 5434 C C . GLU E 3 109 ? 91.718 68.044 87.852 1.00 62.94 109 GLU F C 1
ATOM 5435 O O . GLU E 3 109 ? 90.974 69.007 88.050 1.00 65.56 109 GLU F O 1
ATOM 5441 N N . CYS E 3 110 ? 93.009 68.179 87.562 1.00 50.83 110 CYS F N 1
ATOM 5442 C CA . CYS E 3 110 ? 93.615 69.476 87.306 1.00 48.15 110 CYS F CA 1
ATOM 5443 C C . CYS E 3 110 ? 93.964 69.641 85.835 1.00 45.95 110 CYS F C 1
ATOM 5444 O O . CYS E 3 110 ? 94.225 68.670 85.118 1.00 49.03 110 CYS F O 1
ATOM 5447 N N . PHE E 3 111 ? 93.953 70.897 85.404 1.00 37.99 111 PHE F N 1
ATOM 5448 C CA . PHE E 3 111 ? 94.334 71.282 84.059 1.00 32.82 111 PHE F CA 1
ATOM 5449 C C . PHE E 3 111 ? 95.850 71.190 83.897 1.00 34.61 111 PHE F C 1
ATOM 5450 O O . PHE E 3 111 ? 96.600 71.029 84.863 1.00 42.57 111 PHE F O 1
ATOM 5458 N N . GLY E 3 112 ? 96.302 71.283 82.652 1.00 31.12 112 GLY F N 1
ATOM 5459 C CA . GLY E 3 112 ? 97.714 71.336 82.367 1.00 22.88 112 GLY F CA 1
ATOM 5460 C C . GLY E 3 112 ? 98.303 69.989 82.008 1.00 25.95 112 GLY F C 1
ATOM 5461 O O . GLY E 3 112 ? 97.669 68.941 82.159 1.00 34.11 112 GLY F O 1
ATOM 5462 N N . PRO E 3 113 ? 99.539 70.001 81.518 1.00 32.27 113 PRO F N 1
ATOM 5463 C CA . PRO E 3 113 ? 100.190 68.750 81.118 1.00 27.67 113 PRO F CA 1
ATOM 5464 C C . PRO E 3 113 ? 100.460 67.842 82.307 1.00 28.47 113 PRO F C 1
ATOM 5465 O O . PRO E 3 113 ? 100.663 68.295 83.436 1.00 34.85 113 PRO F O 1
ATOM 5469 N N . VAL E 3 114 ? 100.462 66.537 82.035 1.00 40.31 114 VAL F N 1
ATOM 5470 C CA . VAL E 3 114 ? 100.724 65.520 83.042 1.00 37.13 114 VAL F CA 1
ATOM 5471 C C . VAL E 3 114 ? 101.840 64.614 82.543 1.00 37.86 114 VAL F C 1
ATOM 5472 O O . VAL E 3 114 ? 102.141 64.556 81.349 1.00 40.62 114 VAL F O 1
ATOM 5476 N N . LYS E 3 115 ? 102.461 63.908 83.481 1.00 50.33 115 LYS F N 1
ATOM 5477 C CA . LYS E 3 115 ? 103.549 62.995 83.156 1.00 50.96 115 LYS F CA 1
ATOM 5478 C C . LYS E 3 115 ? 103.022 61.585 82.916 1.00 51.17 115 LYS F C 1
ATOM 5479 O O . LYS E 3 115 ? 101.906 61.255 83.315 1.00 52.43 115 LYS F O 1
ATOM 5485 N N . GLU F 3 1 ? 94.874 89.945 59.738 1.00 41.97 1 GLU G N 1
ATOM 5486 C CA . GLU F 3 1 ? 94.231 88.983 60.625 1.00 40.72 1 GLU G CA 1
ATOM 5487 C C . GLU F 3 1 ? 93.348 89.673 61.663 1.00 41.54 1 GLU G C 1
ATOM 5488 O O . GLU F 3 1 ? 93.604 90.810 62.061 1.00 41.41 1 GLU G O 1
ATOM 5494 N N . TRP F 3 2 ? 92.294 88.979 62.083 1.00 35.06 2 TRP G N 1
ATOM 5495 C CA . TRP F 3 2 ? 91.326 89.531 63.018 1.00 28.03 2 TRP G CA 1
ATOM 5496 C C . TRP F 3 2 ? 90.570 88.383 63.668 1.00 30.81 2 TRP G C 1
ATOM 5497 O O . TRP F 3 2 ? 90.336 87.346 63.043 1.00 37.17 2 TRP G O 1
ATOM 5508 N N . THR F 3 3 ? 90.192 88.579 64.934 1.00 27.46 3 THR G N 1
ATOM 5509 C CA . THR F 3 3 ? 89.431 87.564 65.654 1.00 26.50 3 THR G CA 1
ATOM 5510 C C . THR F 3 3 ? 88.043 87.353 65.066 1.00 28.38 3 THR G C 1
ATOM 5511 O O . THR F 3 3 ? 87.412 86.331 65.352 1.00 36.48 3 THR G O 1
ATOM 5515 N N . GLY F 3 4 ? 87.555 88.289 64.260 1.00 31.56 4 GLY G N 1
ATOM 5516 C CA . GLY F 3 4 ? 86.292 88.153 63.570 1.00 29.59 4 GLY G CA 1
ATOM 5517 C C . GLY F 3 4 ? 86.375 87.525 62.197 1.00 34.72 4 GLY G C 1
ATOM 5518 O O . GLY F 3 4 ? 85.370 87.501 61.480 1.00 43.76 4 GLY G O 1
ATOM 5519 N N . ASP F 3 5 ? 87.540 87.014 61.806 1.00 40.48 5 ASP G N 1
ATOM 5520 C CA . ASP F 3 5 ? 87.700 86.414 60.492 1.00 40.51 5 ASP G CA 1
ATOM 5521 C C . ASP F 3 5 ? 86.967 85.077 60.409 1.00 44.00 5 ASP G C 1
ATOM 5522 O O . ASP F 3 5 ? 86.544 84.502 61.416 1.00 47.47 5 ASP G O 1
ATOM 5527 N N . SER F 3 6 ? 86.819 84.583 59.177 1.00 55.28 6 SER G N 1
ATOM 5528 C CA . SER F 3 6 ? 86.166 83.296 58.966 1.00 50.79 6 SER G CA 1
ATOM 5529 C C . SER F 3 6 ? 87.029 82.139 59.451 1.00 51.97 6 SER G C 1
ATOM 5530 O O . SER F 3 6 ? 86.502 81.076 59.796 1.00 54.00 6 SER G O 1
ATOM 5533 N N . SER F 3 7 ? 88.350 82.322 59.482 1.00 43.40 7 SER G N 1
ATOM 5534 C CA . SER F 3 7 ? 89.242 81.289 59.989 1.00 42.98 7 SER G CA 1
ATOM 5535 C C . SER F 3 7 ? 89.144 81.114 61.497 1.00 44.45 7 SER G C 1
ATOM 5536 O O . SER F 3 7 ? 89.685 80.139 62.027 1.00 46.72 7 SER G O 1
ATOM 5539 N N . ILE F 3 8 ? 88.472 82.024 62.194 1.00 33.10 8 ILE G N 1
ATOM 5540 C CA . ILE F 3 8 ? 88.358 81.968 63.645 1.00 29.51 8 ILE G CA 1
ATOM 5541 C C . ILE F 3 8 ? 87.033 81.313 64.006 1.00 29.37 8 ILE G C 1
ATOM 5542 O O . ILE F 3 8 ? 85.968 81.766 63.575 1.00 38.17 8 ILE G O 1
ATOM 5547 N N . ASN F 3 9 ? 87.096 80.247 64.794 1.00 31.69 9 ASN G N 1
ATOM 5548 C CA . ASN F 3 9 ? 85.897 79.685 65.390 1.00 29.73 9 ASN G CA 1
ATOM 5549 C C . ASN F 3 9 ? 85.627 80.377 66.720 1.00 32.58 9 ASN G C 1
ATOM 5550 O O . ASN F 3 9 ? 86.514 80.981 67.321 1.00 36.18 9 ASN G O 1
ATOM 5555 N N . TYR F 3 10 ? 84.381 80.299 67.173 1.00 31.77 10 TYR G N 1
ATOM 5556 C CA . TYR F 3 10 ? 84.047 80.832 68.482 1.00 33.13 10 TYR G CA 1
ATOM 5557 C C . TYR F 3 10 ? 82.994 79.956 69.136 1.00 35.75 10 TYR G C 1
ATOM 5558 O O . TYR F 3 10 ? 82.176 79.323 68.465 1.00 40.50 10 TYR G O 1
ATOM 5567 N N . TYR F 3 11 ? 83.036 79.924 70.463 1.00 41.56 11 TYR G N 1
ATOM 5568 C CA . TYR F 3 11 ? 82.065 79.192 71.262 1.00 34.53 11 TYR G CA 1
ATOM 5569 C C . TYR F 3 11 ? 81.488 80.151 72.288 1.00 34.60 11 TYR G C 1
ATOM 5570 O O . TYR F 3 11 ? 82.235 80.756 73.062 1.00 38.79 11 TYR G O 1
ATOM 5579 N N . SER F 3 12 ? 80.169 80.297 72.281 1.00 38.83 12 SER G N 1
ATOM 5580 C CA . SER F 3 12 ? 79.473 81.249 73.131 1.00 37.34 12 SER G CA 1
ATOM 5581 C C . SER F 3 12 ? 78.937 80.566 74.381 1.00 40.12 12 SER G C 1
ATOM 5582 O O . SER F 3 12 ? 78.857 79.338 74.465 1.00 38.26 12 SER G O 1
ATOM 5585 N N . ASP F 3 13 ? 78.567 81.394 75.360 1.00 36.71 13 ASP G N 1
ATOM 5586 C CA . ASP F 3 13 ? 78.012 80.930 76.632 1.00 37.79 13 ASP G CA 1
ATOM 5587 C C . ASP F 3 13 ? 78.963 79.967 77.339 1.00 40.27 13 ASP G C 1
ATOM 5588 O O . ASP F 3 13 ? 78.541 78.996 77.969 1.00 43.44 13 ASP G O 1
ATOM 5593 N N . GLU F 3 14 ? 80.258 80.238 77.231 1.00 39.14 14 GLU G N 1
ATOM 5594 C CA . GLU F 3 14 ? 81.273 79.458 77.920 1.00 34.54 14 GLU G CA 1
ATOM 5595 C C . GLU F 3 14 ? 81.610 80.085 79.266 1.00 32.39 14 GLU G C 1
ATOM 5596 O O . GLU F 3 14 ? 81.421 81.281 79.491 1.00 37.45 14 GLU G O 1
ATOM 5602 N N . VAL F 3 15 ? 82.113 79.249 80.167 1.00 31.24 15 VAL G N 1
ATOM 5603 C CA . VAL F 3 15 ? 82.678 79.693 81.432 1.00 32.05 15 VAL G CA 1
ATOM 5604 C C . VAL F 3 15 ? 84.071 79.096 81.543 1.00 29.33 15 VAL G C 1
ATOM 5605 O O . VAL F 3 15 ? 84.240 77.881 81.401 1.00 36.49 15 VAL G O 1
ATOM 5609 N N . ILE F 3 16 ? 85.066 79.946 81.783 1.00 28.70 16 ILE G N 1
ATOM 5610 C CA . ILE F 3 16 ? 86.430 79.462 81.959 1.00 26.97 16 ILE G CA 1
ATOM 5611 C C . ILE F 3 16 ? 86.469 78.646 83.247 1.00 24.70 16 ILE G C 1
ATOM 5612 O O . ILE F 3 16 ? 86.324 79.190 84.344 1.00 29.54 16 ILE G O 1
ATOM 5617 N N . SER F 3 17 ? 86.642 77.334 83.112 1.00 30.48 17 SER G N 1
ATOM 5618 C CA . SER F 3 17 ? 86.644 76.435 84.256 1.00 29.79 17 SER G CA 1
ATOM 5619 C C . SER F 3 17 ? 88.040 76.101 84.754 1.00 34.26 17 SER G C 1
ATOM 5620 O O . SER F 3 17 ? 88.211 75.835 85.947 1.00 40.66 17 SER G O 1
ATOM 5623 N N . ASP F 3 18 ? 89.039 76.108 83.875 1.00 32.84 18 ASP G N 1
ATOM 5624 C CA . ASP F 3 18 ? 90.396 75.753 84.261 1.00 28.17 18 ASP G CA 1
ATOM 5625 C C . ASP F 3 18 ? 91.385 76.732 83.650 1.00 31.67 18 ASP G C 1
ATOM 5626 O O . ASP F 3 18 ? 91.245 77.124 82.491 1.00 38.02 18 ASP G O 1
ATOM 5631 N N . PHE F 3 19 ? 92.390 77.108 84.434 1.00 27.08 19 PHE G N 1
ATOM 5632 C CA . PHE F 3 19 ? 93.425 78.043 84.016 1.00 19.61 19 PHE G CA 1
ATOM 5633 C C . PHE F 3 19 ? 94.788 77.408 84.242 1.00 24.65 19 PHE G C 1
ATOM 5634 O O . PHE F 3 19 ? 95.044 76.850 85.312 1.00 31.83 19 PHE G O 1
ATOM 5642 N N . HIS F 3 20 ? 95.658 77.491 83.239 1.00 13.19 20 HIS G N 1
ATOM 5643 C CA . HIS F 3 20 ? 97.018 76.988 83.354 1.00 11.55 20 HIS G CA 1
ATOM 5644 C C . HIS F 3 20 ? 97.972 78.005 82.751 1.00 12.70 20 HIS G C 1
ATOM 5645 O O . HIS F 3 20 ? 97.655 78.630 81.740 1.00 24.01 20 HIS G O 1
ATOM 5652 N N . VAL F 3 21 ? 99.131 78.181 83.377 1.00 14.76 21 VAL G N 1
ATOM 5653 C CA . VAL F 3 21 ? 100.173 79.041 82.835 1.00 19.20 21 VAL G CA 1
ATOM 5654 C C . VAL F 3 21 ? 101.494 78.293 82.872 1.00 15.03 21 VAL G C 1
ATOM 5655 O O . VAL F 3 21 ? 101.715 77.418 83.713 1.00 27.53 21 VAL G O 1
ATOM 5659 N N . GLY F 3 22 ? 102.376 78.646 81.949 1.00 13.96 22 GLY G N 1
ATOM 5660 C CA . GLY F 3 22 ? 103.678 78.019 81.915 1.00 9.43 22 GLY G CA 1
ATOM 5661 C C . GLY F 3 22 ? 104.586 78.697 80.919 1.00 16.50 22 GLY G C 1
ATOM 5662 O O . GLY F 3 22 ? 104.302 79.791 80.430 1.00 19.93 22 GLY G O 1
ATOM 5663 N N . GLN F 3 23 ? 105.693 78.024 80.624 1.00 21.80 23 GLN G N 1
ATOM 5664 C CA . GLN F 3 23 ? 106.649 78.489 79.632 1.00 19.03 23 GLN G CA 1
ATOM 5665 C C . GLN F 3 23 ? 106.868 77.390 78.605 1.00 26.92 23 GLN G C 1
ATOM 5666 O O . GLN F 3 23 ? 106.974 76.214 78.960 1.00 32.84 23 GLN G O 1
ATOM 5672 N N . PHE F 3 24 ? 106.920 77.780 77.335 1.00 29.64 24 PHE G N 1
ATOM 5673 C CA . PHE F 3 24 ? 107.154 76.873 76.219 1.00 28.35 24 PHE G CA 1
ATOM 5674 C C . PHE F 3 24 ? 108.125 77.553 75.264 1.00 36.65 24 PHE G C 1
ATOM 5675 O O . PHE F 3 24 ? 107.770 78.547 74.621 1.00 37.33 24 PHE G O 1
ATOM 5683 N N . ASN F 3 25 ? 109.346 77.025 75.190 1.00 36.07 25 ASN G N 1
ATOM 5684 C CA . ASN F 3 25 ? 110.390 77.495 74.277 1.00 35.44 25 ASN G CA 1
ATOM 5685 C C . ASN F 3 25 ? 110.498 79.021 74.278 1.00 39.27 25 ASN G C 1
ATOM 5686 O O . ASN F 3 25 ? 110.250 79.694 73.277 1.00 47.88 25 ASN G O 1
ATOM 5691 N N . ARG F 3 26 ? 110.862 79.556 75.443 1.00 38.81 26 ARG G N 1
ATOM 5692 C CA . ARG F 3 26 ? 111.096 80.978 75.679 1.00 42.45 26 ARG G CA 1
ATOM 5693 C C . ARG F 3 26 ? 109.833 81.820 75.555 1.00 38.21 26 ARG G C 1
ATOM 5694 O O . ARG F 3 26 ? 109.924 83.052 75.511 1.00 40.19 26 ARG G O 1
ATOM 5702 N N . SER F 3 27 ? 108.659 81.199 75.497 1.00 29.70 27 SER G N 1
ATOM 5703 C CA . SER F 3 27 ? 107.397 81.916 75.383 1.00 25.29 27 SER G CA 1
ATOM 5704 C C . SER F 3 27 ? 106.563 81.662 76.627 1.00 28.01 27 SER G C 1
ATOM 5705 O O . SER F 3 27 ? 106.254 80.511 76.942 1.00 31.96 27 SER G O 1
ATOM 5708 N N . ALA F 3 28 ? 106.194 82.726 77.330 1.00 25.98 28 ALA G N 1
ATOM 5709 C CA . ALA F 3 28 ? 105.168 82.593 78.353 1.00 18.47 28 ALA G CA 1
ATOM 5710 C C . ALA F 3 28 ? 103.849 82.243 77.678 1.00 18.41 28 ALA G C 1
ATOM 5711 O O . ALA F 3 28 ? 103.481 82.847 76.667 1.00 31.40 28 ALA G O 1
ATOM 5713 N N . TYR F 3 29 ? 103.143 81.255 78.215 1.00 14.26 29 TYR G N 1
ATOM 5714 C CA . TYR F 3 29 ? 101.889 80.833 77.616 1.00 17.74 29 TYR G CA 1
ATOM 5715 C C . TYR F 3 29 ? 100.856 80.599 78.703 1.00 16.11 29 TYR G C 1
ATOM 5716 O O . TYR F 3 29 ? 101.188 80.286 79.849 1.00 15.15 29 TYR G O 1
ATOM 5725 N N . PHE F 3 30 ? 99.593 80.758 78.325 1.00 25.85 30 PHE G N 1
ATOM 5726 C CA . PHE F 3 30 ? 98.491 80.402 79.204 1.00 21.27 30 PHE G CA 1
ATOM 5727 C C . PHE F 3 30 ? 97.422 79.682 78.400 1.00 16.63 30 PHE G C 1
ATOM 5728 O O . PHE F 3 30 ? 97.147 80.037 77.253 1.00 23.92 30 PHE G O 1
ATOM 5736 N N . CYS F 3 31 ? 96.825 78.669 79.016 1.00 21.90 31 CYS G N 1
ATOM 5737 C CA . CYS F 3 31 ? 95.739 77.904 78.429 1.00 25.53 31 CYS G CA 1
ATOM 5738 C C . CYS F 3 31 ? 94.517 77.987 79.330 1.00 20.16 31 CYS G C 1
ATOM 5739 O O . CYS F 3 31 ? 94.634 77.999 80.560 1.00 29.69 31 CYS G O 1
ATOM 5742 N N . ILE F 3 32 ? 93.348 78.057 78.709 1.00 22.82 32 ILE G N 1
ATOM 5743 C CA . ILE F 3 32 ? 92.076 78.073 79.414 1.00 21.98 32 ILE G CA 1
ATOM 5744 C C . ILE F 3 32 ? 91.231 76.915 78.907 1.00 22.90 32 ILE G C 1
ATOM 5745 O O . ILE F 3 32 ? 91.177 76.645 77.702 1.00 29.19 32 ILE G O 1
ATOM 5750 N N . LYS F 3 33 ? 90.601 76.214 79.839 1.00 27.42 33 LYS G N 1
ATOM 5751 C CA . LYS F 3 33 ? 89.614 75.191 79.537 1.00 27.62 33 LYS G CA 1
ATOM 5752 C C . LYS F 3 33 ? 88.253 75.736 79.939 1.00 34.68 33 LYS G C 1
ATOM 5753 O O . LYS F 3 33 ? 88.018 76.012 81.121 1.00 34.58 33 LYS G O 1
ATOM 5759 N N . THR F 3 34 ? 87.374 75.902 78.955 1.00 42.76 34 THR G N 1
ATOM 5760 C CA . THR F 3 34 ? 86.047 76.462 79.152 1.00 38.93 34 THR G CA 1
ATOM 5761 C C . THR F 3 34 ? 85.001 75.400 78.857 1.00 39.16 34 THR G C 1
ATOM 5762 O O . THR F 3 34 ? 85.182 74.567 77.964 1.00 47.20 34 THR G O 1
ATOM 5766 N N . VAL F 3 35 ? 83.909 75.433 79.612 1.00 44.85 35 VAL G N 1
ATOM 5767 C CA . VAL F 3 35 ? 82.818 74.484 79.450 1.00 47.77 35 VAL G CA 1
ATOM 5768 C C . VAL F 3 35 ? 81.516 75.253 79.291 1.00 48.67 35 VAL G C 1
ATOM 5769 O O . VAL F 3 35 ? 81.380 76.392 79.749 1.00 48.90 35 VAL G O 1
ATOM 5773 N N . LYS F 3 36 ? 80.558 74.624 78.615 1.00 56.37 36 LYS G N 1
ATOM 5774 C CA . LYS F 3 36 ? 79.210 75.165 78.558 1.00 56.05 36 LYS G CA 1
ATOM 5775 C C . LYS F 3 36 ? 78.600 75.186 79.952 1.00 58.60 36 LYS G C 1
ATOM 5776 O O . LYS F 3 36 ? 78.748 74.236 80.726 1.00 60.89 36 LYS G O 1
ATOM 5782 N N . LYS F 3 37 ? 77.918 76.280 80.278 1.00 65.88 37 LYS G N 1
ATOM 5783 C CA . LYS F 3 37 ? 77.227 76.353 81.556 1.00 67.35 37 LYS G CA 1
ATOM 5784 C C . LYS F 3 37 ? 76.115 75.313 81.601 1.00 69.33 37 LYS G C 1
ATOM 5785 O O . LYS F 3 37 ? 75.408 75.096 80.612 1.00 67.95 37 LYS G O 1
ATOM 5791 N N . SER F 3 38 ? 75.979 74.662 82.759 1.00 75.30 38 SER G N 1
ATOM 5792 C CA . SER F 3 38 ? 75.139 73.490 83.013 1.00 75.45 38 SER G CA 1
ATOM 5793 C C . SER F 3 38 ? 75.721 72.210 82.425 1.00 76.37 38 SER G C 1
ATOM 5794 O O . SER F 3 38 ? 75.057 71.166 82.456 1.00 76.58 38 SER G O 1
ATOM 5797 N N . GLY F 3 39 ? 76.941 72.255 81.892 1.00 74.49 39 GLY G N 1
ATOM 5798 C CA . GLY F 3 39 ? 77.642 71.051 81.486 1.00 74.98 39 GLY G CA 1
ATOM 5799 C C . GLY F 3 39 ? 77.101 70.341 80.261 1.00 74.62 39 GLY G C 1
ATOM 5800 O O . GLY F 3 39 ? 76.559 69.237 80.370 1.00 75.59 39 GLY G O 1
ATOM 5801 N N . GLU F 3 40 ? 77.243 70.955 79.089 1.00 75.51 40 GLU G N 1
ATOM 5802 C CA . GLU F 3 40 ? 76.842 70.333 77.834 1.00 76.92 40 GLU G CA 1
ATOM 5803 C C . GLU F 3 40 ? 77.945 69.480 77.215 1.00 77.04 40 GLU G C 1
ATOM 5804 O O . GLU F 3 40 ? 77.749 68.937 76.123 1.00 76.24 40 GLU G O 1
ATOM 5810 N N . GLY F 3 41 ? 79.092 69.354 77.876 1.00 78.58 41 GLY G N 1
ATOM 5811 C CA . GLY F 3 41 ? 80.144 68.457 77.434 1.00 77.44 41 GLY G CA 1
ATOM 5812 C C . GLY F 3 41 ? 81.164 69.140 76.543 1.00 77.49 41 GLY G C 1
ATOM 5813 O O . GLY F 3 41 ? 81.135 70.352 76.306 1.00 78.99 41 GLY G O 1
ATOM 5814 N N . THR F 3 42 ? 82.097 68.307 76.049 1.00 67.97 42 THR G N 1
ATOM 5815 C CA . THR F 3 42 ? 83.211 68.627 75.152 1.00 67.18 42 THR G CA 1
ATOM 5816 C C . THR F 3 42 ? 83.878 69.950 75.529 1.00 66.60 42 THR G C 1
ATOM 5817 O O . THR F 3 42 ? 83.713 70.960 74.833 1.00 65.46 42 THR G O 1
ATOM 5821 N N . PRO F 3 43 ? 84.640 69.979 76.623 1.00 57.98 43 PRO G N 1
ATOM 5822 C CA . PRO F 3 43 ? 85.289 71.229 77.031 1.00 54.98 43 PRO G CA 1
ATOM 5823 C C . PRO F 3 43 ? 86.300 71.692 75.993 1.00 53.98 43 PRO G C 1
ATOM 5824 O O . PRO F 3 43 ? 86.972 70.886 75.345 1.00 58.85 43 PRO G O 1
ATOM 5828 N N . ILE F 3 44 ? 86.402 73.008 75.840 1.00 39.15 44 ILE G N 1
ATOM 5829 C CA . ILE F 3 44 ? 87.209 73.625 74.795 1.00 38.95 44 ILE G CA 1
ATOM 5830 C C . ILE F 3 44 ? 88.446 74.241 75.429 1.00 40.72 44 ILE G C 1
ATOM 5831 O O . ILE F 3 44 ? 88.343 75.025 76.380 1.00 43.95 44 ILE G O 1
ATOM 5836 N N . ILE F 3 45 ? 89.614 73.883 74.908 1.00 32.77 45 ILE G N 1
ATOM 5837 C CA . ILE F 3 45 ? 90.893 74.336 75.438 1.00 31.75 45 ILE G CA 1
ATOM 5838 C C . ILE F 3 45 ? 91.527 75.273 74.422 1.00 30.07 45 ILE G C 1
ATOM 5839 O O . ILE F 3 45 ? 91.651 74.929 73.241 1.00 37.51 45 ILE G O 1
ATOM 5844 N N . ALA F 3 46 ? 91.919 76.458 74.881 1.00 27.28 46 ALA G N 1
ATOM 5845 C CA . ALA F 3 46 ? 92.529 77.467 74.027 1.00 24.59 46 ALA G CA 1
ATOM 5846 C C . ALA F 3 46 ? 93.774 78.008 74.707 1.00 26.36 46 ALA G C 1
ATOM 5847 O O . ALA F 3 46 ? 93.731 78.369 75.885 1.00 31.47 46 ALA G O 1
ATOM 5849 N N . CYS F 3 47 ? 94.873 78.084 73.964 1.00 29.17 47 CYS G N 1
ATOM 5850 C CA . CYS F 3 47 ? 96.143 78.541 74.502 1.00 20.62 47 CYS G CA 1
ATOM 5851 C C . CYS F 3 47 ? 96.631 79.768 73.747 1.00 24.52 47 CYS G C 1
ATOM 5852 O O . CYS F 3 47 ? 96.299 79.976 72.579 1.00 26.97 47 CYS G O 1
ATOM 5855 N N . ALA F 3 48 ? 97.417 80.584 74.438 1.00 28.41 48 ALA G N 1
ATOM 5856 C CA . ALA F 3 48 ? 98.071 81.739 73.844 1.00 22.90 48 ALA G CA 1
ATOM 5857 C C . ALA F 3 48 ? 99.517 81.766 74.307 1.00 24.84 48 ALA G C 1
ATOM 5858 O O . ALA F 3 48 ? 99.797 81.570 75.495 1.00 28.04 48 ALA G O 1
ATOM 5860 N N . LEU F 3 49 ? 100.426 82.003 73.365 1.00 27.79 49 LEU G N 1
ATOM 5861 C CA . LEU F 3 49 ? 101.855 82.073 73.630 1.00 24.24 49 LEU G CA 1
ATOM 5862 C C . LEU F 3 49 ? 102.329 83.508 73.447 1.00 23.45 49 LEU G C 1
ATOM 5863 O O . LEU F 3 49 ? 101.882 84.206 72.532 1.00 39.31 49 LEU G O 1
ATOM 5868 N N . SER F 3 50 ? 103.236 83.946 74.322 1.00 21.94 50 SER G N 1
ATOM 5869 C CA . SER F 3 50 ? 103.659 85.343 74.309 1.00 26.87 50 SER G CA 1
ATOM 5870 C C . SER F 3 50 ? 104.594 85.657 73.146 1.00 32.66 50 SER G C 1
ATOM 5871 O O . SER F 3 50 ? 104.623 86.798 72.673 1.00 33.94 50 SER G O 1
ATOM 5874 N N . HIS F 3 51 ? 105.365 84.675 72.674 1.00 31.67 51 HIS G N 1
ATOM 5875 C CA . HIS F 3 51 ? 106.354 84.913 71.628 1.00 34.18 51 HIS G CA 1
ATOM 5876 C C . HIS F 3 51 ? 106.233 83.899 70.496 1.00 35.83 51 HIS G C 1
ATOM 5877 O O . HIS F 3 51 ? 107.240 83.481 69.921 1.00 41.72 51 HIS G O 1
ATOM 5884 N N . ASP F 3 52 ? 105.010 83.496 70.160 1.00 40.09 52 ASP G N 1
ATOM 5885 C CA . ASP F 3 52 ? 104.783 82.591 69.044 1.00 34.06 52 ASP G CA 1
ATOM 5886 C C . ASP F 3 52 ? 103.460 82.932 68.376 1.00 36.34 52 ASP G C 1
ATOM 5887 O O . ASP F 3 52 ? 102.564 83.508 68.999 1.00 40.84 52 ASP G O 1
ATOM 5892 N N . SER F 3 53 ? 103.364 82.585 67.089 1.00 41.09 53 SER G N 1
ATOM 5893 C CA . SER F 3 53 ? 102.179 82.785 66.257 1.00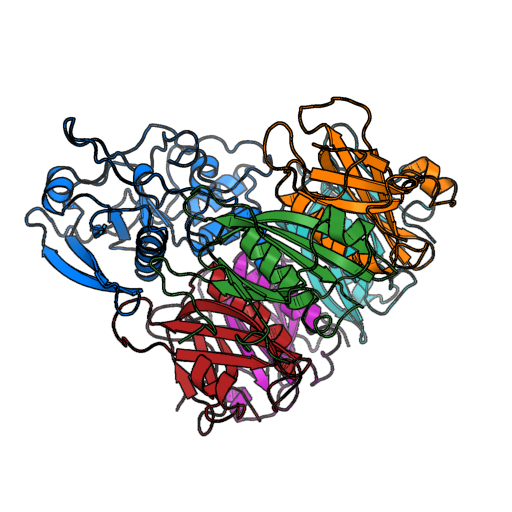 38.57 53 SER G CA 1
ATOM 5894 C C . SER F 3 53 ? 101.922 84.261 65.976 1.00 37.98 53 SER G C 1
ATOM 5895 O O . SER F 3 53 ? 102.545 85.139 66.581 1.00 44.08 53 SER G O 1
ATOM 5898 N N . LYS F 3 54 ? 101.005 84.538 65.048 1.00 35.44 54 LYS G N 1
ATOM 5899 C CA . LYS F 3 54 ? 100.648 85.908 64.704 1.00 35.62 54 LYS G CA 1
ATOM 5900 C C . LYS F 3 54 ? 99.844 86.601 65.795 1.00 32.92 54 LYS G C 1
ATOM 5901 O O . LYS F 3 54 ? 99.667 87.821 65.727 1.00 40.30 54 LYS G O 1
ATOM 5907 N N . TRP F 3 55 ? 99.357 85.861 66.788 1.00 31.48 55 TRP G N 1
ATOM 5908 C CA . TRP F 3 55 ? 98.567 86.419 67.874 1.00 29.62 55 TRP G CA 1
ATOM 5909 C C . TRP F 3 55 ? 99.430 86.890 69.039 1.00 33.04 55 TRP G C 1
ATOM 5910 O O . TRP F 3 55 ? 98.937 86.991 70.167 1.00 38.89 55 TRP G O 1
ATOM 5921 N N . ILE F 3 56 ? 100.706 87.174 68.779 1.00 38.79 56 ILE G N 1
ATOM 5922 C CA . ILE F 3 56 ? 101.579 87.728 69.816 1.00 33.08 56 ILE G CA 1
ATOM 5923 C C . ILE F 3 56 ? 101.054 89.050 70.371 1.00 30.61 56 ILE G C 1
ATOM 5924 O O . ILE F 3 56 ? 101.020 89.204 71.603 1.00 33.32 56 ILE G O 1
ATOM 5929 N N . PRO F 3 57 ? 100.645 90.033 69.552 1.00 34.73 57 PRO G N 1
ATOM 5930 C CA . PRO F 3 57 ? 100.315 91.355 70.118 1.00 33.42 57 PRO G CA 1
ATOM 5931 C C . PRO F 3 57 ? 99.186 91.342 71.132 1.00 29.03 57 PRO G C 1
ATOM 5932 O O . PRO F 3 57 ? 99.146 92.219 72.004 1.00 33.17 57 PRO G O 1
ATOM 5936 N N . SER F 3 58 ? 98.265 90.390 71.049 1.00 27.80 58 SER G N 1
ATOM 5937 C CA . SER F 3 58 ? 97.124 90.356 71.950 1.00 26.35 58 SER G CA 1
ATOM 5938 C C . SER F 3 58 ? 97.317 89.412 73.128 1.00 22.71 58 SER G C 1
ATOM 5939 O O . SER F 3 58 ? 96.348 89.139 73.841 1.00 24.91 58 SER G O 1
ATOM 5942 N N . PHE F 3 59 ? 98.533 88.909 73.351 1.00 25.94 59 PHE G N 1
ATOM 5943 C CA . PHE F 3 59 ? 98.756 87.933 74.412 1.00 18.92 59 PHE G CA 1
ATOM 5944 C C . PHE F 3 59 ? 98.449 88.518 75.786 1.00 19.36 59 PHE G C 1
ATOM 5945 O O . PHE F 3 59 ? 97.795 87.880 76.614 1.00 24.12 59 PHE G O 1
ATOM 5953 N N . ASN F 3 60 ? 98.927 89.736 76.049 1.00 26.45 60 ASN G N 1
ATOM 5954 C CA . ASN F 3 60 ? 98.771 90.310 77.381 1.00 21.45 60 ASN G CA 1
ATOM 5955 C C . ASN F 3 60 ? 97.323 90.697 77.655 1.00 23.53 60 ASN G C 1
ATOM 5956 O O . ASN F 3 60 ? 96.793 90.420 78.739 1.00 29.29 60 ASN G O 1
ATOM 5961 N N . ILE F 3 61 ? 96.666 91.336 76.684 1.00 24.77 61 ILE G N 1
ATOM 5962 C CA . ILE F 3 61 ? 95.262 91.690 76.859 1.00 21.00 61 ILE G CA 1
ATOM 5963 C C . ILE F 3 61 ? 94.407 90.437 76.995 1.00 22.62 61 ILE G C 1
ATOM 5964 O O . ILE F 3 61 ? 93.494 90.390 77.829 1.00 19.28 61 ILE G O 1
ATOM 5969 N N . MET F 3 62 ? 94.705 89.395 76.214 1.00 25.01 62 MET G N 1
ATOM 5970 C CA . MET F 3 62 ? 93.955 88.150 76.316 1.00 14.53 62 MET G CA 1
ATOM 5971 C C . MET F 3 62 ? 94.180 87.488 77.668 1.00 22.33 62 MET G C 1
ATOM 5972 O O . MET F 3 62 ? 93.248 86.939 78.259 1.00 29.92 62 MET G O 1
ATOM 5977 N N . LEU F 3 63 ? 95.412 87.534 78.174 1.00 18.33 63 LEU G N 1
ATOM 5978 C CA . LEU F 3 63 ? 95.714 86.931 79.467 1.00 16.03 63 LEU G CA 1
ATOM 5979 C C . LEU F 3 63 ? 94.975 87.647 80.591 1.00 23.21 63 LEU G C 1
ATOM 5980 O O . LEU F 3 63 ? 94.363 87.009 81.455 1.00 30.11 63 LEU G O 1
ATOM 5985 N N . GLU F 3 64 ? 95.014 88.983 80.590 1.00 19.86 64 GLU G N 1
ATOM 5986 C CA . GLU F 3 64 ? 94.289 89.727 81.616 1.00 21.93 64 GLU G CA 1
ATOM 5987 C C . GLU F 3 64 ? 92.786 89.502 81.520 1.00 26.11 64 GLU G C 1
ATOM 5988 O O . GLU F 3 64 ? 92.118 89.337 82.548 1.00 31.70 64 GLU G O 1
ATOM 5994 N N . GLN F 3 65 ? 92.233 89.483 80.304 1.00 22.41 65 GLN G N 1
ATOM 5995 C CA . GLN F 3 65 ? 90.797 89.275 80.156 1.00 14.00 65 GLN G CA 1
ATOM 5996 C C . GLN F 3 65 ? 90.395 87.867 80.578 1.00 21.08 65 GLN G C 1
ATOM 5997 O O . GLN F 3 65 ? 89.345 87.672 81.199 1.00 28.70 65 GLN G O 1
ATOM 6003 N N . ALA F 3 66 ? 91.216 86.870 80.242 1.00 24.05 66 ALA G N 1
ATOM 6004 C CA . ALA F 3 66 ? 90.934 85.501 80.651 1.00 19.94 66 ALA G CA 1
ATOM 6005 C C . ALA F 3 66 ? 91.001 85.362 82.163 1.00 21.82 66 ALA G C 1
ATOM 6006 O O . ALA F 3 66 ? 90.186 84.661 82.769 1.00 26.80 66 ALA G O 1
ATOM 6008 N N . ARG F 3 67 ? 91.968 86.033 82.794 1.00 23.01 67 ARG G N 1
ATOM 6009 C CA . ARG F 3 67 ? 92.042 86.028 84.249 1.00 21.01 67 ARG G CA 1
ATOM 6010 C C . ARG F 3 67 ? 90.803 86.669 84.862 1.00 25.47 67 ARG G C 1
ATOM 6011 O O . ARG F 3 67 ? 90.239 86.153 85.831 1.00 31.32 67 ARG G O 1
ATOM 6019 N N . ASN F 3 68 ? 90.361 87.797 84.302 1.00 24.67 68 ASN G N 1
ATOM 6020 C CA . ASN F 3 68 ? 89.178 88.470 84.831 1.00 28.04 68 ASN G CA 1
ATOM 6021 C C . ASN F 3 68 ? 87.935 87.598 84.686 1.00 26.72 68 ASN G C 1
ATOM 6022 O O . ASN F 3 68 ? 87.121 87.494 85.612 1.00 29.11 68 ASN G O 1
ATOM 6027 N N . PHE F 3 69 ? 87.773 86.960 83.526 1.00 21.91 69 PHE G N 1
ATOM 6028 C CA . PHE F 3 69 ? 86.622 86.095 83.305 1.00 23.95 69 PHE G CA 1
ATOM 6029 C C . PHE F 3 69 ? 86.671 84.838 84.161 1.00 24.43 69 PHE G C 1
ATOM 6030 O O . PHE F 3 69 ? 85.618 84.351 84.582 1.00 38.09 69 PHE G O 1
ATOM 6038 N N . TYR F 3 70 ? 87.863 84.297 84.416 1.00 23.59 70 TYR G N 1
ATOM 6039 C CA . TYR F 3 70 ? 87.987 83.183 85.347 1.00 25.58 70 TYR G CA 1
ATOM 6040 C C . TYR F 3 70 ? 87.637 83.615 86.763 1.00 23.59 70 TYR G C 1
ATOM 6041 O O . TYR F 3 70 ? 87.006 82.859 87.511 1.00 35.56 70 TYR G O 1
ATOM 6050 N N . ILE F 3 71 ? 88.042 84.826 87.149 1.00 16.78 71 ILE G N 1
ATOM 6051 C CA . ILE F 3 71 ? 87.723 85.334 88.478 1.00 25.24 71 ILE G CA 1
ATOM 6052 C C . ILE F 3 71 ? 86.219 85.494 88.643 1.00 25.06 71 ILE G C 1
ATOM 6053 O O . ILE F 3 71 ? 85.643 85.059 89.646 1.00 33.97 71 ILE G O 1
ATOM 6058 N N . THR F 3 72 ? 85.557 86.109 87.665 1.00 29.60 72 THR G N 1
ATOM 6059 C CA . THR F 3 72 ? 84.125 86.351 87.776 1.00 27.48 72 THR G CA 1
ATOM 6060 C C . THR F 3 72 ? 83.285 85.125 87.448 1.00 32.24 72 THR G C 1
ATOM 6061 O O . THR F 3 72 ? 82.127 85.050 87.873 1.00 40.07 72 THR G O 1
ATOM 6065 N N . GLY F 3 73 ? 83.836 84.162 86.712 1.00 32.42 73 GLY G N 1
ATOM 6066 C CA . GLY F 3 73 ? 83.048 83.029 86.272 1.00 30.27 73 GLY G CA 1
ATOM 6067 C C . GLY F 3 73 ? 81.913 83.392 85.346 1.00 33.70 73 GLY G C 1
ATOM 6068 O O . GLY F 3 73 ? 80.980 82.604 85.180 1.00 39.53 73 GLY G O 1
ATOM 6069 N N . HIS F 3 74 ? 81.971 84.571 84.736 1.00 38.17 74 HIS G N 1
ATOM 6070 C CA . HIS F 3 74 ? 80.885 85.087 83.921 1.00 36.49 74 HIS G CA 1
ATOM 6071 C C . HIS F 3 74 ? 80.849 84.386 82.568 1.00 39.55 74 HIS G C 1
ATOM 6072 O O . HIS F 3 74 ? 81.885 84.029 82.001 1.00 40.82 74 HIS G O 1
ATOM 6079 N N . SER F 3 75 ? 79.635 84.168 82.067 1.00 40.41 75 SER G N 1
ATOM 6080 C CA . SER F 3 75 ? 79.464 83.520 80.773 1.00 36.99 75 SER G CA 1
ATOM 6081 C C . SER F 3 75 ? 80.077 84.376 79.673 1.00 37.48 75 SER G C 1
ATOM 6082 O O . SER F 3 75 ? 79.807 85.575 79.581 1.00 40.30 75 SER G O 1
ATOM 6085 N N . ILE F 3 76 ? 80.899 83.755 78.830 1.00 31.31 76 ILE G N 1
ATOM 6086 C CA . ILE F 3 76 ? 81.697 84.472 77.845 1.00 29.84 76 ILE G CA 1
ATOM 6087 C C . ILE F 3 76 ? 81.780 83.659 76.559 1.00 30.10 76 ILE G C 1
ATOM 6088 O O . ILE F 3 76 ? 81.506 82.459 76.531 1.00 37.88 76 ILE G O 1
ATOM 6093 N N . ARG F 3 77 ? 82.160 84.342 75.485 1.00 28.05 77 ARG G N 1
ATOM 6094 C CA . ARG F 3 77 ? 82.448 83.721 74.201 1.00 28.83 77 ARG G CA 1
ATOM 6095 C C . ARG F 3 77 ? 83.953 83.703 73.983 1.00 29.63 77 ARG G C 1
ATOM 6096 O O . ARG F 3 77 ? 84.625 84.725 74.164 1.00 24.43 77 ARG G O 1
ATOM 6104 N N . VAL F 3 78 ? 84.465 82.542 73.586 1.00 28.93 78 VAL G N 1
ATOM 6105 C CA . VAL F 3 78 ? 85.884 82.327 73.330 1.00 22.05 78 VAL G CA 1
ATOM 6106 C C . VAL F 3 78 ? 86.090 82.221 71.826 1.00 25.99 78 VAL G C 1
ATOM 6107 O O . VAL F 3 78 ? 85.429 81.415 71.160 1.00 29.27 78 VAL G O 1
ATOM 6111 N N . TYR F 3 79 ? 87.002 83.033 71.294 1.00 22.72 79 TYR G N 1
ATOM 6112 C CA . TYR F 3 79 ? 87.396 82.992 69.893 1.00 16.83 79 TYR G CA 1
ATOM 6113 C C . TYR F 3 79 ? 88.742 82.293 69.793 1.00 23.85 79 TYR G C 1
ATOM 6114 O O . TYR F 3 79 ? 89.739 82.794 70.327 1.00 35.00 79 TYR G O 1
ATOM 6123 N N . VAL F 3 80 ? 88.773 81.170 69.077 1.00 19.63 80 VAL G N 1
ATOM 6124 C CA . VAL F 3 80 ? 89.971 80.361 68.905 1.00 27.10 80 VAL G CA 1
ATOM 6125 C C . VAL F 3 80 ? 90.300 80.250 67.424 1.00 28.09 80 VAL G C 1
ATOM 6126 O O . VAL F 3 80 ? 89.425 80.340 66.557 1.00 33.82 80 VAL G O 1
ATOM 6130 N N . GLN F 3 81 ? 91.587 80.056 67.140 1.00 24.99 81 GLN G N 1
ATOM 6131 C CA . GLN F 3 81 ? 92.040 79.668 65.815 1.00 29.00 81 GLN G CA 1
ATOM 6132 C C . GLN F 3 81 ? 92.575 78.248 65.874 1.00 26.75 81 GLN G C 1
ATOM 6133 O O . GLN F 3 81 ? 93.574 78.001 66.566 1.00 33.36 81 GLN G O 1
ATOM 6139 N N . PRO F 3 82 ? 91.947 77.292 65.198 1.00 31.87 82 PRO G N 1
ATOM 6140 C CA . PRO F 3 82 ? 92.453 75.917 65.224 1.00 33.10 82 PRO G CA 1
ATOM 6141 C C . PRO F 3 82 ? 93.780 75.781 64.495 1.00 35.38 82 PRO G C 1
ATOM 6142 O O . PRO F 3 82 ? 94.113 76.567 63.605 1.00 40.55 82 PRO G O 1
ATOM 6146 N N . ASN F 3 83 ? 94.541 74.762 64.898 1.00 33.79 83 ASN G N 1
ATOM 6147 C CA . ASN F 3 83 ? 95.759 74.343 64.200 1.00 36.77 83 ASN G CA 1
ATOM 6148 C C . ASN F 3 83 ? 96.788 75.470 64.126 1.00 38.40 83 ASN G C 1
ATOM 6149 O O . ASN F 3 83 ? 97.355 75.758 63.071 1.00 44.34 83 ASN G O 1
ATOM 6154 N N . VAL F 3 84 ? 97.025 76.112 65.263 1.00 33.61 84 VAL G N 1
ATOM 6155 C CA . VAL F 3 84 ? 98.052 77.140 65.381 1.00 33.03 84 VAL G CA 1
ATOM 6156 C C . VAL F 3 84 ? 99.319 76.586 66.013 1.00 34.04 84 VAL G C 1
ATOM 6157 O O . VAL F 3 84 ? 100.424 76.827 65.527 1.00 37.44 84 VAL G O 1
ATOM 6161 N N . TRP F 3 85 ? 99.176 75.833 67.098 1.00 29.57 85 TRP G N 1
ATOM 6162 C CA . TRP F 3 85 ? 100.308 75.185 67.740 1.00 34.21 85 TRP G CA 1
ATOM 6163 C C . TRP F 3 85 ? 100.557 73.834 67.084 1.00 34.86 85 TRP G C 1
ATOM 6164 O O . TRP F 3 85 ? 99.617 73.116 66.736 1.00 40.85 85 TRP G O 1
ATOM 6175 N N . SER F 3 86 ? 101.833 73.502 66.897 1.00 40.66 86 SER G N 1
ATOM 6176 C CA . SER F 3 86 ? 102.215 72.300 66.174 1.00 42.82 86 SER G CA 1
ATOM 6177 C C . SER F 3 86 ? 103.015 71.305 66.999 1.00 46.69 86 SER G C 1
ATOM 6178 O O . SER F 3 86 ? 103.220 70.177 66.537 1.00 52.01 86 SER G O 1
ATOM 6181 N N . ASN F 3 87 ? 103.474 71.677 68.190 1.00 45.70 87 ASN G N 1
ATOM 6182 C CA . ASN F 3 87 ? 104.237 70.758 69.024 1.00 43.49 87 ASN G CA 1
ATOM 6183 C C . ASN F 3 87 ? 103.324 69.653 69.537 1.00 46.15 87 ASN G C 1
ATOM 6184 O O . ASN F 3 87 ? 102.358 69.924 70.256 1.00 49.27 87 ASN G O 1
ATOM 6189 N N . LYS F 3 88 ? 103.647 68.405 69.186 1.00 47.19 88 LYS G N 1
ATOM 6190 C CA . LYS F 3 88 ? 102.740 67.294 69.455 1.00 46.75 88 LYS G CA 1
ATOM 6191 C C . LYS F 3 88 ? 102.475 67.139 70.948 1.00 47.10 88 LYS G C 1
ATOM 6192 O O . LYS F 3 88 ? 101.327 66.943 71.363 1.00 46.87 88 LYS G O 1
ATOM 6198 N N . SER F 3 89 ? 103.522 67.224 71.773 1.00 43.32 89 SER G N 1
ATOM 6199 C CA . SER F 3 89 ? 103.330 67.101 73.214 1.00 41.63 89 SER G CA 1
ATOM 6200 C C . SER F 3 89 ? 102.430 68.211 73.743 1.00 41.24 89 SER G C 1
ATOM 6201 O O . SER F 3 89 ? 101.530 67.959 74.552 1.00 41.55 89 SER G O 1
ATOM 6204 N N . PHE F 3 90 ? 102.649 69.443 73.280 1.00 34.48 90 PHE G N 1
ATOM 6205 C CA . PHE F 3 90 ? 101.777 70.548 73.661 1.00 32.20 90 PHE G CA 1
ATOM 6206 C C . PHE F 3 90 ? 100.358 70.327 73.150 1.00 36.22 90 PHE G C 1
ATOM 6207 O O . PHE F 3 90 ? 99.386 70.672 73.832 1.00 39.22 90 PHE G O 1
ATOM 6215 N N . ILE F 3 91 ? 100.220 69.757 71.949 1.00 43.63 91 ILE G N 1
ATOM 6216 C CA . ILE F 3 91 ? 98.894 69.556 71.365 1.00 41.10 91 ILE G CA 1
ATOM 6217 C C . ILE F 3 91 ? 98.087 68.571 72.200 1.00 42.12 91 ILE G C 1
ATOM 6218 O O . ILE F 3 91 ? 96.944 68.846 72.584 1.00 46.45 91 ILE G O 1
ATOM 6223 N N . GLU F 3 92 ? 98.670 67.407 72.496 1.00 40.44 92 GLU G N 1
ATOM 6224 C CA . GLU F 3 92 ? 97.933 66.417 73.274 1.00 45.86 92 GLU G CA 1
ATOM 6225 C C . GLU F 3 92 ? 97.768 66.848 74.724 1.00 46.32 92 GLU G C 1
ATOM 6226 O O . GLU F 3 92 ? 96.766 66.500 75.358 1.00 48.61 92 GLU G O 1
ATOM 6232 N N . ALA F 3 93 ? 98.731 67.594 75.268 1.00 44.32 93 ALA G N 1
ATOM 6233 C CA . ALA F 3 93 ? 98.589 68.070 76.638 1.00 42.80 93 ALA G CA 1
ATOM 6234 C C . ALA F 3 93 ? 97.426 69.046 76.765 1.00 41.52 93 ALA G C 1
ATOM 6235 O O . ALA F 3 93 ? 96.546 68.866 77.615 1.00 44.52 93 ALA G O 1
ATOM 6237 N N . LEU F 3 94 ? 97.402 70.090 75.937 1.00 32.89 94 LEU G N 1
ATOM 6238 C CA . LEU F 3 94 ? 96.339 71.074 76.086 1.00 38.39 94 LEU G CA 1
ATOM 6239 C C . LEU F 3 94 ? 95.433 71.178 74.863 1.00 41.12 94 LEU G C 1
ATOM 6240 O O . LEU F 3 94 ? 94.264 70.787 74.932 1.00 45.51 94 LEU G O 1
ATOM 6245 N N . SER F 3 95 ? 95.974 71.635 73.733 1.00 32.04 95 SER G N 1
ATOM 6246 C CA . SER F 3 95 ? 95.210 71.795 72.500 1.00 33.99 95 SER G CA 1
ATOM 6247 C C . SER F 3 95 ? 96.113 72.397 71.432 1.00 35.49 95 SER G C 1
ATOM 6248 O O . SER F 3 95 ? 97.258 72.776 71.696 1.00 38.85 95 SER G O 1
ATOM 6251 N N . SER F 3 96 ? 95.579 72.496 70.217 1.00 35.27 96 SER G N 1
ATOM 6252 C CA . SER F 3 96 ? 96.195 73.267 69.148 1.00 32.14 96 SER G CA 1
ATOM 6253 C C . SER F 3 96 ? 95.502 74.604 68.920 1.00 27.94 96 SER G C 1
ATOM 6254 O O . SER F 3 96 ? 95.984 75.408 68.117 1.00 31.39 96 SER G O 1
ATOM 6257 N N . ASN F 3 97 ? 94.392 74.859 69.607 1.00 32.16 97 ASN G N 1
ATOM 6258 C CA . ASN F 3 97 ? 93.643 76.092 69.409 1.00 21.74 97 ASN G CA 1
ATOM 6259 C C . ASN F 3 97 ? 94.383 77.272 70.020 1.00 24.97 97 ASN G C 1
ATOM 6260 O O . ASN F 3 97 ? 94.884 77.191 71.146 1.00 32.33 97 ASN G O 1
ATOM 6265 N N . ALA F 3 98 ? 94.448 78.372 69.279 1.00 26.62 98 ALA G N 1
ATOM 6266 C CA . ALA F 3 98 ? 95.013 79.613 69.788 1.00 24.05 98 ALA G CA 1
ATOM 6267 C C . ALA F 3 98 ? 93.883 80.495 70.299 1.00 20.73 98 ALA G C 1
ATOM 6268 O O . ALA F 3 98 ? 92.953 80.808 69.553 1.00 21.95 98 ALA G O 1
ATOM 6270 N N . LEU F 3 99 ? 93.958 80.886 71.568 1.00 24.45 99 LEU G N 1
ATOM 6271 C CA . LEU F 3 99 ? 93.000 81.840 72.115 1.00 15.76 99 LEU G CA 1
ATOM 6272 C C . LEU F 3 99 ? 93.260 83.204 71.492 1.00 22.25 99 LEU G C 1
ATOM 6273 O O . LEU F 3 99 ? 94.298 83.823 71.745 1.00 31.74 99 LEU G O 1
ATOM 6278 N N . VAL F 3 100 ? 92.325 83.674 70.671 1.00 23.34 100 VAL G N 1
ATOM 6279 C CA . VAL F 3 100 ? 92.498 84.924 69.941 1.00 19.62 100 VAL G CA 1
ATOM 6280 C C . VAL F 3 100 ? 91.460 85.971 70.300 1.00 19.53 100 VAL G C 1
ATOM 6281 O O . VAL F 3 100 ? 91.625 87.137 69.910 1.00 25.11 100 VAL G O 1
ATOM 6285 N N . GLY F 3 101 ? 90.399 85.616 71.015 1.00 15.39 101 GLY G N 1
ATOM 6286 C CA . GLY F 3 101 ? 89.413 86.611 71.389 1.00 8.18 101 GLY G CA 1
ATOM 6287 C C . GLY F 3 101 ? 88.593 86.180 72.579 1.00 11.63 101 GLY G C 1
ATOM 6288 O O . GLY F 3 101 ? 88.408 84.987 72.829 1.00 25.40 101 GLY G O 1
ATOM 6289 N N . LEU F 3 102 ? 88.078 87.166 73.306 1.00 16.72 102 LEU G N 1
ATOM 6290 C CA . LEU F 3 102 ? 87.172 86.927 74.419 1.00 15.19 102 LEU G CA 1
ATOM 6291 C C . LEU F 3 102 ? 86.119 88.020 74.416 1.00 18.54 102 LEU G C 1
ATOM 6292 O O . LEU F 3 102 ? 86.450 89.197 74.257 1.00 31.24 102 LEU G O 1
ATOM 6297 N N . SER F 3 103 ? 84.857 87.636 74.582 1.00 19.89 103 SER G N 1
ATOM 6298 C CA . SER F 3 103 ? 83.788 88.621 74.652 1.00 23.68 103 SER G CA 1
ATOM 6299 C C . SER F 3 103 ? 82.821 88.250 75.763 1.00 24.90 103 SER G C 1
ATOM 6300 O O . SER F 3 103 ? 82.690 87.082 76.128 1.00 28.22 103 SER G O 1
ATOM 6303 N N . SER F 3 104 ? 82.287 89.222 76.443 1.00 36.99 104 SER G N 1
ATOM 6304 C CA . SER F 3 104 ? 81.237 89.013 77.457 1.00 30.49 104 SER G CA 1
ATOM 6305 C C . SER F 3 104 ? 79.995 88.428 76.789 1.00 36.10 104 SER G C 1
ATOM 6306 O O . SER F 3 104 ? 79.594 88.888 75.761 1.00 35.77 104 SER G O 1
ATOM 6309 N N . CYS F 3 105 ? 79.409 87.412 77.367 1.00 41.25 105 CYS G N 1
ATOM 6310 C CA . CYS F 3 105 ? 78.146 86.904 76.802 1.00 39.82 105 CYS G CA 1
ATOM 6311 C C . CYS F 3 105 ? 77.020 87.256 77.751 1.00 44.08 105 CYS G C 1
ATOM 6312 O O . CYS F 3 105 ? 76.882 86.582 78.704 1.00 45.02 105 CYS G O 1
ATOM 6315 N N . SER F 3 106 ? 76.310 88.347 77.550 1.00 58.22 106 SER G N 1
ATOM 6316 C CA . SER F 3 106 ? 75.192 88.634 78.489 1.00 58.65 106 SER G CA 1
ATOM 6317 C C . SER F 3 106 ? 73.881 88.054 77.952 1.00 58.73 106 SER G C 1
ATOM 6318 O O . SER F 3 106 ? 73.259 88.710 77.139 1.00 59.14 106 SER G O 1
ATOM 6321 N N . THR F 3 107 ? 73.573 86.837 78.417 1.00 65.01 107 THR G N 1
ATOM 6322 C CA . THR F 3 107 ? 72.433 85.895 78.195 1.00 67.98 107 THR G CA 1
ATOM 6323 C C . THR F 3 107 ? 71.508 86.157 76.998 1.00 68.25 107 THR G C 1
ATOM 6324 O O . THR F 3 107 ? 71.190 85.171 76.358 1.00 68.05 107 THR G O 1
ATOM 6328 N N . SER F 3 108 ? 70.989 87.367 76.788 1.00 68.53 108 SER G N 1
ATOM 6329 C CA . SER F 3 108 ? 70.129 87.596 75.591 1.00 70.31 108 SER G CA 1
ATOM 6330 C C . SER F 3 108 ? 70.962 87.329 74.331 1.00 70.70 108 SER G C 1
ATOM 6331 O O . SER F 3 108 ? 70.688 86.340 73.618 1.00 69.62 108 SER G O 1
ATOM 6334 N N . GLU F 3 109 ? 71.916 88.216 74.065 1.00 66.27 109 GLU G N 1
ATOM 6335 C CA . GLU F 3 109 ? 72.854 88.060 72.932 1.00 65.13 109 GLU G CA 1
ATOM 6336 C C . GLU F 3 109 ? 74.226 87.745 73.531 1.00 65.23 109 GLU G C 1
ATOM 6337 O O . GLU F 3 109 ? 74.325 87.247 74.665 1.00 63.65 109 GLU G O 1
ATOM 6343 N N . CYS F 3 110 ? 75.238 87.997 72.747 1.00 54.14 110 CYS G N 1
ATOM 6344 C CA . CYS F 3 110 ? 76.608 87.936 73.225 1.00 50.39 110 CYS G CA 1
ATOM 6345 C C . CYS F 3 110 ? 77.481 88.830 72.356 1.00 49.22 110 CYS G C 1
ATOM 6346 O O . CYS F 3 110 ? 77.404 88.785 71.125 1.00 51.61 110 CYS G O 1
ATOM 6349 N N . PHE F 3 111 ? 78.308 89.640 73.011 1.00 41.25 111 PHE G N 1
ATOM 6350 C CA . PHE F 3 111 ? 79.092 90.669 72.346 1.00 33.37 111 PHE G CA 1
ATOM 6351 C C . PHE F 3 111 ? 80.134 90.045 71.420 1.00 37.52 111 PHE G C 1
ATOM 6352 O O . PHE F 3 111 ? 80.447 88.854 71.501 1.00 49.56 111 PHE G O 1
ATOM 6360 N N . GLY F 3 112 ? 80.661 90.866 70.514 1.00 24.63 112 GLY G N 1
ATOM 6361 C CA . GLY F 3 112 ? 81.730 90.447 69.639 1.00 26.31 112 GLY G CA 1
ATOM 6362 C C . GLY F 3 112 ? 81.261 89.998 68.269 1.00 28.82 112 GLY G C 1
ATOM 6363 O O . GLY F 3 112 ? 80.063 89.863 68.007 1.00 33.72 112 GLY G O 1
ATOM 6364 N N . PRO F 3 113 ? 82.210 89.761 67.365 1.00 37.75 113 PRO G N 1
ATOM 6365 C CA . PRO F 3 113 ? 81.849 89.347 66.004 1.00 29.24 113 PRO G CA 1
ATOM 6366 C C . PRO F 3 113 ? 81.199 87.975 65.964 1.00 31.37 113 PRO G C 1
ATOM 6367 O O . PRO F 3 113 ? 81.513 87.082 66.755 1.00 38.49 113 PRO G O 1
ATOM 6371 N N . VAL F 3 114 ? 80.283 87.816 65.011 1.00 42.14 114 VAL G N 1
ATOM 6372 C CA . VAL F 3 114 ? 79.525 86.593 64.813 1.00 40.68 114 VAL G CA 1
ATOM 6373 C C . VAL F 3 114 ? 79.645 86.180 63.350 1.00 42.42 114 VAL G C 1
ATOM 6374 O O . VAL F 3 114 ? 80.348 86.809 62.561 1.00 45.31 114 VAL G O 1
ATOM 6378 N N . LYS F 3 115 ? 78.944 85.109 62.997 1.00 52.81 115 LYS G N 1
ATOM 6379 C CA . LYS F 3 115 ? 78.945 84.614 61.626 1.00 53.08 115 LYS G CA 1
ATOM 6380 C C . LYS F 3 115 ? 77.669 85.016 60.894 1.00 54.33 115 LYS G C 1
ATOM 6381 O O . LYS F 3 115 ? 76.897 85.842 61.380 1.00 54.96 115 LYS G O 1
#

Radius of gyration: 25.95 Å; Cα contacts (8 Å, |Δi|>4): 2136; chains: 6; bounding box: 58×63×79 Å